Protein 3A5Y (pdb70)

Foldseek 3Di:
DLQAFLADPVLQVVLVVLVVVVVVLCVVVVAAEDDDAQKALFAALQQVFDWDKDWACPPVVDPTGIITGAQDCVLVVQLVLLVPPAKHWYFDWHATPDDFDQEDFRIATKIKIKHFPAQLVNVVQSVQVSLCVLQVADREDEAELQRQCCPQPNDGPLPPAVVSVVCCLPRRLVPAQERHKYKYFFDALVPQLQADQDPVDN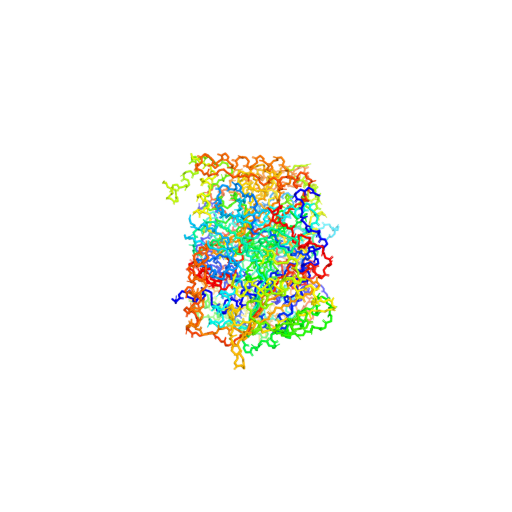RTTQKIWIDHPSDTWKIKHQGDLALVVNVVVSVVSQVVCVVVVHHRTDDDVSSSVSSVSPRGGMMMMMTGSLVSSCSSVVNRGSSNNGRHGVVSD/DDPLQAFLADPVLQVLLVVLVVVVVVLCVVVVAAEDDDAQKALFAALAQPFDWDKDWAQDDDPDPTGIITGAQDCVLVVLLVLLVPPAKHWYFDWHATPDDFDQEDFRIFTKIKIKHFPAALVSVVQSVQVSLCVLQVADREAEAELQRLCCVQPVDGLLDDDPVRLVLPPDSVVSSVVCCLPGRLVPPQERHKYKYFFDALLPQRFADADPVDNRTTGKIWIHHNSDTWKIKHQGDLDLVVNVVNLVVSQVVCVVVVHHGTDDDVSSSVSSVSTRRGIMMMMTGSLVSSCSSVVHRGSSNNGRHGVVSD/DDLQAFLADPVLQVLLVVLVVVVVVLCVVVVAAEDDDAQKALFAALAQPFDWDWDFPPPCTGIITGAQDCVLVVQLVLLVPPAKYWYWDWHATPDDADLEDFRIFTKIKIKHFPQALVNVLQSVQVSLCVLQVADREAEEELQRQCCVQQVDGLLDDDPVVLVVSCVVQVNPPDSVVSSVSCCLRGGLVPPQERHKYKYFFDALLPQRFFDQDPVDNRTTQKIWIDHPSDTFKIKHFGDLALVVNVVVLVVSQVVCVVVVHHRTDDPVSSSVSSVSPRRGIMMMMGGSLNSSCSSVVHRGSSRNGRHGPVSD/DPLQAFLADPVLQVVLVVLVVVVVVLVVVVVAAEDDDAQKDLFAALAQPFDWDWDDPCHIITGAQDCVLVVQLVLLVPPAKHWYFDWHATPDDDDQEDFRIFTKIKIKHFPAALVNVVQSVQVSLCVLQVADREAEAELQVLCCVQQVAGLLDQDQVRLLVSCVVDPCVVDRDSVVSSVVCCLVGRLVPPQERHKYKYFFDAPVPQRQADADPVDNRTTGKIWIDHPSDTWKIKHQGDLDLVVVVVVSVVSQVVCVVPVHDGTDDDVSSSVSSVSPRGGMMMMMTGSLNSSCSNVVHRGSSNNGRHGPVSD

Sequence (1230 aa):
ASWQPSASIPNLLKRAAIMAEIRRFFADRGVLEVETPCMSQATVTDIHLVPFETRFVGPGHSQGMNLWLMTSPEYHMKRLLVAGCGPVFQLCRSFRNEEMGRYHNPEFTMLEWYRPHYDMYRLMNEVDDLLQQVLDCPAAESLSYQQAFLRYLEIDPLSADTLLQLLFTFGVEPNIGKEKPTFVYHFPASQASLAQISTEDHRVAERFEVYYKGIELANGFHELTDAREQQQRFEQDNRKRAARGLPQHPIDQNLIEALKVGMPDCSGVALGVDRLVMLALGAETLAEVIAFSVDRAETASWQPSASIPNLLKRAAIMAEIRRFFADRGVLEVETPCMSQATVTDIHLVPFETRFVGPGHSQGMNLWLMTSPEYHMKRLLVAGCGPVFQLCRSFRNEEMGRYHNPEFTMLEWYRPHYDMYRLMNEVDDLLQQVLDCPAAESLSYQQAFLRYLEIDPLSADKTQLREEEDRDTLLQLLFTFGVEPNIGKEKPTFVYHFPASQASLAQISTEDHRVAERFEVYYKGIELANGFHELTDAREQQQRFEQDNRKRAARGLPQHPIDQNLIEALKVGMPDCSGVALGVDRLVMLALGAETLAEVIAFSVDRATASWQPSASIPNLLKRAAIMAEIRRFFADRGVLEVETPCMSQATVTDIHLVPFETRFVGPGMNLWLMTSPEYHMKRLLVAGCGPVFQLCRSFRNEEMGRYHNPEFTMLEWYRPHYDMYRLMNEVDDLLQQVLDCPAAESLSYQQAFLRYLEIDPLSADKTQLREVAAKLDLSEDRDTLLQLLFTFGVEPNIGKEKPTFVYHFPASQASLAQISTEDHRVAERFEVYYKGIELANGFHELTDAREQQQRFEQDNRKRAARGLPQHPIDQNLIEALKVGMPDCSGVALGVDRLVMLALGAETLAEVIAFSVDRATASWQPSASIPNLLKRAAIMAEIRRFFADRGVLEVETPCMSQATVTDIHLVPFETRFVMNLWLMTSPEYHMKRLLVAGCGPVFQLCRSFRNEEMGRYHNPEFTMLEWYRPHYDMYRLMNEVDDLLQQVLDCPAAESLSYQQAFLRYLEIDPLSADKTQLREVAAKLDLSNVEDRDTLLQLLFTFGVEPNIGKEKPTFVYHFPASQASLAQISTEDHRVAERFEVYYKGIELANGFHELTDAREQQQRFEQDNRKRAARGLPQHPIDQNLIEALKVGMPDCSGVALGVDRLVMLALGAETLAEVIAFSVDRA

Organism: Escherichia coli (strain K12) (NCBI:txid83333)

B-factor: mean 28.44, std 13.92, range [6.77, 103.36]

Structure (mmCIF, N/CA/C/O backbone):
data_3A5Y
#
_entry.id   3A5Y
#
_cell.length_a   54.800
_cell.length_b   69.150
_cell.length_c   94.080
_cell.angle_alpha   95.47
_cell.angle_beta   106.51
_cell.angle_gamma   90.46
#
_symmetry.space_group_name_H-M   'P 1'
#
loop_
_entity.id
_entity.type
_entity.pdbx_description
1 polymer 'Putative lysyl-tRNA synthetase'
2 non-polymer "5'-O-[(L-LYSYLAMINO)SULFONYL]ADENOSINE"
3 water water
#
loop_
_atom_site.group_PDB
_atom_site.id
_atom_site.type_symbol
_atom_site.label_atom_id
_atom_site.label_alt_id
_atom_site.label_comp_id
_atom_site.label_asym_id
_atom_site.label_entity_id
_atom_site.label_seq_id
_atom_site.pdbx_PDB_ins_code
_atom_site.Cartn_x
_atom_site.Cartn_y
_atom_site.Cartn_z
_atom_site.occupancy
_atom_site.B_iso_or_equiv
_atom_site.auth_seq_id
_atom_site.auth_comp_id
_atom_site.auth_asym_id
_atom_site.auth_atom_id
_atom_site.pdbx_PDB_model_num
ATOM 1 N N . ALA A 1 25 ? 23.350 -1.451 -26.000 1.00 37.11 5 ALA A N 1
ATOM 2 C CA . ALA A 1 25 ? 22.566 -2.556 -26.611 1.00 29.73 5 ALA A CA 1
ATOM 3 C C . ALA A 1 25 ? 21.470 -3.071 -25.680 1.00 35.78 5 ALA A C 1
ATOM 4 O O . ALA A 1 25 ? 21.481 -2.811 -24.470 1.00 29.20 5 ALA A O 1
ATOM 6 N N . SER A 1 26 ? 20.535 -3.810 -26.268 1.00 34.11 6 SER A N 1
ATOM 7 C CA . SER A 1 26 ? 19.393 -4.389 -25.564 1.00 33.26 6 SER A CA 1
ATOM 8 C C . SER A 1 26 ? 19.785 -5.407 -24.506 1.00 27.08 6 SER A C 1
ATOM 9 O O . SER A 1 26 ? 19.055 -5.608 -23.538 1.00 27.10 6 SER A O 1
ATOM 12 N N . TRP A 1 27 ? 20.928 -6.058 -24.689 1.00 26.43 7 TRP A N 1
ATOM 13 C CA . TRP A 1 27 ? 21.349 -7.075 -23.742 1.00 22.23 7 TRP A CA 1
ATOM 14 C C . TRP A 1 27 ? 21.718 -6.525 -22.370 1.00 26.35 7 TRP A C 1
ATOM 15 O O . TRP A 1 27 ? 21.664 -7.249 -21.372 1.00 19.86 7 TRP A O 1
ATOM 26 N N . GLN A 1 28 ? 22.084 -5.249 -22.311 1.00 17.33 8 GLN A N 1
ATOM 27 C CA . GLN A 1 28 ? 22.487 -4.661 -21.043 1.00 19.48 8 GLN A CA 1
ATOM 28 C C . GLN A 1 28 ? 21.362 -4.435 -20.043 1.00 19.24 8 GLN A C 1
ATOM 29 O O . GLN A 1 28 ? 20.193 -4.294 -20.409 1.00 19.96 8 GLN A O 1
ATOM 35 N N . PRO A 1 29 ? 21.708 -4.437 -18.749 1.00 20.90 9 PRO A N 1
ATOM 36 C CA . PRO A 1 29 ? 20.743 -4.217 -17.663 1.00 17.45 9 PRO A CA 1
ATOM 37 C C . PRO A 1 29 ? 20.298 -2.751 -17.731 1.00 20.74 9 PRO A C 1
ATOM 38 O O . PRO A 1 29 ? 21.016 -1.908 -18.280 1.00 20.14 9 PRO A O 1
ATOM 42 N N . SER A 1 30 ? 19.120 -2.436 -17.202 1.00 21.28 10 SER A N 1
ATOM 43 C CA . SER A 1 30 ? 18.675 -1.044 -17.196 1.00 22.72 10 SER A CA 1
ATOM 44 C C . SER A 1 30 ? 19.291 -0.324 -15.982 1.00 21.41 10 SER A C 1
ATOM 45 O O . SER A 1 30 ? 19.419 0.898 -15.964 1.00 20.62 10 SER A O 1
ATOM 48 N N . ALA A 1 31 ? 19.674 -1.093 -14.971 1.00 15.25 11 ALA A N 1
ATOM 49 C CA . ALA A 1 31 ? 20.282 -0.530 -13.761 1.00 17.00 11 ALA A CA 1
ATOM 50 C C . ALA A 1 31 ? 21.801 -0.684 -13.806 1.00 21.82 11 ALA A C 1
ATOM 51 O O . ALA A 1 31 ? 22.314 -1.703 -14.266 1.00 17.18 11 ALA A O 1
ATOM 53 N N . SER A 1 32 ? 22.519 0.326 -13.323 1.00 19.58 12 SER A N 1
ATOM 54 C CA . SER A 1 32 ? 23.975 0.263 -13.290 1.00 22.74 12 SER A CA 1
ATOM 55 C C . SER A 1 32 ? 24.380 -0.713 -12.196 1.00 20.21 12 SER A C 1
ATOM 56 O O . SER A 1 32 ? 23.636 -0.911 -11.234 1.00 15.75 12 SER A O 1
ATOM 59 N N . ILE A 1 33 ? 25.546 -1.333 -12.340 1.00 19.63 13 ILE A N 1
ATOM 60 C CA . ILE A 1 33 ? 26.013 -2.250 -11.307 1.00 14.61 13 ILE A CA 1
ATOM 61 C C . ILE A 1 33 ? 26.103 -1.516 -9.960 1.00 19.81 13 ILE A C 1
ATOM 62 O O . ILE A 1 33 ? 25.707 -2.052 -8.924 1.00 20.18 13 ILE A O 1
ATOM 67 N N . PRO A 1 34 ? 26.642 -0.283 -9.943 1.00 15.79 14 PRO A N 1
ATOM 68 C CA . PRO A 1 34 ? 26.685 0.382 -8.636 1.00 19.43 14 PRO A CA 1
ATOM 69 C C . PRO A 1 34 ? 25.293 0.546 -7.988 1.00 18.36 14 PRO A C 1
ATOM 70 O O . PRO A 1 34 ? 25.164 0.441 -6.762 1.00 17.58 14 PRO A O 1
ATOM 74 N N . ASN A 1 35 ? 24.258 0.792 -8.799 1.00 17.71 15 ASN A N 1
ATOM 75 C CA . ASN A 1 35 ? 22.892 0.937 -8.269 1.00 19.04 15 ASN A CA 1
ATOM 76 C C . ASN A 1 35 ? 22.386 -0.396 -7.718 1.00 16.32 15 ASN A C 1
ATOM 77 O O . ASN A 1 35 ? 21.672 -0.437 -6.716 1.00 17.89 15 ASN A O 1
ATOM 82 N N . LEU A 1 36 ? 22.753 -1.485 -8.384 1.00 16.88 16 LEU A N 1
ATOM 83 C CA . LEU A 1 36 ? 22.337 -2.814 -7.941 1.00 17.59 16 LEU A CA 1
ATOM 84 C C . LEU A 1 36 ? 23.031 -3.147 -6.631 1.00 17.83 16 LEU A C 1
ATOM 85 O O . LEU A 1 36 ? 22.451 -3.793 -5.748 1.00 16.62 16 LEU A O 1
ATOM 90 N N . LEU A 1 37 ? 24.268 -2.683 -6.499 1.00 14.43 17 LEU A N 1
ATOM 91 C CA . LEU A 1 37 ? 25.027 -2.932 -5.287 1.00 14.07 17 LEU A CA 1
ATOM 92 C C . LEU A 1 37 ? 24.352 -2.143 -4.161 1.00 19.51 17 LEU A C 1
ATOM 93 O O . LEU A 1 37 ? 24.155 -2.657 -3.072 1.00 15.27 17 LEU A O 1
ATOM 98 N N . LYS A 1 38 ? 23.967 -0.901 -4.426 1.00 13.45 18 LYS A N 1
ATOM 99 C CA . LYS A 1 38 ? 23.323 -0.121 -3.379 1.00 19.61 18 LYS A CA 1
ATOM 100 C C . LYS A 1 38 ? 21.909 -0.581 -3.090 1.00 23.04 18 LYS A C 1
ATOM 101 O O . LYS A 1 38 ? 21.434 -0.440 -1.966 1.00 18.76 18 LYS A O 1
ATOM 107 N N . ARG A 1 39 ? 21.230 -1.130 -4.096 1.00 17.85 19 ARG A N 1
ATOM 108 C CA . ARG A 1 39 ? 19.874 -1.624 -3.876 1.00 16.27 19 ARG A CA 1
ATOM 109 C C . ARG A 1 39 ? 19.919 -2.808 -2.900 1.00 14.50 19 ARG A C 1
ATOM 110 O O . ARG A 1 39 ? 19.085 -2.907 -2.005 1.00 15.01 19 ARG A O 1
ATOM 118 N N . ALA A 1 40 ? 20.884 -3.713 -3.068 1.00 17.36 20 ALA A N 1
ATOM 119 C CA . ALA A 1 40 ? 20.982 -4.866 -2.162 1.00 16.02 20 ALA A CA 1
ATOM 120 C C . ALA A 1 40 ? 21.195 -4.404 -0.710 1.00 15.95 20 ALA A C 1
ATOM 121 O O . ALA A 1 40 ? 20.692 -5.025 0.228 1.00 15.56 20 ALA A O 1
ATOM 123 N N . ALA A 1 41 ? 21.949 -3.320 -0.534 1.00 18.19 21 ALA A N 1
ATOM 124 C CA . ALA A 1 41 ? 22.210 -2.781 0.804 1.00 19.53 21 ALA A CA 1
ATOM 125 C C . ALA A 1 41 ? 20.898 -2.282 1.411 1.00 9.61 21 ALA A C 1
ATOM 126 O O . ALA A 1 41 ? 20.622 -2.496 2.581 1.00 14.87 21 ALA A O 1
ATOM 128 N N . ILE A 1 42 ? 20.085 -1.613 0.604 1.00 13.79 22 ILE A N 1
ATOM 129 C CA . ILE A 1 42 ? 18.794 -1.130 1.094 1.00 14.63 22 ILE A CA 1
ATOM 130 C C . ILE A 1 42 ? 17.874 -2.305 1.452 1.00 13.72 22 ILE A C 1
ATOM 131 O O . ILE A 1 42 ? 17.145 -2.258 2.452 1.00 17.61 22 ILE A O 1
ATOM 136 N N . MET A 1 43 ? 17.898 -3.362 0.641 1.00 15.38 23 MET A N 1
ATOM 137 C CA . MET A 1 43 ? 17.076 -4.536 0.924 1.00 14.31 23 MET A CA 1
ATOM 138 C C . MET A 1 43 ? 17.516 -5.139 2.267 1.00 11.99 23 MET A C 1
ATOM 139 O O . MET A 1 43 ? 16.689 -5.547 3.081 1.00 13.42 23 MET A O 1
ATOM 144 N N . ALA A 1 44 ? 18.828 -5.170 2.498 1.00 14.10 24 ALA A N 1
ATOM 145 C CA . ALA A 1 44 ? 19.347 -5.730 3.739 1.00 18.80 24 ALA A CA 1
ATOM 146 C C . ALA A 1 44 ? 18.952 -4.824 4.903 1.00 19.54 24 ALA A C 1
ATOM 147 O O . ALA A 1 44 ? 18.587 -5.298 5.985 1.00 16.98 24 ALA A O 1
ATOM 149 N N . GLU A 1 45 ? 19.000 -3.519 4.661 1.00 13.07 25 GLU A N 1
ATOM 150 C CA . GLU A 1 45 ? 18.624 -2.520 5.663 1.00 18.69 25 GLU A CA 1
ATOM 151 C C . GLU A 1 45 ? 17.144 -2.682 6.042 1.00 22.89 25 GLU A C 1
ATOM 152 O O . GLU A 1 45 ? 16.777 -2.572 7.218 1.00 18.93 25 GLU A O 1
ATOM 158 N N . ILE A 1 46 ? 16.292 -2.940 5.049 1.00 14.51 26 ILE A N 1
ATOM 159 C CA . ILE A 1 46 ? 14.863 -3.144 5.302 1.00 17.52 26 ILE A CA 1
ATOM 160 C C . ILE A 1 46 ? 14.665 -4.399 6.158 1.00 18.68 26 ILE A C 1
ATOM 161 O O . ILE A 1 46 ? 13.876 -4.400 7.120 1.00 15.37 26 ILE A O 1
ATOM 166 N N . ARG A 1 47 ? 15.388 -5.467 5.825 1.00 14.23 27 ARG A N 1
ATOM 167 C CA . ARG A 1 47 ? 15.257 -6.702 6.597 1.00 17.40 27 ARG A CA 1
ATOM 168 C C . ARG A 1 47 ? 15.705 -6.526 8.052 1.00 17.40 27 ARG A C 1
ATOM 169 O O . ARG A 1 47 ? 15.083 -7.072 8.961 1.00 19.59 27 ARG A O 1
ATOM 177 N N . ARG A 1 48 ? 16.769 -5.758 8.272 1.00 17.32 28 ARG A N 1
ATOM 178 C CA . ARG A 1 48 ? 17.237 -5.527 9.638 1.00 15.93 28 ARG A CA 1
ATOM 179 C C . ARG A 1 48 ? 16.182 -4.748 10.420 1.00 12.89 28 ARG A C 1
ATOM 180 O O . ARG A 1 48 ? 15.931 -5.025 11.595 1.00 19.52 28 ARG A O 1
ATOM 188 N N . PHE A 1 49 ? 15.602 -3.739 9.770 1.00 16.03 29 PHE A N 1
ATOM 189 C CA . PHE A 1 49 ? 14.568 -2.912 10.387 1.00 15.93 29 PHE A CA 1
ATOM 190 C C . PHE A 1 49 ? 13.448 -3.789 10.944 1.00 17.17 29 PHE A C 1
ATOM 191 O O . PHE A 1 49 ? 13.004 -3.587 12.073 1.00 19.28 29 PHE A O 1
ATOM 199 N N . PHE A 1 50 ? 12.995 -4.778 10.175 1.00 16.61 30 PHE A N 1
ATOM 200 C CA . PHE A 1 50 ? 11.923 -5.626 10.654 1.00 13.92 30 PHE A CA 1
ATOM 201 C C . PHE A 1 50 ? 12.391 -6.681 11.643 1.00 21.08 30 PHE A C 1
ATOM 202 O O . PHE A 1 50 ? 11.672 -7.006 12.592 1.00 17.19 30 PHE A O 1
ATOM 210 N N . ALA A 1 51 ? 13.604 -7.189 11.442 1.00 16.49 31 ALA A N 1
ATOM 211 C CA . ALA A 1 51 ? 14.162 -8.165 12.369 1.00 24.48 31 ALA A CA 1
ATOM 212 C C . ALA A 1 51 ? 14.247 -7.510 13.744 1.00 24.72 31 ALA A C 1
ATOM 213 O O . ALA A 1 51 ? 13.866 -8.109 14.744 1.00 25.79 31 ALA A O 1
ATOM 215 N N . ASP A 1 52 ? 14.752 -6.278 13.781 1.00 23.98 32 ASP A N 1
ATOM 216 C CA . ASP A 1 52 ? 14.886 -5.533 15.036 1.00 29.55 32 ASP A CA 1
ATOM 217 C C . ASP A 1 52 ? 13.550 -5.343 15.744 1.00 34.59 32 ASP A C 1
ATOM 218 O O . ASP A 1 52 ? 13.508 -5.147 16.959 1.00 30.78 32 ASP A O 1
ATOM 223 N N . ARG A 1 53 ? 12.461 -5.394 14.985 1.00 27.22 33 ARG A N 1
ATOM 224 C CA . ARG A 1 53 ? 11.144 -5.211 15.565 1.00 20.26 33 ARG A CA 1
ATOM 225 C C . ARG A 1 53 ? 10.376 -6.513 15.747 1.00 19.39 33 ARG A C 1
ATOM 226 O O . ARG A 1 53 ? 9.213 -6.503 16.138 1.00 21.63 33 ARG A O 1
ATOM 234 N N . GLY A 1 54 ? 11.038 -7.632 15.461 1.00 22.00 34 GLY A N 1
ATOM 235 C CA . GLY A 1 54 ? 10.415 -8.931 15.617 1.00 24.51 34 GLY A CA 1
ATOM 236 C C . GLY A 1 54 ? 9.291 -9.217 14.640 1.00 24.78 34 GLY A C 1
ATOM 237 O O . GLY A 1 54 ? 8.340 -9.908 14.987 1.00 18.97 34 GLY A O 1
ATOM 238 N N . VAL A 1 55 ? 9.395 -8.691 13.422 1.00 20.79 35 VAL A N 1
ATOM 239 C CA . VAL A 1 55 ? 8.373 -8.913 12.398 1.00 23.29 35 VAL A CA 1
ATOM 240 C C . VAL A 1 55 ? 8.886 -10.011 11.467 1.00 21.02 35 VAL A C 1
ATOM 241 O O . VAL A 1 55 ? 9.945 -9.875 10.844 1.00 23.37 35 VAL A O 1
ATOM 245 N N . LEU A 1 56 ? 8.122 -11.093 11.386 1.00 19.70 36 LEU A N 1
ATOM 246 C CA . LEU A 1 56 ? 8.466 -12.269 10.603 1.00 17.81 36 LEU A CA 1
ATOM 247 C C . LEU A 1 56 ? 8.372 -12.123 9.080 1.00 14.13 36 LEU A C 1
ATOM 248 O O . LEU A 1 56 ? 7.358 -11.660 8.566 1.00 17.65 36 LEU A O 1
ATOM 253 N N . GLU A 1 57 ? 9.409 -12.544 8.358 1.00 12.34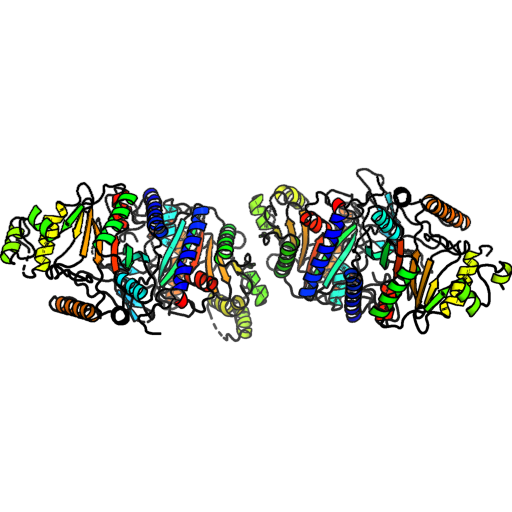 37 GLU A N 1
ATOM 254 C CA . GLU A 1 57 ? 9.333 -12.459 6.908 1.00 16.13 37 GLU A CA 1
ATOM 255 C C . GLU A 1 57 ? 8.624 -13.709 6.386 1.00 16.51 37 GLU A C 1
ATOM 256 O O . GLU A 1 57 ? 8.876 -14.817 6.871 1.00 16.59 37 GLU A O 1
ATOM 262 N N . VAL A 1 58 ? 7.731 -13.529 5.416 1.00 14.20 38 VAL A N 1
ATOM 263 C CA . VAL A 1 58 ? 7.007 -14.643 4.803 1.00 15.54 38 VAL A CA 1
ATOM 264 C C . VAL A 1 58 ? 7.055 -14.534 3.275 1.00 19.11 38 VAL A C 1
ATOM 265 O O . VAL A 1 58 ? 7.404 -13.476 2.723 1.00 11.98 38 VAL A O 1
ATOM 269 N N . GLU A 1 59 ? 6.739 -15.641 2.602 1.00 14.87 39 GLU A N 1
ATOM 270 C CA . GLU A 1 59 ? 6.723 -15.712 1.141 1.00 15.97 39 GLU A CA 1
ATOM 271 C C . GLU A 1 59 ? 5.416 -16.361 0.688 1.00 22.83 39 GLU A C 1
ATOM 272 O O . GLU A 1 59 ? 5.189 -17.553 0.916 1.00 24.89 39 GLU A O 1
ATOM 278 N N . THR A 1 60 ? 4.558 -15.587 0.036 1.00 12.97 40 THR A N 1
ATOM 279 C CA . THR A 1 60 ? 3.293 -16.131 -0.414 1.00 12.68 40 THR A CA 1
ATOM 280 C C . THR A 1 60 ? 3.306 -16.268 -1.949 1.00 15.05 40 THR A C 1
ATOM 281 O O . THR A 1 60 ? 4.226 -15.789 -2.624 1.00 15.02 40 THR A O 1
ATOM 285 N N . PRO A 1 61 ? 2.284 -16.909 -2.522 1.00 13.69 41 PRO A N 1
ATOM 286 C CA . PRO A 1 61 ? 2.281 -17.089 -3.978 1.00 16.52 41 PRO A CA 1
ATOM 287 C C . PRO A 1 61 ? 2.312 -15.872 -4.878 1.00 11.85 41 PRO A C 1
ATOM 288 O O . PRO A 1 61 ? 1.819 -14.802 -4.516 1.00 16.61 41 PRO A O 1
ATOM 292 N N . CYS A 1 62 ? 2.889 -16.062 -6.061 1.00 13.05 42 CYS A N 1
ATOM 293 C CA . CYS A 1 62 ? 2.904 -15.014 -7.078 1.00 13.09 42 CYS A CA 1
ATOM 294 C C . CYS A 1 62 ? 1.733 -15.312 -7.997 1.00 14.56 42 CYS A C 1
ATOM 295 O O . CYS A 1 62 ? 1.325 -14.454 -8.796 1.00 10.98 42 CYS A O 1
ATOM 298 N N . MET A 1 63 ? 1.191 -16.531 -7.880 1.00 13.22 43 MET A N 1
ATOM 299 C CA . MET A 1 63 ? 0.043 -16.946 -8.696 1.00 12.75 43 MET A CA 1
ATOM 300 C C . MET A 1 63 ? -1.110 -17.456 -7.824 1.00 16.94 43 MET A C 1
ATOM 301 O O . MET A 1 63 ? -0.889 -18.144 -6.829 1.00 16.08 43 MET A O 1
ATOM 306 N N . SER A 1 64 ? -2.339 -17.177 -8.244 1.00 13.13 44 SER A N 1
ATOM 307 C CA . SER A 1 64 ? -3.520 -17.590 -7.489 1.00 15.19 44 SER A CA 1
ATOM 308 C C . SER A 1 64 ? -4.653 -18.097 -8.389 1.00 14.40 44 SER A C 1
ATOM 309 O O . SER A 1 64 ? -4.693 -17.800 -9.579 1.00 17.07 44 SER A O 1
ATOM 312 N N . GLN A 1 65 ? -5.569 -18.867 -7.817 1.00 15.02 45 GLN A N 1
ATOM 313 C CA . GLN A 1 65 ? -6.712 -19.349 -8.579 1.00 14.53 45 GLN A CA 1
ATOM 314 C C . GLN A 1 65 ? -7.807 -18.283 -8.573 1.00 14.00 45 GLN A C 1
ATOM 315 O O . GLN A 1 65 ? -8.840 -18.443 -9.213 1.00 15.66 45 GLN A O 1
ATOM 321 N N . ALA A 1 66 ? -7.571 -17.199 -7.837 1.00 18.48 46 ALA A N 1
ATOM 322 C CA . ALA A 1 66 ? -8.521 -16.091 -7.760 1.00 16.93 46 ALA A CA 1
ATOM 323 C C . ALA A 1 66 ? -7.716 -14.819 -7.981 1.00 16.63 46 ALA A C 1
ATOM 324 O O . ALA A 1 66 ? -6.502 -14.870 -8.119 1.00 14.46 46 ALA A O 1
ATOM 326 N N . THR A 1 67 ? -8.381 -13.676 -8.023 1.00 17.88 47 THR A N 1
ATOM 327 C CA . THR A 1 67 ? -7.664 -12.433 -8.255 1.00 22.92 47 THR A CA 1
ATOM 328 C C . THR A 1 67 ? -8.365 -11.315 -7.494 1.00 25.97 47 THR A C 1
ATOM 329 O O . THR A 1 67 ? -9.117 -11.583 -6.560 1.00 29.88 47 THR A O 1
ATOM 333 N N . VAL A 1 68 ? -8.122 -10.066 -7.873 1.00 24.28 48 VAL A N 1
ATOM 334 C CA . VAL A 1 68 ? -8.766 -8.959 -7.175 1.00 23.29 48 VAL A CA 1
ATOM 335 C C . VAL A 1 68 ? -9.880 -8.352 -8.015 1.00 16.86 48 VAL A C 1
ATOM 336 O O . VAL A 1 68 ? -9.814 -8.338 -9.234 1.00 17.71 48 VAL A O 1
ATOM 340 N N . THR A 1 69 ? -10.910 -7.868 -7.341 1.00 19.60 49 THR A N 1
ATOM 341 C CA . THR A 1 69 ? -12.038 -7.232 -8.001 1.00 20.12 49 THR A CA 1
ATOM 342 C C . THR A 1 69 ? -11.815 -5.713 -8.045 1.00 22.93 49 THR A C 1
ATOM 343 O O . THR A 1 69 ? -12.547 -4.993 -8.723 1.00 17.71 49 THR A O 1
ATOM 347 N N . ASP A 1 70 ? -10.796 -5.236 -7.324 1.00 23.96 50 ASP A N 1
ATOM 348 C CA . ASP A 1 70 ? -10.469 -3.814 -7.296 1.00 19.55 50 ASP A CA 1
ATOM 349 C C . ASP A 1 70 ? -10.622 -3.322 -8.722 1.00 18.27 50 ASP A C 1
ATOM 350 O O . ASP A 1 70 ? -9.941 -3.785 -9.644 1.00 21.98 50 ASP A O 1
ATOM 355 N N . ILE A 1 71 ? -11.522 -2.367 -8.900 1.00 16.63 51 ILE A N 1
ATOM 356 C CA . ILE A 1 71 ? -11.854 -1.848 -10.220 1.00 22.02 51 ILE A CA 1
ATOM 357 C C . ILE A 1 71 ? -10.738 -1.239 -11.059 1.00 27.61 51 ILE A C 1
ATOM 358 O O . ILE A 1 71 ? -10.790 -1.267 -12.289 1.00 24.30 51 ILE A O 1
ATOM 363 N N . HIS A 1 72 ? -9.718 -0.718 -10.390 1.00 25.37 52 HIS A N 1
ATOM 364 C CA . HIS A 1 72 ? -8.598 -0.055 -11.050 1.00 30.19 52 HIS A CA 1
ATOM 365 C C . HIS A 1 72 ? -7.465 -0.972 -11.500 1.00 29.06 52 HIS A C 1
ATOM 366 O O . HIS A 1 72 ? -6.571 -0.539 -12.223 1.00 26.57 52 HIS A O 1
ATOM 373 N N . LEU A 1 73 ? -7.490 -2.224 -11.060 1.00 22.85 53 LEU A N 1
ATOM 374 C CA . LEU A 1 73 ? -6.424 -3.164 -11.395 1.00 19.98 53 LEU A CA 1
ATOM 375 C C . LEU A 1 73 ? -6.701 -4.080 -12.582 1.00 20.18 53 LEU A C 1
ATOM 376 O O . LEU A 1 73 ? -7.838 -4.485 -12.838 1.00 25.21 53 LEU A O 1
ATOM 381 N N . VAL A 1 74 ? -5.636 -4.385 -13.310 1.00 15.35 54 VAL A N 1
ATOM 382 C CA . VAL A 1 74 ? -5.677 -5.267 -14.473 1.00 16.61 54 VAL A CA 1
ATOM 383 C C . VAL A 1 74 ? -4.623 -6.352 -14.220 1.00 16.85 54 VAL A C 1
ATOM 384 O O . VAL A 1 74 ? -3.436 -6.135 -14.429 1.00 20.20 54 VAL A O 1
ATOM 388 N N . PRO A 1 75 ? -5.046 -7.522 -13.723 1.00 17.66 55 PRO A N 1
ATOM 389 C CA . PRO A 1 75 ? -4.111 -8.619 -13.443 1.00 18.09 55 PRO A CA 1
ATOM 390 C C . PRO A 1 75 ? -3.658 -9.413 -14.658 1.00 25.90 55 PRO A C 1
ATOM 391 O O . PRO A 1 75 ? -4.361 -9.476 -15.668 1.00 23.35 55 PRO A O 1
ATOM 395 N N . PHE A 1 76 ? -2.466 -9.998 -14.567 1.00 18.11 56 PHE A N 1
ATOM 396 C CA . PHE A 1 76 ? -1.962 -10.843 -15.638 1.00 16.84 56 PHE A CA 1
ATOM 397 C C . PHE A 1 76 ? -2.667 -12.182 -15.494 1.00 20.36 56 PHE A C 1
ATOM 398 O O . PHE A 1 76 ? -3.007 -12.586 -14.381 1.00 14.20 56 PHE A O 1
ATOM 406 N N . GLU A 1 77 ? -2.876 -12.874 -16.609 1.00 17.91 57 GLU A N 1
ATOM 407 C CA . GLU A 1 77 ? -3.524 -14.178 -16.568 1.00 14.87 57 GLU A CA 1
ATOM 408 C C . GLU A 1 77 ? -2.635 -15.225 -17.209 1.00 13.26 57 GLU A C 1
ATOM 409 O O . GLU A 1 77 ? -1.961 -14.960 -18.215 1.00 17.21 57 GLU A O 1
ATOM 415 N N . THR A 1 78 ? -2.641 -16.426 -16.640 1.00 14.02 58 THR A N 1
ATOM 416 C CA . THR A 1 78 ? -1.851 -17.491 -17.221 1.00 16.00 58 THR A CA 1
ATOM 417 C C . THR A 1 78 ? -2.564 -18.825 -17.056 1.00 19.03 58 THR A C 1
ATOM 418 O O . THR A 1 78 ? -3.419 -18.987 -16.194 1.00 20.34 58 THR A O 1
ATOM 422 N N . ARG A 1 79 ? -2.213 -19.781 -17.900 1.00 18.90 59 ARG A N 1
ATOM 423 C CA . ARG A 1 79 ? -2.851 -21.087 -17.857 1.00 22.49 59 ARG A CA 1
ATOM 424 C C . ARG A 1 79 ? -1.927 -22.114 -17.215 1.00 17.12 59 ARG A C 1
ATOM 425 O O . ARG A 1 79 ? -0.750 -22.189 -17.550 1.00 21.68 59 ARG A O 1
ATOM 433 N N . PHE A 1 80 ? -2.490 -22.904 -16.304 1.00 15.49 60 PHE A N 1
ATOM 434 C CA . PHE A 1 80 ? -1.755 -23.936 -15.577 1.00 20.18 60 PHE A CA 1
ATOM 435 C C . PHE A 1 80 ? -2.253 -25.320 -16.009 1.00 22.78 60 PHE A C 1
ATOM 436 O O . PHE A 1 80 ? -3.457 -25.572 -16.044 1.00 20.36 60 PHE A O 1
ATOM 444 N N . VAL A 1 81 ? -1.329 -26.216 -16.337 1.00 25.26 61 VAL A N 1
ATOM 445 C CA . VAL A 1 81 ? -1.700 -27.571 -16.760 1.00 31.23 61 VAL A CA 1
ATOM 446 C C . VAL A 1 81 ? -2.456 -28.313 -15.643 1.00 33.02 61 VAL A C 1
ATOM 447 O O . VAL A 1 81 ? -3.286 -29.208 -15.905 1.00 22.29 61 VAL A O 1
ATOM 451 N N . GLY A 1 82 ? -2.181 -27.920 -14.398 1.00 25.21 62 GLY A N 1
ATOM 452 C CA . GLY A 1 82 ? -2.831 -28.537 -13.251 1.00 33.49 62 GLY A CA 1
ATOM 453 C C . GLY A 1 82 ? -2.637 -30.045 -13.197 1.00 35.45 62 GLY A C 1
ATOM 454 O O . GLY A 1 82 ? -1.775 -30.577 -13.900 1.00 42.32 62 GLY A O 1
ATOM 455 N N . PRO A 1 83 ? -3.420 -30.765 -12.377 1.00 39.56 63 PRO A N 1
ATOM 456 C CA . PRO A 1 83 ? -3.289 -32.224 -12.276 1.00 46.38 63 PRO A CA 1
ATOM 457 C C . PRO A 1 83 ? -3.352 -32.896 -13.645 1.00 52.80 63 PRO A C 1
ATOM 458 O O . PRO A 1 83 ? -4.157 -32.515 -14.498 1.00 55.56 63 PRO A O 1
ATOM 462 N N . GLY A 1 84 ? -2.498 -33.892 -13.849 1.00 58.38 64 GLY A N 1
ATOM 463 C CA . GLY A 1 84 ? -2.464 -34.594 -15.120 1.00 59.90 64 GLY A CA 1
ATOM 464 C C . GLY A 1 84 ? -3.811 -35.042 -15.661 1.00 64.70 64 GLY A C 1
ATOM 465 O O . GLY A 1 84 ? -3.970 -35.183 -16.874 1.00 68.63 64 GLY A O 1
ATOM 466 N N . HIS A 1 85 ? -4.785 -35.262 -14.781 1.00 63.49 65 HIS A N 1
ATOM 467 C CA . HIS A 1 85 ? -6.104 -35.714 -15.224 1.00 67.14 65 HIS A CA 1
ATOM 468 C C . HIS A 1 85 ? -7.035 -34.593 -15.690 1.00 65.36 65 HIS A C 1
ATOM 469 O O . HIS A 1 85 ? -7.857 -34.791 -16.586 1.00 68.27 65 HIS A O 1
ATOM 476 N N . SER A 1 86 ? -6.894 -33.421 -15.082 1.00 58.10 66 SER A N 1
ATOM 477 C CA . SER A 1 86 ? -7.731 -32.267 -15.381 1.00 48.74 66 SER A CA 1
ATOM 478 C C . SER A 1 86 ? -7.528 -31.614 -16.739 1.00 48.63 66 SER A C 1
ATOM 479 O O . SER A 1 86 ? -6.650 -31.989 -17.516 1.00 41.44 66 SER A O 1
ATOM 482 N N . GLN A 1 87 ? -8.360 -30.609 -16.997 1.00 45.08 67 GLN A N 1
ATOM 483 C CA . GLN A 1 87 ? -8.313 -29.843 -18.231 1.00 47.17 67 GLN A CA 1
ATOM 484 C C . GLN A 1 87 ? -7.435 -28.613 -17.979 1.00 48.20 67 GLN A C 1
ATOM 485 O O . GLN A 1 87 ? -7.272 -27.766 -18.857 1.00 41.34 67 GLN A O 1
ATOM 491 N N . GLY A 1 88 ? -6.874 -28.528 -16.772 1.00 37.69 68 GLY A N 1
ATOM 492 C CA . GLY A 1 88 ? -6.030 -27.397 -16.422 1.00 38.07 68 GLY A CA 1
ATOM 493 C C . GLY A 1 88 ? -6.830 -26.307 -15.727 1.00 38.79 68 GLY A C 1
ATOM 494 O O . GLY A 1 88 ? -7.995 -26.517 -15.369 1.00 24.50 68 GLY A O 1
ATOM 495 N N . MET A 1 89 ? -6.214 -25.146 -15.517 1.00 22.38 69 MET A N 1
ATOM 496 C CA . MET A 1 89 ? -6.922 -24.055 -14.870 1.00 28.53 69 MET A CA 1
ATOM 497 C C . MET A 1 89 ? -6.261 -22.723 -15.135 1.00 22.89 69 MET A C 1
ATOM 498 O O . MET A 1 89 ? -5.096 -22.646 -15.523 1.00 25.89 69 MET A O 1
ATOM 503 N N . ASN A 1 90 ? -7.026 -21.671 -14.921 1.00 18.77 70 ASN A N 1
ATOM 504 C CA . ASN A 1 90 ? -6.529 -20.328 -15.122 1.00 21.78 70 ASN A CA 1
ATOM 505 C C . ASN A 1 90 ? -5.965 -19.863 -13.796 1.00 21.23 70 ASN A C 1
ATOM 506 O O . ASN A 1 90 ? -6.481 -20.207 -12.729 1.00 19.38 70 ASN A O 1
ATOM 511 N N . LEU A 1 91 ? -4.886 -19.105 -13.877 1.00 20.31 71 LEU A N 1
ATOM 512 C CA . LEU A 1 91 ? -4.234 -18.566 -12.707 1.00 17.34 71 LEU A CA 1
ATOM 513 C C . LEU A 1 91 ? -4.047 -17.073 -12.943 1.00 20.45 71 LEU A C 1
ATOM 514 O O . LEU A 1 91 ? -3.991 -16.620 -14.090 1.00 16.08 71 LEU A O 1
ATOM 519 N N . TRP A 1 92 ? -3.976 -16.307 -11.860 1.00 13.11 72 TRP A N 1
ATOM 520 C CA . TRP A 1 92 ? -3.790 -14.876 -11.982 1.00 16.00 72 TRP A CA 1
ATOM 521 C C . TRP A 1 92 ? -2.532 -14.526 -11.202 1.00 16.08 72 TRP A C 1
ATOM 522 O O . TRP A 1 92 ? -2.317 -15.062 -10.110 1.00 17.60 72 TRP A O 1
ATOM 533 N N . LEU A 1 93 ? -1.695 -13.660 -11.764 1.00 14.35 73 LEU A N 1
ATOM 534 C CA . LEU A 1 93 ? -0.474 -13.249 -11.070 1.00 14.10 73 LEU A CA 1
ATOM 535 C C . LEU A 1 93 ? -0.946 -12.278 -9.993 1.00 14.53 73 LEU A C 1
ATOM 536 O O . LEU A 1 93 ? -1.901 -11.527 -10.208 1.00 16.22 73 LEU A O 1
ATOM 541 N N . MET A 1 94 ? -0.287 -12.294 -8.840 1.00 14.05 74 MET A N 1
ATOM 542 C CA . MET A 1 94 ? -0.679 -11.449 -7.709 1.00 13.19 74 MET A CA 1
ATOM 543 C C . MET A 1 94 ? -0.300 -9.972 -7.817 1.00 18.02 74 MET A C 1
ATOM 544 O O . MET A 1 94 ? 0.869 -9.632 -7.996 1.00 15.96 74 MET A O 1
ATOM 549 N N . THR A 1 95 ? -1.303 -9.103 -7.676 1.00 14.02 75 THR A N 1
ATOM 550 C CA . THR A 1 95 ? -1.123 -7.661 -7.748 1.00 11.79 75 THR A CA 1
ATOM 551 C C . THR A 1 95 ? -0.523 -7.118 -6.468 1.00 13.65 75 THR A C 1
ATOM 552 O O . THR A 1 95 ? 0.062 -6.032 -6.464 1.00 15.32 75 THR A O 1
ATOM 556 N N . SER A 1 96 ? -0.673 -7.894 -5.393 1.00 12.02 76 SER A N 1
ATOM 557 C CA . SER A 1 96 ? -0.159 -7.575 -4.055 1.00 15.88 76 SER A CA 1
ATOM 558 C C . SER A 1 96 ? -0.388 -8.865 -3.272 1.00 15.20 76 SER A C 1
ATOM 559 O O . SER A 1 96 ? -1.322 -9.613 -3.570 1.00 13.91 76 SER A O 1
ATOM 562 N N . PRO A 1 97 ? 0.448 -9.152 -2.265 1.00 16.08 77 PRO A N 1
ATOM 563 C CA . PRO A 1 97 ? 0.230 -10.405 -1.526 1.00 14.77 77 PRO A CA 1
ATOM 564 C C . PRO A 1 97 ? -0.804 -10.337 -0.410 1.00 14.58 77 PRO A C 1
ATOM 565 O O . PRO A 1 97 ? -0.930 -11.270 0.374 1.00 15.43 77 PRO A O 1
ATOM 569 N N . GLU A 1 98 ? -1.553 -9.244 -0.351 1.00 13.17 78 GLU A N 1
ATOM 570 C CA . GLU A 1 98 ? -2.531 -9.047 0.720 1.00 14.02 78 GLU A CA 1
ATOM 571 C C . GLU A 1 98 ? -3.452 -10.211 1.106 1.00 14.93 78 GLU A C 1
ATOM 572 O O . GLU A 1 98 ? -3.552 -10.553 2.284 1.00 13.08 78 GLU A O 1
ATOM 578 N N . TYR A 1 99 ? -4.113 -10.833 0.136 1.00 13.22 79 TYR A N 1
ATOM 579 C CA . TYR A 1 99 ? -5.053 -11.904 0.470 1.00 19.15 79 TYR A CA 1
ATOM 580 C C . TYR A 1 99 ? -4.415 -13.095 1.164 1.00 16.97 79 TYR A C 1
ATOM 581 O O . TYR A 1 99 ? -4.983 -13.627 2.117 1.00 15.97 79 TYR A O 1
ATOM 590 N N . HIS A 1 100 ? -3.235 -13.510 0.710 1.00 13.05 80 HIS A N 1
ATOM 591 C CA . HIS A 1 100 ? -2.560 -14.634 1.360 1.00 15.76 80 HIS A CA 1
ATOM 592 C C . HIS A 1 100 ? -2.003 -14.237 2.719 1.00 15.87 80 HIS A C 1
ATOM 593 O O . HIS A 1 100 ? -1.992 -15.041 3.645 1.00 16.43 80 HIS A O 1
ATOM 600 N N . MET A 1 101 ? -1.532 -13.003 2.842 1.00 15.21 81 MET A N 1
ATOM 601 C CA . MET A 1 101 ? -0.997 -12.567 4.126 1.00 17.04 81 MET A CA 1
ATOM 602 C C . MET A 1 101 ? -2.115 -12.468 5.158 1.00 14.45 81 MET A C 1
ATOM 603 O O . MET A 1 101 ? -1.912 -12.773 6.338 1.00 15.65 81 MET A O 1
ATOM 608 N N . LYS A 1 102 ? -3.300 -12.062 4.717 1.00 14.34 82 LYS A N 1
ATOM 609 C CA . LYS A 1 102 ? -4.435 -12.010 5.620 1.00 16.84 82 LYS A CA 1
ATOM 610 C C . LYS A 1 102 ? -4.815 -13.436 6.050 1.00 21.21 82 LYS A C 1
ATOM 611 O O . LYS A 1 102 ? -5.172 -13.663 7.201 1.00 15.12 82 LYS A O 1
ATOM 617 N N . ARG A 1 103 ? -4.724 -14.404 5.141 1.00 18.81 83 ARG A N 1
ATOM 618 C CA . ARG A 1 103 ? -5.039 -15.783 5.510 1.00 17.82 83 ARG A CA 1
ATOM 619 C C . ARG A 1 103 ? -4.010 -16.279 6.542 1.00 20.19 83 ARG A C 1
ATOM 620 O O . ARG A 1 103 ? -4.346 -17.035 7.471 1.00 18.00 83 ARG A O 1
ATOM 628 N N . LEU A 1 104 ? -2.759 -15.848 6.399 1.00 13.13 84 LEU A N 1
ATOM 629 C CA . LEU A 1 104 ? -1.736 -16.247 7.378 1.00 17.84 84 LEU A CA 1
ATOM 630 C C . LEU A 1 104 ? -2.045 -15.619 8.742 1.00 19.61 84 LEU A C 1
ATOM 631 O O . LEU A 1 104 ? -1.851 -16.246 9.778 1.00 16.56 84 LEU A O 1
ATOM 636 N N . LEU A 1 105 ? -2.529 -14.380 8.743 1.00 17.33 85 LEU A N 1
ATOM 637 C CA . LEU A 1 105 ? -2.855 -13.727 10.007 1.00 19.75 85 LEU A CA 1
ATOM 638 C C . LEU A 1 105 ? -3.938 -14.528 10.738 1.00 18.13 85 LEU A C 1
ATOM 639 O O . LEU A 1 105 ? -3.842 -14.760 11.947 1.00 23.08 85 LEU A O 1
ATOM 644 N N . VAL A 1 106 ? -4.966 -14.949 10.008 1.00 15.96 86 VAL A N 1
ATOM 645 C CA . VAL A 1 106 ? -6.035 -15.750 10.601 1.00 18.41 86 VAL A CA 1
ATOM 646 C C . VAL A 1 106 ? -5.448 -17.056 11.157 1.00 22.00 86 VAL A C 1
ATOM 647 O O . VAL A 1 106 ? -5.928 -17.586 12.161 1.00 20.97 86 VAL A O 1
ATOM 651 N N . ALA A 1 107 ? -4.406 -17.572 10.509 1.00 14.31 87 ALA A N 1
ATOM 652 C CA . ALA A 1 107 ? -3.784 -18.813 10.954 1.00 20.78 87 ALA A CA 1
ATOM 653 C C . ALA A 1 107 ? -2.806 -18.597 12.116 1.00 22.78 87 ALA A C 1
ATOM 654 O O . ALA A 1 107 ? -2.163 -19.545 12.561 1.00 21.84 87 ALA A O 1
ATOM 656 N N . GLY A 1 108 ? -2.692 -17.354 12.585 1.00 21.50 88 GLY A N 1
ATOM 657 C CA . GLY A 1 108 ? -1.814 -17.033 13.709 1.00 25.92 88 GLY A CA 1
ATOM 658 C C . GLY A 1 108 ? -0.344 -16.699 13.470 1.00 20.35 88 GLY A C 1
ATOM 659 O O . GLY A 1 108 ? 0.484 -16.911 14.360 1.00 22.56 88 GLY A O 1
ATOM 660 N N . CYS A 1 109 ? 0.001 -16.159 12.302 1.00 16.51 89 CYS A N 1
ATOM 661 C CA . CYS A 1 109 ? 1.402 -15.842 12.015 1.00 15.08 89 CYS A CA 1
ATOM 662 C C . CYS A 1 109 ? 1.987 -14.650 12.788 1.00 20.28 89 CYS A C 1
ATOM 663 O O . CYS A 1 109 ? 3.207 -14.483 12.838 1.00 18.58 89 CYS A O 1
ATOM 666 N N . GLY A 1 110 ? 1.127 -13.822 13.377 1.00 18.35 90 GLY A N 1
ATOM 667 C CA . GLY A 1 110 ? 1.611 -12.658 14.095 1.00 17.41 90 GLY A CA 1
ATOM 668 C C . GLY A 1 110 ? 2.069 -11.595 13.109 1.00 21.42 90 GLY A C 1
ATOM 669 O O . GLY A 1 110 ? 1.797 -11.727 11.913 1.00 18.59 90 GLY A O 1
ATOM 670 N N . PRO A 1 111 ? 2.778 -10.541 13.569 1.00 20.89 91 PRO A N 1
ATOM 671 C CA . PRO A 1 111 ? 3.259 -9.468 12.694 1.00 17.10 91 PRO A CA 1
ATOM 672 C C . PRO A 1 111 ? 4.192 -10.062 11.642 1.00 16.58 91 PRO A C 1
ATOM 673 O O . PRO A 1 111 ? 5.107 -10.814 11.972 1.00 16.07 91 PRO A O 1
ATOM 677 N N . VAL A 1 112 ? 3.958 -9.714 10.381 1.00 17.51 92 VAL A N 1
ATOM 678 C CA . VAL A 1 112 ? 4.753 -10.250 9.278 1.00 18.84 92 VAL A CA 1
ATOM 679 C C . VAL A 1 112 ? 4.958 -9.221 8.176 1.00 16.92 92 VAL A C 1
ATOM 680 O O . VAL A 1 112 ? 4.165 -8.298 8.031 1.00 20.79 92 VAL A O 1
ATOM 684 N N . PHE A 1 113 ? 6.035 -9.391 7.411 1.00 17.21 93 PHE A N 1
ATOM 685 C CA . PHE A 1 113 ? 6.303 -8.539 6.264 1.00 14.76 93 PHE A CA 1
ATOM 686 C C . PHE A 1 113 ? 6.744 -9.473 5.144 1.00 12.91 93 PHE A C 1
ATOM 687 O O . PHE A 1 113 ? 7.028 -10.644 5.377 1.00 12.44 93 PHE A O 1
ATOM 695 N N . GLN A 1 114 ? 6.783 -8.935 3.933 1.00 10.10 94 GLN A N 1
ATOM 696 C CA . GLN A 1 114 ? 7.190 -9.679 2.752 1.00 8.66 94 GLN A CA 1
ATOM 697 C C . GLN A 1 114 ? 7.795 -8.706 1.752 1.00 14.39 94 GLN A C 1
ATOM 698 O O . GLN A 1 114 ? 7.344 -7.565 1.620 1.00 13.70 94 GLN A O 1
ATOM 704 N N . LEU A 1 115 ? 8.837 -9.171 1.075 1.00 10.31 95 LEU A N 1
ATOM 705 C CA . LEU A 1 115 ? 9.514 -8.432 0.036 1.00 12.97 95 LEU A CA 1
ATOM 706 C C . LEU A 1 115 ? 9.325 -9.357 -1.165 1.00 15.94 95 LEU A C 1
ATOM 707 O O . LEU A 1 115 ? 10.143 -10.217 -1.432 1.00 15.43 95 LEU A O 1
ATOM 712 N N . CYS A 1 116 ? 8.222 -9.170 -1.876 1.00 14.64 96 CYS A N 1
ATOM 713 C CA . CYS A 1 116 ? 7.894 -10.021 -3.005 1.00 10.68 96 CYS A CA 1
ATOM 714 C C . CYS A 1 116 ? 7.891 -9.274 -4.333 1.00 13.59 96 CYS A C 1
ATOM 715 O O . CYS A 1 116 ? 8.005 -8.043 -4.384 1.00 13.79 96 CYS A O 1
ATOM 718 N N . ARG A 1 117 ? 7.784 -10.042 -5.408 1.00 15.53 97 ARG A N 1
ATOM 719 C CA . ARG A 1 117 ? 7.660 -9.465 -6.733 1.00 11.82 97 ARG A CA 1
ATOM 720 C C . ARG A 1 117 ? 6.138 -9.470 -6.930 1.00 14.12 97 ARG A C 1
ATOM 721 O O . ARG A 1 117 ? 5.490 -10.499 -6.733 1.00 15.94 97 ARG A O 1
ATOM 729 N N . SER A 1 118 ? 5.580 -8.315 -7.265 1.00 12.85 98 SER A N 1
ATOM 730 C CA . SER A 1 118 ? 4.151 -8.164 -7.506 1.00 13.06 98 SER A CA 1
ATOM 731 C C . SER A 1 118 ? 3.956 -7.886 -8.996 1.00 15.05 98 SER A C 1
ATOM 732 O O . SER A 1 118 ? 4.877 -7.406 -9.665 1.00 14.70 98 SER A O 1
ATOM 735 N N . PHE A 1 119 ? 2.760 -8.174 -9.510 1.00 13.49 99 PHE A N 1
ATOM 736 C CA . PHE A 1 119 ? 2.507 -8.041 -10.942 1.00 12.87 99 PHE A CA 1
ATOM 737 C C . PHE A 1 119 ? 1.239 -7.305 -11.313 1.00 18.35 99 PHE A C 1
ATOM 738 O O . PHE A 1 119 ? 0.173 -7.582 -10.765 1.00 14.08 99 PHE A O 1
ATOM 746 N N . ARG A 1 120 ? 1.354 -6.388 -12.268 1.00 14.70 100 ARG A N 1
ATOM 747 C CA . ARG A 1 120 ? 0.182 -5.638 -12.740 1.00 15.53 100 ARG A CA 1
ATOM 748 C C . ARG A 1 120 ? 0.348 -5.379 -14.211 1.00 18.97 100 ARG A C 1
ATOM 749 O O . ARG A 1 120 ? 1.374 -4.859 -14.654 1.00 14.20 100 ARG A O 1
ATOM 757 N N . ASN A 1 121 ? -0.664 -5.774 -14.972 1.00 18.33 101 ASN A N 1
ATOM 758 C CA . ASN A 1 121 ? -0.613 -5.616 -16.408 1.00 13.76 101 ASN A CA 1
ATOM 759 C C . ASN A 1 121 ? -0.863 -4.185 -16.819 1.00 22.68 101 ASN A C 1
ATOM 760 O O . ASN A 1 121 ? -1.972 -3.811 -17.219 1.00 19.73 101 ASN A O 1
ATOM 765 N N . GLU A 1 122 ? 0.184 -3.385 -16.700 1.00 22.20 102 GLU A N 1
ATOM 766 C CA . GLU A 1 122 ? 0.121 -1.990 -17.079 1.00 24.01 102 GLU A CA 1
ATOM 767 C C . GLU A 1 122 ? 1.438 -1.546 -17.700 1.00 24.00 102 GLU A C 1
ATOM 768 O O . GLU A 1 122 ? 2.526 -2.047 -17.386 1.00 18.15 102 GLU A O 1
ATOM 774 N N . GLU A 1 123 ? 1.305 -0.610 -18.624 1.00 21.76 103 GLU A N 1
ATOM 775 C CA . GLU A 1 123 ? 2.408 -0.056 -19.377 1.00 20.68 103 GLU A CA 1
ATOM 776 C C . GLU A 1 123 ? 3.607 0.372 -18.522 1.00 22.32 103 GLU A C 1
ATOM 777 O O . GLU A 1 123 ? 3.452 0.903 -17.425 1.00 25.45 103 GLU A O 1
ATOM 783 N N . MET A 1 124 ? 4.805 0.124 -19.035 1.00 23.12 104 MET A N 1
ATOM 784 C CA . MET A 1 124 ? 6.024 0.532 -18.350 1.00 21.46 104 MET A CA 1
ATOM 785 C C . MET A 1 124 ? 6.009 2.061 -18.368 1.00 30.38 104 MET A C 1
ATOM 786 O O . MET A 1 124 ? 5.587 2.678 -19.355 1.00 25.68 104 MET A O 1
ATOM 791 N N . GLY A 1 125 ? 6.448 2.670 -17.277 1.00 27.95 105 GLY A N 1
ATOM 792 C CA . GLY A 1 125 ? 6.484 4.112 -17.211 1.00 27.25 105 GLY A CA 1
ATOM 793 C C . GLY A 1 125 ? 7.673 4.558 -16.392 1.00 30.47 105 GLY A C 1
ATOM 794 O O . GLY A 1 125 ? 8.456 3.741 -15.901 1.00 20.78 105 GLY A O 1
ATOM 795 N N . ARG A 1 126 ? 7.816 5.865 -16.249 1.00 26.83 106 ARG A N 1
ATOM 796 C CA . ARG A 1 126 ? 8.907 6.420 -15.473 1.00 26.98 106 ARG A CA 1
ATOM 797 C C . ARG A 1 126 ? 8.871 5.878 -14.049 1.00 19.76 106 ARG A C 1
ATOM 798 O O . ARG A 1 126 ? 9.914 5.617 -13.447 1.00 25.37 106 ARG A O 1
ATOM 806 N N . TYR A 1 127 ? 7.668 5.711 -13.514 1.00 19.48 107 TYR A N 1
ATOM 807 C CA . TYR A 1 127 ? 7.499 5.231 -12.150 1.00 23.64 107 TYR A CA 1
ATOM 808 C C . TYR A 1 127 ? 6.727 3.919 -12.039 1.00 24.27 107 TYR A C 1
ATOM 809 O O . TYR A 1 127 ? 6.231 3.576 -10.961 1.00 27.40 107 TYR A O 1
ATOM 818 N N . HIS A 1 128 ? 6.639 3.186 -13.145 1.00 22.08 108 HIS A N 1
ATOM 819 C CA . HIS A 1 128 ? 5.907 1.924 -13.179 1.00 19.63 108 HIS A CA 1
ATOM 820 C C . HIS A 1 128 ? 6.608 0.853 -13.996 1.00 19.52 108 HIS A C 1
ATOM 821 O O . HIS A 1 128 ? 7.214 1.136 -15.035 1.00 17.71 108 HIS A O 1
ATOM 828 N N . ASN A 1 129 ? 6.509 -0.384 -13.519 1.00 13.02 109 ASN A N 1
ATOM 829 C CA . ASN A 1 129 ? 7.021 -1.543 -14.241 1.00 17.84 109 ASN A CA 1
ATOM 830 C C . ASN A 1 129 ? 5.955 -2.603 -13.968 1.00 15.38 109 ASN A C 1
ATOM 831 O O . ASN A 1 129 ? 5.424 -2.665 -12.857 1.00 16.40 109 ASN A O 1
ATOM 836 N N . PRO A 1 130 ? 5.625 -3.444 -14.971 1.00 12.25 110 PRO A N 1
ATOM 837 C CA . PRO A 1 130 ? 4.600 -4.482 -14.791 1.00 13.97 110 PRO A CA 1
ATOM 838 C C . PRO A 1 130 ? 4.905 -5.482 -13.688 1.00 13.06 110 PRO A C 1
ATOM 839 O O . PRO A 1 130 ? 4.014 -6.163 -13.201 1.00 17.03 110 PRO A O 1
ATOM 843 N N . GLU A 1 131 ? 6.177 -5.611 -13.336 1.00 15.76 111 GLU A N 1
ATOM 844 C CA . GLU A 1 131 ? 6.547 -6.442 -12.202 1.00 12.74 111 GLU A CA 1
ATOM 845 C C . GLU A 1 131 ? 7.446 -5.533 -11.385 1.00 10.72 111 GLU A C 1
ATOM 846 O O . GLU A 1 131 ? 8.349 -4.895 -11.914 1.00 16.73 111 GLU A O 1
ATOM 852 N N . PHE A 1 132 ? 7.160 -5.445 -10.099 1.00 11.97 112 PHE A N 1
ATOM 853 C CA . PHE A 1 132 ? 7.928 -4.574 -9.228 1.00 15.08 112 PHE A CA 1
ATOM 854 C C . PHE A 1 132 ? 8.015 -5.220 -7.868 1.00 14.37 112 PHE A C 1
ATOM 855 O O . PHE A 1 132 ? 7.324 -6.209 -7.592 1.00 12.79 112 PHE A O 1
ATOM 863 N N . THR A 1 133 ? 8.850 -4.667 -7.002 1.00 9.17 113 THR A N 1
ATOM 864 C CA . THR A 1 133 ? 9.002 -5.258 -5.675 1.00 13.53 113 THR A CA 1
ATOM 865 C C . THR A 1 133 ? 8.146 -4.529 -4.643 1.00 15.96 113 THR A C 1
ATOM 866 O O . THR A 1 133 ? 8.196 -3.319 -4.522 1.00 15.15 113 THR A O 1
ATOM 870 N N . MET A 1 134 ? 7.334 -5.283 -3.918 1.00 11.41 114 MET A N 1
ATOM 871 C CA . MET A 1 134 ? 6.485 -4.702 -2.900 1.00 14.19 114 MET A CA 1
ATOM 872 C C . MET A 1 134 ? 7.017 -5.055 -1.531 1.00 17.63 114 MET A C 1
ATOM 873 O O . MET A 1 134 ? 7.530 -6.155 -1.336 1.00 13.59 114 MET A O 1
ATOM 878 N N . LEU A 1 135 ? 6.905 -4.114 -0.596 1.00 16.32 115 LEU A N 1
ATOM 879 C CA . LEU A 1 135 ? 7.269 -4.363 0.795 1.00 12.33 115 LEU A CA 1
ATOM 880 C C . LEU A 1 135 ? 5.877 -4.226 1.409 1.00 12.46 115 LEU A C 1
ATOM 881 O O . LEU A 1 135 ? 5.299 -3.128 1.417 1.00 14.77 115 LEU A O 1
ATOM 886 N N . GLU A 1 136 ? 5.313 -5.322 1.892 1.00 13.88 116 GLU A N 1
ATOM 887 C CA . GLU A 1 136 ? 3.981 -5.253 2.465 1.00 14.68 116 GLU A CA 1
ATOM 888 C C . GLU A 1 136 ? 4.009 -5.947 3.814 1.00 17.71 116 GLU A C 1
ATOM 889 O O . GLU A 1 136 ? 4.573 -7.044 3.954 1.00 13.70 116 GLU A O 1
ATOM 895 N N . TRP A 1 137 ? 3.437 -5.294 4.821 1.00 15.11 117 TRP A N 1
ATOM 896 C CA . TRP A 1 137 ? 3.433 -5.891 6.157 1.00 17.70 117 TRP A CA 1
ATOM 897 C C . TRP A 1 137 ? 2.182 -5.576 6.951 1.00 23.62 117 TRP A C 1
ATOM 898 O O . TRP A 1 137 ? 1.450 -4.623 6.640 1.00 16.12 117 TRP A O 1
ATOM 909 N N . TYR A 1 138 ? 1.944 -6.412 7.962 1.00 13.85 118 TYR A N 1
ATOM 910 C CA . TYR A 1 138 ? 0.774 -6.318 8.816 1.00 18.21 118 TYR A CA 1
ATOM 911 C C . TYR A 1 138 ? 1.142 -6.308 10.289 1.00 23.51 118 TYR A C 1
ATOM 912 O O . TYR A 1 138 ? 2.021 -7.046 10.738 1.00 19.36 118 TYR A O 1
ATOM 921 N N . ARG A 1 139 ? 0.436 -5.470 11.038 1.00 20.20 119 ARG A N 1
ATOM 922 C CA . ARG A 1 139 ? 0.688 -5.307 12.462 1.00 17.25 119 ARG A CA 1
ATOM 923 C C . ARG A 1 139 ? -0.553 -5.563 13.299 1.00 19.14 119 ARG A C 1
ATOM 924 O O . ARG A 1 139 ? -1.455 -4.720 13.343 1.00 27.20 119 ARG A O 1
ATOM 932 N N . PRO A 1 140 ? -0.642 -6.741 13.938 1.00 21.18 120 PRO A N 1
ATOM 933 C CA . PRO A 1 140 ? -1.821 -7.013 14.762 1.00 23.16 120 PRO A CA 1
ATOM 934 C C . PRO A 1 140 ? -1.872 -6.024 15.916 1.00 26.67 120 PRO A C 1
ATOM 935 O O . PRO A 1 140 ? -0.832 -5.664 16.472 1.00 22.77 120 PRO A O 1
ATOM 939 N N . HIS A 1 141 ? -3.080 -5.577 16.252 1.00 24.98 121 HIS A N 1
ATOM 940 C CA . HIS A 1 141 ? -3.300 -4.652 17.366 1.00 31.35 121 HIS A CA 1
ATOM 941 C C . HIS A 1 141 ? -2.717 -3.249 17.197 1.00 32.17 121 HIS A C 1
ATOM 942 O O . HIS A 1 141 ? -2.523 -2.528 18.172 1.00 33.91 121 HIS A O 1
ATOM 949 N N . TYR A 1 142 ? -2.443 -2.864 15.957 1.00 29.32 122 TYR A N 1
ATOM 950 C CA . TYR A 1 142 ? -1.929 -1.532 15.663 1.00 24.84 122 TYR A CA 1
ATOM 951 C C . TYR A 1 142 ? -3.049 -0.750 14.997 1.00 29.06 122 TYR A C 1
ATOM 952 O O . TYR A 1 142 ? -3.653 -1.258 14.052 1.00 28.57 122 TYR A O 1
ATOM 961 N N . ASP A 1 143 ? -3.360 0.457 15.473 1.00 26.50 123 ASP A N 1
ATOM 962 C CA . ASP A 1 143 ? -4.380 1.232 14.777 1.00 20.65 123 ASP A CA 1
ATOM 963 C C . ASP A 1 143 ? -3.647 1.863 13.609 1.00 24.21 123 ASP A C 1
ATOM 964 O O . ASP A 1 143 ? -2.426 1.783 13.544 1.00 26.05 123 ASP A O 1
ATOM 969 N N . MET A 1 144 ? -4.345 2.496 12.680 1.00 16.74 124 MET A N 1
ATOM 970 C CA . MET A 1 144 ? -3.619 3.031 11.540 1.00 19.93 124 MET A CA 1
ATOM 971 C C . MET A 1 144 ? -2.560 4.094 11.812 1.00 23.16 124 MET A C 1
ATOM 972 O O . MET A 1 144 ? -1.638 4.240 11.022 1.00 19.34 124 MET A O 1
ATOM 977 N N . TYR A 1 145 ? -2.664 4.824 12.917 1.00 23.71 125 TYR A N 1
ATOM 978 C CA . TYR A 1 145 ? -1.665 5.859 13.203 1.00 20.75 125 TYR A CA 1
ATOM 979 C C . TYR A 1 145 ? -0.373 5.206 13.691 1.00 19.15 125 TYR A C 1
ATOM 980 O O . TYR A 1 145 ? 0.724 5.635 13.335 1.00 28.20 125 TYR A O 1
ATOM 989 N N . ARG A 1 146 ? -0.509 4.184 14.524 1.00 16.16 126 ARG A N 1
ATOM 990 C CA . ARG A 1 146 ? 0.655 3.463 15.013 1.00 26.40 126 ARG A CA 1
ATOM 991 C C . ARG A 1 146 ? 1.396 2.890 13.798 1.00 26.63 126 ARG A C 1
ATOM 992 O O . ARG A 1 146 ? 2.624 2.981 13.698 1.00 24.65 126 ARG A O 1
ATOM 1000 N N . LEU A 1 147 ? 0.653 2.307 12.864 1.00 20.22 127 LEU A N 1
ATOM 1001 C CA . LEU A 1 147 ? 1.304 1.748 11.680 1.00 15.53 127 LEU A CA 1
ATOM 1002 C C . LEU A 1 147 ? 1.965 2.851 10.858 1.00 18.40 127 LEU A C 1
ATOM 1003 O O . LEU A 1 147 ? 3.103 2.690 10.416 1.00 21.77 127 LEU A O 1
ATOM 1008 N N . MET A 1 148 ? 1.285 3.984 10.662 1.00 18.17 128 MET A N 1
ATOM 1009 C CA . MET A 1 148 ? 1.901 5.064 9.882 1.00 19.20 128 MET A CA 1
ATOM 1010 C C . MET A 1 148 ? 3.223 5.503 10.542 1.00 19.67 128 MET A C 1
ATOM 1011 O O . MET A 1 148 ? 4.185 5.821 9.850 1.00 24.07 128 MET A O 1
ATOM 1016 N N . ASN A 1 149 ? 3.259 5.539 11.872 1.00 26.81 129 ASN A N 1
ATOM 1017 C CA . ASN A 1 149 ? 4.481 5.937 12.591 1.00 29.69 129 ASN A CA 1
ATOM 1018 C C . ASN A 1 149 ? 5.633 5.004 12.211 1.00 27.22 129 ASN A C 1
ATOM 1019 O O . ASN A 1 149 ? 6.776 5.436 12.084 1.00 29.82 129 ASN A O 1
ATOM 1024 N N . GLU A 1 150 ? 5.330 3.720 12.058 1.00 22.16 130 GLU A N 1
ATOM 1025 C CA . GLU A 1 150 ? 6.347 2.732 11.683 1.00 20.27 130 GLU A CA 1
ATOM 1026 C C . GLU A 1 150 ? 6.820 2.933 10.240 1.00 21.42 130 GLU A C 1
ATOM 1027 O O . GLU A 1 150 ? 8.009 2.792 9.932 1.00 19.17 130 GLU A O 1
ATOM 1033 N N . VAL A 1 151 ? 5.891 3.256 9.349 1.00 18.18 131 VAL A N 1
ATOM 1034 C CA . VAL A 1 151 ? 6.252 3.506 7.961 1.00 16.79 131 VAL A CA 1
ATOM 1035 C C . VAL A 1 151 ? 7.159 4.745 7.942 1.00 20.80 131 VAL A C 1
ATOM 1036 O O . VAL A 1 151 ? 8.171 4.788 7.226 1.00 19.59 131 VAL A O 1
ATOM 1040 N N . ASP A 1 152 ? 6.772 5.746 8.735 1.00 17.84 132 ASP A N 1
ATOM 1041 C CA . ASP A 1 152 ? 7.510 7.010 8.865 1.00 20.34 132 ASP A CA 1
ATOM 1042 C C . ASP A 1 152 ? 8.938 6.683 9.314 1.00 16.02 132 ASP A C 1
ATOM 1043 O O . ASP A 1 152 ? 9.906 7.193 8.749 1.00 17.58 132 ASP A O 1
ATOM 1048 N N . ASP A 1 153 ? 9.062 5.841 10.337 1.00 14.85 133 ASP A N 1
ATOM 1049 C CA . ASP A 1 153 ? 10.387 5.449 10.836 1.00 15.92 133 ASP A CA 1
ATOM 1050 C C . ASP A 1 153 ? 11.204 4.771 9.724 1.00 18.14 133 ASP A C 1
ATOM 1051 O O . ASP A 1 153 ? 12.419 4.979 9.607 1.00 14.31 133 ASP A O 1
ATOM 1056 N N . LEU A 1 154 ? 10.553 3.947 8.907 1.00 20.34 134 LEU A N 1
ATOM 1057 C CA . LEU A 1 154 ? 11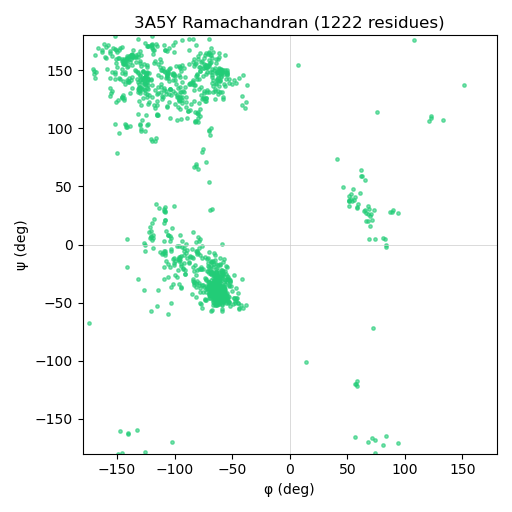.289 3.280 7.828 1.00 19.30 134 LEU A CA 1
ATOM 1058 C C . LEU A 1 154 ? 11.785 4.275 6.779 1.00 19.88 134 LEU A C 1
ATOM 1059 O O . LEU A 1 154 ? 12.925 4.181 6.306 1.00 19.44 134 LEU A O 1
ATOM 1064 N N . LEU A 1 155 ? 10.941 5.235 6.406 1.00 11.41 135 LEU A N 1
ATOM 1065 C CA . LEU A 1 155 ? 11.340 6.212 5.396 1.00 11.46 135 LEU A CA 1
ATOM 1066 C C . LEU A 1 155 ? 12.520 7.036 5.905 1.00 17.18 135 LEU A C 1
ATOM 1067 O O . LEU A 1 155 ? 13.497 7.286 5.188 1.00 18.60 135 LEU A O 1
ATOM 1072 N N . GLN A 1 156 ? 12.418 7.462 7.150 1.00 19.68 136 GLN A N 1
ATOM 1073 C CA . GLN A 1 156 ? 13.482 8.250 7.731 1.00 17.60 136 GLN A CA 1
ATOM 1074 C C . GLN A 1 156 ? 14.802 7.496 7.647 1.00 18.22 136 GLN A C 1
ATOM 1075 O O . GLN A 1 156 ? 15.821 8.052 7.246 1.00 24.33 136 GLN A O 1
ATOM 1081 N N . GLN A 1 157 ? 14.779 6.223 8.013 1.00 20.50 137 GLN A N 1
ATOM 1082 C CA . GLN A 1 157 ? 15.996 5.431 8.006 1.00 20.59 137 GLN A CA 1
ATOM 1083 C C . GLN A 1 157 ? 16.585 5.180 6.633 1.00 23.57 137 GLN A C 1
ATOM 1084 O O . GLN A 1 157 ? 17.784 5.352 6.430 1.00 20.14 137 GLN A O 1
ATOM 1090 N N . VAL A 1 158 ? 15.749 4.777 5.684 1.00 24.23 138 VAL A N 1
ATOM 1091 C CA . VAL A 1 158 ? 16.236 4.491 4.335 1.00 18.05 138 VAL A CA 1
ATOM 1092 C C . VAL A 1 158 ? 16.568 5.717 3.499 1.00 23.42 138 VAL A C 1
ATOM 1093 O O . VAL A 1 158 ? 17.523 5.704 2.726 1.00 21.47 138 VAL A O 1
ATOM 1097 N N . LEU A 1 159 ? 15.785 6.777 3.657 1.00 20.04 139 LEU A N 1
ATOM 1098 C CA . LEU A 1 159 ? 15.995 7.984 2.871 1.00 22.78 139 LEU A CA 1
ATOM 1099 C C . LEU A 1 159 ? 16.726 9.088 3.620 1.00 24.84 139 LEU A C 1
ATOM 1100 O O . LEU A 1 159 ? 17.140 10.072 3.015 1.00 24.57 139 LEU A O 1
ATOM 1105 N N . ASP A 1 160 ? 16.879 8.931 4.928 1.00 25.66 140 ASP A N 1
ATOM 1106 C CA . ASP A 1 160 ? 17.548 9.964 5.712 1.00 32.29 140 ASP A CA 1
ATOM 1107 C C . ASP A 1 160 ? 16.789 11.264 5.479 1.00 32.10 140 ASP A C 1
ATOM 1108 O O . ASP A 1 160 ? 17.394 12.319 5.296 1.00 30.06 140 ASP A O 1
ATOM 1113 N N . CYS A 1 161 ? 15.464 11.173 5.454 1.00 24.33 141 CYS A N 1
ATOM 1114 C CA . CYS A 1 161 ? 14.618 12.336 5.235 1.00 24.10 141 CYS A CA 1
ATOM 1115 C C . CYS A 1 161 ? 13.999 12.718 6.570 1.00 23.29 141 CYS A C 1
ATOM 1116 O O . CYS A 1 161 ? 14.076 11.958 7.526 1.00 22.09 141 CYS A O 1
ATOM 1119 N N . PRO A 1 162 ? 13.364 13.903 6.649 1.00 29.48 142 PRO A N 1
ATOM 1120 C CA . PRO A 1 162 ? 12.729 14.370 7.890 1.00 28.52 142 PRO A CA 1
ATOM 1121 C C . PRO A 1 162 ? 11.517 13.522 8.271 1.00 24.00 142 PRO A C 1
ATOM 1122 O O . PRO A 1 162 ? 10.951 12.827 7.428 1.00 24.86 142 PRO A O 1
ATOM 1126 N N . ALA A 1 163 ? 11.107 13.587 9.533 1.00 20.48 143 ALA A N 1
ATOM 1127 C CA . ALA A 1 163 ? 9.930 12.835 9.972 1.00 25.51 143 ALA A CA 1
ATOM 1128 C C . ALA A 1 163 ? 8.784 13.363 9.117 1.00 26.87 143 ALA A C 1
ATOM 1129 O O . ALA A 1 163 ? 8.802 14.525 8.698 1.00 20.66 143 ALA A O 1
ATOM 1131 N N . ALA A 1 164 ? 7.792 12.526 8.847 1.00 21.07 144 ALA A N 1
ATOM 1132 C CA . ALA A 1 164 ? 6.694 12.946 7.982 1.00 20.67 144 ALA A CA 1
ATOM 1133 C C . ALA A 1 164 ? 5.626 13.837 8.605 1.00 21.00 144 ALA A C 1
ATOM 1134 O O . ALA A 1 164 ? 5.513 13.965 9.820 1.00 24.63 144 ALA A O 1
ATOM 1136 N N . GLU A 1 165 ? 4.838 14.444 7.729 1.00 21.45 145 GLU A N 1
ATOM 1137 C CA . GLU A 1 165 ? 3.725 15.277 8.138 1.00 29.36 145 GLU A CA 1
ATOM 1138 C C . GLU A 1 165 ? 2.482 14.475 7.777 1.00 29.46 145 GLU A C 1
ATOM 1139 O O . GLU A 1 165 ? 2.493 13.702 6.810 1.00 26.50 145 GLU A O 1
ATOM 1145 N N . SER A 1 166 ? 1.419 14.654 8.550 1.00 22.30 146 SER A N 1
ATOM 1146 C CA . SER A 1 166 ? 0.175 13.927 8.314 1.00 28.33 146 SER A CA 1
ATOM 1147 C C . SER A 1 166 ? -1.005 14.860 8.137 1.00 33.30 146 SER A C 1
ATOM 1148 O O . SER A 1 166 ? -1.257 15.709 8.988 1.00 32.51 146 SER A O 1
ATOM 1151 N N . LEU A 1 167 ? -1.723 14.677 7.030 1.00 34.02 147 LEU A N 1
ATOM 1152 C CA . LEU A 1 167 ? -2.901 15.471 6.691 1.00 35.05 147 LEU A CA 1
ATOM 1153 C C . LEU A 1 167 ? -4.078 14.542 6.418 1.00 42.84 147 LEU A C 1
ATOM 1154 O O . LEU A 1 167 ? -3.916 13.510 5.766 1.00 37.17 147 LEU A O 1
ATOM 1159 N N . SER A 1 168 ? -5.262 14.893 6.906 1.00 38.01 148 SER A N 1
ATOM 1160 C CA . SER A 1 168 ? -6.421 14.067 6.616 1.00 35.70 148 SER A CA 1
ATOM 1161 C C . SER A 1 168 ? -6.776 14.446 5.176 1.00 31.54 148 SER A C 1
ATOM 1162 O O . SER A 1 168 ? -6.387 15.512 4.706 1.00 34.13 148 SER A O 1
ATOM 1165 N N . TYR A 1 169 ? -7.479 13.565 4.467 1.00 30.55 149 TYR A N 1
ATOM 1166 C CA . TYR A 1 169 ? -7.888 13.817 3.082 1.00 21.00 149 TYR A CA 1
ATOM 1167 C C . TYR A 1 169 ? -8.710 15.107 3.062 1.00 24.02 149 TYR A C 1
ATOM 1168 O O . TYR A 1 169 ? -8.548 15.946 2.176 1.00 31.84 149 TYR A O 1
ATOM 1177 N N . GLN A 1 170 ? -9.597 15.239 4.045 1.00 31.96 150 GLN A N 1
ATOM 1178 C CA . GLN A 1 170 ? -10.458 16.414 4.188 1.00 40.10 150 GLN A CA 1
ATOM 1179 C C . GLN A 1 170 ? -9.588 17.660 4.336 1.00 45.57 150 GLN A C 1
ATOM 1180 O O . GLN A 1 170 ? -9.704 18.612 3.563 1.00 43.72 150 GLN A O 1
ATOM 1186 N N . GLN A 1 171 ? -8.702 17.629 5.326 1.00 47.80 151 GLN A N 1
ATOM 1187 C CA . GLN A 1 171 ? -7.793 18.736 5.595 1.00 43.94 151 GLN A CA 1
ATOM 1188 C C . GLN A 1 171 ? -6.937 19.073 4.376 1.00 42.19 151 GLN A C 1
ATOM 1189 O O . GLN A 1 171 ? -6.654 20.242 4.117 1.00 45.00 151 GLN A O 1
ATOM 1195 N N . ALA A 1 172 ? -6.531 18.053 3.623 1.00 39.28 152 ALA A N 1
ATOM 1196 C CA . ALA A 1 172 ? -5.698 18.267 2.447 1.00 36.81 152 ALA A CA 1
ATOM 1197 C C . ALA A 1 172 ? -6.457 19.021 1.366 1.00 46.25 152 ALA A C 1
ATOM 1198 O O . ALA A 1 172 ? -5.877 19.800 0.606 1.00 44.67 152 ALA A O 1
ATOM 1200 N N . PHE A 1 173 ? -7.760 18.782 1.288 1.00 45.48 153 PHE A N 1
ATOM 1201 C CA . PHE A 1 173 ? -8.581 19.466 0.298 1.00 49.25 153 PHE A CA 1
ATOM 1202 C C . PHE A 1 173 ? -8.960 20.855 0.793 1.00 44.92 153 PHE A C 1
ATOM 1203 O O . PHE A 1 173 ? -8.861 21.830 0.054 1.00 48.40 153 PHE A O 1
ATOM 1211 N N . LEU A 1 174 ? -9.375 20.933 2.054 1.00 49.19 154 LEU A N 1
ATOM 1212 C CA . LEU A 1 174 ? -9.780 22.198 2.660 1.00 54.36 154 LEU A CA 1
ATOM 1213 C C . LEU A 1 174 ? -8.702 23.275 2.604 1.00 60.81 154 LEU A C 1
ATOM 1214 O O . LEU A 1 174 ? -9.013 24.466 2.669 1.00 62.49 154 LEU A O 1
ATOM 1219 N N . ARG A 1 175 ? -7.440 22.872 2.477 1.00 62.96 155 ARG A N 1
ATOM 1220 C CA . ARG A 1 175 ? -6.369 23.860 2.448 1.00 59.00 155 ARG A CA 1
ATOM 1221 C C . ARG A 1 175 ? -5.686 24.065 1.101 1.00 57.97 155 ARG A C 1
ATOM 1222 O O . ARG A 1 175 ? -5.205 25.160 0.818 1.00 62.46 155 ARG A O 1
ATOM 1230 N N . TYR A 1 176 ? -5.638 23.036 0.266 1.00 53.02 156 TYR A N 1
ATOM 1231 C CA . TYR A 1 176 ? -4.985 23.188 -1.030 1.00 54.59 156 TYR A CA 1
ATOM 1232 C C . TYR A 1 176 ? -5.980 23.492 -2.134 1.00 56.30 156 TYR A C 1
ATOM 1233 O O . TYR A 1 176 ? -5.598 23.884 -3.238 1.00 55.14 156 TYR A O 1
ATOM 1242 N N . LEU A 1 177 ? -7.261 23.316 -1.834 1.00 61.15 157 LEU A N 1
ATOM 1243 C CA . LEU A 1 177 ? -8.306 23.567 -2.817 1.00 61.28 157 LEU A CA 1
ATOM 1244 C C . LEU A 1 177 ? -9.524 24.225 -2.188 1.00 63.37 157 LEU A C 1
ATOM 1245 O O . LEU A 1 177 ? -10.539 24.434 -2.855 1.00 62.07 157 LEU A O 1
ATOM 1250 N N . GLU A 1 178 ? -9.413 24.548 -0.902 1.00 65.85 158 GLU A N 1
ATOM 1251 C CA . GLU A 1 178 ? -10.497 25.193 -0.167 1.00 70.90 158 GLU A CA 1
ATOM 1252 C C . GLU A 1 178 ? -11.838 24.572 -0.542 1.00 70.73 158 GLU A C 1
ATOM 1253 O O . GLU A 1 178 ? -12.635 25.177 -1.260 1.00 72.72 158 GLU A O 1
ATOM 1259 N N . ILE A 1 179 ? -12.079 23.359 -0.050 1.00 70.42 159 ILE A N 1
ATOM 1260 C CA . ILE A 1 179 ? -13.314 22.640 -0.341 1.00 64.82 159 ILE A CA 1
ATOM 1261 C C . ILE A 1 179 ? -13.420 21.414 0.566 1.00 65.69 159 ILE A C 1
ATOM 1262 O O . ILE A 1 179 ? -12.412 20.775 0.871 1.00 68.42 159 ILE A O 1
ATOM 1267 N N . ASP A 1 180 ? -14.632 21.093 1.008 1.00 59.50 160 ASP A N 1
ATOM 1268 C CA . ASP A 1 180 ? -14.825 19.942 1.881 1.00 59.81 160 ASP A CA 1
ATOM 1269 C C . ASP A 1 180 ? -15.277 18.732 1.068 1.00 58.78 160 ASP A C 1
ATOM 1270 O O . ASP A 1 180 ? -16.419 18.669 0.614 1.00 54.02 160 ASP A O 1
ATOM 1275 N N . PRO A 1 181 ? -14.373 17.753 0.876 1.00 60.76 161 PRO A N 1
ATOM 1276 C CA . PRO A 1 181 ? -14.607 16.513 0.122 1.00 57.94 161 PRO A CA 1
ATOM 1277 C C . PRO A 1 181 ? -15.727 15.662 0.692 1.00 47.45 161 PRO A C 1
ATOM 1278 O O . PRO A 1 181 ? -16.424 14.961 -0.037 1.00 53.68 161 PRO A O 1
ATOM 1282 N N . LEU A 1 182 ? -15.877 15.723 2.005 1.00 46.49 162 LEU A N 1
ATOM 1283 C CA . LEU A 1 182 ? -16.882 14.947 2.715 1.00 52.07 162 LEU A CA 1
ATOM 1284 C C . LEU A 1 182 ? -18.268 15.579 2.633 1.00 54.69 162 LEU A C 1
ATOM 1285 O O . LEU A 1 182 ? -19.257 14.981 3.062 1.00 51.45 162 LEU A O 1
ATOM 1290 N N . SER A 1 183 ? -18.326 16.787 2.079 1.00 57.29 163 SER A N 1
ATOM 1291 C CA . SER A 1 183 ? -19.576 17.530 1.920 1.00 59.50 163 SER A CA 1
ATOM 1292 C C . SER A 1 183 ? -19.481 18.435 0.696 1.00 61.60 163 SER A C 1
ATOM 1293 O O . SER A 1 183 ? -19.248 19.639 0.824 1.00 62.71 163 SER A O 1
ATOM 1296 N N . ALA A 1 184 ? -19.654 17.857 -0.488 1.00 61.55 164 ALA A N 1
ATOM 1297 C CA . ALA A 1 184 ? -19.580 18.629 -1.723 1.00 64.13 164 ALA A CA 1
ATOM 1298 C C . ALA A 1 184 ? -19.942 17.784 -2.937 1.00 68.90 164 ALA A C 1
ATOM 1299 O O . ALA A 1 184 ? -20.274 18.318 -3.998 1.00 75.10 164 ALA A O 1
ATOM 1301 N N . ASP A 1 209 ? -16.764 10.785 -7.688 1.00 59.41 189 ASP A N 1
ATOM 1302 C CA . ASP A 1 209 ? -15.708 10.067 -6.990 1.00 54.78 189 ASP A CA 1
ATOM 1303 C C . ASP A 1 209 ? -14.489 9.957 -7.893 1.00 58.35 189 ASP A C 1
ATOM 1304 O O . ASP A 1 209 ? -13.350 10.076 -7.439 1.00 52.44 189 ASP A O 1
ATOM 1309 N N . THR A 1 210 ? -14.731 9.716 -9.177 1.00 58.99 190 THR A N 1
ATOM 1310 C CA . THR A 1 210 ? -13.639 9.637 -10.135 1.00 57.62 190 THR A CA 1
ATOM 1311 C C . THR A 1 210 ? -13.160 11.069 -10.270 1.00 57.95 190 THR A C 1
ATOM 1312 O O . THR A 1 210 ? -12.023 11.333 -10.659 1.00 61.92 190 THR A O 1
ATOM 1316 N N . LEU A 1 211 ? -14.056 11.990 -9.931 1.00 56.80 191 LEU A N 1
ATOM 1317 C CA . LEU A 1 211 ? -13.761 13.410 -9.974 1.00 55.08 191 LEU A CA 1
ATOM 1318 C C . LEU A 1 211 ? -12.731 13.701 -8.891 1.00 50.84 191 LEU A C 1
ATOM 1319 O O . LEU A 1 211 ? -11.655 14.225 -9.176 1.00 48.89 191 LEU A O 1
ATOM 1324 N N . LEU A 1 212 ? -13.067 13.351 -7.651 1.00 47.14 192 LEU A N 1
ATOM 1325 C CA . LEU A 1 212 ? -12.164 13.553 -6.520 1.00 44.05 192 LEU A CA 1
ATOM 1326 C C . LEU A 1 212 ? -10.753 13.081 -6.858 1.00 42.81 192 LEU A C 1
ATOM 1327 O O . LEU A 1 212 ? -9.779 13.781 -6.592 1.00 45.16 192 LEU A O 1
ATOM 1332 N N . GLN A 1 213 ? -10.650 11.897 -7.456 1.00 42.57 193 GLN A N 1
ATOM 1333 C CA . GLN A 1 213 ? -9.359 11.332 -7.838 1.00 47.36 193 GLN A CA 1
ATOM 1334 C C . GLN A 1 213 ? -8.659 12.184 -8.892 1.00 49.12 193 GLN A C 1
ATOM 1335 O O . GLN A 1 213 ? -7.431 12.201 -8.976 1.00 44.43 193 GLN A O 1
ATOM 1341 N N . LEU A 1 214 ? -9.444 12.891 -9.699 1.00 49.26 194 LEU A N 1
ATOM 1342 C CA . LEU A 1 214 ? -8.878 13.756 -10.724 1.00 47.26 194 LEU A CA 1
ATOM 1343 C C . LEU A 1 214 ? -8.427 15.040 -10.035 1.00 45.98 194 LEU A C 1
ATOM 1344 O O . LEU A 1 214 ? -7.436 15.652 -10.435 1.00 46.62 194 LEU A O 1
ATOM 1349 N N . LEU A 1 215 ? -9.158 15.443 -8.998 1.00 42.96 195 LEU A N 1
ATOM 1350 C CA . LEU A 1 215 ? -8.810 16.644 -8.243 1.00 40.32 195 LEU A CA 1
ATOM 1351 C C . LEU A 1 215 ? -7.594 16.365 -7.369 1.00 47.39 195 LEU A C 1
ATOM 1352 O O . LEU A 1 215 ? -6.651 17.157 -7.329 1.00 47.75 195 LEU A O 1
ATOM 1357 N N . PHE A 1 216 ? -7.618 15.237 -6.665 1.00 44.27 196 PHE A N 1
ATOM 1358 C CA . PHE A 1 216 ? -6.501 14.870 -5.805 1.00 47.21 196 PHE A CA 1
ATOM 1359 C C . PHE A 1 216 ? -5.211 14.852 -6.622 1.00 44.00 196 PHE A C 1
ATOM 1360 O O . PHE A 1 216 ? -4.216 15.471 -6.243 1.00 42.63 196 PHE A O 1
ATOM 1368 N N . THR A 1 217 ? -5.252 14.153 -7.751 1.00 41.76 197 THR A N 1
ATOM 1369 C CA . THR A 1 217 ? -4.106 14.028 -8.640 1.00 47.62 197 THR A CA 1
ATOM 1370 C C . THR A 1 217 ? -3.521 15.356 -9.112 1.00 56.57 197 THR A C 1
ATOM 1371 O O . THR A 1 217 ? -2.300 15.520 -9.136 1.00 58.90 197 THR A O 1
ATOM 1375 N N . PHE A 1 218 ? -4.380 16.298 -9.494 1.00 55.62 198 PHE A N 1
ATOM 1376 C CA . PHE A 1 218 ? -3.897 17.587 -9.986 1.00 50.97 198 PHE A CA 1
ATOM 1377 C C . PHE A 1 218 ? -3.920 18.718 -8.966 1.00 44.91 198 PHE A C 1
ATOM 1378 O O . PHE A 1 218 ? -3.131 19.654 -9.061 1.00 43.49 198 PHE A O 1
ATOM 1386 N N . GLY A 1 219 ? -4.811 18.629 -7.985 1.00 48.80 199 GLY A N 1
ATOM 1387 C CA . GLY A 1 219 ? -4.906 19.681 -6.987 1.00 51.34 199 GLY A CA 1
ATOM 1388 C C . GLY A 1 219 ? -4.266 19.425 -5.634 1.00 54.58 199 GLY A C 1
ATOM 1389 O O . GLY A 1 219 ? -4.115 20.355 -4.837 1.00 54.73 199 GLY A O 1
ATOM 1390 N N . VAL A 1 220 ? -3.890 18.180 -5.358 1.00 55.18 200 VAL A N 1
ATOM 1391 C CA . VAL A 1 220 ? -3.277 17.863 -4.074 1.00 48.19 200 VAL A CA 1
ATOM 1392 C C . VAL A 1 220 ? -1.878 17.287 -4.209 1.00 48.07 200 VAL A C 1
ATOM 1393 O O . VAL A 1 220 ? -0.927 17.833 -3.651 1.00 49.87 200 VAL A O 1
ATOM 1397 N N . GLU A 1 221 ? -1.753 16.184 -4.940 1.00 43.96 201 GLU A N 1
ATOM 1398 C CA . GLU A 1 221 ? -0.453 15.546 -5.131 1.00 44.00 201 GLU A CA 1
ATOM 1399 C C . GLU A 1 221 ? 0.658 16.527 -5.487 1.00 48.98 201 GLU A C 1
ATOM 1400 O O . GLU A 1 221 ? 1.752 16.474 -4.927 1.00 46.19 201 GLU A O 1
ATOM 1406 N N . PRO A 1 222 ? 0.392 17.440 -6.429 1.00 52.54 202 PRO A N 1
ATOM 1407 C CA . PRO A 1 222 ? 1.415 18.406 -6.826 1.00 48.16 202 PRO A CA 1
ATOM 1408 C C . PRO A 1 222 ? 2.021 19.251 -5.705 1.00 44.07 202 PRO A C 1
ATOM 1409 O O . PRO A 1 222 ? 3.152 19.712 -5.824 1.00 44.40 202 PRO A O 1
ATOM 1413 N N . ASN A 1 223 ? 1.296 19.460 -4.614 1.00 42.37 203 ASN A N 1
ATOM 1414 C CA . ASN A 1 223 ? 1.863 20.283 -3.558 1.00 49.29 203 ASN A CA 1
ATOM 1415 C C . ASN A 1 223 ? 2.092 19.622 -2.204 1.00 46.98 203 ASN A C 1
ATOM 1416 O O . ASN A 1 223 ? 2.166 20.308 -1.186 1.00 49.54 203 ASN A O 1
ATOM 1421 N N . ILE A 1 224 ? 2.196 18.297 -2.171 1.00 36.52 204 ILE A N 1
ATOM 1422 C CA . ILE A 1 224 ? 2.467 17.630 -0.902 1.00 31.28 204 ILE A CA 1
ATOM 1423 C C . ILE A 1 224 ? 3.787 16.872 -0.976 1.00 22.82 204 ILE A C 1
ATOM 1424 O O . ILE A 1 224 ? 4.321 16.643 -2.062 1.00 30.31 204 ILE A O 1
ATOM 1429 N N . GLY A 1 225 ? 4.315 16.510 0.189 1.00 27.90 205 GLY A N 1
ATOM 1430 C CA . GLY A 1 225 ? 5.562 15.765 0.256 1.00 27.50 205 GLY A CA 1
ATOM 1431 C C . GLY A 1 225 ? 6.774 16.411 -0.380 1.00 28.71 205 GLY A C 1
ATOM 1432 O O . GLY A 1 225 ? 7.656 15.713 -0.871 1.00 28.53 205 GLY A O 1
ATOM 1433 N N . LYS A 1 226 ? 6.841 17.738 -0.354 1.00 24.96 206 LYS A N 1
ATOM 1434 C CA . LYS A 1 226 ? 7.964 18.455 -0.952 1.00 28.69 206 LYS A CA 1
ATOM 1435 C C . LYS A 1 226 ? 9.230 18.427 -0.096 1.00 27.62 206 LYS A C 1
ATOM 1436 O O . LYS A 1 226 ? 10.301 18.092 -0.585 1.00 28.58 206 LYS A O 1
ATOM 1442 N N . GLU A 1 227 ? 9.110 18.783 1.179 1.00 31.10 207 GLU A N 1
ATOM 1443 C CA . GLU A 1 227 ? 10.276 18.829 2.056 1.00 36.93 207 GLU A CA 1
ATOM 1444 C C . GLU A 1 227 ? 10.403 17.615 2.961 1.00 39.14 207 GLU A C 1
ATOM 1445 O O . GLU A 1 227 ? 11.461 17.370 3.548 1.00 32.31 207 GLU A O 1
ATOM 1451 N N . LYS A 1 228 ? 9.317 16.861 3.076 1.00 32.08 208 LYS A N 1
ATOM 1452 C CA . LYS A 1 228 ? 9.293 15.669 3.904 1.00 26.84 208 LYS A CA 1
ATOM 1453 C C . LYS A 1 228 ? 8.133 14.830 3.404 1.00 30.53 208 LYS A C 1
ATOM 1454 O O . LYS A 1 228 ? 7.239 15.348 2.739 1.00 26.01 208 LYS A O 1
ATOM 1460 N N . PRO A 1 229 ? 8.130 13.524 3.709 1.00 25.82 209 PRO A N 1
ATOM 1461 C CA . PRO A 1 229 ? 6.995 12.732 3.219 1.00 26.30 209 PRO A CA 1
ATOM 1462 C C . PRO A 1 229 ? 5.673 13.239 3.792 1.00 26.72 209 PRO A C 1
ATOM 1463 O O . PRO A 1 229 ? 5.627 13.796 4.899 1.00 22.38 209 PRO A O 1
ATOM 1467 N N . THR A 1 230 ? 4.600 13.050 3.032 1.00 22.76 210 THR A N 1
ATOM 1468 C CA . THR A 1 230 ? 3.275 13.457 3.480 1.00 28.98 210 THR A CA 1
ATOM 1469 C C . THR A 1 230 ? 2.283 12.296 3.493 1.00 19.59 210 THR A C 1
ATOM 1470 O O . THR A 1 230 ? 2.028 11.678 2.465 1.00 23.21 210 THR A O 1
ATOM 1474 N N . PHE A 1 231 ? 1.732 12.009 4.664 1.00 19.39 211 PHE A N 1
ATOM 1475 C CA . PHE A 1 231 ? 0.713 10.979 4.789 1.00 20.39 211 PHE A CA 1
ATOM 1476 C C . PHE A 1 231 ? -0.643 11.672 4.646 1.00 20.74 211 PHE A C 1
ATOM 1477 O O . PHE A 1 231 ? -0.888 12.702 5.279 1.00 21.95 211 PHE A O 1
ATOM 1485 N N . VAL A 1 232 ? -1.514 11.121 3.811 1.00 26.02 212 VAL A N 1
ATOM 1486 C CA . VAL A 1 232 ? -2.868 11.647 3.657 1.00 25.53 212 VAL A CA 1
ATOM 1487 C C . VAL A 1 232 ? -3.748 10.499 4.137 1.00 28.33 212 VAL A C 1
ATOM 1488 O O . VAL A 1 232 ? -3.708 9.407 3.564 1.00 25.91 212 VAL A O 1
ATOM 1492 N N . TYR A 1 233 ? -4.514 10.720 5.201 1.00 19.53 213 TYR A N 1
ATOM 1493 C CA . TYR A 1 233 ? -5.352 9.666 5.735 1.00 18.47 213 TYR A CA 1
ATOM 1494 C C . TYR A 1 233 ? -6.846 10.014 5.757 1.00 26.55 213 TYR A C 1
ATOM 1495 O O . TYR A 1 233 ? -7.231 11.151 5.493 1.00 19.59 213 TYR A O 1
ATOM 1504 N N . HIS A 1 234 ? -7.670 9.020 6.078 1.00 21.78 214 HIS A N 1
ATOM 1505 C CA . HIS A 1 234 ? -9.127 9.175 6.109 1.00 27.78 214 HIS A CA 1
ATOM 1506 C C . HIS A 1 234 ? -9.677 9.531 4.740 1.00 30.32 214 HIS A C 1
ATOM 1507 O O . HIS A 1 234 ? -10.292 10.581 4.558 1.00 25.15 214 HIS A O 1
ATOM 1514 N N . PHE A 1 235 ? -9.430 8.660 3.768 1.00 28.91 215 PHE A N 1
ATOM 1515 C CA . PHE A 1 235 ? -9.946 8.866 2.425 1.00 26.86 215 PHE A CA 1
ATOM 1516 C C . PHE A 1 235 ? -11.454 8.656 2.540 1.00 19.08 215 PHE A C 1
ATOM 1517 O O . PHE A 1 235 ? -11.946 8.130 3.543 1.00 19.30 215 PHE A O 1
ATOM 1525 N N . PRO A 1 236 ? -12.202 9.071 1.520 1.00 20.53 216 PRO A N 1
ATOM 1526 C CA . PRO A 1 236 ? -13.662 8.909 1.512 1.00 28.04 216 PRO A CA 1
ATOM 1527 C C . PRO A 1 236 ? -14.047 7.432 1.723 1.00 28.13 216 PRO A C 1
ATOM 1528 O O . PRO A 1 236 ? -13.372 6.526 1.211 1.00 27.71 216 PRO A O 1
ATOM 1532 N N . ALA A 1 237 ? -15.121 7.191 2.468 1.00 24.97 217 ALA A N 1
ATOM 1533 C CA . ALA A 1 237 ? -15.581 5.824 2.725 1.00 29.70 217 ALA A CA 1
ATOM 1534 C C . ALA A 1 237 ? -15.763 5.084 1.399 1.00 27.61 217 ALA A C 1
ATOM 1535 O O . ALA A 1 237 ? -15.644 3.864 1.330 1.00 26.79 217 ALA A O 1
ATOM 1537 N N . SER A 1 238 ? -16.051 5.856 0.358 1.00 30.07 218 SER A N 1
ATOM 1538 C CA . SER A 1 238 ? -16.261 5.357 -0.991 1.00 32.80 218 SER A CA 1
ATOM 1539 C C . SER A 1 238 ? -14.996 4.716 -1.551 1.00 34.42 218 SER A C 1
ATOM 1540 O O . SER A 1 238 ? -15.060 3.876 -2.451 1.00 27.57 218 SER A O 1
ATOM 1543 N N . GLN A 1 239 ? -13.846 5.109 -1.010 1.00 28.28 219 GLN A N 1
ATOM 1544 C CA . GLN A 1 239 ? -12.563 4.578 -1.473 1.00 25.02 219 GLN A CA 1
ATOM 1545 C C . GLN A 1 239 ? -11.872 3.806 -0.364 1.00 23.56 219 GLN A C 1
ATOM 1546 O O . GLN A 1 239 ? -10.647 3.802 -0.265 1.00 34.29 219 GLN A O 1
ATOM 1552 N N . ALA A 1 240 ? -12.670 3.128 0.452 1.00 17.29 220 ALA A N 1
ATOM 1553 C CA . ALA A 1 240 ? -12.156 2.365 1.573 1.00 22.07 220 ALA A CA 1
ATOM 1554 C C . ALA A 1 240 ? -11.302 1.155 1.169 1.00 23.96 220 ALA A C 1
ATOM 1555 O O . ALA A 1 240 ? -10.447 0.710 1.942 1.00 22.64 220 ALA A O 1
ATOM 1557 N N . SER A 1 241 ? -11.520 0.635 -0.037 1.00 23.30 221 SER A N 1
ATOM 1558 C CA . SER A 1 241 ? -10.790 -0.553 -0.493 1.00 22.96 221 SER A CA 1
ATOM 1559 C C . SER A 1 241 ? -11.064 -1.696 0.496 1.00 20.90 221 SER A C 1
ATOM 1560 O O . SER A 1 241 ? -12.204 -2.127 0.633 1.00 25.22 221 SER A O 1
ATOM 1563 N N . LEU A 1 242 ? -10.032 -2.194 1.176 1.00 17.29 222 LEU A N 1
ATOM 1564 C CA . LEU A 1 242 ? -10.210 -3.270 2.155 1.00 22.87 222 LEU A CA 1
ATOM 1565 C C . LEU A 1 242 ? -10.029 -2.702 3.559 1.00 21.34 222 LEU A C 1
ATOM 1566 O O . LEU A 1 242 ? -9.731 -3.443 4.502 1.00 20.01 222 LEU A O 1
ATOM 1571 N N . ALA A 1 243 ? -10.190 -1.390 3.686 1.00 19.46 223 ALA A N 1
ATOM 1572 C CA . ALA A 1 243 ? -10.057 -0.723 4.981 1.00 22.49 223 ALA A CA 1
ATOM 1573 C C . ALA A 1 243 ? -11.402 -0.619 5.693 1.00 22.52 223 ALA A C 1
ATOM 1574 O O . ALA A 1 243 ? -12.460 -0.571 5.052 1.00 24.65 223 ALA A O 1
ATOM 1576 N N . GLN A 1 244 ? -11.366 -0.597 7.023 1.00 22.21 224 GLN A N 1
ATOM 1577 C CA . GLN A 1 244 ? -12.601 -0.451 7.789 1.00 23.75 224 GLN A CA 1
ATOM 1578 C C . GLN A 1 244 ? -13.096 0.962 7.552 1.00 24.16 224 GLN A C 1
ATOM 1579 O O . GLN A 1 244 ? -12.309 1.886 7.327 1.00 24.13 224 GLN A O 1
ATOM 1585 N N . ILE A 1 245 ? -14.408 1.130 7.581 1.00 29.09 225 ILE A N 1
ATOM 1586 C CA . ILE A 1 245 ? -14.975 2.453 7.437 1.00 26.10 225 ILE A CA 1
ATOM 1587 C C . ILE A 1 245 ? -14.968 2.968 8.882 1.00 23.02 225 ILE A C 1
ATOM 1588 O O . ILE A 1 245 ? -15.251 2.223 9.823 1.00 26.52 225 ILE A O 1
ATOM 1593 N N . SER A 1 246 ? -14.597 4.225 9.066 1.00 21.91 226 SER A N 1
ATOM 1594 C CA . SER A 1 246 ? -14.541 4.778 10.411 1.00 27.18 226 SER A CA 1
ATOM 1595 C C . SER A 1 246 ? -15.882 4.774 11.125 1.00 27.25 226 SER A C 1
ATOM 1596 O O . SER A 1 246 ? -16.910 5.116 10.538 1.00 33.67 226 SER A O 1
ATOM 1599 N N . THR A 1 247 ? -15.878 4.380 12.393 1.00 23.58 227 THR A N 1
ATOM 1600 C CA . THR A 1 247 ? -17.107 4.395 13.159 1.00 25.05 227 THR A CA 1
ATOM 1601 C C . THR A 1 247 ? -17.318 5.761 13.815 1.00 32.34 227 THR A C 1
ATOM 1602 O O . THR A 1 247 ? -18.418 6.062 14.275 1.00 35.32 227 THR A O 1
ATOM 1606 N N . GLU A 1 248 ? -16.274 6.591 13.866 1.00 25.38 228 GLU A N 1
ATOM 1607 C CA . GLU A 1 248 ? -16.432 7.923 14.450 1.00 28.87 228 GLU A CA 1
ATOM 1608 C C . GLU A 1 248 ? -16.983 8.882 13.405 1.00 29.12 228 GLU A C 1
ATOM 1609 O O . GLU A 1 248 ? -17.681 9.833 13.742 1.00 29.37 228 GLU A O 1
ATOM 1615 N N . ASP A 1 249 ? -16.668 8.625 12.138 1.00 23.92 229 ASP A N 1
ATOM 1616 C CA . ASP A 1 249 ? -17.152 9.437 11.022 1.00 24.92 229 ASP A CA 1
ATOM 1617 C C . ASP A 1 249 ? -17.304 8.508 9.807 1.00 35.64 229 ASP A C 1
ATOM 1618 O O . ASP A 1 249 ? -16.337 8.244 9.085 1.00 26.70 229 ASP A O 1
ATOM 1623 N N . HIS A 1 250 ? -18.528 8.025 9.598 1.00 30.95 230 HIS A N 1
ATOM 1624 C CA . HIS A 1 250 ? -18.863 7.101 8.514 1.00 33.45 230 HIS A CA 1
ATOM 1625 C C . HIS A 1 250 ? -18.531 7.597 7.114 1.00 29.01 230 HIS A C 1
ATOM 1626 O O . HIS A 1 250 ? -18.572 6.828 6.158 1.00 32.26 230 HIS A O 1
ATOM 1633 N N . ARG A 1 251 ? -18.221 8.880 6.980 1.00 25.04 231 ARG A N 1
ATOM 1634 C CA . ARG A 1 251 ? -17.892 9.430 5.677 1.00 25.53 231 ARG A CA 1
ATOM 1635 C C . ARG A 1 251 ? -16.447 9.145 5.259 1.00 22.25 231 ARG A C 1
ATOM 1636 O O . ARG A 1 251 ? -16.042 9.449 4.129 1.00 21.97 231 ARG A O 1
ATOM 1644 N N . VAL A 1 252 ? -15.670 8.569 6.169 1.00 28.31 232 VAL A N 1
ATOM 1645 C CA . VAL A 1 252 ? -14.275 8.263 5.865 1.00 17.53 232 VAL A CA 1
ATOM 1646 C C . VAL A 1 252 ? -13.900 6.834 6.217 1.00 19.03 232 VAL A C 1
ATOM 1647 O O . VAL A 1 252 ? -14.523 6.195 7.075 1.00 24.20 232 VAL A O 1
ATOM 1651 N N . ALA A 1 253 ? -12.858 6.345 5.551 1.00 26.23 233 ALA A N 1
ATOM 1652 C CA . ALA A 1 253 ? -12.350 4.995 5.786 1.00 22.75 233 ALA A CA 1
ATOM 1653 C C . ALA A 1 253 ? -10.973 5.109 6.422 1.00 22.24 233 ALA A C 1
ATOM 1654 O O . ALA A 1 253 ? -10.266 6.099 6.205 1.00 22.95 233 ALA A O 1
ATOM 1656 N N . GLU A 1 254 ? -10.590 4.099 7.199 1.00 23.06 234 GLU A N 1
ATOM 1657 C CA . GLU A 1 254 ? -9.287 4.093 7.864 1.00 21.85 234 GLU A CA 1
ATOM 1658 C C . GLU A 1 254 ? -8.194 3.634 6.913 1.00 21.64 234 GLU A C 1
ATOM 1659 O O . GLU A 1 254 ? -7.621 2.553 7.052 1.00 20.45 234 GLU A O 1
ATOM 1665 N N . ARG A 1 255 ? -7.921 4.491 5.942 1.00 17.60 235 ARG A N 1
ATOM 1666 C CA . ARG A 1 255 ? -6.917 4.244 4.929 1.00 23.16 235 ARG A CA 1
ATOM 1667 C C . ARG A 1 255 ? -6.012 5.455 4.775 1.00 26.83 235 ARG A C 1
ATOM 1668 O O . ARG A 1 255 ? -6.444 6.598 4.954 1.00 22.35 235 ARG A O 1
ATOM 1676 N N . PHE A 1 256 ? -4.756 5.199 4.428 1.00 18.92 236 PHE A N 1
ATOM 1677 C CA . PHE A 1 256 ? -3.796 6.270 4.224 1.00 18.96 236 PHE A CA 1
ATOM 1678 C C . PHE A 1 256 ? -2.848 5.941 3.083 1.00 25.04 236 PHE A C 1
ATOM 1679 O O . PHE A 1 256 ? -2.637 4.769 2.753 1.00 25.43 236 PHE A O 1
ATOM 1687 N N . GLU A 1 257 ? -2.291 6.982 2.477 1.00 22.28 237 GLU A N 1
ATOM 1688 C CA . GLU A 1 257 ? -1.286 6.825 1.436 1.00 20.68 237 GLU A CA 1
ATOM 1689 C C . GLU A 1 257 ? -0.165 7.756 1.877 1.00 26.72 237 GLU A C 1
ATOM 1690 O O . GLU A 1 257 ? -0.406 8.673 2.673 1.00 23.95 237 GLU A O 1
ATOM 1696 N N . VAL A 1 258 ? 1.056 7.518 1.408 1.00 19.71 238 VAL A N 1
ATOM 1697 C CA . VAL A 1 258 ? 2.159 8.409 1.775 1.00 19.43 238 VAL A CA 1
ATOM 1698 C C . VAL A 1 258 ? 2.879 8.815 0.497 1.00 22.33 238 VAL A C 1
ATOM 1699 O O . VAL A 1 258 ? 3.138 7.989 -0.379 1.00 25.63 238 VAL A O 1
ATOM 1703 N N . TYR A 1 259 ? 3.164 10.108 0.385 1.00 19.01 239 TYR A N 1
ATOM 1704 C CA . TYR A 1 259 ? 3.817 10.671 -0.793 1.00 17.97 239 TYR A CA 1
ATOM 1705 C C . TYR A 1 259 ? 5.085 11.420 -0.424 1.00 20.01 239 TYR A C 1
ATOM 1706 O O . TYR A 1 259 ? 5.174 12.019 0.644 1.00 22.58 239 TYR A O 1
ATOM 1715 N N . TYR A 1 260 ? 6.053 11.396 -1.327 1.00 22.39 240 TYR A N 1
ATOM 1716 C CA . TYR A 1 260 ? 7.305 12.098 -1.114 1.00 26.09 240 TYR A CA 1
ATOM 1717 C C . TYR A 1 260 ? 7.978 12.414 -2.442 1.00 27.43 240 TYR A C 1
ATOM 1718 O O . TYR A 1 260 ? 8.061 11.568 -3.348 1.00 24.46 240 TYR A O 1
ATOM 1727 N N . LYS A 1 261 ? 8.458 13.648 -2.554 1.00 25.56 241 LYS A N 1
ATOM 1728 C CA . LYS A 1 261 ? 9.123 14.111 -3.763 1.00 22.28 241 LYS A CA 1
ATOM 1729 C C . LYS A 1 261 ? 8.285 13.834 -5.008 1.00 22.69 241 LYS A C 1
ATOM 1730 O O . LYS A 1 261 ? 8.830 13.569 -6.078 1.00 27.84 241 LYS A O 1
ATOM 1736 N N . GLY A 1 262 ? 6.965 13.887 -4.854 1.00 30.05 242 GLY A N 1
ATOM 1737 C CA . GLY A 1 262 ? 6.065 13.665 -5.977 1.00 30.87 242 GLY A CA 1
ATOM 1738 C C . GLY A 1 262 ? 5.769 12.217 -6.315 1.00 32.35 242 GLY A C 1
ATOM 1739 O O . GLY A 1 262 ? 5.067 11.929 -7.283 1.00 33.34 242 GLY A O 1
ATOM 1740 N N . ILE A 1 263 ? 6.281 11.301 -5.504 1.00 33.10 243 ILE A N 1
ATOM 1741 C CA . ILE A 1 263 ? 6.092 9.874 -5.751 1.00 31.45 243 ILE A CA 1
ATOM 1742 C C . ILE A 1 263 ? 5.145 9.247 -4.737 1.00 29.50 243 ILE A C 1
ATOM 1743 O O . ILE A 1 263 ? 5.259 9.509 -3.541 1.00 24.18 243 ILE A O 1
ATOM 1748 N N . GLU A 1 264 ? 4.207 8.429 -5.210 1.00 20.88 244 GLU A N 1
ATOM 1749 C CA . GLU A 1 264 ? 3.305 7.746 -4.290 1.00 22.00 244 GLU A CA 1
ATOM 1750 C C . GLU A 1 264 ? 4.104 6.533 -3.806 1.00 23.68 244 GLU A C 1
ATOM 1751 O O . GLU A 1 264 ? 4.410 5.632 -4.596 1.00 22.31 244 GLU A O 1
ATOM 1757 N N . LEU A 1 265 ? 4.433 6.502 -2.521 1.00 24.01 245 LEU A N 1
ATOM 1758 C CA . LEU A 1 265 ? 5.223 5.406 -1.970 1.00 24.77 245 LEU A CA 1
ATOM 1759 C C . LEU A 1 265 ? 4.490 4.227 -1.332 1.00 18.55 245 LEU A C 1
ATOM 1760 O O . LEU A 1 265 ? 4.943 3.095 -1.459 1.00 21.20 245 LEU A O 1
ATOM 1765 N N . ALA A 1 266 ? 3.377 4.476 -0.647 1.00 16.05 246 ALA A N 1
ATOM 1766 C CA . ALA A 1 266 ? 2.680 3.390 0.029 1.00 22.91 246 ALA A CA 1
ATOM 1767 C C . ALA A 1 266 ? 1.182 3.636 0.210 1.00 21.61 246 ALA A C 1
ATOM 1768 O O . ALA A 1 266 ? 0.685 4.746 -0.013 1.00 24.85 246 ALA A O 1
ATOM 1770 N N . ASN A 1 267 ? 0.472 2.588 0.619 1.00 20.24 247 ASN A N 1
ATOM 1771 C CA . ASN A 1 267 ? -0.985 2.621 0.815 1.00 18.14 247 ASN A CA 1
ATOM 1772 C C . ASN A 1 267 ? -1.304 1.607 1.909 1.00 18.42 247 ASN A C 1
ATOM 1773 O O . ASN A 1 267 ? -0.968 0.432 1.781 1.00 19.41 247 ASN A O 1
ATOM 1778 N N . GLY A 1 268 ? -1.937 2.058 2.990 1.00 15.04 248 GLY A N 1
ATOM 1779 C CA . GLY A 1 268 ? -2.240 1.162 4.104 1.00 18.07 248 GLY A CA 1
ATOM 1780 C C . GLY A 1 268 ? -3.606 1.362 4.733 1.00 22.09 248 GLY A C 1
ATOM 1781 O O . GLY A 1 268 ? -4.223 2.399 4.536 1.00 20.95 248 GLY A O 1
ATOM 1782 N N . PHE A 1 269 ? -4.074 0.372 5.489 1.00 20.25 249 PHE A N 1
ATOM 1783 C CA . PHE A 1 269 ? -5.395 0.436 6.118 1.00 23.02 249 PHE A CA 1
ATOM 1784 C C . PHE A 1 269 ? -5.441 -0.155 7.518 1.00 26.49 249 PHE A C 1
ATOM 1785 O O . PHE A 1 269 ? -4.579 -0.947 7.900 1.00 20.19 249 PHE A O 1
ATOM 1793 N N . HIS A 1 270 ? -6.474 0.225 8.273 1.00 18.51 250 HIS A N 1
ATOM 1794 C CA . HIS A 1 270 ? -6.733 -0.443 9.535 1.00 16.82 250 HIS A CA 1
ATOM 1795 C C . HIS A 1 270 ? -7.642 -1.458 8.821 1.00 19.86 250 HIS A C 1
ATOM 1796 O O . HIS A 1 270 ? -8.652 -1.074 8.217 1.00 19.67 250 HIS A O 1
ATOM 1803 N N . GLU A 1 271 ? -7.280 -2.730 8.876 1.00 21.73 251 GLU A N 1
ATOM 1804 C CA . GLU A 1 271 ? -7.984 -3.779 8.141 1.00 22.49 251 GLU A CA 1
ATOM 1805 C C . GLU A 1 271 ? -9.430 -4.182 8.425 1.00 22.47 251 GLU A C 1
ATOM 1806 O O . GLU A 1 271 ? -9.824 -4.392 9.573 1.00 20.17 251 GLU A O 1
ATOM 1812 N N . LEU A 1 272 ? -10.209 -4.321 7.354 1.00 21.04 252 LEU A N 1
ATOM 1813 C CA . LEU A 1 272 ? -11.599 -4.773 7.477 1.00 22.53 252 LEU A CA 1
ATOM 1814 C C . LEU A 1 272 ? -11.535 -6.264 7.810 1.00 22.67 252 LEU A C 1
ATOM 1815 O O . LEU A 1 272 ? -10.895 -7.033 7.107 1.00 25.43 252 LEU A O 1
ATOM 1820 N N . THR A 1 273 ? -12.185 -6.671 8.889 1.00 21.29 253 THR A N 1
ATOM 1821 C CA . THR A 1 273 ? -12.161 -8.065 9.282 1.00 29.20 253 THR A CA 1
ATOM 1822 C C . THR A 1 273 ? -13.521 -8.749 9.161 1.00 30.42 253 THR A C 1
ATOM 1823 O O . THR A 1 273 ? -13.626 -9.966 9.329 1.00 36.39 253 THR A O 1
ATOM 1827 N N . ASP A 1 274 ? -14.560 -7.977 8.853 1.00 25.25 254 ASP A N 1
ATOM 1828 C CA . ASP A 1 274 ? -15.897 -8.549 8.718 1.00 25.11 254 ASP A CA 1
ATOM 1829 C C . ASP A 1 274 ? -16.044 -9.259 7.379 1.00 20.28 254 ASP A C 1
ATOM 1830 O O . ASP A 1 274 ? -16.085 -8.621 6.340 1.00 22.10 254 ASP A O 1
ATOM 1835 N N . ALA A 1 275 ? -16.130 -10.584 7.413 1.00 21.81 255 ALA A N 1
ATOM 1836 C CA . ALA A 1 275 ? -16.256 -11.367 6.193 1.00 25.00 255 ALA A CA 1
ATOM 1837 C C . ALA A 1 275 ? -17.444 -10.961 5.323 1.00 15.62 255 ALA A C 1
ATOM 1838 O O . ALA A 1 275 ? -17.331 -10.850 4.104 1.00 26.44 255 ALA A O 1
ATOM 1840 N N . ARG A 1 276 ? -18.598 -10.752 5.934 1.00 22.27 256 ARG A N 1
ATOM 1841 C CA . ARG A 1 276 ? -19.773 -10.392 5.146 1.00 18.64 256 ARG A CA 1
ATOM 1842 C C . ARG A 1 276 ? -19.660 -9.038 4.467 1.00 18.55 256 ARG A C 1
ATOM 1843 O O . ARG A 1 276 ? -20.022 -8.890 3.304 1.00 15.72 256 ARG A O 1
ATOM 1851 N N . GLU A 1 277 ? -19.138 -8.048 5.180 1.00 22.05 257 GLU A N 1
ATOM 1852 C CA . GLU A 1 277 ? -19.002 -6.724 4.589 1.00 18.76 257 GLU A CA 1
ATOM 1853 C C . GLU A 1 277 ? -17.965 -6.761 3.468 1.00 19.40 257 GLU A C 1
ATOM 1854 O O . GLU A 1 277 ? -18.127 -6.104 2.443 1.00 22.26 257 GLU A O 1
ATOM 1860 N N . GLN A 1 278 ? -16.899 -7.538 3.660 1.00 18.74 258 GLN A N 1
ATOM 1861 C CA . GLN A 1 278 ? -15.851 -7.631 2.640 1.00 18.18 258 GLN A CA 1
ATOM 1862 C C . GLN A 1 278 ? -16.396 -8.265 1.356 1.00 18.78 258 GLN A C 1
ATOM 1863 O O . GLN A 1 278 ? -16.098 -7.828 0.241 1.00 22.06 258 GLN A O 1
ATOM 1869 N N . GLN A 1 279 ? -17.186 -9.316 1.526 1.00 18.41 259 GLN A N 1
ATOM 1870 C CA . GLN A 1 279 ? -17.776 -10.012 0.397 1.00 20.27 259 GLN A CA 1
ATOM 1871 C C . GLN A 1 279 ? -18.676 -9.045 -0.362 1.00 20.10 259 GLN A C 1
ATOM 1872 O O . GLN A 1 279 ? -18.671 -9.014 -1.586 1.00 19.36 259 GLN A O 1
ATOM 1878 N N . GLN A 1 280 ? -19.453 -8.251 0.370 1.00 21.23 260 GLN A N 1
ATOM 1879 C CA . GLN A 1 280 ? -20.355 -7.293 -0.256 1.00 24.60 260 GLN A CA 1
ATOM 1880 C C . GLN A 1 280 ? -19.602 -6.260 -1.082 1.00 20.93 260 GLN A C 1
ATOM 1881 O O . GLN A 1 280 ? -20.044 -5.868 -2.166 1.00 19.97 260 GLN A O 1
ATOM 1887 N N . ARG A 1 281 ? -18.461 -5.810 -0.577 1.00 20.04 261 ARG A N 1
ATOM 1888 C CA . ARG A 1 281 ? -17.668 -4.840 -1.330 1.00 16.41 261 ARG A CA 1
ATOM 1889 C C . ARG A 1 281 ? -17.123 -5.450 -2.624 1.00 13.73 261 ARG A C 1
ATOM 1890 O O . ARG A 1 281 ? -17.079 -4.788 -3.673 1.00 14.98 261 ARG A O 1
ATOM 1898 N N . PHE A 1 282 ? -16.699 -6.710 -2.564 1.00 17.04 262 PHE A N 1
ATOM 1899 C CA . PHE A 1 282 ? -16.166 -7.339 -3.770 1.00 16.21 262 PHE A CA 1
ATOM 1900 C C . PHE A 1 282 ? -17.275 -7.448 -4.815 1.00 20.42 262 PHE A C 1
ATOM 1901 O O . PHE A 1 282 ? -17.026 -7.245 -6.004 1.00 19.11 262 PHE A O 1
ATOM 1909 N N . GLU A 1 283 ? -18.496 -7.770 -4.382 1.00 20.60 263 GLU A N 1
ATOM 1910 C CA . GLU A 1 283 ? -19.600 -7.886 -5.339 1.00 16.91 263 GLU A CA 1
ATOM 1911 C C . GLU A 1 283 ? -19.883 -6.509 -5.910 1.00 19.95 263 GLU A C 1
ATOM 1912 O O . GLU A 1 283 ? -20.183 -6.376 -7.099 1.00 21.72 263 GLU A O 1
ATOM 1918 N N . GLN A 1 284 ? -19.763 -5.491 -5.057 1.00 23.48 264 GLN A N 1
ATOM 1919 C CA . GLN A 1 284 ? -19.948 -4.096 -5.465 1.00 27.41 264 GLN A CA 1
ATOM 1920 C C . GLN A 1 284 ? -18.913 -3.834 -6.556 1.00 27.71 264 GLN A C 1
ATOM 1921 O O . GLN A 1 284 ? -19.216 -3.241 -7.591 1.00 21.59 264 GLN A O 1
ATOM 1927 N N . ASP A 1 285 ? -17.677 -4.266 -6.299 1.00 23.12 265 ASP A N 1
ATOM 1928 C CA . ASP A 1 285 ? -16.594 -4.103 -7.261 1.00 23.58 265 ASP A CA 1
ATOM 1929 C C . ASP A 1 285 ? -16.954 -4.675 -8.624 1.00 19.02 265 ASP A C 1
ATOM 1930 O O . ASP A 1 285 ? -16.751 -4.034 -9.651 1.00 22.32 265 ASP A O 1
ATOM 1935 N N . ASN A 1 286 ? -17.470 -5.898 -8.636 1.00 17.69 266 ASN A N 1
ATOM 1936 C CA . ASN A 1 286 ? -17.798 -6.527 -9.910 1.00 17.16 266 ASN A CA 1
ATOM 1937 C C . ASN A 1 286 ? -18.963 -5.871 -10.646 1.00 17.17 266 ASN A C 1
ATOM 1938 O O . ASN A 1 286 ? -18.975 -5.831 -11.869 1.00 17.06 266 ASN A O 1
ATOM 1943 N N . ARG A 1 287 ? -19.936 -5.345 -9.910 1.00 22.98 267 ARG A N 1
ATOM 1944 C CA . ARG A 1 287 ? -21.045 -4.680 -10.583 1.00 20.15 267 ARG A CA 1
ATOM 1945 C C . ARG A 1 287 ? -20.534 -3.424 -11.262 1.00 19.64 267 ARG A C 1
ATOM 1946 O O . ARG A 1 287 ? -20.942 -3.119 -12.371 1.00 23.19 267 ARG A O 1
ATOM 1954 N N . LYS A 1 288 ? -19.638 -2.703 -10.592 1.00 24.46 268 LYS A N 1
ATOM 1955 C CA . LYS A 1 288 ? -19.068 -1.486 -11.159 1.00 27.58 268 LYS A CA 1
ATOM 1956 C C . LYS A 1 288 ? -18.253 -1.832 -12.401 1.00 26.02 268 LYS A C 1
ATOM 1957 O O . LYS A 1 288 ? -18.314 -1.128 -13.413 1.00 25.20 268 LYS A O 1
ATOM 1963 N N . ARG A 1 289 ? -17.493 -2.924 -12.331 1.00 24.13 269 ARG A N 1
ATOM 1964 C CA . ARG A 1 289 ? -16.707 -3.362 -13.476 1.00 20.42 269 ARG A CA 1
ATOM 1965 C C . ARG A 1 289 ? -17.633 -3.611 -14.653 1.00 27.95 269 ARG A C 1
ATOM 1966 O O . ARG A 1 289 ? -17.359 -3.172 -15.780 1.00 24.89 269 ARG A O 1
ATOM 1974 N N . ALA A 1 290 ? -18.727 -4.323 -14.390 1.00 20.94 270 ALA A N 1
ATOM 1975 C CA . ALA A 1 290 ? -19.707 -4.627 -15.429 1.00 27.95 270 ALA A CA 1
ATOM 1976 C C . ALA A 1 290 ? -20.263 -3.328 -16.013 1.00 24.15 270 ALA A C 1
ATOM 1977 O O . ALA A 1 290 ? -20.429 -3.202 -17.226 1.00 24.44 270 ALA A O 1
ATOM 1979 N N . ALA A 1 291 ? -20.544 -2.371 -15.136 1.00 25.33 271 ALA A N 1
ATOM 1980 C CA . ALA A 1 291 ? -21.072 -1.067 -15.537 1.00 29.83 271 ALA A CA 1
ATOM 1981 C C . ALA A 1 291 ? -20.082 -0.318 -16.425 1.00 34.30 271 ALA A C 1
ATOM 1982 O O . ALA A 1 291 ? -20.478 0.457 -17.293 1.00 31.37 271 ALA A O 1
ATOM 1984 N N . ARG A 1 292 ? -18.794 -0.549 -16.196 1.00 30.89 272 ARG A N 1
ATOM 1985 C CA . ARG A 1 292 ? -17.744 0.107 -16.969 1.00 29.40 272 ARG A CA 1
ATOM 1986 C C . ARG A 1 292 ? -17.244 -0.734 -18.132 1.00 33.49 272 ARG A C 1
ATOM 1987 O O . ARG A 1 292 ? -16.252 -0.379 -18.762 1.00 39.55 272 ARG A O 1
ATOM 1995 N N . GLY A 1 293 ? -17.912 -1.850 -18.410 1.00 31.07 273 GLY A N 1
ATOM 1996 C CA . GLY A 1 293 ? -17.491 -2.700 -19.511 1.00 31.04 273 GLY A CA 1
ATOM 1997 C C . GLY A 1 293 ? -16.189 -3.450 -19.249 1.00 34.15 273 GLY A C 1
ATOM 1998 O O . GLY A 1 293 ? -15.509 -3.883 -20.187 1.00 29.44 273 GLY A O 1
ATOM 1999 N N . LEU A 1 294 ? -15.836 -3.590 -17.974 1.00 33.22 274 LEU A N 1
ATOM 2000 C CA . LEU A 1 294 ? -14.622 -4.301 -17.565 1.00 27.28 274 LEU A CA 1
ATOM 2001 C C . LEU A 1 294 ? -15.002 -5.724 -17.150 1.00 29.49 274 LEU A C 1
ATOM 2002 O O . LEU A 1 294 ? -16.124 -5.967 -16.695 1.00 22.93 274 LEU A O 1
ATOM 2007 N N . PRO A 1 295 ? -14.066 -6.678 -17.268 1.00 29.48 275 PRO A N 1
ATOM 2008 C CA . PRO A 1 295 ? -14.361 -8.063 -16.884 1.00 30.28 275 PRO A CA 1
ATOM 2009 C C . PRO A 1 295 ? -14.699 -8.184 -15.401 1.00 30.07 275 PRO A C 1
ATOM 2010 O O . PRO A 1 295 ? -14.205 -7.405 -14.588 1.00 25.65 275 PRO A O 1
ATOM 2014 N N . GLN A 1 296 ? -15.556 -9.147 -15.061 1.00 24.42 276 GLN A N 1
ATOM 2015 C CA . GLN A 1 296 ? -15.931 -9.404 -13.672 1.00 30.47 276 GLN A CA 1
ATOM 2016 C C . GLN A 1 296 ? -14.990 -10.516 -13.214 1.00 32.29 276 GLN A C 1
ATOM 2017 O O . GLN A 1 296 ? -14.828 -11.517 -13.905 1.00 26.27 276 GLN A O 1
ATOM 2023 N N . HIS A 1 297 ? -14.376 -10.329 -12.052 1.00 26.44 277 HIS A N 1
ATOM 2024 C CA . HIS A 1 297 ? -13.406 -11.282 -11.539 1.00 26.31 277 HIS A CA 1
ATOM 2025 C C . HIS A 1 297 ? -13.901 -12.224 -10.454 1.00 21.21 277 HIS A C 1
ATOM 2026 O O . HIS A 1 297 ? -14.737 -11.850 -9.615 1.00 27.29 277 HIS A O 1
ATOM 2033 N N . PRO A 1 298 ? -13.390 -13.472 -10.452 1.00 20.62 278 PRO A N 1
ATOM 2034 C CA . PRO A 1 298 ? -13.810 -14.428 -9.423 1.00 24.17 278 PRO A CA 1
ATOM 2035 C C . PRO A 1 298 ? -13.278 -13.918 -8.093 1.00 26.55 278 PRO A C 1
ATOM 2036 O O . PRO A 1 298 ? -12.129 -13.476 -7.991 1.00 27.03 278 PRO A O 1
ATOM 2040 N N . ILE A 1 299 ? -14.123 -13.985 -7.082 1.00 20.56 279 ILE A N 1
ATOM 2041 C CA . ILE A 1 299 ? -13.782 -13.538 -5.758 1.00 24.25 279 ILE A CA 1
ATOM 2042 C C . ILE A 1 299 ? -13.032 -14.636 -5.016 1.00 27.67 279 ILE A C 1
ATOM 2043 O O . ILE A 1 299 ? -13.371 -15.814 -5.103 1.00 23.92 279 ILE A O 1
ATOM 2048 N N . ASP A 1 300 ? -11.986 -14.235 -4.307 1.00 22.31 280 ASP A N 1
ATOM 2049 C CA . ASP A 1 300 ? -11.157 -15.174 -3.561 1.00 19.04 280 ASP A CA 1
ATOM 2050 C C . ASP A 1 300 ? -11.931 -15.728 -2.355 1.00 21.64 280 ASP A C 1
ATOM 2051 O O . ASP A 1 300 ? -12.019 -15.090 -1.307 1.00 22.03 280 ASP A O 1
ATOM 2056 N N . GLN A 1 301 ? -12.496 -16.918 -2.522 1.00 21.36 281 GLN A N 1
ATOM 2057 C CA . GLN A 1 301 ? -13.266 -17.572 -1.470 1.00 24.15 281 GLN A CA 1
ATOM 2058 C C . GLN A 1 301 ? -12.387 -17.906 -0.270 1.00 27.29 281 GLN A C 1
ATOM 2059 O O . GLN A 1 301 ? -12.859 -17.905 0.865 1.00 20.78 281 GLN A O 1
ATOM 2065 N N . ASN A 1 302 ? -11.110 -18.191 -0.511 1.00 25.14 282 ASN A N 1
ATOM 2066 C CA . ASN A 1 302 ? -10.213 -18.524 0.599 1.00 18.61 282 ASN A CA 1
ATOM 2067 C C . ASN A 1 302 ? -10.050 -17.338 1.534 1.00 20.86 282 ASN A C 1
ATOM 2068 O O . ASN A 1 302 ? -9.983 -17.505 2.742 1.00 17.95 282 ASN A O 1
ATOM 2073 N N . LEU A 1 303 ? -9.970 -16.137 0.978 1.00 14.19 283 LEU A N 1
ATOM 2074 C CA . LEU A 1 303 ? -9.860 -14.965 1.827 1.00 14.66 283 LEU A CA 1
ATOM 2075 C C . LEU A 1 303 ? -11.123 -14.828 2.698 1.00 18.28 283 LEU A C 1
ATOM 2076 O O . LEU A 1 303 ? -11.036 -14.697 3.920 1.00 18.60 283 LEU A O 1
ATOM 2081 N N . ILE A 1 304 ? -12.296 -14.859 2.069 1.00 17.64 284 ILE A N 1
ATOM 2082 C CA . ILE A 1 304 ? -13.554 -14.726 2.804 1.00 17.13 284 ILE A CA 1
ATOM 2083 C C . ILE A 1 304 ? -13.700 -15.811 3.881 1.00 25.47 284 ILE A C 1
ATOM 2084 O O . ILE A 1 304 ? -14.046 -15.507 5.028 1.00 24.52 284 ILE A O 1
ATOM 2089 N N . GLU A 1 305 ? -13.429 -17.070 3.531 1.00 22.89 285 GLU A N 1
ATOM 2090 C CA . GLU A 1 305 ? -13.542 -18.145 4.515 1.00 22.15 285 GLU A CA 1
ATOM 2091 C C . GLU A 1 305 ? -12.571 -17.937 5.667 1.00 26.85 285 GLU A C 1
ATOM 2092 O O . GLU A 1 305 ? -12.876 -18.279 6.801 1.00 20.77 285 GLU A O 1
ATOM 2098 N N . ALA A 1 306 ? -11.393 -17.385 5.387 1.00 21.61 286 ALA A N 1
ATOM 2099 C CA . ALA A 1 306 ? -10.444 -17.130 6.468 1.00 21.87 286 ALA A CA 1
ATOM 2100 C C . ALA A 1 306 ? -11.025 -16.020 7.374 1.00 18.81 286 ALA A C 1
ATOM 2101 O O . ALA A 1 306 ? -10.989 -16.124 8.602 1.00 18.90 286 ALA A O 1
ATOM 2103 N N . LEU A 1 307 ? -11.571 -14.967 6.767 1.00 19.41 287 LEU A N 1
ATOM 2104 C CA . LEU A 1 307 ? -12.157 -13.876 7.547 1.00 20.97 287 LEU A CA 1
ATOM 2105 C C . LEU A 1 307 ? -13.318 -14.384 8.412 1.00 27.20 287 LEU A C 1
ATOM 2106 O O . LEU A 1 307 ? -13.574 -13.843 9.493 1.00 24.69 287 LEU A O 1
ATOM 2111 N N . LYS A 1 308 ? -14.020 -15.417 7.941 1.00 23.71 288 LYS A N 1
ATOM 2112 C CA . LYS A 1 308 ? -15.135 -15.982 8.702 1.00 27.35 288 LYS A CA 1
ATOM 2113 C C . LYS A 1 308 ? -14.606 -16.617 9.970 1.00 30.70 288 LYS A C 1
ATOM 2114 O O . LYS A 1 308 ? -15.238 -16.545 11.029 1.00 24.03 288 LYS A O 1
ATOM 2120 N N . VAL A 1 309 ? -13.436 -17.240 9.869 1.00 27.38 289 VAL A N 1
ATOM 2121 C CA . VAL A 1 309 ? -12.845 -17.870 11.033 1.00 29.11 289 VAL A CA 1
ATOM 2122 C C . VAL A 1 309 ? -12.406 -16.798 12.014 1.00 31.27 289 VAL A C 1
ATOM 2123 O O . VAL A 1 309 ? -12.496 -16.985 13.223 1.00 26.27 289 VAL A O 1
ATOM 2127 N N . GLY A 1 310 ? -11.929 -15.675 11.484 1.00 32.13 290 GLY A N 1
ATOM 2128 C CA . GLY A 1 310 ? -11.521 -14.580 12.340 1.00 28.54 290 GLY A CA 1
ATOM 2129 C C . GLY A 1 310 ? -10.090 -14.097 12.211 1.00 21.00 290 GLY A C 1
ATOM 2130 O O . GLY A 1 310 ? -9.141 -14.771 12.615 1.00 21.90 290 GLY A O 1
ATOM 2131 N N . MET A 1 311 ? -9.930 -12.916 11.637 1.00 21.20 291 MET A N 1
ATOM 2132 C CA . MET A 1 311 ? -8.610 -12.337 11.495 1.00 21.53 291 MET A CA 1
ATOM 2133 C C . MET A 1 311 ? -8.413 -11.371 12.656 1.00 28.82 291 MET A C 1
ATOM 2134 O O . MET A 1 311 ? -9.307 -10.586 12.973 1.00 28.90 291 MET A O 1
ATOM 2139 N N . PRO A 1 312 ? -7.245 -11.413 13.310 1.00 28.05 292 PRO A N 1
ATOM 2140 C CA . PRO A 1 312 ? -7.030 -10.492 14.432 1.00 30.73 292 PRO A CA 1
ATOM 2141 C C . PRO A 1 312 ? -7.092 -9.033 13.986 1.00 33.49 292 PRO A C 1
ATOM 2142 O O . PRO A 1 312 ? -6.800 -8.721 12.831 1.00 21.33 292 PRO A O 1
ATOM 2146 N N . ASP A 1 313 ? -7.493 -8.143 14.893 1.00 27.35 293 ASP A N 1
ATOM 2147 C CA . ASP A 1 313 ? -7.546 -6.719 14.562 1.00 28.90 293 ASP A CA 1
ATOM 2148 C C . ASP A 1 313 ? -6.121 -6.344 14.165 1.00 22.69 293 ASP A C 1
ATOM 2149 O O . ASP A 1 313 ? -5.168 -6.672 14.877 1.00 23.74 293 ASP A O 1
ATOM 2154 N N . CYS A 1 314 ? -5.972 -5.666 13.036 1.00 27.11 294 CYS A N 1
ATOM 2155 C CA . CYS A 1 314 ? -4.640 -5.292 12.573 1.00 20.99 294 CYS A CA 1
ATOM 2156 C C . CYS A 1 314 ? -4.669 -4.196 11.532 1.00 18.45 294 CYS A C 1
ATOM 2157 O O . CYS A 1 314 ? -5.720 -3.846 10.988 1.00 22.83 294 CYS A O 1
ATOM 2160 N N . SER A 1 315 ? -3.500 -3.633 11.271 1.00 15.52 295 SER A N 1
ATOM 2161 C CA . SER A 1 315 ? -3.369 -2.627 10.236 1.00 23.41 295 SER A CA 1
ATOM 2162 C C . SER A 1 315 ? -2.270 -3.150 9.316 1.00 18.74 295 SER A C 1
ATOM 2163 O O . SER A 1 315 ? -1.347 -3.833 9.767 1.00 18.49 295 SER A O 1
ATOM 2166 N N . GLY A 1 316 ? -2.389 -2.852 8.030 1.00 21.42 296 GLY A N 1
ATOM 2167 C CA . GLY A 1 316 ? -1.394 -3.304 7.074 1.00 15.99 296 GLY A CA 1
ATOM 2168 C C . GLY A 1 316 ? -1.037 -2.216 6.091 1.00 25.29 296 GLY A C 1
ATOM 2169 O O . GLY A 1 316 ? -1.762 -1.228 5.946 1.00 21.73 296 GLY A O 1
ATOM 2170 N N . VAL A 1 317 ? 0.082 -2.393 5.397 1.00 22.76 297 VAL A N 1
ATOM 2171 C CA . VAL A 1 317 ? 0.511 -1.394 4.442 1.00 14.62 297 VAL A CA 1
ATOM 2172 C C . VAL A 1 317 ? 1.425 -1.995 3.372 1.00 18.01 297 VAL A C 1
ATOM 2173 O O . VAL A 1 317 ? 2.240 -2.871 3.664 1.00 16.39 297 VAL A O 1
ATOM 2177 N N . ALA A 1 318 ? 1.279 -1.510 2.143 1.00 14.03 298 ALA A N 1
ATOM 2178 C CA . ALA A 1 318 ? 2.072 -1.969 1.000 1.00 14.41 298 ALA A CA 1
ATOM 2179 C C . ALA A 1 318 ? 2.859 -0.801 0.430 1.00 19.16 298 ALA A C 1
ATOM 2180 O O . ALA A 1 318 ? 2.288 0.242 0.118 1.00 16.34 298 ALA A O 1
ATOM 2182 N N . LEU A 1 319 ? 4.167 -0.982 0.294 1.00 14.06 299 LEU A N 1
ATOM 2183 C CA . LEU A 1 319 ? 5.038 0.076 -0.218 1.00 13.89 299 LEU A CA 1
ATOM 2184 C C . LEU A 1 319 ? 5.846 -0.372 -1.429 1.00 17.87 299 LEU A C 1
ATOM 2185 O O . LEU A 1 319 ? 6.322 -1.517 -1.494 1.00 16.53 299 LEU A O 1
ATOM 2190 N N . GLY A 1 320 ? 5.996 0.535 -2.390 1.00 12.85 300 GLY A N 1
ATOM 2191 C CA . GLY A 1 320 ? 6.760 0.222 -3.586 1.00 16.67 300 GLY A CA 1
ATOM 2192 C C . GLY A 1 320 ? 8.242 0.335 -3.312 1.00 19.73 300 GLY A C 1
ATOM 2193 O O . GLY A 1 320 ? 8.770 1.448 -3.212 1.00 16.81 300 GLY A O 1
ATOM 2194 N N . VAL A 1 321 ? 8.921 -0.807 -3.190 1.00 15.49 301 VAL A N 1
ATOM 2195 C CA . VAL A 1 321 ? 10.356 -0.793 -2.891 1.00 13.70 301 VAL A CA 1
ATOM 2196 C C . VAL A 1 321 ? 11.169 -0.140 -4.006 1.00 16.44 301 VAL A C 1
ATOM 2197 O O . VAL A 1 321 ? 12.122 0.588 -3.732 1.00 13.63 301 VAL A O 1
ATOM 2201 N N . ASP A 1 322 ? 10.806 -0.388 -5.263 1.00 9.91 302 ASP A N 1
ATOM 2202 C CA . ASP A 1 322 ? 11.556 0.226 -6.363 1.00 14.81 302 ASP A CA 1
ATOM 2203 C C . ASP A 1 322 ? 11.489 1.748 -6.320 1.00 15.56 302 ASP A C 1
ATOM 2204 O O . ASP A 1 322 ? 12.489 2.425 -6.588 1.00 17.59 302 ASP A O 1
ATOM 2209 N N . ARG A 1 323 ? 10.314 2.289 -6.000 1.00 16.81 303 ARG A N 1
ATOM 2210 C CA . ARG A 1 323 ? 10.180 3.741 -5.908 1.00 17.25 303 ARG A CA 1
ATOM 2211 C C . ARG A 1 323 ? 11.005 4.277 -4.738 1.00 19.00 303 ARG A C 1
ATOM 2212 O O . ARG A 1 323 ? 11.628 5.338 -4.844 1.00 15.48 303 ARG A O 1
ATOM 2220 N N . LEU A 1 324 ? 11.008 3.539 -3.632 1.00 15.90 304 LEU A N 1
ATOM 2221 C CA . LEU A 1 324 ? 11.777 3.925 -2.455 1.00 20.67 304 LEU A CA 1
ATOM 2222 C C . LEU A 1 324 ? 13.279 3.947 -2.770 1.00 19.69 304 LEU A C 1
ATOM 2223 O O . LEU A 1 324 ? 14.008 4.867 -2.372 1.00 16.74 304 LEU A O 1
ATOM 2228 N N . VAL A 1 325 ? 13.740 2.933 -3.490 1.00 17.51 305 VAL A N 1
ATOM 2229 C CA . VAL A 1 325 ? 15.152 2.832 -3.856 1.00 16.89 305 VAL A CA 1
ATOM 2230 C C . VAL A 1 325 ? 15.523 3.911 -4.857 1.00 19.73 305 VAL A C 1
ATOM 2231 O O . VAL A 1 325 ? 16.644 4.430 -4.840 1.00 18.77 305 VAL A O 1
ATOM 2235 N N . MET A 1 326 ? 14.587 4.236 -5.743 1.00 19.75 306 MET A N 1
ATOM 2236 C CA . MET A 1 326 ? 14.818 5.274 -6.747 1.00 21.62 306 MET A CA 1
ATOM 2237 C C . MET A 1 326 ? 15.116 6.582 -6.012 1.00 26.26 306 MET A C 1
ATOM 2238 O O . MET A 1 326 ? 16.073 7.277 -6.341 1.00 22.11 306 MET A O 1
ATOM 2243 N N . LEU A 1 327 ? 14.296 6.913 -5.015 1.00 18.77 307 LEU A N 1
ATOM 2244 C CA . LEU A 1 327 ? 14.517 8.131 -4.247 1.00 21.18 307 LEU A CA 1
ATOM 2245 C C . LEU A 1 327 ? 15.832 8.040 -3.455 1.00 22.54 307 LEU A C 1
ATOM 2246 O O . LEU A 1 327 ? 16.622 8.978 -3.449 1.00 24.19 307 LEU A O 1
ATOM 2251 N N . ALA A 1 328 ? 16.076 6.908 -2.799 1.00 16.80 308 ALA A N 1
ATOM 2252 C CA . ALA A 1 328 ? 17.307 6.751 -2.022 1.00 20.80 308 ALA A CA 1
ATOM 2253 C C . ALA A 1 328 ? 18.556 6.963 -2.852 1.00 22.54 308 ALA A C 1
ATOM 2254 O O . ALA A 1 328 ? 19.515 7.573 -2.392 1.00 21.69 308 ALA A O 1
ATOM 2256 N N . LEU A 1 329 ? 18.549 6.464 -4.078 1.00 20.21 309 LEU A N 1
ATOM 2257 C CA . LEU A 1 329 ? 19.713 6.585 -4.929 1.00 20.30 309 LEU A CA 1
ATOM 2258 C C . LEU A 1 329 ? 19.696 7.811 -5.802 1.00 20.73 309 LEU A C 1
ATOM 2259 O O . LEU A 1 329 ? 20.670 8.077 -6.493 1.00 26.38 309 LEU A O 1
ATOM 2264 N N . GLY A 1 330 ? 18.590 8.549 -5.781 1.00 23.08 310 GLY A N 1
ATOM 2265 C CA . GLY A 1 330 ? 18.479 9.729 -6.617 1.00 21.32 310 GLY A CA 1
ATOM 2266 C C . GLY A 1 330 ? 18.408 9.344 -8.082 1.00 27.26 310 GLY A C 1
ATOM 2267 O O . GLY A 1 330 ? 18.856 10.085 -8.954 1.00 26.39 310 GLY A O 1
ATOM 2268 N N . ALA A 1 331 ? 17.850 8.171 -8.367 1.00 29.77 311 ALA A N 1
ATOM 2269 C CA . ALA A 1 331 ? 17.728 7.722 -9.749 1.00 26.70 311 ALA A CA 1
ATOM 2270 C C . ALA A 1 331 ? 16.548 8.444 -10.382 1.00 30.83 311 ALA A C 1
ATOM 2271 O O . ALA A 1 331 ? 15.609 8.833 -9.690 1.00 31.24 311 ALA A O 1
ATOM 2273 N N . GLU A 1 332 ? 16.592 8.613 -11.699 1.00 26.84 312 GLU A N 1
ATOM 2274 C CA . GLU A 1 332 ? 15.535 9.327 -12.408 1.00 34.97 312 GLU A CA 1
ATOM 2275 C C . GLU A 1 332 ? 14.312 8.486 -12.762 1.00 32.16 312 GLU A C 1
ATOM 2276 O O . GLU A 1 332 ? 13.187 8.990 -12.782 1.00 31.89 312 GLU A O 1
ATOM 2282 N N . THR A 1 333 ? 14.535 7.207 -13.039 1.00 29.97 313 THR A N 1
ATOM 2283 C CA . THR A 1 333 ? 13.446 6.310 -13.419 1.00 22.93 313 THR A CA 1
ATOM 2284 C C . THR A 1 333 ? 13.521 4.982 -12.676 1.00 29.01 313 THR A C 1
ATOM 2285 O O . THR A 1 333 ? 14.566 4.605 -12.146 1.00 19.89 313 THR A O 1
ATOM 2289 N N . LEU A 1 334 ? 12.407 4.263 -12.653 1.00 22.15 314 LEU A N 1
ATOM 2290 C CA . LEU A 1 334 ? 12.372 2.973 -11.989 1.00 22.72 314 LEU A CA 1
ATOM 2291 C C . LEU A 1 334 ? 13.350 2.039 -12.697 1.00 18.71 314 LEU A C 1
ATOM 2292 O O . LEU A 1 334 ? 14.033 1.229 -12.060 1.00 19.74 314 LEU A O 1
ATOM 2297 N N . ALA A 1 335 ? 13.420 2.147 -14.023 1.00 15.52 315 ALA A N 1
ATOM 2298 C CA . ALA A 1 335 ? 14.308 1.284 -14.810 1.00 17.58 315 ALA A CA 1
ATOM 2299 C C . ALA A 1 335 ? 15.766 1.325 -14.321 1.00 21.43 315 ALA A C 1
ATOM 2300 O O . ALA A 1 335 ? 16.494 0.348 -14.436 1.00 15.62 315 ALA A O 1
ATOM 2302 N N . GLU A 1 336 ? 16.179 2.463 -13.776 1.00 17.98 316 GLU A N 1
ATOM 2303 C CA . GLU A 1 336 ? 17.534 2.632 -13.284 1.00 20.84 316 GLU A CA 1
ATOM 2304 C C . GLU A 1 336 ? 17.825 1.895 -11.979 1.00 19.18 316 GLU A C 1
ATOM 2305 O O . GLU A 1 336 ? 18.981 1.814 -11.565 1.00 23.18 316 GLU A O 1
ATOM 2311 N N . VAL A 1 337 ? 16.796 1.367 -11.322 1.00 17.10 317 VAL A N 1
ATOM 2312 C CA . VAL A 1 337 ? 17.026 0.629 -10.081 1.00 16.25 317 VAL A CA 1
ATOM 2313 C C . VAL A 1 337 ? 16.552 -0.826 -10.147 1.00 17.61 317 VAL A C 1
ATOM 2314 O O . VAL A 1 337 ? 16.612 -1.542 -9.155 1.00 15.05 317 VAL A O 1
ATOM 2318 N N . ILE A 1 338 ? 16.080 -1.245 -11.319 1.00 17.34 318 ILE A N 1
ATOM 2319 C CA . ILE A 1 338 ? 15.596 -2.609 -11.545 1.00 14.92 318 ILE A CA 1
ATOM 2320 C C . ILE A 1 338 ? 16.575 -3.197 -12.550 1.00 18.54 318 ILE A C 1
ATOM 2321 O O . ILE A 1 338 ? 16.846 -2.574 -13.574 1.00 17.05 318 ILE A O 1
ATOM 2326 N N . ALA A 1 339 ? 17.111 -4.385 -12.278 1.00 10.24 319 ALA A N 1
ATOM 2327 C CA . ALA A 1 339 ? 18.111 -4.972 -13.193 1.00 11.04 319 ALA A CA 1
ATOM 2328 C C . ALA A 1 339 ? 17.727 -4.919 -14.659 1.00 18.63 319 ALA A C 1
ATOM 2329 O O . ALA A 1 339 ? 18.541 -4.540 -15.513 1.00 15.39 319 ALA A O 1
ATOM 2331 N N . PHE A 1 340 ? 16.495 -5.313 -14.959 1.00 14.64 320 PHE A N 1
ATOM 2332 C CA . PHE A 1 340 ? 16.019 -5.301 -16.337 1.00 15.46 320 PHE A CA 1
ATOM 2333 C C . PHE A 1 340 ? 14.552 -4.887 -16.377 1.00 21.37 320 PHE A C 1
ATOM 2334 O O . PHE A 1 340 ? 13.677 -5.691 -16.045 1.00 15.77 320 PHE A O 1
ATOM 2342 N N . SER A 1 341 ? 14.288 -3.640 -16.772 1.00 15.91 321 SER A N 1
ATOM 2343 C CA . SER A 1 341 ? 12.916 -3.155 -16.891 1.00 16.13 321 SER A CA 1
ATOM 2344 C C . SER A 1 341 ? 12.302 -4.026 -17.993 1.00 13.83 321 SER A C 1
ATOM 2345 O O . SER A 1 341 ? 13.032 -4.638 -18.776 1.00 18.07 321 SER A O 1
ATOM 2348 N N . VAL A 1 342 ? 10.979 -4.111 -18.039 1.00 16.19 322 VAL A N 1
ATOM 2349 C CA . VAL A 1 342 ? 10.310 -4.992 -18.998 1.00 17.48 322 VAL A CA 1
ATOM 2350 C C . VAL A 1 342 ? 10.701 -4.860 -20.477 1.00 19.70 322 VAL A C 1
ATOM 2351 O O . VAL A 1 342 ? 10.704 -5.839 -21.214 1.00 16.25 322 VAL A O 1
ATOM 2355 N N . ASP A 1 343 ? 11.045 -3.657 -20.914 1.00 18.93 323 ASP A N 1
ATOM 2356 C CA . ASP A 1 343 ? 11.450 -3.460 -22.298 1.00 20.58 323 ASP A CA 1
ATOM 2357 C C . ASP A 1 343 ? 12.726 -4.249 -22.609 1.00 22.50 323 ASP A C 1
ATOM 2358 O O . ASP A 1 343 ? 12.986 -4.605 -23.762 1.00 22.42 323 ASP A O 1
ATOM 2363 N N . ARG A 1 344 ? 13.514 -4.541 -21.577 1.00 18.86 324 ARG A N 1
ATOM 2364 C CA . ARG A 1 344 ? 14.762 -5.280 -21.769 1.00 23.63 324 ARG A CA 1
ATOM 2365 C C . ARG A 1 344 ? 14.697 -6.726 -21.263 1.00 19.53 324 ARG A C 1
ATOM 2366 O O . ARG A 1 344 ? 15.558 -7.539 -21.589 1.00 20.73 324 ARG A O 1
ATOM 2374 N N . ALA A 1 345 ? 13.675 -7.046 -20.476 1.00 17.20 325 ALA A N 1
ATOM 2375 C CA . ALA A 1 345 ? 13.568 -8.383 -19.888 1.00 18.51 325 ALA A CA 1
ATOM 2376 C C . ALA A 1 345 ? 13.408 -9.539 -20.868 1.00 20.88 325 ALA A C 1
ATOM 2377 O O . ALA A 1 345 ? 12.652 -9.384 -21.853 1.00 18.29 325 ALA A O 1
ATOM 2380 N N . GLU B 1 23 ? -7.579 -32.301 3.866 1.00 61.75 3 GLU B N 1
ATOM 2381 C CA . GLU B 1 23 ? -7.760 -32.303 5.348 1.00 63.52 3 GLU B CA 1
ATOM 2382 C C . GLU B 1 23 ? -8.195 -30.950 5.896 1.00 58.36 3 GLU B C 1
ATOM 2383 O O . GLU B 1 23 ? -9.388 -30.715 6.085 1.00 61.48 3 GLU B O 1
ATOM 2389 N N . THR B 1 24 ? -7.241 -30.058 6.154 1.00 49.23 4 THR B N 1
ATOM 2390 C CA . THR B 1 24 ? -7.597 -28.741 6.675 1.00 43.90 4 THR B CA 1
ATOM 2391 C C . THR B 1 24 ? -8.419 -27.978 5.643 1.00 37.73 4 THR B C 1
ATOM 2392 O O . THR B 1 24 ? -8.335 -28.249 4.445 1.00 32.39 4 THR B O 1
ATOM 2396 N N . ALA B 1 25 ? -9.210 -27.021 6.115 1.00 33.66 5 ALA B N 1
ATOM 2397 C CA . ALA B 1 25 ? -10.020 -26.217 5.218 1.00 30.74 5 ALA B CA 1
ATOM 2398 C C . ALA B 1 25 ? -9.074 -25.500 4.246 1.00 27.06 5 ALA B C 1
ATOM 2399 O O . ALA B 1 25 ? -7.970 -25.097 4.619 1.00 24.63 5 ALA B O 1
ATOM 2401 N N . SER B 1 26 ? -9.525 -25.359 3.005 1.00 27.65 6 SER B N 1
ATOM 2402 C CA . SER B 1 26 ? -8.782 -24.716 1.919 1.00 26.17 6 SER B CA 1
ATOM 2403 C C . SER B 1 26 ? -8.122 -23.365 2.237 1.00 24.92 6 SER B C 1
ATOM 2404 O O . SER B 1 26 ? -7.022 -23.081 1.757 1.00 22.05 6 SER B O 1
ATOM 2407 N N . TRP B 1 27 ? -8.791 -22.534 3.031 1.00 24.43 7 TRP B N 1
ATOM 2408 C CA . TRP B 1 27 ? -8.257 -21.220 3.371 1.00 20.64 7 TRP B CA 1
ATOM 2409 C C . TRP B 1 27 ? -6.918 -21.268 4.103 1.00 24.28 7 TRP B C 1
ATOM 2410 O O . TRP B 1 27 ? -6.103 -20.359 3.964 1.00 21.51 7 TRP B O 1
ATOM 2421 N N . GLN B 1 28 ? -6.679 -22.329 4.869 1.00 18.56 8 GLN B N 1
ATOM 2422 C CA . GLN B 1 28 ? -5.444 -22.436 5.632 1.00 25.77 8 GLN B CA 1
ATOM 2423 C C . GLN B 1 28 ? -4.171 -22.606 4.812 1.00 20.20 8 GLN B C 1
ATOM 2424 O O . GLN B 1 28 ? -4.192 -23.151 3.710 1.00 20.06 8 GLN B O 1
ATOM 2430 N N . PRO B 1 29 ? -3.037 -22.126 5.347 1.00 20.06 9 PRO B N 1
ATOM 2431 C CA . PRO B 1 29 ? -1.777 -22.276 4.617 1.00 22.90 9 PRO B CA 1
ATOM 2432 C C . PRO B 1 29 ? -1.419 -23.758 4.652 1.00 20.83 9 PRO B C 1
ATOM 2433 O O . PRO B 1 29 ? -1.863 -24.479 5.547 1.00 18.43 9 PRO B O 1
ATOM 2437 N N . SER B 1 30 ? -0.634 -24.217 3.684 1.00 19.22 10 SER B N 1
ATOM 2438 C CA . SER B 1 30 ? -0.234 -25.612 3.664 1.00 19.43 10 SER B CA 1
ATOM 2439 C C . SER B 1 30 ? 0.961 -25.815 4.606 1.00 21.23 10 SER B C 1
ATOM 2440 O O . SER B 1 30 ? 1.266 -26.937 5.003 1.00 20.17 10 SER B O 1
ATOM 2443 N N . ALA B 1 31 ? 1.632 -24.725 4.967 1.00 17.07 11 ALA B N 1
ATOM 2444 C CA . ALA B 1 31 ? 2.773 -24.818 5.875 1.00 21.60 11 ALA B CA 1
ATOM 2445 C C . ALA B 1 31 ? 2.365 -24.327 7.254 1.00 21.51 11 ALA B C 1
ATOM 2446 O O . ALA B 1 31 ? 1.626 -23.353 7.386 1.00 18.93 11 ALA B O 1
ATOM 2448 N N . SER B 1 32 ? 2.846 -25.000 8.286 1.00 18.22 12 SER B N 1
ATOM 2449 C CA . SER B 1 32 ? 2.519 -24.600 9.656 1.00 22.44 12 SER B CA 1
ATOM 2450 C C . SER B 1 32 ? 3.222 -23.284 9.992 1.00 14.06 12 SER B C 1
ATOM 2451 O O . SER B 1 32 ? 4.205 -22.931 9.360 1.00 16.48 12 SER B O 1
ATOM 2454 N N . ILE B 1 33 ? 2.725 -22.558 10.988 1.00 16.26 13 ILE B N 1
ATOM 2455 C CA . ILE B 1 33 ? 3.370 -21.314 11.381 1.00 17.29 13 ILE B CA 1
ATOM 2456 C C . ILE B 1 33 ? 4.815 -21.597 11.797 1.00 19.35 13 ILE B C 1
ATOM 2457 O O . ILE B 1 33 ? 5.737 -20.901 11.371 1.00 17.11 13 ILE B O 1
ATOM 2462 N N . PRO B 1 34 ? 5.037 -22.625 12.631 1.00 15.79 14 PRO B N 1
ATOM 2463 C CA . PRO B 1 34 ? 6.424 -22.903 13.020 1.00 19.15 14 PRO B CA 1
ATOM 2464 C C . PRO B 1 34 ? 7.317 -23.133 11.792 1.00 15.06 14 PRO B C 1
ATOM 2465 O O . PRO B 1 34 ? 8.462 -22.692 11.748 1.00 15.13 14 PRO B O 1
ATOM 2469 N N . ASN B 1 35 ? 6.806 -23.831 10.785 1.00 13.69 15 ASN B N 1
ATOM 2470 C CA . ASN B 1 35 ? 7.644 -24.060 9.599 1.00 15.92 15 ASN B CA 1
ATOM 2471 C C . ASN B 1 35 ? 7.952 -22.768 8.846 1.00 12.00 15 ASN B C 1
ATOM 2472 O O . ASN B 1 35 ? 9.038 -22.621 8.280 1.00 18.48 15 ASN B O 1
ATOM 2477 N N . LEU B 1 36 ? 7.015 -21.830 8.833 1.00 18.08 16 LEU B N 1
ATOM 2478 C CA . LEU B 1 36 ? 7.274 -20.566 8.159 1.00 19.76 16 LEU B CA 1
ATOM 2479 C C . LEU B 1 36 ? 8.370 -19.804 8.903 1.00 18.68 16 LEU B C 1
ATOM 2480 O O . LEU B 1 36 ? 9.199 -19.148 8.289 1.00 16.79 16 LEU B O 1
ATOM 2485 N N . LEU B 1 37 ? 8.381 -19.882 10.226 1.00 15.00 17 LEU B N 1
ATOM 2486 C CA . LEU B 1 37 ? 9.417 -19.198 10.986 1.00 16.71 17 LEU B CA 1
ATOM 2487 C C . LEU B 1 37 ? 10.775 -19.872 10.748 1.00 12.73 17 LEU B C 1
ATOM 2488 O O . LEU B 1 37 ? 11.800 -19.208 10.580 1.00 17.12 17 LEU B O 1
ATOM 2493 N N . LYS B 1 38 ? 10.779 -21.198 10.711 1.00 15.62 18 LYS B N 1
ATOM 2494 C CA . LYS B 1 38 ? 12.025 -21.921 10.505 1.00 17.63 18 LYS B CA 1
ATOM 2495 C C . LYS B 1 38 ? 12.543 -21.707 9.097 1.00 16.63 18 LYS B C 1
ATOM 2496 O O . LYS B 1 38 ? 13.751 -21.637 8.869 1.00 15.18 18 LYS B O 1
ATOM 2502 N N . ARG B 1 39 ? 11.623 -21.582 8.152 1.00 14.59 19 ARG B N 1
ATOM 2503 C CA . ARG B 1 39 ? 12.019 -21.334 6.771 1.00 15.98 19 ARG B CA 1
ATOM 2504 C C . ARG B 1 39 ? 12.680 -19.956 6.705 1.00 10.27 19 ARG B C 1
ATOM 2505 O O . ARG B 1 39 ? 13.736 -19.785 6.086 1.00 15.08 19 ARG B O 1
ATOM 2513 N N . ALA B 1 40 ? 12.068 -18.969 7.349 1.00 13.29 20 ALA B N 1
ATOM 2514 C CA . ALA B 1 40 ? 12.643 -17.627 7.349 1.00 12.61 20 ALA B CA 1
ATOM 2515 C C . ALA B 1 40 ? 14.049 -17.638 7.955 1.00 18.68 20 ALA B C 1
ATOM 2516 O O . ALA B 1 40 ? 14.929 -16.914 7.494 1.00 17.78 20 ALA B O 1
ATOM 2518 N N . ALA B 1 41 ? 14.275 -18.470 8.973 1.00 14.51 21 ALA B N 1
ATOM 2519 C CA . ALA B 1 41 ? 15.593 -18.541 9.598 1.00 17.26 21 ALA B CA 1
ATOM 2520 C C . ALA B 1 41 ? 16.597 -19.110 8.606 1.00 13.95 21 ALA B C 1
ATOM 2521 O O . ALA B 1 41 ? 17.743 -18.659 8.529 1.00 13.18 21 ALA B O 1
ATOM 2523 N N . ILE B 1 42 ? 16.178 -20.124 7.863 1.00 16.31 22 ILE B N 1
ATOM 2524 C CA . ILE B 1 42 ? 17.065 -20.723 6.875 1.00 22.12 22 ILE B CA 1
ATOM 2525 C C . ILE B 1 42 ? 17.382 -19.712 5.762 1.00 17.92 22 ILE B C 1
ATOM 2526 O O . ILE B 1 42 ? 18.522 -19.600 5.316 1.00 16.45 22 ILE B O 1
ATOM 2531 N N . MET B 1 43 ? 16.380 -18.958 5.326 1.00 15.44 23 MET B N 1
ATOM 2532 C CA . MET B 1 43 ? 16.618 -17.950 4.292 1.00 16.09 23 MET B CA 1
ATOM 2533 C C . MET B 1 43 ? 17.662 -16.946 4.786 1.00 17.02 23 MET B C 1
ATOM 2534 O O . MET B 1 43 ? 18.583 -16.571 4.053 1.00 13.73 23 MET B O 1
ATOM 2539 N N . ALA B 1 44 ? 17.528 -16.502 6.030 1.00 16.31 24 ALA B N 1
ATOM 2540 C CA . ALA B 1 44 ? 18.511 -15.560 6.577 1.00 15.56 24 ALA B CA 1
ATOM 2541 C C . ALA B 1 44 ? 19.912 -16.206 6.669 1.00 15.42 24 ALA B C 1
ATOM 2542 O O . ALA B 1 44 ? 20.912 -15.538 6.479 1.00 17.36 24 ALA B O 1
ATOM 2544 N N . GLU B 1 45 ? 19.966 -17.503 6.963 1.00 14.55 25 GLU B N 1
ATOM 2545 C CA . GLU B 1 45 ? 21.228 -18.246 7.072 1.00 16.08 25 GLU B CA 1
ATOM 2546 C C . GLU B 1 45 ? 21.922 -18.325 5.710 1.00 14.46 25 GLU B C 1
ATOM 2547 O O . GLU B 1 45 ? 23.139 -18.164 5.594 1.00 13.02 25 GLU B O 1
ATOM 2553 N N . ILE B 1 46 ? 21.128 -18.564 4.675 1.00 14.39 26 ILE B N 1
ATOM 2554 C CA . ILE B 1 46 ? 21.639 -18.611 3.314 1.00 14.96 26 ILE B CA 1
ATOM 2555 C C . ILE B 1 46 ? 22.175 -17.236 2.933 1.00 15.31 26 ILE B C 1
ATOM 2556 O O . ILE B 1 46 ? 23.249 -17.128 2.330 1.00 14.99 26 ILE B O 1
ATOM 2561 N N . ARG B 1 47 ? 21.450 -16.180 3.294 1.00 13.32 27 ARG B N 1
ATOM 2562 C CA . ARG B 1 47 ? 21.937 -14.834 2.965 1.00 13.36 27 ARG B CA 1
ATOM 2563 C C . ARG B 1 47 ? 23.245 -14.538 3.702 1.00 17.13 27 ARG B C 1
ATOM 2564 O O . ARG B 1 47 ? 24.146 -13.941 3.135 1.00 12.54 27 ARG B O 1
ATOM 2572 N N . ARG B 1 48 ? 23.349 -14.959 4.961 1.00 14.50 28 ARG B N 1
ATOM 2573 C CA . ARG B 1 48 ? 24.583 -14.734 5.729 1.00 16.85 28 ARG B CA 1
ATOM 2574 C C . ARG B 1 48 ? 25.761 -15.482 5.106 1.00 14.33 28 ARG B C 1
ATOM 2575 O O . ARG B 1 48 ? 26.885 -14.973 5.065 1.00 13.45 28 ARG B O 1
ATOM 2583 N N . PHE B 1 49 ? 25.490 -16.694 4.635 1.00 16.14 29 PHE B N 1
ATOM 2584 C CA . PHE B 1 49 ? 26.504 -17.542 4.006 1.00 14.08 29 PHE B CA 1
ATOM 2585 C C . PHE B 1 49 ? 27.154 -16.843 2.816 1.00 19.63 29 PHE B C 1
ATOM 2586 O O . PHE B 1 49 ? 28.374 -16.909 2.636 1.00 17.12 29 PHE B O 1
ATOM 2594 N N . PHE B 1 50 ? 26.339 -16.182 1.996 1.00 18.77 30 PHE B N 1
ATOM 2595 C CA . PHE B 1 50 ? 26.851 -15.477 0.825 1.00 15.08 30 PHE B CA 1
ATOM 2596 C C . PHE B 1 50 ? 27.428 -14.102 1.159 1.00 14.89 30 PHE B C 1
ATOM 2597 O O . PHE B 1 50 ? 28.386 -13.648 0.524 1.00 18.85 30 PHE B O 1
ATOM 2605 N N . ALA B 1 51 ? 26.852 -13.443 2.156 1.00 15.00 31 ALA B N 1
ATOM 2606 C CA . ALA B 1 51 ? 27.346 -12.141 2.604 1.00 17.55 31 ALA B CA 1
ATOM 2607 C C . ALA B 1 51 ? 28.765 -12.323 3.161 1.00 19.68 31 ALA B C 1
ATOM 2608 O O . ALA B 1 51 ? 29.653 -11.492 2.936 1.00 19.46 31 ALA B O 1
ATOM 2610 N N . ASP B 1 52 ? 28.968 -13.422 3.886 1.00 21.85 32 ASP B N 1
ATOM 2611 C CA . ASP B 1 52 ? 30.267 -13.728 4.481 1.00 24.25 32 ASP B CA 1
ATOM 2612 C C . ASP B 1 52 ? 31.301 -14.115 3.436 1.00 31.37 32 ASP B C 1
ATOM 2613 O O . ASP B 1 52 ? 32.504 -14.088 3.707 1.00 33.78 32 ASP B O 1
ATOM 2618 N N . ARG B 1 53 ? 30.840 -14.487 2.245 1.00 20.78 33 ARG B N 1
ATOM 2619 C CA . ARG B 1 53 ? 31.762 -14.854 1.178 1.00 21.99 33 ARG B CA 1
ATOM 2620 C C . ARG B 1 53 ? 31.839 -13.761 0.126 1.00 19.08 33 ARG B C 1
ATOM 2621 O O . ARG B 1 53 ? 32.456 -13.937 -0.926 1.00 18.35 33 ARG B O 1
ATOM 2629 N N . GLY B 1 54 ? 31.209 -12.630 0.424 1.00 17.51 34 GLY B N 1
ATOM 2630 C CA . GLY B 1 54 ? 31.235 -11.490 -0.487 1.00 16.16 34 GLY B CA 1
ATOM 2631 C C . GLY B 1 54 ? 30.466 -11.611 -1.799 1.00 27.30 34 GLY B C 1
ATOM 2632 O O . GLY B 1 54 ? 30.793 -10.927 -2.779 1.00 21.93 34 GLY B O 1
ATOM 2633 N N . VAL B 1 55 ? 29.446 -12.466 -1.834 1.00 19.71 35 VAL B N 1
ATOM 2634 C CA . VAL B 1 55 ? 28.644 -12.651 -3.053 1.00 16.84 35 VAL B CA 1
ATOM 2635 C C . VAL B 1 55 ? 27.439 -11.716 -2.967 1.00 14.86 35 VAL B C 1
ATOM 2636 O O . VAL B 1 55 ? 26.692 -11.753 -1.984 1.00 14.39 35 VAL B O 1
ATOM 2640 N N . LEU B 1 56 ? 27.276 -10.873 -3.987 1.00 13.77 36 LEU B N 1
ATOM 2641 C CA . LEU B 1 56 ? 26.199 -9.874 -4.048 1.00 14.67 36 LEU B CA 1
ATOM 2642 C C . LEU B 1 56 ? 24.828 -10.424 -4.419 1.00 14.24 36 LEU B C 1
ATOM 2643 O O . LEU B 1 56 ? 24.697 -11.194 -5.361 1.00 18.08 36 LEU B O 1
ATOM 2648 N N . GLU B 1 57 ? 23.795 -9.993 -3.707 1.00 12.85 37 GLU B N 1
ATOM 2649 C CA . GLU B 1 57 ? 22.451 -10.456 -4.045 1.00 9.70 37 GLU B CA 1
ATOM 2650 C C . GLU B 1 57 ? 21.850 -9.594 -5.157 1.00 16.89 37 GLU B C 1
ATOM 2651 O O . GLU B 1 57 ? 22.023 -8.365 -5.172 1.00 13.74 37 GLU B O 1
ATOM 2657 N N . VAL B 1 58 ? 21.156 -10.235 -6.094 1.00 16.90 38 VAL B N 1
ATOM 2658 C CA . VAL B 1 58 ? 20.517 -9.496 -7.166 1.00 14.26 38 VAL B CA 1
ATOM 2659 C C . VAL B 1 58 ? 19.121 -10.042 -7.395 1.00 16.67 38 VAL B C 1
ATOM 2660 O O . VAL B 1 58 ? 18.772 -11.137 -6.941 1.00 11.99 38 VAL B O 1
ATOM 2664 N N . GLU B 1 59 ? 18.324 -9.250 -8.092 1.00 14.08 39 GLU B N 1
ATOM 2665 C CA . GLU B 1 59 ? 16.939 -9.586 -8.398 1.00 12.26 39 GLU B CA 1
ATOM 2666 C C . GLU B 1 59 ? 16.767 -9.347 -9.894 1.00 16.93 39 GLU B C 1
ATOM 2667 O O . GLU B 1 59 ? 17.013 -8.234 -10.373 1.00 21.18 39 GLU B O 1
ATOM 2673 N N . THR B 1 60 ? 16.341 -10.368 -10.625 1.00 16.11 40 THR B N 1
ATOM 2674 C CA . THR B 1 60 ? 16.143 -10.208 -12.058 1.00 13.29 40 THR B CA 1
ATOM 2675 C C . THR B 1 60 ? 14.669 -10.505 -12.334 1.00 12.28 40 THR B C 1
ATOM 2676 O O . THR B 1 60 ? 13.945 -10.944 -11.437 1.00 13.53 40 THR B O 1
ATOM 2680 N N . PRO B 1 61 ? 14.203 -10.265 -13.569 1.00 12.56 41 PRO B N 1
ATOM 2681 C CA . PRO B 1 61 ? 12.803 -10.492 -13.952 1.00 11.18 41 PRO B CA 1
ATOM 2682 C C . PRO B 1 61 ? 12.175 -11.854 -13.726 1.00 14.02 41 PRO B C 1
ATOM 2683 O O . PRO B 1 61 ? 12.846 -12.889 -13.833 1.00 16.79 41 PRO B O 1
ATOM 2687 N N . CYS B 1 62 ? 10.882 -11.842 -13.404 1.00 11.58 42 CYS B N 1
ATOM 2688 C CA . CYS B 1 62 ? 10.113 -13.085 -13.293 1.00 11.02 42 CYS B CA 1
ATOM 2689 C C . CYS B 1 62 ? 9.409 -13.250 -14.651 1.00 13.04 42 CYS B C 1
ATOM 2690 O O . CYS B 1 62 ? 8.862 -14.308 -14.944 1.00 11.73 42 CYS B O 1
ATOM 2693 N N . MET B 1 63 ? 9.408 -12.200 -15.471 1.00 15.75 43 MET B N 1
ATOM 2694 C CA . MET B 1 63 ? 8.763 -12.274 -16.790 1.00 14.18 43 MET B CA 1
ATOM 2695 C C . MET B 1 63 ? 9.744 -11.828 -17.857 1.00 18.89 43 MET B C 1
ATOM 2696 O O . MET B 1 63 ? 10.586 -10.967 -17.619 1.00 14.28 43 MET B O 1
ATOM 2701 N N . SER B 1 64 ? 9.617 -12.380 -19.052 1.00 16.16 44 SER B N 1
ATOM 2702 C CA . SER B 1 64 ? 10.543 -12.017 -20.118 1.00 16.61 44 SER B CA 1
ATOM 2703 C C . SER B 1 64 ? 9.875 -12.092 -21.476 1.00 17.10 44 SER B C 1
ATOM 2704 O O . SER B 1 64 ? 8.857 -12.760 -21.625 1.00 12.17 44 SER B O 1
ATOM 2707 N N . GLN B 1 65 ? 10.468 -11.415 -22.460 1.00 20.56 45 GLN B N 1
ATOM 2708 C CA . GLN B 1 65 ? 9.953 -11.430 -23.824 1.00 20.10 45 GLN B CA 1
ATOM 2709 C C . GLN B 1 65 ? 10.514 -12.684 -24.487 1.00 23.76 45 GLN B C 1
ATOM 2710 O O . GLN B 1 65 ? 10.080 -13.092 -25.563 1.00 21.33 45 GLN B O 1
ATOM 2716 N N . ALA B 1 66 ? 11.477 -13.312 -23.821 1.00 15.96 46 ALA B N 1
ATOM 2717 C CA . ALA B 1 66 ? 12.066 -14.545 -24.331 1.00 16.03 46 ALA B CA 1
ATOM 2718 C C . ALA B 1 66 ? 11.928 -15.661 -23.297 1.00 17.56 46 ALA B C 1
ATOM 2719 O O . ALA B 1 66 ? 11.533 -15.422 -22.159 1.00 20.42 46 ALA B O 1
ATOM 2721 N N . THR B 1 67 ? 12.247 -16.882 -23.709 1.00 19.30 47 THR B N 1
ATOM 2722 C CA . THR B 1 67 ? 12.156 -18.038 -22.834 1.00 21.68 47 THR B CA 1
ATOM 2723 C C . THR B 1 67 ? 13.349 -18.970 -23.066 1.00 17.86 47 THR B C 1
ATOM 2724 O O . THR B 1 67 ? 14.378 -18.557 -23.618 1.00 22.80 47 THR B O 1
ATOM 2728 N N . VAL B 1 68 ? 13.228 -20.216 -22.630 1.00 19.82 48 VAL B N 1
ATOM 2729 C CA . VAL B 1 68 ? 14.312 -21.174 -22.793 1.00 17.12 48 VAL B CA 1
ATOM 2730 C C . VAL B 1 68 ? 13.936 -22.240 -23.811 1.00 19.57 48 VAL B C 1
ATOM 2731 O O . VAL B 1 68 ? 12.760 -22.549 -23.978 1.00 18.05 48 VAL B O 1
ATOM 2735 N N . THR B 1 69 ? 14.936 -22.808 -24.476 1.00 17.98 49 THR B N 1
ATOM 2736 C CA . THR B 1 69 ? 14.664 -23.856 -25.458 1.00 23.22 49 THR B CA 1
ATOM 2737 C C . THR B 1 69 ? 14.828 -25.246 -24.854 1.00 22.68 49 THR B C 1
ATOM 2738 O O . THR B 1 69 ? 14.458 -26.240 -25.476 1.00 21.16 49 THR B O 1
ATOM 2742 N N . ASP B 1 70 ? 15.385 -25.310 -23.643 1.00 21.12 50 ASP B N 1
ATOM 2743 C CA . ASP B 1 70 ? 15.566 -26.585 -22.951 1.00 23.89 50 ASP B CA 1
ATOM 2744 C C . ASP B 1 70 ? 14.334 -27.437 -23.253 1.00 24.08 50 ASP B C 1
ATOM 2745 O O . ASP B 1 70 ? 13.202 -27.036 -22.982 1.00 20.05 50 ASP B O 1
ATOM 2750 N N . ILE B 1 71 ? 14.556 -28.617 -23.816 1.00 21.35 51 ILE B N 1
ATOM 2751 C CA . ILE B 1 71 ? 13.452 -29.485 -24.194 1.00 22.83 51 ILE B CA 1
ATOM 2752 C C . ILE B 1 71 ? 12.564 -30.032 -23.081 1.00 22.32 51 ILE B C 1
ATOM 2753 O O . ILE B 1 71 ? 11.424 -30.409 -23.345 1.00 20.28 51 ILE B O 1
ATOM 2758 N N . HIS B 1 72 ? 13.053 -30.055 -21.843 1.00 19.74 52 HIS B N 1
ATOM 2759 C CA . HIS B 1 72 ? 12.258 -30.624 -20.747 1.00 22.86 52 HIS B CA 1
ATOM 2760 C C . HIS B 1 72 ? 11.329 -29.670 -20.001 1.00 21.92 52 HIS B C 1
ATOM 2761 O O . HIS B 1 72 ? 10.556 -30.107 -19.145 1.00 25.11 52 HIS B O 1
ATOM 2768 N N . LEU B 1 73 ? 11.384 -28.386 -20.332 1.00 18.88 53 LEU B N 1
ATOM 2769 C CA . LEU B 1 73 ? 10.586 -27.388 -19.612 1.00 19.95 53 LEU B CA 1
ATOM 2770 C C . LEU B 1 73 ? 9.391 -26.837 -20.368 1.00 19.79 53 LEU B C 1
ATOM 2771 O O . LEU B 1 73 ? 9.425 -26.693 -21.577 1.00 18.56 53 LEU B O 1
ATOM 2776 N N . VAL B 1 74 ? 8.334 -26.525 -19.629 1.00 16.62 54 VAL B N 1
ATOM 2777 C CA . VAL B 1 74 ? 7.127 -25.944 -20.198 1.00 18.65 54 VAL B CA 1
ATOM 2778 C C . VAL B 1 74 ? 6.934 -24.634 -19.445 1.00 12.18 54 VAL B C 1
ATOM 2779 O O . VAL B 1 74 ? 6.527 -24.631 -18.286 1.00 12.32 54 VAL B O 1
ATOM 2783 N N . PRO B 1 75 ? 7.253 -23.501 -20.079 1.00 17.36 55 PRO B N 1
ATOM 2784 C CA . PRO B 1 75 ? 7.068 -22.254 -19.331 1.00 18.67 55 PRO B CA 1
ATOM 2785 C C . PRO B 1 75 ? 5.644 -21.725 -19.336 1.00 22.28 55 PRO B C 1
ATOM 2786 O O . PRO B 1 75 ? 4.856 -22.048 -20.220 1.00 19.53 55 PRO B O 1
ATOM 2790 N N . PHE B 1 76 ? 5.309 -20.938 -18.322 1.00 12.64 56 PHE B N 1
ATOM 2791 C CA . PHE B 1 76 ? 3.998 -20.307 -18.255 1.00 14.19 56 PHE B CA 1
ATOM 2792 C C . PHE B 1 76 ? 4.049 -19.156 -19.262 1.00 15.00 56 PHE B C 1
ATOM 2793 O O . PHE B 1 76 ? 5.127 -18.620 -19.527 1.00 14.82 56 PHE B O 1
ATOM 2801 N N . GLU B 1 77 ? 2.885 -18.798 -19.805 1.00 17.57 57 GLU B N 1
ATOM 2802 C CA . GLU B 1 77 ? 2.753 -17.733 -20.789 1.00 15.76 57 GLU B CA 1
ATOM 2803 C C . GLU B 1 77 ? 1.691 -16.776 -20.301 1.00 14.83 57 GLU B C 1
ATOM 2804 O O . GLU B 1 77 ? 0.691 -17.193 -19.732 1.00 16.58 57 GLU B O 1
ATOM 2810 N N . THR B 1 78 ? 1.899 -15.489 -20.543 1.00 14.93 58 THR B N 1
ATOM 2811 C CA . THR B 1 78 ? 0.916 -14.506 -20.138 1.00 12.31 58 THR B CA 1
ATOM 2812 C C . THR B 1 78 ? 0.958 -13.365 -21.144 1.00 17.74 58 THR B C 1
ATOM 2813 O O . THR B 1 78 ? 1.927 -13.217 -21.882 1.00 21.71 58 THR B O 1
ATOM 2817 N N . ARG B 1 79 ? -0.108 -12.580 -21.196 1.00 23.26 59 ARG B N 1
ATOM 2818 C CA . ARG B 1 79 ? -0.184 -11.468 -22.137 1.00 19.95 59 ARG B CA 1
ATOM 2819 C C . ARG B 1 79 ? 0.035 -10.127 -21.425 1.00 17.12 59 ARG B C 1
ATOM 2820 O O . ARG B 1 79 ? -0.555 -9.865 -20.388 1.00 20.21 59 ARG B O 1
ATOM 2828 N N . PHE B 1 80 ? 0.872 -9.279 -22.013 1.00 17.98 60 PHE B N 1
ATOM 2829 C CA . PHE B 1 80 ? 1.193 -7.958 -21.471 1.00 18.26 60 PHE B CA 1
ATOM 2830 C C . PHE B 1 80 ? 0.600 -6.890 -22.412 1.00 20.81 60 PHE B C 1
ATOM 2831 O O . PHE B 1 80 ? 0.692 -7.030 -23.624 1.00 20.95 60 PHE B O 1
ATOM 2839 N N . VAL B 1 81 ? 0.000 -5.834 -21.865 1.00 23.01 61 VAL B N 1
ATOM 2840 C CA . VAL B 1 81 ? -0.576 -4.786 -22.718 1.00 29.37 61 VAL B CA 1
ATOM 2841 C C . VAL B 1 81 ? 0.480 -4.181 -23.623 1.00 28.11 61 VAL B C 1
ATOM 2842 O O . VAL B 1 81 ? 0.169 -3.655 -24.688 1.00 27.18 61 VAL B O 1
ATOM 2846 N N . GLY B 1 82 ? 1.735 -4.248 -23.193 1.00 29.92 62 GLY B N 1
ATOM 2847 C CA . GLY B 1 82 ? 2.824 -3.721 -23.996 1.00 28.41 62 GLY B CA 1
ATOM 2848 C C . GLY B 1 82 ? 2.913 -2.206 -24.037 1.00 31.75 62 GLY B C 1
ATOM 2849 O O . GLY B 1 82 ? 2.092 -1.524 -23.429 1.00 33.84 62 GLY B O 1
ATOM 2850 N N . PRO B 1 83 ? 3.886 -1.650 -24.762 1.00 36.43 63 PRO B N 1
ATOM 2851 C CA . PRO B 1 83 ? 4.050 -0.196 -24.855 1.00 42.70 63 PRO B CA 1
ATOM 2852 C C . PRO B 1 83 ? 2.953 0.543 -25.616 1.00 39.22 63 PRO B C 1
ATOM 2853 O O . PRO B 1 83 ? 2.108 -0.056 -26.276 1.00 49.46 63 PRO B O 1
ATOM 2857 N N . GLY B 1 84 ? 2.996 1.866 -25.494 1.00 46.24 64 GLY B N 1
ATOM 2858 C CA . GLY B 1 84 ? 2.057 2.769 -26.140 1.00 42.61 64 GLY B CA 1
ATOM 2859 C C . GLY B 1 84 ? 0.763 2.250 -26.748 1.00 43.71 64 GLY B C 1
ATOM 2860 O O . GLY B 1 84 ? -0.217 1.983 -26.051 1.00 43.73 64 GLY B O 1
ATOM 2861 N N . HIS B 1 85 ? 0.757 2.101 -28.067 1.00 36.28 65 HIS B N 1
ATOM 2862 C CA . HIS B 1 85 ? -0.447 1.662 -28.767 1.00 43.63 65 HIS B CA 1
ATOM 2863 C C . HIS B 1 85 ? -0.343 0.239 -29.326 1.00 40.92 65 HIS B C 1
ATOM 2864 O O . HIS B 1 85 ? -1.132 -0.162 -30.193 1.00 43.03 65 HIS B O 1
ATOM 2871 N N . SER B 1 86 ? 0.606 -0.529 -28.816 1.00 39.25 66 SER B N 1
ATOM 2872 C CA . SER B 1 86 ? 0.807 -1.886 -29.304 1.00 35.11 66 SER B CA 1
ATOM 2873 C C . SER B 1 86 ? -0.418 -2.788 -29.226 1.00 34.47 66 SER B C 1
ATOM 2874 O O . SER B 1 86 ? -1.388 -2.511 -28.515 1.00 31.73 66 SER B O 1
ATOM 2877 N N . GLN B 1 87 ? -0.326 -3.881 -29.980 1.00 38.57 67 GLN B N 1
ATOM 2878 C CA . GLN B 1 87 ? -1.342 -4.921 -30.063 1.00 42.65 67 GLN B CA 1
ATOM 2879 C C . GLN B 1 87 ? -1.207 -5.787 -28.804 1.00 38.77 67 GLN B C 1
ATOM 2880 O O . GLN B 1 87 ? -2.062 -6.620 -28.525 1.00 37.26 67 GLN B O 1
ATOM 2886 N N . GLY B 1 88 ? -0.145 -5.565 -28.038 1.00 21.68 68 GLY B N 1
ATOM 2887 C CA . GLY B 1 88 ? 0.095 -6.368 -26.850 1.00 26.62 68 GLY B CA 1
ATOM 2888 C C . GLY B 1 88 ? 1.267 -7.279 -27.162 1.00 24.22 68 GLY B C 1
ATOM 2889 O O . GLY B 1 88 ? 1.768 -7.280 -28.282 1.00 26.82 68 GLY B O 1
ATOM 2890 N N . MET B 1 89 ? 1.719 -8.062 -26.189 1.00 24.85 69 MET B N 1
ATOM 2891 C CA . MET B 1 89 ? 2.839 -8.966 -26.432 1.00 24.71 69 MET B CA 1
ATOM 2892 C C . MET B 1 89 ? 2.870 -10.107 -25.433 1.00 25.89 69 MET B C 1
ATOM 2893 O O . MET B 1 89 ? 2.415 -9.965 -24.297 1.00 17.27 69 MET B O 1
ATOM 2898 N N . ASN B 1 90 ? 3.410 -11.238 -25.874 1.00 17.48 70 ASN B N 1
ATOM 2899 C CA . ASN B 1 90 ? 3.521 -12.401 -25.022 1.00 25.42 70 ASN B CA 1
ATOM 2900 C C . ASN B 1 90 ? 4.737 -12.260 -24.110 1.00 23.12 70 ASN B C 1
ATOM 2901 O O . ASN B 1 90 ? 5.776 -11.732 -24.512 1.00 20.08 70 ASN B O 1
ATOM 2906 N N . LEU B 1 91 ? 4.592 -12.726 -22.876 1.00 14.68 71 LEU B N 1
ATOM 2907 C CA . LEU B 1 91 ? 5.682 -12.694 -21.906 1.00 18.29 71 LEU B CA 1
ATOM 2908 C C . LEU B 1 91 ? 5.712 -14.119 -21.382 1.00 19.99 71 LEU B C 1
ATOM 2909 O O . LEU B 1 91 ? 4.667 -14.759 -21.306 1.00 16.15 71 LEU B O 1
ATOM 2914 N N . TRP B 1 92 ? 6.898 -14.629 -21.064 1.00 14.49 72 TRP B N 1
ATOM 2915 C CA . TRP B 1 92 ? 7.016 -15.971 -20.502 1.00 14.93 72 TRP B CA 1
ATOM 2916 C C . TRP B 1 92 ? 7.484 -15.795 -19.052 1.00 16.82 72 TRP B C 1
ATOM 2917 O O . TRP B 1 92 ? 8.268 -14.895 -18.774 1.00 15.90 72 TRP B O 1
ATOM 2928 N N . LEU B 1 93 ? 7.011 -16.634 -18.133 1.00 11.39 73 LEU B N 1
ATOM 2929 C CA . LEU B 1 93 ? 7.462 -16.533 -16.745 1.00 14.31 73 LEU B CA 1
ATOM 2930 C C . LEU B 1 93 ? 8.818 -17.250 -16.739 1.00 14.57 73 LEU B C 1
ATOM 2931 O O . LEU B 1 93 ? 9.015 -18.198 -17.488 1.00 14.96 73 LEU B O 1
ATOM 2936 N N . MET B 1 94 ? 9.752 -16.789 -15.917 1.00 10.93 74 MET B N 1
ATOM 2937 C CA . MET B 1 94 ? 11.096 -17.377 -15.887 1.00 15.39 74 MET B CA 1
ATOM 2938 C C . MET B 1 94 ? 11.206 -18.719 -15.153 1.00 13.07 74 MET B C 1
ATOM 2939 O O . MET B 1 94 ? 10.777 -18.857 -14.014 1.00 14.35 74 MET B O 1
ATOM 2944 N N . THR B 1 95 ? 11.797 -19.710 -15.822 1.00 11.33 75 THR B N 1
ATOM 2945 C CA . THR B 1 95 ? 11.965 -21.044 -15.255 1.00 12.80 75 THR B CA 1
ATOM 2946 C C . THR B 1 95 ? 13.166 -21.106 -14.307 1.00 10.10 75 THR B C 1
ATOM 2947 O O . THR B 1 95 ? 13.254 -21.980 -13.446 1.00 12.90 75 THR B O 1
ATOM 2951 N N . SER B 1 96 ? 14.081 -20.162 -14.507 1.00 14.70 76 SER B N 1
ATOM 2952 C CA . SER B 1 96 ? 15.295 -19.993 -13.721 1.00 13.36 76 SER B CA 1
ATOM 2953 C C . SER B 1 96 ? 15.836 -18.633 -14.141 1.00 13.81 76 SER B C 1
ATOM 2954 O O . SER B 1 96 ? 15.657 -18.226 -15.283 1.00 14.31 76 SER B O 1
ATOM 2957 N N . PRO B 1 97 ? 16.510 -17.910 -13.229 1.00 15.09 77 PRO B N 1
ATOM 2958 C CA . PRO B 1 97 ? 17.050 -16.587 -13.571 1.00 12.92 77 PRO B CA 1
ATOM 2959 C C . PRO B 1 97 ? 18.354 -16.579 -14.382 1.00 14.45 77 PRO B C 1
ATOM 2960 O O . PRO B 1 97 ? 18.902 -15.514 -14.665 1.00 11.53 77 PRO B O 1
ATOM 2964 N N . GLU B 1 98 ? 18.834 -17.762 -14.753 1.00 13.53 78 GLU B N 1
ATOM 2965 C CA . GLU B 1 98 ? 20.094 -17.906 -15.480 1.00 16.35 78 GLU B CA 1
ATOM 2966 C C . GLU B 1 98 ? 20.415 -16.939 -16.617 1.00 19.31 78 GLU B C 1
ATOM 2967 O O . GLU B 1 98 ? 21.491 -16.333 -16.628 1.00 15.63 78 GLU B O 1
ATOM 2973 N N . TYR B 1 99 ? 19.504 -16.782 -17.574 1.00 11.11 79 TYR B N 1
ATOM 2974 C CA . TYR B 1 99 ? 19.810 -15.906 -18.700 1.00 18.37 79 TYR B CA 1
ATOM 2975 C C . TYR B 1 99 ? 20.068 -14.470 -18.273 1.00 22.24 79 TYR B C 1
ATOM 2976 O O . TYR B 1 99 ? 21.008 -13.850 -18.753 1.00 17.34 79 TYR B O 1
ATOM 2985 N N . HIS B 1 100 ? 19.251 -13.946 -17.364 1.00 19.28 80 HIS B N 1
ATOM 2986 C CA . HIS B 1 100 ? 19.440 -12.573 -16.888 1.00 11.85 80 HIS B CA 1
ATOM 2987 C C . HIS B 1 100 ? 20.682 -12.439 -16.033 1.00 15.23 80 HIS B C 1
ATOM 2988 O O . HIS B 1 100 ? 21.353 -11.409 -16.065 1.00 14.93 80 HIS B O 1
ATOM 2995 N N . MET B 1 101 ? 21.001 -13.475 -15.265 1.00 17.83 81 MET B N 1
ATOM 2996 C CA . MET B 1 101 ? 22.188 -13.398 -14.430 1.00 14.78 81 MET B CA 1
ATOM 2997 C C . MET B 1 101 ? 23.444 -13.436 -15.280 1.00 14.52 81 MET B C 1
ATOM 2998 O O . MET B 1 101 ? 24.444 -12.812 -14.937 1.00 13.53 81 MET B O 1
ATOM 3003 N N . LYS B 1 102 ? 23.390 -14.145 -16.403 1.00 14.17 82 LYS B N 1
ATOM 3004 C CA . LYS B 1 102 ? 24.545 -14.185 -17.284 1.00 12.34 82 LYS B CA 1
ATOM 3005 C C . LYS B 1 102 ? 24.663 -12.821 -17.962 1.00 12.51 82 LYS B C 1
ATOM 3006 O O . LYS B 1 102 ? 25.768 -12.324 -18.172 1.00 15.29 82 LYS B O 1
ATOM 3012 N N . ARG B 1 103 ? 23.533 -12.211 -18.307 1.00 10.89 83 ARG B N 1
ATOM 3013 C CA . ARG B 1 103 ? 23.592 -10.872 -18.886 1.00 11.76 83 ARG B CA 1
ATOM 3014 C C . ARG B 1 103 ? 24.266 -9.938 -17.864 1.00 15.77 83 ARG B C 1
ATOM 3015 O O . ARG B 1 103 ? 25.092 -9.122 -18.237 1.00 18.06 83 ARG B O 1
ATOM 3023 N N . LEU B 1 104 ? 23.929 -10.067 -16.577 1.00 16.23 84 LEU B N 1
ATOM 3024 C CA . LEU B 1 104 ? 24.540 -9.221 -15.542 1.00 13.87 84 LEU B CA 1
ATOM 3025 C C . LEU B 1 104 ? 26.050 -9.480 -15.420 1.00 16.32 84 LEU B C 1
ATOM 3026 O O . LEU B 1 104 ? 26.827 -8.562 -15.153 1.00 18.52 84 LEU B O 1
ATOM 3031 N N . LEU B 1 105 ? 26.450 -10.736 -15.561 1.00 14.27 85 LEU B N 1
ATOM 3032 C CA . LEU B 1 105 ? 27.869 -11.088 -15.465 1.00 13.78 85 LEU B CA 1
ATOM 3033 C C . LEU B 1 105 ? 28.658 -10.420 -16.580 1.00 16.33 85 LEU B C 1
ATOM 3034 O O . LEU B 1 105 ? 29.753 -9.895 -16.358 1.00 17.23 85 LEU B O 1
ATOM 3039 N N . VAL B 1 106 ? 28.108 -10.455 -17.784 1.00 16.69 86 VAL B N 1
ATOM 3040 C CA . VAL B 1 106 ? 28.773 -9.818 -18.912 1.00 17.69 86 VAL B CA 1
ATOM 3041 C C . VAL B 1 106 ? 28.845 -8.323 -18.615 1.00 21.47 86 VAL B C 1
ATOM 3042 O O . VAL B 1 106 ? 29.812 -7.648 -18.984 1.00 18.69 86 VAL B O 1
ATOM 3046 N N . ALA B 1 107 ? 27.829 -7.814 -17.922 1.00 16.15 87 ALA B N 1
ATOM 3047 C CA . ALA B 1 107 ? 27.774 -6.397 -17.573 1.00 22.41 87 ALA B CA 1
ATOM 3048 C C . ALA B 1 107 ? 28.705 -6.015 -16.417 1.00 23.12 87 ALA B C 1
ATOM 3049 O O . ALA B 1 107 ? 28.768 -4.841 -16.040 1.00 21.82 87 ALA B O 1
ATOM 3051 N N . GLY B 1 108 ? 29.411 -6.998 -15.857 1.00 19.30 88 GLY B N 1
ATOM 3052 C CA . GLY B 1 108 ? 30.350 -6.734 -14.769 1.00 21.16 88 GLY B CA 1
ATOM 3053 C C . GLY B 1 108 ? 29.842 -6.770 -13.335 1.00 13.00 88 GLY B C 1
ATOM 3054 O O . GLY B 1 108 ? 30.416 -6.108 -12.470 1.00 17.25 88 GLY B O 1
ATOM 3055 N N . CYS B 1 109 ? 28.795 -7.547 -13.057 1.00 17.46 89 CYS B N 1
ATOM 3056 C CA . CYS B 1 109 ? 28.246 -7.607 -11.696 1.00 19.81 89 CYS B CA 1
ATOM 3057 C C . CYS B 1 109 ? 29.128 -8.354 -10.690 1.00 20.24 89 CYS B C 1
ATOM 3058 O O . CYS B 1 109 ? 29.017 -8.144 -9.480 1.00 19.15 89 CYS B O 1
ATOM 3061 N N . GLY B 1 110 ? 29.990 -9.233 -11.179 1.00 18.33 90 GLY B N 1
ATOM 3062 C CA . GLY B 1 110 ? 30.832 -9.992 -10.266 1.00 12.84 90 GLY B CA 1
ATOM 3063 C C . GLY B 1 110 ? 30.066 -11.171 -9.696 1.00 14.99 90 GLY B C 1
ATOM 3064 O O . GLY B 1 110 ? 28.949 -11.456 -10.141 1.00 14.43 90 GLY B O 1
ATOM 3065 N N . PRO B 1 111 ? 30.636 -11.888 -8.719 1.00 19.42 91 PRO B N 1
ATOM 3066 C CA . PRO B 1 111 ? 29.946 -13.038 -8.124 1.00 14.02 91 PRO B CA 1
ATOM 3067 C C . PRO B 1 111 ? 28.607 -12.607 -7.535 1.00 17.18 91 PRO B C 1
ATOM 3068 O O . PRO B 1 111 ? 28.541 -11.669 -6.740 1.00 15.04 91 PRO B O 1
ATOM 3072 N N . VAL B 1 112 ? 27.535 -13.295 -7.926 1.00 12.75 92 VAL B N 1
ATOM 3073 C CA . VAL B 1 112 ? 26.201 -12.930 -7.458 1.00 13.56 92 VAL B CA 1
ATOM 3074 C C . VAL B 1 112 ? 25.284 -14.109 -7.147 1.00 13.07 92 VAL B C 1
ATOM 3075 O O . VAL B 1 112 ? 25.439 -15.190 -7.704 1.00 18.01 92 VAL B O 1
ATOM 3079 N N . PHE B 1 113 ? 24.332 -13.901 -6.244 1.00 12.28 93 PHE B N 1
ATOM 3080 C CA . PHE B 1 113 ? 23.361 -14.950 -5.973 1.00 11.64 93 PHE B CA 1
ATOM 3081 C C . PHE B 1 113 ? 21.986 -14.334 -5.994 1.00 11.57 93 PHE B C 1
ATOM 3082 O O . PHE B 1 113 ? 21.838 -13.114 -5.888 1.00 12.78 93 PHE B O 1
ATOM 3090 N N . GLN B 1 114 ? 20.978 -15.181 -6.153 1.00 10.28 94 GLN B N 1
ATOM 3091 C CA . GLN B 1 114 ? 19.610 -14.705 -6.146 1.00 14.94 94 GLN B CA 1
ATOM 3092 C C . GLN B 1 114 ? 18.689 -15.729 -5.488 1.00 12.63 94 GLN B C 1
ATOM 3093 O O . GLN B 1 114 ? 18.884 -16.943 -5.638 1.00 15.29 94 GLN B O 1
ATOM 3099 N N . LEU B 1 115 ? 17.728 -15.219 -4.716 1.00 14.36 95 LEU B N 1
ATOM 3100 C CA . LEU B 1 115 ? 16.698 -16.017 -4.041 1.00 10.99 95 LEU B CA 1
ATOM 3101 C C . LEU B 1 115 ? 15.398 -15.518 -4.679 1.00 12.98 95 LEU B C 1
ATOM 3102 O O . LEU B 1 115 ? 14.769 -14.576 -4.201 1.00 15.77 95 LEU B O 1
ATOM 3107 N N . CYS B 1 116 ? 15.006 -16.159 -5.778 1.00 15.95 96 CYS B N 1
ATOM 3108 C CA . CYS B 1 116 ? 13.837 -15.731 -6.538 1.00 12.86 96 CYS B CA 1
ATOM 3109 C C . CYS B 1 116 ? 12.741 -16.757 -6.612 1.00 14.23 96 CYS B C 1
ATOM 3110 O O . CYS B 1 116 ? 12.935 -17.914 -6.257 1.00 12.90 96 CYS B O 1
ATOM 3113 N N . ARG B 1 117 ? 11.573 -16.312 -7.069 1.00 10.99 97 ARG B N 1
ATOM 3114 C CA . ARG B 1 117 ? 10.474 -17.233 -7.287 1.00 9.44 97 ARG B CA 1
ATOM 3115 C C . ARG B 1 117 ? 10.673 -17.605 -8.750 1.00 14.23 97 ARG B C 1
ATOM 3116 O O . ARG B 1 117 ? 10.879 -16.725 -9.594 1.00 11.79 97 ARG B O 1
ATOM 3124 N N . SER B 1 118 ? 10.644 -18.900 -9.037 1.00 11.20 98 SER B N 1
ATOM 3125 C CA . SER B 1 118 ? 10.804 -19.392 -10.401 1.00 16.45 98 SER B CA 1
ATOM 3126 C C . SER B 1 118 ? 9.501 -20.111 -10.737 1.00 17.05 98 SER B C 1
ATOM 3127 O O . SER B 1 118 ? 8.800 -20.576 -9.836 1.00 17.39 98 SER B O 1
ATOM 3130 N N . PHE B 1 119 ? 9.201 -20.211 -12.031 1.00 17.44 99 PHE B N 1
ATOM 3131 C CA . PHE B 1 119 ? 7.943 -20.775 -12.495 1.00 13.69 99 PHE B CA 1
ATOM 3132 C C . PHE B 1 119 ? 8.062 -21.854 -13.569 1.00 12.58 99 PHE B C 1
ATOM 3133 O O . PHE B 1 119 ? 8.795 -21.692 -14.546 1.00 10.73 99 PHE B O 1
ATOM 3141 N N . ARG B 1 120 ? 7.327 -22.951 -13.400 1.00 10.14 100 ARG B N 1
ATOM 3142 C CA . ARG B 1 120 ? 7.352 -24.013 -14.397 1.00 16.34 100 ARG B CA 1
ATOM 3143 C C . ARG B 1 120 ? 5.960 -24.580 -14.479 1.00 14.37 100 ARG B C 1
ATOM 3144 O O . ARG B 1 120 ? 5.366 -24.953 -13.472 1.00 12.75 100 ARG B O 1
ATOM 3152 N N . ASN B 1 121 ? 5.414 -24.612 -15.684 1.00 17.95 101 ASN B N 1
ATOM 3153 C CA . ASN B 1 121 ? 4.063 -25.119 -15.833 1.00 22.75 101 ASN B CA 1
ATOM 3154 C C . ASN B 1 121 ? 4.038 -26.645 -15.733 1.00 19.53 101 ASN B C 1
ATOM 3155 O O . ASN B 1 121 ? 4.039 -27.334 -16.751 1.00 20.71 101 ASN B O 1
ATOM 3160 N N . GLU B 1 122 ? 4.037 -27.159 -14.506 1.00 19.36 102 GLU B N 1
ATOM 3161 C CA . GLU B 1 122 ? 3.989 -28.593 -14.270 1.00 20.78 102 GLU B CA 1
ATOM 3162 C C . GLU B 1 122 ? 3.202 -28.872 -13.013 1.00 28.36 102 GLU B C 1
ATOM 3163 O O . GLU B 1 122 ? 3.198 -28.078 -12.061 1.00 23.30 102 GLU B O 1
ATOM 3169 N N . GLU B 1 123 ? 2.525 -30.011 -13.011 1.00 22.33 103 GLU B N 1
ATOM 3170 C CA . GLU B 1 123 ? 1.693 -30.352 -11.889 1.00 24.30 103 GLU B CA 1
ATOM 3171 C C . GLU B 1 123 ? 2.389 -30.430 -10.559 1.00 23.92 103 GLU B C 1
ATOM 3172 O O . GLU B 1 123 ? 3.585 -30.716 -10.445 1.00 18.86 103 GLU B O 1
ATOM 3178 N N . MET B 1 124 ? 1.599 -30.124 -9.547 1.00 25.80 104 MET B N 1
ATOM 3179 C CA . MET B 1 124 ? 2.041 -30.158 -8.176 1.00 27.24 104 MET B CA 1
ATOM 3180 C C . MET B 1 124 ? 2.305 -31.617 -7.832 1.00 27.12 104 MET B C 1
ATOM 3181 O O . MET B 1 124 ? 1.624 -32.515 -8.325 1.00 25.09 104 MET B O 1
ATOM 3186 N N . GLY B 1 125 ? 3.301 -31.843 -6.988 1.00 24.12 105 GLY B N 1
ATOM 3187 C CA . GLY B 1 125 ? 3.625 -33.189 -6.571 1.00 23.59 105 GLY B CA 1
ATOM 3188 C C . GLY B 1 125 ? 4.223 -33.068 -5.190 1.00 27.70 105 GLY B C 1
ATOM 3189 O O . GLY B 1 125 ? 4.364 -31.960 -4.657 1.00 18.10 105 GLY B O 1
ATOM 3190 N N . ARG B 1 126 ? 4.584 -34.203 -4.610 1.00 25.32 106 ARG B N 1
ATOM 3191 C CA . ARG B 1 126 ? 5.165 -34.217 -3.285 1.00 22.13 106 ARG B CA 1
ATOM 3192 C C . ARG B 1 126 ? 6.411 -33.340 -3.252 1.00 19.26 106 ARG B C 1
ATOM 3193 O O . ARG B 1 126 ? 6.707 -32.725 -2.235 1.00 25.22 106 ARG B O 1
ATOM 3201 N N . TYR B 1 127 ? 7.134 -33.270 -4.369 1.00 17.23 107 TYR B N 1
ATOM 3202 C CA . TYR B 1 127 ? 8.362 -32.479 -4.400 1.00 18.73 107 TYR B CA 1
ATOM 3203 C C . TYR B 1 127 ? 8.366 -31.372 -5.447 1.00 18.73 107 TYR B C 1
ATOM 3204 O O . TYR B 1 127 ? 9.418 -30.821 -5.770 1.00 19.63 107 TYR B O 1
ATOM 3213 N N . HIS B 1 128 ? 7.194 -31.041 -5.978 1.00 18.21 108 HIS B N 1
ATOM 3214 C CA . HIS B 1 128 ? 7.121 -30.013 -7.014 1.00 17.01 108 HIS B CA 1
ATOM 3215 C C . HIS B 1 128 ? 5.961 -29.061 -6.788 1.00 14.82 108 HIS B C 1
ATOM 3216 O O . HIS B 1 128 ? 4.892 -29.472 -6.349 1.00 17.31 108 HIS B O 1
ATOM 3223 N N . ASN B 1 129 ? 6.178 -27.793 -7.113 1.00 15.96 109 ASN B N 1
ATOM 3224 C CA . ASN B 1 129 ? 5.115 -26.788 -7.066 1.00 12.41 109 ASN B CA 1
ATOM 3225 C C . ASN B 1 129 ? 5.397 -25.975 -8.326 1.00 13.29 109 ASN B C 1
ATOM 3226 O O . ASN B 1 129 ? 6.553 -25.731 -8.643 1.00 14.36 109 ASN B O 1
ATOM 3231 N N . PRO B 1 130 ? 4.352 -25.565 -9.070 1.00 13.49 110 PRO B N 1
ATOM 3232 C CA . PRO B 1 130 ? 4.576 -24.790 -10.297 1.00 14.17 110 PRO B CA 1
ATOM 3233 C C . PRO B 1 130 ? 5.339 -23.472 -10.097 1.00 18.25 110 PRO B C 1
ATOM 3234 O O . PRO B 1 130 ? 5.891 -22.915 -11.049 1.00 13.76 110 PRO B O 1
ATOM 3238 N N . GLU B 1 131 ? 5.327 -22.950 -8.874 1.00 13.27 111 GLU B N 1
ATOM 3239 C CA . GLU B 1 131 ? 6.160 -21.791 -8.561 1.00 16.00 111 GLU B CA 1
ATOM 3240 C C . GLU B 1 131 ? 6.939 -22.240 -7.333 1.00 10.86 111 GLU B C 1
ATOM 3241 O O . GLU B 1 131 ? 6.364 -22.833 -6.421 1.00 14.54 111 GLU B O 1
ATOM 3247 N N . PHE B 1 132 ? 8.248 -22.000 -7.335 1.00 10.36 112 PHE B N 1
ATOM 3248 C CA . PHE B 1 132 ? 9.104 -22.409 -6.224 1.00 17.00 112 PHE B CA 1
ATOM 3249 C C . PHE B 1 132 ? 10.241 -21.423 -6.096 1.00 13.20 112 PHE B C 1
ATOM 3250 O O . PHE B 1 132 ? 10.473 -20.624 -6.992 1.00 12.66 112 PHE B O 1
ATOM 3258 N N . THR B 1 133 ? 10.962 -21.498 -4.987 1.00 14.62 113 THR B N 1
ATOM 3259 C CA . THR B 1 133 ? 12.050 -20.570 -4.730 1.00 11.72 113 THR B CA 1
ATOM 3260 C C . THR B 1 133 ? 13.375 -21.162 -5.174 1.00 16.55 113 THR B C 1
ATOM 3261 O O . THR B 1 133 ? 13.753 -22.274 -4.776 1.00 12.59 113 THR B O 1
ATOM 3265 N N . MET B 1 134 ? 14.080 -20.440 -6.031 1.00 13.22 114 MET B N 1
ATOM 3266 C CA . MET B 1 134 ? 15.373 -20.944 -6.481 1.00 11.44 114 MET B CA 1
ATOM 3267 C C . MET B 1 134 ? 16.480 -20.142 -5.819 1.00 12.02 114 MET B C 1
ATOM 3268 O O . MET B 1 134 ? 16.304 -18.954 -5.556 1.00 13.81 114 MET B O 1
ATOM 3273 N N . LEU B 1 135 ? 17.596 -20.806 -5.525 1.00 12.30 115 LEU B N 1
ATOM 3274 C CA . LEU B 1 135 ? 18.799 -20.142 -5.014 1.00 12.48 115 LEU B CA 1
ATOM 3275 C C . LEU B 1 135 ? 19.759 -20.411 -6.178 1.00 15.92 115 LEU B C 1
ATOM 3276 O O . LEU B 1 135 ? 20.119 -21.557 -6.417 1.00 11.94 115 LEU B O 1
ATOM 3281 N N . GLU B 1 136 ? 20.143 -19.374 -6.917 1.00 11.74 116 GLU B N 1
ATOM 3282 C CA . GLU B 1 136 ? 21.029 -19.571 -8.057 1.00 12.27 116 GLU B CA 1
ATOM 3283 C C . GLU B 1 136 ? 22.159 -18.568 -7.936 1.00 17.71 116 GLU B C 1
ATOM 3284 O O . GLU B 1 136 ? 21.937 -17.382 -7.662 1.00 16.17 116 GLU B O 1
ATOM 3290 N N . TRP B 1 137 ? 23.386 -19.040 -8.097 1.00 12.03 117 TRP B N 1
ATOM 3291 C CA . TRP B 1 137 ? 24.495 -18.121 -7.976 1.00 14.55 117 TRP B CA 1
ATOM 3292 C C . TRP B 1 137 ? 25.627 -18.458 -8.935 1.00 17.95 117 TRP B C 1
ATOM 3293 O O . TRP B 1 137 ? 25.741 -19.595 -9.397 1.00 12.80 117 TRP B O 1
ATOM 3304 N N . TYR B 1 138 ? 26.424 -17.436 -9.238 1.00 12.13 118 TYR B N 1
ATOM 3305 C CA . TYR B 1 138 ? 27.532 -17.516 -10.172 1.00 14.27 118 TYR B CA 1
ATOM 3306 C C . TYR B 1 138 ? 28.836 -17.055 -9.556 1.00 14.98 118 TYR B C 1
ATOM 3307 O O . TYR B 1 138 ? 28.878 -16.062 -8.814 1.00 18.45 118 TYR B O 1
ATOM 3316 N N . ARG B 1 139 ? 29.902 -17.762 -9.905 1.00 17.29 119 ARG B N 1
ATOM 3317 C CA . ARG B 1 139 ? 31.222 -17.500 -9.356 1.00 16.42 119 ARG B CA 1
ATOM 3318 C C . ARG B 1 139 ? 32.313 -17.360 -10.420 1.00 15.75 119 ARG B C 1
ATOM 3319 O O . ARG B 1 139 ? 32.813 -18.357 -10.938 1.00 18.38 119 ARG B O 1
ATOM 3327 N N . PRO B 1 140 ? 32.657 -16.121 -10.790 1.00 21.06 120 PRO B N 1
ATOM 3328 C CA . PRO B 1 140 ? 33.710 -15.967 -11.786 1.00 20.59 120 PRO B CA 1
ATOM 3329 C C . PRO B 1 140 ? 34.996 -16.586 -11.235 1.00 14.96 120 PRO B C 1
ATOM 3330 O O . PRO B 1 140 ? 35.224 -16.597 -10.025 1.00 18.73 120 PRO B O 1
ATOM 3334 N N . HIS B 1 141 ? 35.798 -17.140 -12.136 1.00 22.92 121 HIS B N 1
ATOM 3335 C CA . HIS B 1 141 ? 37.064 -17.787 -11.799 1.00 25.30 121 HIS B CA 1
ATOM 3336 C C . HIS B 1 141 ? 36.987 -19.102 -11.028 1.00 24.09 121 HIS B C 1
ATOM 3337 O O . HIS B 1 141 ? 38.021 -19.641 -10.625 1.00 28.38 121 HIS B O 1
ATOM 3344 N N . TYR B 1 142 ? 35.781 -19.616 -10.792 1.00 23.21 122 TYR B N 1
ATOM 3345 C CA . TYR B 1 142 ? 35.654 -20.908 -10.115 1.00 18.79 122 TYR B CA 1
ATOM 3346 C C . TYR B 1 142 ? 35.425 -21.970 -11.201 1.00 25.15 122 TYR B C 1
ATOM 3347 O O . TYR B 1 142 ? 34.657 -21.750 -12.142 1.00 25.76 122 TYR B O 1
ATOM 3356 N N . ASP B 1 143 ? 36.083 -23.115 -11.068 1.00 20.41 123 ASP B N 1
ATOM 3357 C CA . ASP B 1 143 ? 35.884 -24.202 -12.010 1.00 24.35 123 ASP B CA 1
ATOM 3358 C C . ASP B 1 143 ? 34.792 -25.050 -11.352 1.00 25.83 123 ASP B C 1
ATOM 3359 O O . ASP B 1 143 ? 34.358 -24.756 -10.238 1.00 21.66 123 ASP B O 1
ATOM 3364 N N . MET B 1 144 ? 34.341 -26.093 -12.029 1.00 20.36 124 MET B N 1
ATOM 3365 C CA . MET B 1 144 ? 33.266 -26.928 -11.501 1.00 19.87 124 MET B CA 1
ATOM 3366 C C . MET B 1 144 ? 33.484 -27.550 -10.116 1.00 21.32 124 MET B C 1
ATOM 3367 O O . MET B 1 144 ? 32.575 -27.577 -9.278 1.00 19.10 124 MET B O 1
ATOM 3372 N N . TYR B 1 145 ? 34.683 -28.064 -9.872 1.00 18.74 125 TYR B N 1
ATOM 3373 C CA . TYR B 1 145 ? 34.967 -28.701 -8.593 1.00 20.52 125 TYR B CA 1
ATOM 3374 C C . TYR B 1 145 ? 34.935 -27.705 -7.446 1.00 19.47 125 TYR B C 1
ATOM 3375 O O . TYR B 1 145 ? 34.445 -28.006 -6.362 1.00 17.88 125 TYR B O 1
ATOM 3384 N N . ARG B 1 146 ? 35.477 -26.522 -7.705 1.00 20.39 126 ARG B N 1
ATOM 3385 C CA . ARG B 1 146 ? 35.528 -25.435 -6.740 1.00 25.30 126 ARG B CA 1
ATOM 3386 C C . ARG B 1 146 ? 34.101 -25.073 -6.326 1.00 21.77 126 ARG B C 1
ATOM 3387 O O . ARG B 1 146 ? 33.814 -24.896 -5.140 1.00 19.60 126 ARG B O 1
ATOM 3395 N N . LEU B 1 147 ? 33.212 -24.949 -7.314 1.00 24.24 127 LEU B N 1
ATOM 3396 C CA . LEU B 1 147 ? 31.812 -24.615 -7.047 1.00 20.21 127 LEU B CA 1
ATOM 3397 C C . LEU B 1 147 ? 31.163 -25.756 -6.264 1.00 16.44 127 LEU B C 1
ATOM 3398 O O . LEU B 1 147 ? 30.430 -25.531 -5.291 1.00 18.09 127 LEU B O 1
ATOM 3403 N N . MET B 1 148 ? 31.421 -26.992 -6.678 1.00 18.77 128 MET B N 1
ATOM 3404 C CA . MET B 1 148 ? 30.857 -28.126 -5.952 1.00 17.50 128 MET B CA 1
ATOM 3405 C C . MET B 1 148 ? 31.231 -28.071 -4.470 1.00 22.49 128 MET B C 1
ATOM 3406 O O . MET B 1 148 ? 30.380 -28.300 -3.612 1.00 20.20 128 MET B O 1
ATOM 3411 N N . ASN B 1 149 ? 32.485 -27.739 -4.163 1.00 20.71 129 ASN B N 1
ATOM 3412 C CA . ASN B 1 149 ? 32.907 -27.662 -2.768 1.00 20.96 129 ASN B CA 1
ATOM 3413 C C . ASN B 1 149 ? 32.122 -26.595 -2.007 1.00 26.11 129 ASN B C 1
ATOM 3414 O O . ASN B 1 149 ? 31.815 -26.769 -0.832 1.00 20.23 129 ASN B O 1
ATOM 3419 N N . GLU B 1 150 ? 31.803 -25.488 -2.669 1.00 22.88 130 GLU B N 1
ATOM 3420 C CA . GLU B 1 150 ? 31.029 -24.439 -2.017 1.00 20.36 130 GLU B CA 1
ATOM 3421 C C . GLU B 1 150 ? 29.600 -24.923 -1.758 1.00 18.75 130 GLU B C 1
ATOM 3422 O O . GLU B 1 150 ? 29.034 -24.665 -0.691 1.00 18.95 130 GLU B O 1
ATOM 3428 N N . VAL B 1 151 ? 29.017 -25.630 -2.725 1.00 17.56 131 VAL B N 1
ATOM 3429 C CA . VAL B 1 151 ? 27.662 -26.178 -2.570 1.00 13.50 131 VAL B CA 1
ATOM 3430 C C . VAL B 1 151 ? 27.685 -27.172 -1.397 1.00 22.28 131 VAL B C 1
ATOM 3431 O O . VAL B 1 151 ? 26.766 -27.217 -0.565 1.00 17.53 131 VAL B O 1
ATOM 3435 N N . ASP B 1 152 ? 28.751 -27.964 -1.347 1.00 18.76 132 ASP B N 1
ATOM 3436 C CA . ASP B 1 152 ? 28.946 -28.959 -0.298 1.00 19.15 132 ASP B CA 1
ATOM 3437 C C . ASP B 1 152 ? 28.919 -28.245 1.053 1.00 12.54 132 ASP B C 1
ATOM 3438 O O . ASP B 1 152 ? 28.272 -28.695 1.990 1.00 21.51 132 ASP B O 1
ATOM 3443 N N . ASP B 1 153 ? 29.632 -27.125 1.136 1.00 17.39 133 ASP B N 1
ATOM 3444 C CA . ASP B 1 153 ? 29.692 -26.336 2.360 1.00 16.51 133 ASP B CA 1
ATOM 3445 C C . ASP B 1 153 ? 28.322 -25.821 2.781 1.00 21.13 133 ASP B C 1
ATOM 3446 O O . ASP B 1 153 ? 27.978 -25.847 3.962 1.00 16.98 133 ASP B O 1
ATOM 3451 N N . LEU B 1 154 ? 27.544 -25.335 1.817 1.00 21.01 134 LEU B N 1
ATOM 3452 C CA . LEU B 1 154 ? 26.215 -24.812 2.114 1.00 18.49 134 LEU B CA 1
ATOM 3453 C C . LEU B 1 154 ? 25.288 -25.908 2.635 1.00 19.84 134 LEU B C 1
ATOM 3454 O O . LEU B 1 154 ? 24.552 -25.703 3.611 1.00 22.23 134 LEU B O 1
ATOM 3459 N N . LEU B 1 155 ? 25.333 -27.076 1.997 1.00 18.25 135 LEU B N 1
ATOM 3460 C CA . LEU B 1 155 ? 24.491 -28.202 2.410 1.00 20.51 135 LEU B CA 1
ATOM 3461 C C . LEU B 1 155 ? 24.822 -28.674 3.832 1.00 23.99 135 LEU B C 1
ATOM 3462 O O . LEU B 1 155 ? 23.924 -28.905 4.656 1.00 20.02 135 LEU B O 1
ATOM 3467 N N . GLN B 1 156 ? 26.111 -28.824 4.112 1.00 24.88 136 GLN B N 1
ATOM 3468 C CA . GLN B 1 156 ? 26.546 -29.256 5.437 1.00 24.85 136 GLN B CA 1
ATOM 3469 C C . GLN B 1 156 ? 26.074 -28.265 6.486 1.00 27.52 136 GLN B C 1
ATOM 3470 O O . GLN B 1 156 ? 25.649 -28.650 7.568 1.00 30.96 136 GLN B O 1
ATOM 3476 N N . GLN B 1 157 ? 26.157 -26.979 6.175 1.00 24.35 137 GLN B N 1
ATOM 3477 C CA . GLN B 1 157 ? 25.728 -25.990 7.143 1.00 25.34 137 GLN B CA 1
ATOM 3478 C C . GLN B 1 157 ? 24.228 -25.952 7.426 1.00 27.64 137 GLN B C 1
ATOM 3479 O O . GLN B 1 157 ? 23.816 -26.122 8.579 1.00 26.27 137 GLN B O 1
ATOM 3485 N N . VAL B 1 158 ? 23.390 -25.759 6.410 1.00 24.04 138 VAL B N 1
ATOM 3486 C CA . VAL B 1 158 ? 21.962 -25.695 6.716 1.00 25.08 138 VAL B CA 1
ATOM 3487 C C . VAL B 1 158 ? 21.348 -27.046 7.067 1.00 23.51 138 VAL B C 1
ATOM 3488 O O . VAL B 1 158 ? 20.421 -27.109 7.857 1.00 24.35 138 VAL B O 1
ATOM 3492 N N . LEU B 1 159 ? 21.875 -28.125 6.500 1.00 22.15 139 LEU B N 1
ATOM 3493 C CA . LEU B 1 159 ? 21.332 -29.454 6.760 1.00 24.33 139 LEU B CA 1
ATOM 3494 C C . LEU B 1 159 ? 22.029 -30.185 7.919 1.00 28.22 139 LEU B C 1
ATOM 3495 O O . LEU B 1 159 ? 21.461 -31.103 8.519 1.00 21.52 139 LEU B O 1
ATOM 3500 N N . ASP B 1 160 ? 23.243 -29.748 8.241 1.00 32.80 140 ASP B N 1
ATOM 3501 C CA . ASP B 1 160 ? 24.073 -30.380 9.269 1.00 33.52 140 ASP B CA 1
ATOM 3502 C C . ASP B 1 160 ? 24.210 -31.845 8.896 1.00 34.38 140 ASP B C 1
ATOM 3503 O O . ASP B 1 160 ? 24.005 -32.743 9.712 1.00 36.02 140 ASP B O 1
ATOM 3508 N N . CYS B 1 161 ? 24.539 -32.068 7.630 1.00 27.77 141 CYS B N 1
ATOM 3509 C CA . CYS B 1 161 ? 24.724 -33.404 7.098 1.00 26.43 141 CYS B CA 1
ATOM 3510 C C . CYS B 1 161 ? 26.222 -33.593 6.849 1.00 26.44 141 CYS B C 1
ATOM 3511 O O . CYS B 1 161 ? 27.008 -32.632 6.887 1.00 22.93 141 CYS B O 1
ATOM 3514 N N . PRO B 1 162 ? 26.646 -34.835 6.598 1.00 32.90 142 PRO B N 1
ATOM 3515 C CA . PRO B 1 162 ? 28.078 -35.041 6.349 1.00 31.99 142 PRO B CA 1
ATOM 3516 C C . PRO B 1 162 ? 28.546 -34.492 4.998 1.00 33.31 142 PRO B C 1
ATOM 3517 O O . PRO B 1 162 ? 27.727 -34.182 4.122 1.00 29.46 142 PRO B O 1
ATOM 3521 N N . ALA B 1 163 ? 29.861 -34.342 4.851 1.00 26.32 143 ALA B N 1
ATOM 3522 C CA . ALA B 1 163 ? 30.445 -33.870 3.608 1.00 28.96 143 ALA B CA 1
ATOM 3523 C C . ALA B 1 163 ? 29.918 -34.794 2.523 1.00 25.65 143 ALA B C 1
ATOM 3524 O O . ALA B 1 163 ? 29.664 -35.969 2.772 1.00 26.66 143 ALA B O 1
ATOM 3526 N N . ALA B 1 164 ? 29.755 -34.265 1.318 1.00 23.80 144 ALA B N 1
ATOM 3527 C CA . ALA B 1 164 ? 29.207 -35.047 0.221 1.00 29.45 144 ALA B CA 1
ATOM 3528 C C . ALA B 1 164 ? 30.157 -36.005 -0.498 1.00 26.89 144 ALA B C 1
ATOM 3529 O O . ALA B 1 164 ? 31.380 -35.910 -0.390 1.00 32.62 144 ALA B O 1
ATOM 3531 N N . GLU B 1 165 ? 29.551 -36.943 -1.216 1.00 29.76 145 GLU B N 1
ATOM 3532 C CA . GLU B 1 165 ? 30.261 -37.916 -2.035 1.00 33.80 145 GLU B CA 1
ATOM 3533 C C . GLU B 1 165 ? 30.104 -37.346 -3.444 1.00 35.14 145 GLU B C 1
ATOM 3534 O O . GLU B 1 165 ? 29.098 -36.692 -3.735 1.00 32.10 145 GLU B O 1
ATOM 3540 N N . SER B 1 166 ? 31.098 -37.548 -4.301 1.00 27.18 146 SER B N 1
ATOM 3541 C CA . SER B 1 166 ? 31.007 -37.090 -5.684 1.00 33.25 146 SER B CA 1
ATOM 3542 C C . SER B 1 166 ? 31.218 -38.333 -6.536 1.00 36.75 146 SER B C 1
ATOM 3543 O O . SER B 1 166 ? 32.120 -39.135 -6.276 1.00 37.79 146 SER B O 1
ATOM 3546 N N . LEU B 1 167 ? 30.368 -38.498 -7.538 1.00 35.04 147 LEU B N 1
ATOM 3547 C CA . LEU B 1 167 ? 30.419 -39.651 -8.423 1.00 34.07 147 LEU B CA 1
ATOM 3548 C C . LEU B 1 167 ? 30.220 -39.180 -9.859 1.00 36.41 147 LEU B C 1
ATOM 3549 O O . LEU B 1 167 ? 29.333 -38.370 -10.128 1.00 30.74 147 LEU B O 1
ATOM 3554 N N . SER B 1 168 ? 31.039 -39.675 -10.780 1.00 27.18 148 SER B N 1
ATOM 3555 C CA . SER B 1 168 ? 30.892 -39.282 -12.168 1.00 29.65 148 SER B CA 1
ATOM 3556 C C . SER B 1 168 ? 29.667 -39.993 -12.719 1.00 24.11 148 SER B C 1
ATOM 3557 O O . SER B 1 168 ? 29.278 -41.063 -12.237 1.00 27.56 148 SER B O 1
ATOM 3560 N N . TYR B 1 169 ? 29.045 -39.372 -13.711 1.00 22.95 149 TYR B N 1
ATOM 3561 C CA . TYR B 1 169 ? 27.870 -39.934 -14.358 1.00 22.37 149 TYR B CA 1
ATOM 3562 C C . TYR B 1 169 ? 28.209 -41.367 -14.807 1.00 29.87 149 TYR B C 1
ATOM 3563 O O . TYR B 1 169 ? 27.469 -42.311 -14.536 1.00 25.71 149 TYR B O 1
ATOM 3572 N N . GLN B 1 170 ? 29.341 -41.524 -15.484 1.00 29.59 150 GLN B N 1
ATOM 3573 C CA . GLN B 1 170 ? 29.765 -42.842 -15.947 1.00 34.35 150 GLN B CA 1
ATOM 3574 C C . GLN B 1 170 ? 29.920 -43.850 -14.804 1.00 32.34 150 GLN B C 1
ATOM 3575 O O . GLN B 1 170 ? 29.437 -44.983 -14.901 1.00 38.34 150 GLN B O 1
ATOM 3581 N N . GLN B 1 171 ? 30.591 -43.441 -13.727 1.00 35.45 151 GLN B N 1
ATOM 3582 C CA . GLN B 1 171 ? 30.793 -44.309 -12.561 1.00 24.97 151 GLN B CA 1
ATOM 3583 C C . GLN B 1 171 ? 29.478 -44.703 -11.901 1.00 33.82 151 GLN B C 1
ATOM 3584 O O . GLN B 1 171 ? 29.340 -45.824 -11.408 1.00 33.16 151 GLN B O 1
ATOM 3590 N N . ALA B 1 172 ? 28.524 -43.773 -11.864 1.00 32.32 152 ALA B N 1
ATOM 3591 C CA . ALA B 1 172 ? 27.218 -44.033 -11.258 1.00 30.15 152 ALA B CA 1
ATOM 3592 C C . ALA B 1 172 ? 26.505 -45.146 -12.017 1.00 26.41 152 ALA B C 1
ATOM 3593 O O . ALA B 1 172 ? 25.917 -46.048 -11.416 1.00 27.23 152 ALA B O 1
ATOM 3595 N N . PHE B 1 173 ? 26.560 -45.069 -13.342 1.00 27.03 153 PHE B N 1
ATOM 3596 C CA . PHE B 1 173 ? 25.941 -46.068 -14.208 1.00 32.45 153 PHE B CA 1
ATOM 3597 C C . PHE B 1 173 ? 26.588 -47.446 -14.075 1.00 33.93 153 PHE B C 1
ATOM 3598 O O . PHE B 1 173 ? 25.897 -48.463 -14.007 1.00 38.70 153 PHE B O 1
ATOM 3606 N N . LEU B 1 174 ? 27.913 -47.480 -14.048 1.00 34.42 154 LEU B N 1
ATOM 3607 C CA . LEU B 1 174 ? 28.626 -48.745 -13.922 1.00 39.23 154 LEU B CA 1
ATOM 3608 C C . LEU B 1 174 ? 28.315 -49.435 -12.604 1.00 39.61 154 LEU B C 1
ATOM 3609 O O . LEU B 1 174 ? 28.028 -50.630 -12.577 1.00 48.35 154 LEU B O 1
ATOM 3614 N N . ARG B 1 175 ? 28.343 -48.668 -11.519 1.00 41.95 155 ARG B N 1
ATOM 3615 C CA . ARG B 1 175 ? 28.091 -49.196 -10.186 1.00 39.71 155 ARG B CA 1
ATOM 3616 C C . ARG B 1 175 ? 26.673 -49.695 -9.917 1.00 44.04 155 ARG B C 1
ATOM 3617 O O . ARG B 1 175 ? 26.485 -50.690 -9.216 1.00 33.94 155 ARG B O 1
ATOM 3625 N N . TYR B 1 176 ? 25.672 -49.013 -10.460 1.00 37.59 156 TYR B N 1
ATOM 3626 C CA . TYR B 1 176 ? 24.294 -49.419 -10.219 1.00 36.96 156 TYR B CA 1
ATOM 3627 C C . TYR B 1 176 ? 23.634 -50.139 -11.386 1.00 33.78 156 TYR B C 1
ATOM 3628 O O . TYR B 1 176 ? 22.637 -50.833 -11.200 1.00 36.29 156 TYR B O 1
ATOM 3637 N N . LEU B 1 177 ? 24.180 -49.988 -12.585 1.00 33.98 157 LEU B N 1
ATOM 3638 C CA . LEU B 1 177 ? 23.579 -50.631 -13.748 1.00 35.33 157 LEU B CA 1
ATOM 3639 C C . LEU B 1 177 ? 24.572 -51.481 -14.534 1.00 36.07 157 LEU B C 1
ATOM 3640 O O . LEU B 1 177 ? 24.223 -52.074 -15.553 1.00 36.31 157 LEU B O 1
ATOM 3645 N N . GLU B 1 178 ? 25.804 -51.540 -14.047 1.00 40.22 158 GLU B N 1
ATOM 3646 C CA . GLU B 1 178 ? 26.853 -52.321 -14.689 1.00 44.93 158 GLU B CA 1
ATOM 3647 C C . GLU B 1 178 ? 26.880 -52.068 -16.188 1.00 45.51 158 GLU B C 1
ATOM 3648 O O . GLU B 1 178 ? 26.892 -53.006 -16.985 1.00 45.72 158 GLU B O 1
ATOM 3654 N N . ILE B 1 179 ? 26.878 -50.794 -16.562 1.00 40.07 159 ILE B N 1
ATOM 3655 C CA . ILE B 1 179 ? 26.919 -50.406 -17.962 1.00 37.93 159 ILE B CA 1
ATOM 3656 C C . ILE B 1 179 ? 27.633 -49.064 -18.099 1.00 36.52 159 ILE B C 1
ATOM 3657 O O . ILE B 1 179 ? 27.640 -48.262 -17.165 1.00 39.97 159 ILE B O 1
ATOM 3662 N N . ASP B 1 180 ? 28.245 -48.834 -19.255 1.00 35.61 160 ASP B N 1
ATOM 3663 C CA . ASP B 1 180 ? 28.956 -47.590 -19.518 1.00 37.85 160 ASP B CA 1
ATOM 3664 C C . ASP B 1 180 ? 28.096 -46.710 -20.433 1.00 35.21 160 ASP B C 1
ATOM 3665 O O . ASP B 1 180 ? 27.941 -46.999 -21.616 1.00 35.66 160 ASP B O 1
ATOM 3670 N N . PRO B 1 181 ? 27.538 -45.613 -19.891 1.00 35.62 161 PRO B N 1
ATOM 3671 C CA . PRO B 1 181 ? 26.684 -44.697 -20.658 1.00 26.03 161 PRO B CA 1
ATOM 3672 C C . PRO B 1 181 ? 27.400 -43.919 -21.735 1.00 29.70 161 PRO B C 1
ATOM 3673 O O . PRO B 1 181 ? 26.761 -43.319 -22.602 1.00 32.38 161 PRO B O 1
ATOM 3677 N N . LEU B 1 182 ? 28.727 -43.908 -21.675 1.00 29.79 162 LEU B N 1
ATOM 3678 C CA . LEU B 1 182 ? 29.500 -43.183 -22.662 1.00 36.89 162 LEU B CA 1
ATOM 3679 C C . LEU B 1 182 ? 29.791 -44.032 -23.885 1.00 41.72 162 LEU B C 1
ATOM 3680 O O . LEU B 1 182 ? 30.160 -43.504 -24.929 1.00 46.14 162 LEU B O 1
ATOM 3685 N N . SER B 1 183 ? 29.618 -45.344 -23.766 1.00 46.48 163 SER B N 1
ATOM 3686 C CA . SER B 1 183 ? 29.900 -46.229 -24.895 1.00 54.02 163 SER B CA 1
ATOM 3687 C C . SER B 1 183 ? 28.803 -47.241 -25.204 1.00 52.41 163 SER B C 1
ATOM 3688 O O . SER B 1 183 ? 28.639 -47.645 -26.354 1.00 55.70 163 SER B O 1
ATOM 3691 N N . ALA B 1 184 ? 28.062 -47.654 -24.182 1.00 48.67 164 ALA B N 1
ATOM 3692 C CA . ALA B 1 184 ? 26.999 -48.635 -24.364 1.00 44.41 164 ALA B CA 1
ATOM 3693 C C . ALA B 1 184 ? 26.187 -48.409 -25.642 1.00 50.24 164 ALA B C 1
ATOM 3694 O O . ALA B 1 184 ? 25.968 -47.272 -26.071 1.00 45.39 164 ALA B O 1
ATOM 3696 N N . ASP B 1 185 ? 25.746 -49.513 -26.237 1.00 49.41 165 ASP B N 1
ATOM 3697 C CA . ASP B 1 185 ? 24.964 -49.494 -27.465 1.00 56.59 165 ASP B CA 1
ATOM 3698 C C . ASP B 1 185 ? 23.499 -49.210 -27.142 1.00 53.76 165 ASP B C 1
ATOM 3699 O O . ASP B 1 185 ? 23.038 -49.454 -26.024 1.00 52.33 165 ASP B O 1
ATOM 3704 N N . LYS B 1 186 ? 22.774 -48.690 -28.126 1.00 56.19 166 LYS B N 1
ATOM 3705 C CA . LYS B 1 186 ? 21.357 -48.383 -27.965 1.00 57.38 166 LYS B CA 1
ATOM 3706 C C . LYS B 1 186 ? 20.641 -49.656 -27.525 1.00 56.08 166 LYS B C 1
ATOM 3707 O O . LYS B 1 186 ? 19.835 -49.646 -26.593 1.00 53.61 166 LYS B O 1
ATOM 3713 N N . THR B 1 187 ? 20.949 -50.751 -28.215 1.00 56.81 167 THR B N 1
ATOM 3714 C CA . THR B 1 187 ? 20.359 -52.051 -27.921 1.00 57.76 167 THR B CA 1
ATOM 3715 C C . THR B 1 187 ? 20.666 -52.448 -26.479 1.00 53.54 167 THR B C 1
ATOM 3716 O O . THR B 1 187 ? 19.769 -52.840 -25.728 1.00 55.75 167 THR B O 1
ATOM 3720 N N . GLN B 1 188 ? 21.937 -52.337 -26.100 1.00 48.99 168 GLN B N 1
ATOM 3721 C CA . GLN B 1 188 ? 22.381 -52.669 -24.750 1.00 43.65 168 GLN B CA 1
ATOM 3722 C C . GLN B 1 188 ? 21.617 -51.863 -23.707 1.00 47.05 168 GLN B C 1
ATOM 3723 O O . GLN B 1 188 ? 21.256 -52.383 -22.648 1.00 42.99 168 GLN B O 1
ATOM 3729 N N . LEU 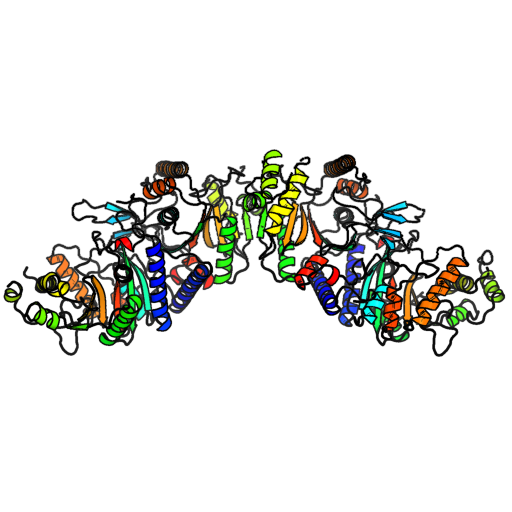B 1 189 ? 21.375 -50.588 -24.006 1.00 48.00 169 LEU B N 1
ATOM 3730 C CA . LEU B 1 189 ? 20.649 -49.719 -23.083 1.00 45.63 169 LEU B CA 1
ATOM 3731 C C . LEU B 1 189 ? 19.231 -50.242 -22.837 1.00 45.48 169 LEU B C 1
ATOM 3732 O O . LEU B 1 189 ? 18.751 -50.243 -21.699 1.00 39.79 169 LEU B O 1
ATOM 3737 N N . ARG B 1 190 ? 18.564 -50.688 -23.901 1.00 47.36 170 ARG B N 1
ATOM 3738 C CA . ARG B 1 190 ? 17.203 -51.208 -23.778 1.00 52.76 170 ARG B CA 1
ATOM 3739 C C . ARG B 1 190 ? 17.167 -52.501 -22.966 1.00 54.76 170 ARG B C 1
ATOM 3740 O O . ARG B 1 190 ? 16.172 -52.812 -22.310 1.00 57.55 170 ARG B O 1
ATOM 3748 N N . GLU B 1 191 ? 18.261 -53.249 -23.014 1.00 62.02 171 GLU B N 1
ATOM 3749 C CA . GLU B 1 191 ? 18.363 -54.502 -22.282 1.00 66.48 171 GLU B CA 1
ATOM 3750 C C . GLU B 1 191 ? 18.380 -54.247 -20.779 1.00 64.15 171 GLU B C 1
ATOM 3751 O O . GLU B 1 191 ? 18.967 -53.270 -20.313 1.00 63.23 171 GLU B O 1
ATOM 3757 N N . GLU B 1 205 ? 11.855 -46.085 -28.349 1.00 62.09 185 GLU B N 1
ATOM 3758 C CA . GLU B 1 205 ? 12.754 -44.958 -28.129 1.00 51.80 185 GLU B CA 1
ATOM 3759 C C . GLU B 1 205 ? 14.047 -45.103 -28.907 1.00 49.98 185 GLU B C 1
ATOM 3760 O O . GLU B 1 205 ? 14.847 -46.003 -28.647 1.00 47.31 185 GLU B O 1
ATOM 3766 N N . GLU B 1 206 ? 14.253 -44.210 -29.866 1.00 47.04 186 GLU B N 1
ATOM 3767 C CA . GLU B 1 206 ? 15.462 -44.244 -30.673 1.00 53.32 186 GLU B CA 1
ATOM 3768 C C . GLU B 1 206 ? 16.425 -43.160 -30.208 1.00 50.67 186 GLU B C 1
ATOM 3769 O O . GLU B 1 206 ? 17.557 -43.077 -30.686 1.00 58.70 186 GLU B O 1
ATOM 3775 N N . ASP B 1 207 ? 15.968 -42.333 -29.269 1.00 50.59 187 ASP B N 1
ATOM 3776 C CA . ASP B 1 207 ? 16.782 -41.246 -28.735 1.00 50.00 187 ASP B CA 1
ATOM 3777 C C . ASP B 1 207 ? 17.628 -41.709 -27.552 1.00 43.33 187 ASP B C 1
ATOM 3778 O O . ASP B 1 207 ? 17.105 -42.052 -26.491 1.00 40.46 187 ASP B O 1
ATOM 3783 N N . ARG B 1 208 ? 18.941 -41.689 -27.753 1.00 35.50 188 ARG B N 1
ATOM 3784 C CA . ARG B 1 208 ? 19.902 -42.121 -26.752 1.00 42.60 188 ARG B CA 1
ATOM 3785 C C . ARG B 1 208 ? 19.814 -41.424 -25.395 1.00 42.23 188 ARG B C 1
ATOM 3786 O O . ARG B 1 208 ? 19.817 -42.092 -24.362 1.00 40.84 188 ARG B O 1
ATOM 3794 N N . ASP B 1 209 ? 19.736 -40.095 -25.380 1.00 40.24 189 ASP B N 1
ATOM 3795 C CA . ASP B 1 209 ? 19.658 -39.383 -24.108 1.00 39.13 189 ASP B CA 1
ATOM 3796 C C . ASP B 1 209 ? 18.396 -39.704 -23.329 1.00 36.23 189 ASP B C 1
ATOM 3797 O O . ASP B 1 209 ? 18.434 -39.828 -22.110 1.00 38.32 189 ASP B O 1
ATOM 3802 N N . THR B 1 210 ? 17.271 -39.830 -24.023 1.00 31.93 190 THR B N 1
ATOM 3803 C CA . THR B 1 210 ? 16.028 -40.157 -23.340 1.00 34.89 190 THR B CA 1
ATOM 3804 C C . THR B 1 210 ? 16.196 -41.528 -22.694 1.00 33.07 190 THR B C 1
ATOM 3805 O O . THR B 1 210 ? 15.733 -41.763 -21.580 1.00 38.63 190 THR B O 1
ATOM 3809 N N . LEU B 1 211 ? 16.868 -42.431 -23.398 1.00 38.28 191 LEU B N 1
ATOM 3810 C CA . LEU B 1 211 ? 17.122 -43.764 -22.864 1.00 39.03 191 LEU B CA 1
ATOM 3811 C C . LEU B 1 211 ? 18.003 -43.631 -21.617 1.00 35.32 191 LEU B C 1
ATOM 3812 O O . LEU B 1 211 ? 17.700 -44.198 -20.570 1.00 35.78 191 LEU B O 1
ATOM 3817 N N . LEU B 1 212 ? 19.088 -42.870 -21.729 1.00 28.98 192 LEU B N 1
ATOM 3818 C CA . LEU B 1 212 ? 19.985 -42.677 -20.595 1.00 29.48 192 LEU B CA 1
ATOM 3819 C C . LEU B 1 212 ? 19.264 -42.023 -19.413 1.00 29.67 192 LEU B C 1
ATOM 3820 O O . LEU B 1 212 ? 19.449 -42.426 -18.265 1.00 24.66 192 LEU B O 1
ATOM 3825 N N . GLN B 1 213 ? 18.431 -41.023 -19.687 1.00 30.70 193 GLN B N 1
ATOM 3826 C CA . GLN B 1 213 ? 17.708 -40.344 -18.614 1.00 25.74 193 GLN B CA 1
ATOM 3827 C C . GLN B 1 213 ? 16.736 -41.307 -17.951 1.00 31.51 193 GLN B C 1
ATOM 3828 O O . GLN B 1 213 ? 16.519 -41.261 -16.741 1.00 28.45 193 GLN B O 1
ATOM 3834 N N . LEU B 1 214 ? 16.151 -42.185 -18.757 1.00 34.73 194 LEU B N 1
ATOM 3835 C CA . LEU B 1 214 ? 15.217 -43.178 -18.247 1.00 31.46 194 LEU B CA 1
ATOM 3836 C C . LEU B 1 214 ? 15.982 -44.069 -17.262 1.00 29.64 194 LEU B C 1
ATOM 3837 O O . LEU B 1 214 ? 15.555 -44.267 -16.121 1.00 30.15 194 LEU B O 1
ATOM 3842 N N . LEU B 1 215 ? 17.124 -44.591 -17.705 1.00 30.65 195 LEU B N 1
ATOM 3843 C CA . LEU B 1 215 ? 17.943 -45.450 -16.856 1.00 34.00 195 LEU B CA 1
ATOM 3844 C C . LEU B 1 215 ? 18.432 -44.714 -15.603 1.00 28.69 195 LEU B C 1
ATOM 3845 O O . LEU B 1 215 ? 18.486 -45.292 -14.522 1.00 31.93 195 LEU B O 1
ATOM 3850 N N . PHE B 1 216 ? 18.781 -43.441 -15.745 1.00 25.89 196 PHE B N 1
ATOM 3851 C CA . PHE B 1 216 ? 19.239 -42.672 -14.596 1.00 26.83 196 PHE B CA 1
ATOM 3852 C C . PHE B 1 216 ? 18.100 -42.483 -13.593 1.00 26.59 196 PHE B C 1
ATOM 3853 O O . PHE B 1 216 ? 18.266 -42.711 -12.399 1.00 33.07 196 PHE B O 1
ATOM 3861 N N . THR B 1 217 ? 16.932 -42.085 -14.087 1.00 32.42 197 THR B N 1
ATOM 3862 C CA . THR B 1 217 ? 15.778 -41.860 -13.229 1.00 30.64 197 THR B CA 1
ATOM 3863 C C . THR B 1 217 ? 15.367 -43.097 -12.430 1.00 32.71 197 THR B C 1
ATOM 3864 O O . THR B 1 217 ? 15.208 -43.026 -11.213 1.00 36.45 197 THR B O 1
ATOM 3868 N N . PHE B 1 218 ? 15.202 -44.231 -13.100 1.00 34.70 198 PHE B N 1
ATOM 3869 C CA . PHE B 1 218 ? 14.798 -45.445 -12.397 1.00 43.01 198 PHE B CA 1
ATOM 3870 C C . PHE B 1 218 ? 15.919 -46.383 -11.961 1.00 39.47 198 PHE B C 1
ATOM 3871 O O . PHE B 1 218 ? 15.701 -47.244 -11.115 1.00 37.94 198 PHE B O 1
ATOM 3879 N N . GLY B 1 219 ? 17.113 -46.222 -12.518 1.00 41.18 199 GLY B N 1
ATOM 3880 C CA . GLY B 1 219 ? 18.199 -47.116 -12.150 1.00 34.07 199 GLY B CA 1
ATOM 3881 C C . GLY B 1 219 ? 19.285 -46.557 -11.251 1.00 38.23 199 GLY B C 1
ATOM 3882 O O . GLY B 1 219 ? 19.910 -47.306 -10.506 1.00 40.52 199 GLY B O 1
ATOM 3883 N N . VAL B 1 220 ? 19.520 -45.250 -11.308 1.00 31.53 200 VAL B N 1
ATOM 3884 C CA . VAL B 1 220 ? 20.564 -44.640 -10.490 1.00 27.63 200 VAL B CA 1
ATOM 3885 C C . VAL B 1 220 ? 20.019 -43.839 -9.319 1.00 28.16 200 VAL B C 1
ATOM 3886 O O . VAL B 1 220 ? 20.314 -44.124 -8.159 1.00 32.11 200 VAL B O 1
ATOM 3890 N N . GLU B 1 221 ? 19.227 -42.825 -9.635 1.00 30.97 201 GLU B N 1
ATOM 3891 C CA . GLU B 1 221 ? 18.637 -41.949 -8.636 1.00 30.70 201 GLU B CA 1
ATOM 3892 C C . GLU B 1 221 ? 18.174 -42.604 -7.325 1.00 33.72 201 GLU B C 1
ATOM 3893 O O . GLU B 1 221 ? 18.542 -42.161 -6.241 1.00 28.45 201 GLU B O 1
ATOM 3899 N N . PRO B 1 222 ? 17.357 -43.665 -7.409 1.00 38.94 202 PRO B N 1
ATOM 3900 C CA . PRO B 1 222 ? 16.866 -44.338 -6.201 1.00 38.89 202 PRO B CA 1
ATOM 3901 C C . PRO B 1 222 ? 17.951 -44.933 -5.308 1.00 37.60 202 PRO B C 1
ATOM 3902 O O . PRO B 1 222 ? 17.707 -45.231 -4.145 1.00 40.14 202 PRO B O 1
ATOM 3906 N N . ASN B 1 223 ? 19.150 -45.099 -5.846 1.00 31.53 203 ASN B N 1
ATOM 3907 C CA . ASN B 1 223 ? 20.232 -45.699 -5.079 1.00 41.39 203 ASN B CA 1
ATOM 3908 C C . ASN B 1 223 ? 21.241 -44.747 -4.453 1.00 38.41 203 ASN B C 1
ATOM 3909 O O . ASN B 1 223 ? 22.004 -45.161 -3.587 1.00 37.43 203 ASN B O 1
ATOM 3914 N N . ILE B 1 224 ? 21.249 -43.482 -4.873 1.00 34.69 204 ILE B N 1
ATOM 3915 C CA . ILE B 1 224 ? 22.227 -42.526 -4.353 1.00 26.69 204 ILE B CA 1
ATOM 3916 C C . ILE B 1 224 ? 21.770 -41.569 -3.256 1.00 24.76 204 ILE B C 1
ATOM 3917 O O . ILE B 1 224 ? 20.595 -41.517 -2.901 1.00 29.65 204 ILE B O 1
ATOM 3922 N N . GLY B 1 225 ? 22.724 -40.806 -2.728 1.00 25.88 205 GLY B N 1
ATOM 3923 C CA . GLY B 1 225 ? 22.434 -39.839 -1.685 1.00 26.99 205 GLY B CA 1
ATOM 3924 C C . GLY B 1 225 ? 21.660 -40.372 -0.495 1.00 34.69 205 GLY B C 1
ATOM 3925 O O . GLY B 1 225 ? 20.831 -39.660 0.074 1.00 34.61 205 GLY B O 1
ATOM 3926 N N . LYS B 1 226 ? 21.931 -41.604 -0.082 1.00 33.21 206 LYS B N 1
ATOM 3927 C CA . LYS B 1 226 ? 21.189 -42.169 1.041 1.00 38.31 206 LYS B CA 1
ATOM 3928 C C . LYS B 1 226 ? 21.754 -41.800 2.413 1.00 36.69 206 LYS B C 1
ATOM 3929 O O . LYS B 1 226 ? 20.999 -41.470 3.330 1.00 39.48 206 LYS B O 1
ATOM 3935 N N . GLU B 1 227 ? 23.076 -41.835 2.544 1.00 38.64 207 GLU B N 1
ATOM 3936 C CA . GLU B 1 227 ? 23.738 -41.506 3.804 1.00 44.38 207 GLU B CA 1
ATOM 3937 C C . GLU B 1 227 ? 24.247 -40.074 3.807 1.00 44.15 207 GLU B C 1
ATOM 3938 O O . GLU B 1 227 ? 24.364 -39.445 4.857 1.00 44.42 207 GLU B O 1
ATOM 3944 N N . LYS B 1 228 ? 24.562 -39.567 2.623 1.00 41.10 208 LYS B N 1
ATOM 3945 C CA . LYS B 1 228 ? 25.082 -38.215 2.495 1.00 34.71 208 LYS B CA 1
ATOM 3946 C C . LYS B 1 228 ? 24.743 -37.728 1.094 1.00 29.67 208 LYS B C 1
ATOM 3947 O O . LYS B 1 228 ? 24.422 -38.533 0.223 1.00 30.14 208 LYS B O 1
ATOM 3953 N N . PRO B 1 229 ? 24.792 -36.406 0.865 1.00 25.46 209 PRO B N 1
ATOM 3954 C CA . PRO B 1 229 ? 24.475 -35.914 -0.478 1.00 27.49 209 PRO B CA 1
ATOM 3955 C C . PRO B 1 229 ? 25.461 -36.451 -1.504 1.00 28.09 209 PRO B C 1
ATOM 3956 O O . PRO B 1 229 ? 26.657 -36.593 -1.225 1.00 26.03 209 PRO B O 1
ATOM 3960 N N . THR B 1 230 ? 24.946 -36.748 -2.690 1.00 23.08 210 THR B N 1
ATOM 3961 C CA . THR B 1 230 ? 25.761 -37.290 -3.763 1.00 26.24 210 THR B CA 1
ATOM 3962 C C . THR B 1 230 ? 25.824 -36.325 -4.936 1.00 24.14 210 THR B C 1
ATOM 3963 O O . THR B 1 230 ? 24.801 -35.893 -5.459 1.00 24.86 210 THR B O 1
ATOM 3967 N N . PHE B 1 231 ? 27.031 -35.952 -5.323 1.00 22.09 211 PHE B N 1
ATOM 3968 C CA . PHE B 1 231 ? 27.189 -35.089 -6.475 1.00 29.50 211 PHE B CA 1
ATOM 3969 C C . PHE B 1 231 ? 27.479 -36.008 -7.651 1.00 30.94 211 PHE B C 1
ATOM 3970 O O . PHE B 1 231 ? 28.415 -36.809 -7.600 1.00 34.40 211 PHE B O 1
ATOM 3978 N N . VAL B 1 232 ? 26.666 -35.924 -8.694 1.00 27.38 212 VAL B N 1
ATOM 3979 C CA . VAL B 1 232 ? 26.899 -36.718 -9.890 1.00 21.09 212 VAL B CA 1
ATOM 3980 C C . VAL B 1 232 ? 27.412 -35.698 -10.892 1.00 27.77 212 VAL B C 1
ATOM 3981 O O . VAL B 1 232 ? 26.710 -34.737 -11.226 1.00 25.76 212 VAL B O 1
ATOM 3985 N N . TYR B 1 233 ? 28.635 -35.883 -11.374 1.00 24.12 213 TYR B N 1
ATOM 3986 C CA . TYR B 1 233 ? 29.193 -34.911 -12.306 1.00 22.11 213 TYR B CA 1
ATOM 3987 C C . TYR B 1 233 ? 29.639 -35.510 -13.623 1.00 25.04 213 TYR B C 1
ATOM 3988 O O . TYR B 1 233 ? 29.679 -36.731 -13.791 1.00 24.83 213 TYR B O 1
ATOM 3997 N N . HIS B 1 234 ? 29.975 -34.632 -14.559 1.00 20.14 214 HIS B N 1
ATOM 3998 C CA . HIS B 1 234 ? 30.403 -35.058 -15.883 1.00 28.41 214 HIS B CA 1
ATOM 3999 C C . HIS B 1 234 ? 29.318 -35.834 -16.633 1.00 32.66 214 HIS B C 1
ATOM 4000 O O . HIS B 1 234 ? 29.463 -37.022 -16.942 1.00 20.86 214 HIS B O 1
ATOM 4007 N N . PHE B 1 235 ? 28.219 -35.139 -16.915 1.00 30.14 215 PHE B N 1
ATOM 4008 C CA . PHE B 1 235 ? 27.105 -35.722 -17.643 1.00 28.28 215 PHE B CA 1
ATOM 4009 C C . PHE B 1 235 ? 27.526 -35.857 -19.098 1.00 23.12 215 PHE B C 1
ATOM 4010 O O . PHE B 1 235 ? 28.495 -35.231 -19.535 1.00 26.85 215 PHE B O 1
ATOM 4018 N N . PRO B 1 236 ? 26.802 -36.680 -19.873 1.00 22.22 216 PRO B N 1
ATOM 4019 C CA . PRO B 1 236 ? 27.160 -36.840 -21.283 1.00 18.35 216 PRO B CA 1
ATOM 4020 C C . PRO B 1 236 ? 27.102 -35.486 -22.001 1.00 27.69 216 PRO B C 1
ATOM 4021 O O . PRO B 1 236 ? 26.274 -34.630 -21.671 1.00 23.94 216 PRO B O 1
ATOM 4025 N N . ALA B 1 237 ? 27.972 -35.314 -22.991 1.00 26.16 217 ALA B N 1
ATOM 4026 C CA . ALA B 1 237 ? 28.050 -34.082 -23.760 1.00 27.17 217 ALA B CA 1
ATOM 4027 C C . ALA B 1 237 ? 26.704 -33.611 -24.282 1.00 33.27 217 ALA B C 1
ATOM 4028 O O . ALA B 1 237 ? 26.402 -32.417 -24.270 1.00 31.38 217 ALA B O 1
ATOM 4030 N N . SER B 1 238 ? 25.892 -34.554 -24.736 1.00 33.57 218 SER B N 1
ATOM 4031 C CA . SER B 1 238 ? 24.591 -34.225 -25.290 1.00 30.92 218 SER B CA 1
ATOM 4032 C C . SER B 1 238 ? 23.657 -33.582 -24.271 1.00 28.47 218 SER B C 1
ATOM 4033 O O . SER B 1 238 ? 22.680 -32.930 -24.642 1.00 24.24 218 SER B O 1
ATOM 4036 N N . GLN B 1 239 ? 23.953 -33.779 -22.987 1.00 28.79 219 GLN B N 1
ATOM 4037 C CA . GLN B 1 239 ? 23.137 -33.222 -21.906 1.00 23.68 219 GLN B CA 1
ATOM 4038 C C . GLN B 1 239 ? 23.905 -32.087 -21.232 1.00 25.48 219 GLN B C 1
ATOM 4039 O O . GLN B 1 239 ? 23.769 -31.853 -20.034 1.00 26.84 219 GLN B O 1
ATOM 4045 N N . ALA B 1 240 ? 24.714 -31.392 -22.019 1.00 19.46 220 ALA B N 1
ATOM 4046 C CA . ALA B 1 240 ? 25.526 -30.300 -21.516 1.00 22.42 220 ALA B CA 1
ATOM 4047 C C . ALA B 1 240 ? 24.709 -29.083 -21.083 1.00 27.00 220 ALA B C 1
ATOM 4048 O O . ALA B 1 240 ? 25.161 -28.316 -20.244 1.00 24.31 220 ALA B O 1
ATOM 4050 N N . SER B 1 241 ? 23.513 -28.913 -21.641 1.00 21.56 221 SER B N 1
ATOM 4051 C CA . SER B 1 241 ? 22.679 -27.748 -21.318 1.00 22.69 221 SER B CA 1
ATOM 4052 C C . SER B 1 241 ? 23.533 -26.501 -21.634 1.00 21.83 221 SER B C 1
ATOM 4053 O O . SER B 1 241 ? 23.948 -26.315 -22.788 1.00 22.22 221 SER B O 1
ATOM 4056 N N . LEU B 1 242 ? 23.815 -25.642 -20.658 1.00 17.57 222 LEU B N 1
ATOM 4057 C CA . LEU B 1 242 ? 24.660 -24.482 -20.964 1.00 21.11 222 LEU B CA 1
ATOM 4058 C C . LEU B 1 242 ? 26.046 -24.615 -20.351 1.00 19.95 222 LEU B C 1
ATOM 4059 O O . LEU B 1 242 ? 26.706 -23.615 -20.052 1.00 18.28 222 LEU B O 1
ATOM 4064 N N . ALA B 1 243 ? 26.489 -25.856 -20.182 1.00 16.49 223 ALA B N 1
ATOM 4065 C CA . ALA B 1 243 ? 27.806 -26.119 -19.613 1.00 21.57 223 ALA B CA 1
ATOM 4066 C C . ALA B 1 243 ? 28.873 -26.340 -20.681 1.00 25.57 223 ALA B C 1
ATOM 4067 O O . ALA B 1 243 ? 28.596 -26.764 -21.816 1.00 18.42 223 ALA B O 1
ATOM 4069 N N . GLN B 1 244 ? 30.102 -26.035 -20.295 1.00 19.12 224 GLN B N 1
ATOM 4070 C CA . GLN B 1 244 ? 31.264 -26.202 -21.156 1.00 26.56 224 GLN B CA 1
ATOM 4071 C C . GLN B 1 244 ? 31.555 -27.705 -21.264 1.00 23.10 224 GLN B C 1
ATOM 4072 O O . GLN B 1 244 ? 31.307 -28.466 -20.324 1.00 22.22 224 GLN B O 1
ATOM 4078 N N . ILE B 1 245 ? 32.053 -28.139 -22.417 1.00 25.95 225 ILE B N 1
ATOM 4079 C CA . ILE B 1 245 ? 32.397 -29.548 -22.616 1.00 23.64 225 ILE B CA 1
ATOM 4080 C C . ILE B 1 245 ? 33.766 -29.783 -21.977 1.00 24.89 225 ILE B C 1
ATOM 4081 O O . ILE B 1 245 ? 34.617 -28.899 -21.994 1.00 25.53 225 ILE B O 1
ATOM 4086 N N . SER B 1 246 ? 33.984 -30.971 -21.422 1.00 22.12 226 SER B N 1
ATOM 4087 C CA . SER B 1 246 ? 35.261 -31.278 -20.778 1.00 31.12 226 SER B CA 1
ATOM 4088 C C . SER B 1 246 ? 36.453 -31.190 -21.733 1.00 30.36 226 SER B C 1
ATOM 4089 O O . SER B 1 246 ? 36.370 -31.601 -22.883 1.00 28.13 226 SER B O 1
ATOM 4092 N N . THR B 1 247 ? 37.563 -30.654 -21.240 1.00 38.05 227 THR B N 1
ATOM 4093 C CA . THR B 1 247 ? 38.773 -30.526 -22.047 1.00 44.37 227 THR B CA 1
ATOM 4094 C C . THR B 1 247 ? 39.532 -31.849 -22.073 1.00 47.40 227 THR B C 1
ATOM 4095 O O . THR B 1 247 ? 40.255 -32.137 -23.022 1.00 53.72 227 THR B O 1
ATOM 4099 N N . GLU B 1 248 ? 39.355 -32.654 -21.030 1.00 47.72 228 GLU B N 1
ATOM 4100 C CA . GLU B 1 248 ? 40.032 -33.942 -20.924 1.00 51.98 228 GLU B CA 1
ATOM 4101 C C . GLU B 1 248 ? 39.309 -35.047 -21.689 1.00 48.41 228 GLU B C 1
ATOM 4102 O O . GLU B 1 248 ? 39.943 -35.940 -22.246 1.00 50.12 228 GLU B O 1
ATOM 4108 N N . ASP B 1 249 ? 37.981 -34.985 -21.707 1.00 42.59 229 ASP B N 1
ATOM 4109 C CA . ASP B 1 249 ? 37.171 -35.988 -22.390 1.00 33.74 229 ASP B CA 1
ATOM 4110 C C . ASP B 1 249 ? 35.964 -35.335 -23.064 1.00 43.26 229 ASP B C 1
ATOM 4111 O O . ASP B 1 249 ? 34.978 -34.987 -22.407 1.00 44.58 229 ASP B O 1
ATOM 4116 N N . HIS B 1 250 ? 36.057 -35.176 -24.381 1.00 37.21 230 HIS B N 1
ATOM 4117 C CA . HIS B 1 250 ? 35.009 -34.557 -25.192 1.00 36.18 230 HIS B CA 1
ATOM 4118 C C . HIS B 1 250 ? 33.617 -35.179 -25.052 1.00 31.02 230 HIS B C 1
ATOM 4119 O O . HIS B 1 250 ? 32.622 -34.551 -25.416 1.00 33.50 230 HIS B O 1
ATOM 4126 N N . ARG B 1 251 ? 33.552 -36.412 -24.547 1.00 30.32 231 ARG B N 1
ATOM 4127 C CA . ARG B 1 251 ? 32.283 -37.127 -24.379 1.00 32.16 231 ARG B CA 1
ATOM 4128 C C . ARG B 1 251 ? 31.467 -36.636 -23.183 1.00 30.11 231 ARG B C 1
ATOM 4129 O O . ARG B 1 251 ? 30.291 -36.984 -23.030 1.00 27.64 231 ARG B O 1
ATOM 4137 N N . VAL B 1 252 ? 32.092 -35.824 -22.342 1.00 27.45 232 VAL B N 1
ATOM 4138 C CA . VAL B 1 252 ? 31.435 -35.331 -21.142 1.00 29.94 232 VAL B CA 1
ATOM 4139 C C . VAL B 1 252 ? 31.395 -33.805 -21.005 1.00 25.77 232 VAL B C 1
ATOM 4140 O O . VAL B 1 252 ? 32.261 -33.096 -21.532 1.00 22.76 232 VAL B O 1
ATOM 4144 N N . ALA B 1 253 ? 30.378 -33.313 -20.290 1.00 23.40 233 ALA B N 1
ATOM 4145 C CA . ALA B 1 253 ? 30.208 -31.878 -20.053 1.00 23.85 233 ALA B CA 1
ATOM 4146 C C . ALA B 1 253 ? 30.451 -31.536 -18.581 1.00 24.15 233 ALA B C 1
ATOM 4147 O O . ALA B 1 253 ? 30.202 -32.356 -17.681 1.00 20.93 233 ALA B O 1
ATOM 4149 N N . GLU B 1 254 ? 30.926 -30.319 -18.335 1.00 20.35 234 GLU B N 1
ATOM 4150 C CA . GLU B 1 254 ? 31.207 -29.882 -16.971 1.00 21.72 234 GLU B CA 1
ATOM 4151 C C . GLU B 1 254 ? 29.935 -29.455 -16.252 1.00 19.30 234 GLU B C 1
ATOM 4152 O O . GLU B 1 254 ? 29.753 -28.292 -15.911 1.00 23.05 234 GLU B O 1
ATOM 4158 N N . ARG B 1 255 ? 29.062 -30.431 -16.046 1.00 17.86 235 ARG B N 1
ATOM 4159 C CA . ARG B 1 255 ? 27.785 -30.241 -15.369 1.00 19.77 235 ARG B CA 1
ATOM 4160 C C . ARG B 1 255 ? 27.691 -31.217 -14.203 1.00 21.07 235 ARG B C 1
ATOM 4161 O O . ARG B 1 255 ? 28.233 -32.325 -14.263 1.00 24.05 235 ARG B O 1
ATOM 4169 N N . PHE B 1 256 ? 27.013 -30.808 -13.136 1.00 18.82 236 PHE B N 1
ATOM 4170 C CA . PHE B 1 256 ? 26.829 -31.677 -11.983 1.00 19.18 236 PHE B CA 1
ATOM 4171 C C . PHE B 1 256 ? 25.447 -31.465 -11.380 1.00 18.53 236 PHE B C 1
ATOM 4172 O O . PHE B 1 256 ? 24.819 -30.405 -11.553 1.00 15.43 236 PHE B O 1
ATOM 4180 N N . GLU B 1 257 ? 24.965 -32.491 -10.702 1.00 19.00 237 GLU B N 1
ATOM 4181 C CA . GLU B 1 257 ? 23.683 -32.429 -10.022 1.00 19.43 237 GLU B CA 1
ATOM 4182 C C . GLU B 1 257 ? 23.886 -33.007 -8.639 1.00 25.04 237 GLU B C 1
ATOM 4183 O O . GLU B 1 257 ? 24.729 -33.882 -8.442 1.00 20.96 237 GLU B O 1
ATOM 4189 N N . VAL B 1 258 ? 23.113 -32.506 -7.687 1.00 20.53 238 VAL B N 1
ATOM 4190 C CA . VAL B 1 258 ? 23.193 -32.947 -6.303 1.00 23.13 238 VAL B CA 1
ATOM 4191 C C . VAL B 1 258 ? 21.899 -33.631 -5.898 1.00 28.00 238 VAL B C 1
ATOM 4192 O O . VAL B 1 258 ? 20.795 -33.093 -6.106 1.00 18.94 238 VAL B O 1
ATOM 4196 N N . TYR B 1 259 ? 22.052 -34.821 -5.321 1.00 17.92 239 TYR B N 1
ATOM 4197 C CA . TYR B 1 259 ? 20.928 -35.618 -4.863 1.00 24.22 239 TYR B CA 1
ATOM 4198 C C . TYR B 1 259 ? 21.107 -35.985 -3.402 1.00 24.59 239 TYR B C 1
ATOM 4199 O O . TYR B 1 259 ? 22.205 -36.316 -2.978 1.00 22.60 239 TYR B O 1
ATOM 4208 N N . TYR B 1 260 ? 20.027 -35.930 -2.632 1.00 24.50 240 TYR B N 1
ATOM 4209 C CA . TYR B 1 260 ? 20.112 -36.281 -1.221 1.00 28.16 240 TYR B CA 1
ATOM 4210 C C . TYR B 1 260 ? 18.764 -36.743 -0.698 1.00 29.75 240 TYR B C 1
ATOM 4211 O O . TYR B 1 260 ? 17.741 -36.098 -0.928 1.00 28.23 240 TYR B O 1
ATOM 4220 N N . LYS B 1 261 ? 18.780 -37.874 0.000 1.00 24.81 241 LYS B N 1
ATOM 4221 C CA . LYS B 1 261 ? 17.578 -38.476 0.563 1.00 25.67 241 LYS B CA 1
ATOM 4222 C C . LYS B 1 261 ? 16.470 -38.626 -0.472 1.00 31.62 241 LYS B C 1
ATOM 4223 O O . LYS B 1 261 ? 15.290 -38.451 -0.160 1.00 27.52 241 LYS B O 1
ATOM 4229 N N . GLY B 1 262 ? 16.861 -38.966 -1.701 1.00 24.01 242 GLY B N 1
ATOM 4230 C CA . GLY B 1 262 ? 15.902 -39.148 -2.779 1.00 28.12 242 GLY B CA 1
ATOM 4231 C C . GLY B 1 262 ? 15.451 -37.889 -3.509 1.00 26.49 242 GLY B C 1
ATOM 4232 O O . GLY B 1 262 ? 14.682 -37.965 -4.466 1.00 28.52 242 GLY B O 1
ATOM 4233 N N . ILE B 1 263 ? 15.934 -36.732 -3.074 1.00 25.15 243 ILE B N 1
ATOM 4234 C CA . ILE B 1 263 ? 15.538 -35.463 -3.680 1.00 26.86 243 ILE B CA 1
ATOM 4235 C C . ILE B 1 263 ? 16.644 -34.827 -4.520 1.00 23.44 243 ILE B C 1
ATOM 4236 O O . ILE B 1 263 ? 17.790 -34.749 -4.090 1.00 23.13 243 ILE B O 1
ATOM 4241 N N . GLU B 1 264 ? 16.301 -34.395 -5.729 1.00 17.07 244 GLU B N 1
ATOM 4242 C CA . GLU B 1 264 ? 17.270 -33.710 -6.565 1.00 17.35 244 GLU B CA 1
ATOM 4243 C C . GLU B 1 264 ? 17.299 -32.283 -6.004 1.00 18.62 244 GLU B C 1
ATOM 4244 O O . GLU B 1 264 ? 16.265 -31.602 -5.976 1.00 21.89 244 GLU B O 1
ATOM 4250 N N . LEU B 1 265 ? 18.470 -31.828 -5.575 1.00 16.44 245 LEU B N 1
ATOM 4251 C CA . LEU B 1 265 ? 18.604 -30.498 -4.968 1.00 17.16 245 LEU B CA 1
ATOM 4252 C C . LEU B 1 265 ? 19.191 -29.369 -5.800 1.00 21.08 245 LEU B C 1
ATOM 4253 O O . LEU B 1 265 ? 18.779 -28.212 -5.659 1.00 17.19 245 LEU B O 1
ATOM 4258 N N . ALA B 1 266 ? 20.168 -29.682 -6.643 1.00 20.69 246 ALA B N 1
ATOM 4259 C CA . ALA B 1 266 ? 20.811 -28.641 -7.443 1.00 17.86 246 ALA B CA 1
ATOM 4260 C C . ALA B 1 266 ? 21.343 -29.144 -8.766 1.00 17.68 246 ALA B C 1
ATOM 4261 O O . ALA B 1 266 ? 21.467 -30.353 -8.994 1.00 18.50 246 ALA B O 1
ATOM 4263 N N . ASN B 1 267 ? 21.688 -28.187 -9.619 1.00 13.39 247 ASN B N 1
ATOM 4264 C CA . ASN B 1 267 ? 22.210 -28.461 -10.948 1.00 16.26 247 ASN B CA 1
ATOM 4265 C C . ASN B 1 267 ? 23.149 -27.287 -11.252 1.00 15.21 247 ASN B C 1
ATOM 4266 O O . ASN B 1 267 ? 22.745 -26.127 -11.172 1.00 14.68 247 ASN B O 1
ATOM 4271 N N . GLY B 1 268 ? 24.407 -27.598 -11.565 1.00 14.31 248 GLY B N 1
ATOM 4272 C CA . GLY B 1 268 ? 25.390 -26.570 -11.845 1.00 15.99 248 GLY B CA 1
ATOM 4273 C C . GLY B 1 268 ? 26.356 -26.883 -12.977 1.00 16.24 248 GLY B C 1
ATOM 4274 O O . GLY B 1 268 ? 26.557 -28.044 -13.339 1.00 19.44 248 GLY B O 1
ATOM 4275 N N . PHE B 1 269 ? 26.968 -25.836 -13.529 1.00 16.90 249 PHE B N 1
ATOM 4276 C CA . PHE B 1 269 ? 27.891 -25.978 -14.663 1.00 15.53 249 PHE B CA 1
ATOM 4277 C C . PHE B 1 269 ? 29.151 -25.138 -14.542 1.00 20.52 249 PHE B C 1
ATOM 4278 O O . PHE B 1 269 ? 29.216 -24.192 -13.773 1.00 20.82 249 PHE B O 1
ATOM 4286 N N . HIS B 1 270 ? 30.150 -25.505 -15.337 1.00 20.44 250 HIS B N 1
ATOM 4287 C CA . HIS B 1 270 ? 31.321 -24.671 -15.500 1.00 15.69 250 HIS B CA 1
ATOM 4288 C C . HIS B 1 270 ? 30.652 -24.088 -16.761 1.00 17.88 250 HIS B C 1
ATOM 4289 O O . HIS B 1 270 ? 30.371 -24.820 -17.719 1.00 19.98 250 HIS B O 1
ATOM 4296 N N . GLU B 1 271 ? 30.358 -22.797 -16.749 1.00 13.80 251 GLU B N 1
ATOM 4297 C CA . GLU B 1 271 ? 29.597 -22.172 -17.827 1.00 21.04 251 GLU B CA 1
ATOM 4298 C C . GLU B 1 271 ? 30.186 -22.045 -19.226 1.00 24.86 251 GLU B C 1
ATOM 4299 O O . GLU B 1 271 ? 31.355 -21.719 -19.388 1.00 24.56 251 GLU B O 1
ATOM 4305 N N . LEU B 1 272 ? 29.344 -22.286 -20.231 1.00 17.48 252 LEU B N 1
ATOM 4306 C CA . LEU B 1 272 ? 29.746 -22.134 -21.619 1.00 19.50 252 LEU B CA 1
ATOM 4307 C C . LEU B 1 272 ? 29.800 -20.625 -21.891 1.00 19.74 252 LEU B C 1
ATOM 4308 O O . LEU B 1 272 ? 28.826 -19.905 -21.638 1.00 18.84 252 LEU B O 1
ATOM 4313 N N . THR B 1 273 ? 30.939 -20.140 -22.381 1.00 17.61 253 THR B N 1
ATOM 4314 C CA . THR B 1 273 ? 31.090 -18.719 -22.697 1.00 26.69 253 THR B CA 1
ATOM 4315 C C . THR B 1 273 ? 31.137 -18.456 -24.208 1.00 27.14 253 THR B C 1
ATOM 4316 O O . THR B 1 273 ? 31.138 -17.304 -24.630 1.00 29.59 253 THR B O 1
ATOM 4320 N N . ASP B 1 274 ? 31.194 -19.522 -25.007 1.00 26.63 254 ASP B N 1
ATOM 4321 C CA . ASP B 1 274 ? 31.240 -19.403 -26.473 1.00 27.50 254 ASP B CA 1
ATOM 4322 C C . ASP B 1 274 ? 29.827 -19.151 -27.007 1.00 24.45 254 ASP B C 1
ATOM 4323 O O . ASP B 1 274 ? 28.974 -20.037 -26.991 1.00 20.96 254 ASP B O 1
ATOM 4328 N N . ALA B 1 275 ? 29.585 -17.934 -27.482 1.00 22.55 255 ALA B N 1
ATOM 4329 C CA . ALA B 1 275 ? 28.271 -17.573 -27.987 1.00 20.63 255 ALA B CA 1
ATOM 4330 C C . ALA B 1 275 ? 27.836 -18.422 -29.171 1.00 27.31 255 ALA B C 1
ATOM 4331 O O . ALA B 1 275 ? 26.669 -18.793 -29.275 1.00 25.64 255 ALA B O 1
ATOM 4333 N N . ARG B 1 276 ? 28.772 -18.742 -30.063 1.00 34.92 256 ARG B N 1
ATOM 4334 C CA . ARG B 1 276 ? 28.439 -19.551 -31.235 1.00 32.42 256 ARG B CA 1
ATOM 4335 C C . ARG B 1 276 ? 27.959 -20.947 -30.860 1.00 25.39 256 ARG B C 1
ATOM 4336 O O . ARG B 1 276 ? 26.940 -21.426 -31.365 1.00 24.20 256 ARG B O 1
ATOM 4344 N N . GLU B 1 277 ? 28.680 -21.608 -29.968 1.00 25.17 257 GLU B N 1
ATOM 4345 C CA . GLU B 1 277 ? 28.264 -22.937 -29.544 1.00 20.28 257 GLU B CA 1
ATOM 4346 C C . GLU B 1 277 ? 26.918 -22.820 -28.808 1.00 20.74 257 GLU B C 1
ATOM 4347 O O . GLU B 1 277 ? 26.027 -23.645 -28.993 1.00 22.97 257 GLU B O 1
ATOM 4353 N N . GLN B 1 278 ? 26.753 -21.775 -27.997 1.00 25.13 258 GLN B N 1
ATOM 4354 C CA . GLN B 1 278 ? 25.501 -21.615 -27.261 1.00 19.35 258 GLN B CA 1
ATOM 4355 C C . GLN B 1 278 ? 24.314 -21.427 -28.215 1.00 23.03 258 GLN B C 1
ATOM 4356 O O . GLN B 1 278 ? 23.247 -22.017 -28.033 1.00 21.32 258 GLN B O 1
ATOM 4362 N N . GLN B 1 279 ? 24.502 -20.596 -29.232 1.00 27.12 259 GLN B N 1
ATOM 4363 C CA . GLN B 1 279 ? 23.453 -20.358 -30.214 1.00 21.87 259 GLN B CA 1
ATOM 4364 C C . GLN B 1 279 ? 23.119 -21.698 -30.871 1.00 28.32 259 GLN B C 1
ATOM 4365 O O . GLN B 1 279 ? 21.951 -22.071 -31.021 1.00 27.49 259 GLN B O 1
ATOM 4371 N N . GLN B 1 280 ? 24.162 -22.429 -31.246 1.00 31.33 260 GLN B N 1
ATOM 4372 C CA . GLN B 1 280 ? 23.990 -23.718 -31.894 1.00 30.06 260 GLN B CA 1
ATOM 4373 C C . GLN B 1 280 ? 23.201 -24.696 -31.044 1.00 27.81 260 GLN B C 1
ATOM 4374 O O . GLN B 1 280 ? 22.336 -25.407 -31.557 1.00 31.79 260 GLN B O 1
ATOM 4380 N N . ARG B 1 281 ? 23.492 -24.754 -29.747 1.00 26.74 261 ARG B N 1
ATOM 4381 C CA . ARG B 1 281 ? 22.760 -25.680 -28.876 1.00 17.40 261 ARG B CA 1
ATOM 4382 C C . ARG B 1 281 ? 21.273 -25.345 -28.774 1.00 15.28 261 ARG B C 1
ATOM 4383 O O . ARG B 1 281 ? 20.439 -26.243 -28.644 1.00 27.53 261 ARG B O 1
ATOM 4391 N N . PHE B 1 282 ? 20.938 -24.059 -28.830 1.00 23.10 262 PHE B N 1
ATOM 4392 C CA . PHE B 1 282 ? 19.538 -23.656 -28.750 1.00 22.99 262 PHE B CA 1
ATOM 4393 C C . PHE B 1 282 ? 18.832 -24.104 -30.033 1.00 26.43 262 PHE B C 1
ATOM 4394 O O . PHE B 1 282 ? 17.674 -24.532 -30.012 1.00 27.20 262 PHE B O 1
ATOM 4402 N N . GLU B 1 283 ? 19.542 -24.001 -31.153 1.00 25.06 263 GLU B N 1
ATOM 4403 C CA . GLU B 1 283 ? 18.991 -24.426 -32.438 1.00 22.89 263 GLU B CA 1
ATOM 4404 C C . GLU B 1 283 ? 18.754 -25.928 -32.365 1.00 26.70 263 GLU B C 1
ATOM 4405 O O . GLU B 1 283 ? 17.727 -26.421 -32.817 1.00 27.29 263 GLU B O 1
ATOM 4411 N N . GLN B 1 284 ? 19.697 -26.655 -31.770 1.00 28.46 264 GLN B N 1
ATOM 4412 C CA . GLN B 1 284 ? 19.556 -28.099 -31.625 1.00 29.74 264 GLN B CA 1
ATOM 4413 C C . GLN B 1 284 ? 18.342 -28.409 -30.753 1.00 31.19 264 GLN B C 1
ATOM 4414 O O . GLN B 1 284 ? 17.607 -29.365 -30.999 1.00 27.43 264 GLN B O 1
ATOM 4420 N N . ASP B 1 285 ? 18.147 -27.608 -29.712 1.00 26.38 265 ASP B N 1
ATOM 4421 C CA . ASP B 1 285 ? 17.014 -27.801 -28.812 1.00 27.30 265 ASP B CA 1
ATOM 4422 C C . ASP B 1 285 ? 15.704 -27.738 -29.588 1.00 22.28 265 ASP B C 1
ATOM 4423 O O . ASP B 1 285 ? 14.834 -28.596 -29.431 1.00 20.79 265 ASP B O 1
ATOM 4428 N N . ASN B 1 286 ? 15.561 -26.707 -30.418 1.00 22.34 266 ASN B N 1
ATOM 4429 C CA . ASN B 1 286 ? 14.337 -26.542 -31.178 1.00 28.27 266 ASN B CA 1
ATOM 4430 C C . ASN B 1 286 ? 14.135 -27.660 -32.185 1.00 25.96 266 ASN B C 1
ATOM 4431 O O . ASN B 1 286 ? 13.011 -28.074 -32.425 1.00 23.79 266 ASN B O 1
ATOM 4436 N N . ARG B 1 287 ? 15.226 -28.153 -32.758 1.00 29.47 267 ARG B N 1
ATOM 4437 C CA . ARG B 1 287 ? 15.138 -29.254 -33.714 1.00 38.00 267 ARG B CA 1
ATOM 4438 C C . ARG B 1 287 ? 14.557 -30.457 -32.975 1.00 34.81 267 ARG B C 1
ATOM 4439 O O . ARG B 1 287 ? 13.625 -31.103 -33.452 1.00 32.13 267 ARG B O 1
ATOM 4447 N N . LYS B 1 288 ? 15.101 -30.742 -31.797 1.00 29.35 268 LYS B N 1
ATOM 4448 C CA . LYS B 1 288 ? 14.618 -31.862 -31.003 1.00 31.30 268 LYS B CA 1
ATOM 4449 C C . LYS B 1 288 ? 13.175 -31.643 -30.577 1.00 33.23 268 LYS B C 1
ATOM 4450 O O . LYS B 1 288 ? 12.381 -32.582 -30.560 1.00 33.85 268 LYS B O 1
ATOM 4456 N N . ARG B 1 289 ? 12.830 -30.409 -30.224 1.00 30.37 269 ARG B N 1
ATOM 4457 C CA . ARG B 1 289 ? 11.457 -30.112 -29.846 1.00 24.89 269 ARG B CA 1
ATOM 4458 C C . ARG B 1 289 ? 10.548 -30.470 -31.018 1.00 30.90 269 ARG B C 1
ATOM 4459 O O . ARG B 1 289 ? 9.640 -31.288 -30.883 1.00 28.17 269 ARG B O 1
ATOM 4467 N N . ALA B 1 290 ? 10.813 -29.859 -32.170 1.00 34.03 270 ALA B N 1
ATOM 4468 C CA . ALA B 1 290 ? 10.032 -30.102 -33.378 1.00 39.43 270 ALA B CA 1
ATOM 4469 C C . ALA B 1 290 ? 9.854 -31.590 -33.665 1.00 41.37 270 ALA B C 1
ATOM 4470 O O . ALA B 1 290 ? 8.738 -32.063 -33.880 1.00 39.23 270 ALA B O 1
ATOM 4472 N N . ALA B 1 291 ? 10.958 -32.327 -33.663 1.00 40.17 271 ALA B N 1
ATOM 4473 C CA . ALA B 1 291 ? 10.915 -33.758 -33.933 1.00 41.19 271 ALA B CA 1
ATOM 4474 C C . ALA B 1 291 ? 10.065 -34.519 -32.927 1.00 44.76 271 ALA B C 1
ATOM 4475 O O . ALA B 1 291 ? 9.676 -35.656 -33.184 1.00 41.01 271 ALA B O 1
ATOM 4477 N N . ARG B 1 292 ? 9.787 -33.895 -31.782 1.00 45.80 272 ARG B N 1
ATOM 4478 C CA . ARG B 1 292 ? 8.988 -34.516 -30.725 1.00 38.54 272 ARG B CA 1
ATOM 4479 C C . ARG B 1 292 ? 7.587 -33.940 -30.695 1.00 39.17 272 ARG B C 1
ATOM 4480 O O . ARG B 1 292 ? 6.781 -34.286 -29.835 1.00 44.02 272 ARG B O 1
ATOM 4488 N N . GLY B 1 293 ? 7.301 -33.045 -31.630 1.00 44.52 273 GLY B N 1
ATOM 4489 C CA . GLY B 1 293 ? 5.987 -32.443 -31.669 1.00 38.55 273 GLY B CA 1
ATOM 4490 C C . GLY B 1 293 ? 5.792 -31.442 -30.548 1.00 40.39 273 GLY B C 1
ATOM 4491 O O . GLY B 1 293 ? 4.675 -31.259 -30.064 1.00 35.18 273 GLY B O 1
ATOM 4492 N N . LEU B 1 294 ? 6.876 -30.801 -30.116 1.00 33.42 274 LEU B N 1
ATOM 4493 C CA . LEU B 1 294 ? 6.775 -29.800 -29.060 1.00 28.70 274 LEU B CA 1
ATOM 4494 C C . LEU B 1 294 ? 6.955 -28.433 -29.695 1.00 29.05 274 LEU B C 1
ATOM 4495 O O . LEU B 1 294 ? 7.646 -28.291 -30.704 1.00 33.12 274 LEU B O 1
ATOM 4500 N N . PRO B 1 295 ? 6.316 -27.406 -29.129 1.00 30.25 275 PRO B N 1
ATOM 4501 C CA . PRO B 1 295 ? 6.477 -26.077 -29.721 1.00 29.77 275 PRO B CA 1
ATOM 4502 C C . PRO B 1 295 ? 7.937 -25.643 -29.713 1.00 28.43 275 PRO B C 1
ATOM 4503 O O . PRO B 1 295 ? 8.720 -26.064 -28.855 1.00 28.41 275 PRO B O 1
ATOM 4507 N N . GLN B 1 296 ? 8.328 -24.833 -30.685 1.00 26.09 276 GLN B N 1
ATOM 4508 C CA . GLN B 1 296 ? 9.702 -24.363 -30.709 1.00 29.63 276 GLN B CA 1
ATOM 4509 C C . GLN B 1 296 ? 9.667 -23.020 -30.006 1.00 28.74 276 GLN B C 1
ATOM 4510 O O . GLN B 1 296 ? 8.654 -22.330 -30.044 1.00 26.22 276 GLN B O 1
ATOM 4516 N N . HIS B 1 297 ? 10.761 -22.658 -29.350 1.00 26.96 277 HIS B N 1
ATOM 4517 C CA . HIS B 1 297 ? 10.807 -21.396 -28.635 1.00 28.26 277 HIS B CA 1
ATOM 4518 C C . HIS B 1 297 ? 11.812 -20.440 -29.261 1.00 27.70 277 HIS B C 1
ATOM 4519 O O . HIS B 1 297 ? 12.863 -20.849 -29.761 1.00 29.50 277 HIS B O 1
ATOM 4526 N N . PRO B 1 298 ? 11.506 -19.141 -29.227 1.00 29.98 278 PRO B N 1
ATOM 4527 C CA . PRO B 1 298 ? 12.425 -18.162 -29.804 1.00 30.26 278 PRO B CA 1
ATOM 4528 C C . PRO B 1 298 ? 13.729 -18.208 -29.020 1.00 25.23 278 PRO B C 1
ATOM 4529 O O . PRO B 1 298 ? 13.725 -18.499 -27.822 1.00 27.12 278 PRO B O 1
ATOM 4533 N N . ILE B 1 299 ? 14.839 -17.931 -29.689 1.00 24.19 279 ILE B N 1
ATOM 4534 C CA . ILE B 1 299 ? 16.136 -17.909 -29.028 1.00 26.63 279 ILE B CA 1
ATOM 4535 C C . ILE B 1 299 ? 16.298 -16.526 -28.379 1.00 27.55 279 ILE B C 1
ATOM 4536 O O . ILE B 1 299 ? 16.008 -15.500 -28.998 1.00 30.65 279 ILE B O 1
ATOM 4541 N N . ASP B 1 300 ? 16.718 -16.495 -27.119 1.00 20.90 280 ASP B N 1
ATOM 4542 C CA . ASP B 1 300 ? 16.904 -15.218 -26.420 1.00 21.67 280 ASP B CA 1
ATOM 4543 C C . ASP B 1 300 ? 18.104 -14.495 -27.024 1.00 18.82 280 ASP B C 1
ATOM 4544 O O . ASP B 1 300 ? 19.246 -14.786 -26.678 1.00 23.44 280 ASP B O 1
ATOM 4549 N N . GLN B 1 301 ? 17.858 -13.552 -27.923 1.00 17.99 281 GLN B N 1
ATOM 4550 C CA . GLN B 1 301 ? 18.961 -12.826 -28.539 1.00 22.94 281 GLN B CA 1
ATOM 4551 C C . GLN B 1 301 ? 19.724 -11.968 -27.534 1.00 22.47 281 GLN B C 1
ATOM 4552 O O . GLN B 1 301 ? 20.908 -11.702 -27.720 1.00 22.49 281 GLN B O 1
ATOM 4558 N N . ASN B 1 302 ? 19.062 -11.534 -26.466 1.00 19.38 282 ASN B N 1
ATOM 4559 C CA . ASN B 1 302 ? 19.763 -10.736 -25.467 1.00 21.21 282 ASN B CA 1
ATOM 4560 C C . ASN B 1 302 ? 20.849 -11.583 -24.792 1.00 19.03 282 ASN B C 1
ATOM 4561 O O . ASN B 1 302 ? 21.917 -11.079 -24.471 1.00 23.10 282 ASN B O 1
ATOM 4566 N N . LEU B 1 303 ? 20.583 -12.866 -24.563 1.00 18.92 283 LEU B N 1
ATOM 4567 C CA . LEU B 1 303 ? 21.606 -13.712 -23.950 1.00 14.65 283 LEU B CA 1
ATOM 4568 C C . LEU B 1 303 ? 22.754 -13.917 -24.944 1.00 29.62 283 LEU B C 1
ATOM 4569 O O . LEU B 1 303 ? 23.917 -13.805 -24.585 1.00 22.95 283 LEU B O 1
ATOM 4574 N N . ILE B 1 304 ? 22.430 -14.218 -26.198 1.00 24.37 284 ILE B N 1
ATOM 4575 C CA . ILE B 1 304 ? 23.484 -14.429 -27.186 1.00 21.08 284 ILE B CA 1
ATOM 4576 C C . ILE B 1 304 ? 24.331 -13.166 -27.420 1.00 17.67 284 ILE B C 1
ATOM 4577 O O . ILE B 1 304 ? 25.560 -13.240 -27.495 1.00 20.44 284 ILE B O 1
ATOM 4582 N N . GLU B 1 305 ? 23.702 -12.000 -27.517 1.00 22.08 285 GLU B N 1
ATOM 4583 C CA . GLU B 1 305 ? 24.483 -10.785 -27.733 1.00 23.21 285 GLU B CA 1
ATOM 4584 C C . GLU B 1 305 ? 25.402 -10.495 -26.551 1.00 29.06 285 GLU B C 1
ATOM 4585 O O . GLU B 1 305 ? 26.515 -10.004 -26.726 1.00 21.55 285 GLU B O 1
ATOM 4591 N N . ALA B 1 306 ? 24.936 -10.798 -25.345 1.00 21.31 286 ALA B N 1
ATOM 4592 C CA . ALA B 1 306 ? 25.751 -10.593 -24.159 1.00 19.53 286 ALA B CA 1
ATOM 4593 C C . ALA B 1 306 ? 26.952 -11.533 -24.221 1.00 16.69 286 ALA B C 1
ATOM 4594 O O . ALA B 1 306 ? 28.088 -11.126 -23.952 1.00 20.21 286 ALA B O 1
ATOM 4596 N N . LEU B 1 307 ? 26.710 -12.790 -24.590 1.00 21.46 287 LEU B N 1
ATOM 4597 C CA . LEU B 1 307 ? 27.800 -13.759 -24.668 1.00 24.75 287 LEU B CA 1
ATOM 4598 C C . LEU B 1 307 ? 28.820 -13.346 -25.725 1.00 27.89 287 LEU B C 1
ATOM 4599 O O . LEU B 1 307 ? 29.995 -13.681 -25.620 1.00 24.29 287 LEU B O 1
ATOM 4604 N N . LYS B 1 308 ? 28.378 -12.623 -26.748 1.00 24.78 288 LYS B N 1
ATOM 4605 C CA . LYS B 1 308 ? 29.318 -12.167 -27.766 1.00 24.91 288 LYS B CA 1
ATOM 4606 C C . LYS B 1 308 ? 30.216 -11.087 -27.159 1.00 23.27 288 LYS B C 1
ATOM 4607 O O . LYS B 1 308 ? 31.430 -11.082 -27.383 1.00 28.81 288 LYS B O 1
ATOM 4613 N N . VAL B 1 309 ? 29.632 -10.182 -26.380 1.00 26.26 289 VAL B N 1
ATOM 4614 C CA . VAL B 1 309 ? 30.419 -9.136 -25.732 1.00 24.14 289 VAL B CA 1
ATOM 4615 C C . VAL B 1 309 ? 31.456 -9.822 -24.835 1.00 30.31 289 VAL B C 1
ATOM 4616 O O . VAL B 1 309 ? 32.603 -9.388 -24.751 1.00 24.09 289 VAL B O 1
ATOM 4620 N N . GLY B 1 310 ? 31.052 -10.907 -24.178 1.00 28.89 290 GLY B N 1
ATOM 4621 C CA . GLY B 1 310 ? 31.987 -11.634 -23.347 1.00 24.80 290 GLY B CA 1
ATOM 4622 C C . GLY B 1 310 ? 31.655 -11.830 -21.880 1.00 27.75 290 GLY B C 1
ATOM 4623 O O . GLY B 1 310 ? 31.668 -10.879 -21.090 1.00 22.88 290 GLY B O 1
ATOM 4624 N N . MET B 1 311 ? 31.370 -13.078 -21.515 1.00 24.00 291 MET B N 1
ATOM 4625 C CA . MET B 1 311 ? 31.069 -13.427 -20.134 1.00 24.25 291 MET B CA 1
ATOM 4626 C C . MET B 1 311 ? 32.349 -13.985 -19.506 1.00 28.92 291 MET B C 1
ATOM 4627 O O . MET B 1 311 ? 32.985 -14.883 -20.061 1.00 20.90 291 MET B O 1
ATOM 4632 N N . PRO B 1 312 ? 32.753 -13.454 -18.340 1.00 23.20 292 PRO B N 1
ATOM 4633 C CA . PRO B 1 312 ? 33.970 -13.969 -17.715 1.00 24.17 292 PRO B CA 1
ATOM 4634 C C . PRO B 1 312 ? 33.812 -15.457 -17.411 1.00 27.15 292 PRO B C 1
ATOM 4635 O O . PRO B 1 312 ? 32.706 -15.916 -17.129 1.00 23.63 292 PRO B O 1
ATOM 4639 N N . ASP B 1 313 ? 34.903 -16.215 -17.491 1.00 25.73 293 ASP B N 1
ATOM 4640 C CA . ASP B 1 313 ? 34.831 -17.642 -17.200 1.00 23.08 293 ASP B CA 1
ATOM 4641 C C . ASP B 1 313 ? 34.255 -17.796 -15.805 1.00 20.83 293 ASP B C 1
ATOM 4642 O O . ASP B 1 313 ? 34.662 -17.094 -14.884 1.00 18.15 293 ASP B O 1
ATOM 4647 N N . CYS B 1 314 ? 33.335 -18.732 -15.634 1.00 21.17 294 CYS B N 1
ATOM 4648 C CA . CYS B 1 314 ? 32.717 -18.904 -14.333 1.00 21.37 294 CYS B CA 1
ATOM 4649 C C . CYS B 1 314 ? 31.955 -20.208 -14.255 1.00 21.24 294 CYS B C 1
ATOM 4650 O O . CYS B 1 314 ? 31.762 -20.892 -15.255 1.00 20.53 294 CYS B O 1
ATOM 4653 N N . SER B 1 315 ? 31.543 -20.553 -13.042 1.00 15.43 295 SER B N 1
ATOM 4654 C CA . SER B 1 315 ? 30.723 -21.730 -12.808 1.00 13.94 295 SER B CA 1
ATOM 4655 C C . SER B 1 315 ? 29.502 -21.215 -12.054 1.00 17.83 295 SER B C 1
ATOM 4656 O O . SER B 1 315 ? 29.608 -20.277 -11.252 1.00 14.52 295 SER B O 1
ATOM 4659 N N . GLY B 1 316 ? 28.341 -21.798 -12.331 1.00 15.28 296 GLY B N 1
ATOM 4660 C CA . GLY B 1 316 ? 27.126 -21.364 -11.658 1.00 16.49 296 GLY B CA 1
ATOM 4661 C C . GLY B 1 316 ? 26.284 -22.555 -11.253 1.00 17.79 296 GLY B C 1
ATOM 4662 O O . GLY B 1 316 ? 26.464 -23.652 -11.776 1.00 20.18 296 GLY B O 1
ATOM 4663 N N . VAL B 1 317 ? 25.337 -22.340 -10.347 1.00 12.90 297 VAL B N 1
ATOM 4664 C CA . VAL B 1 317 ? 24.508 -23.440 -9.875 1.00 12.51 297 VAL B CA 1
ATOM 4665 C C . VAL B 1 317 ? 23.163 -22.937 -9.369 1.00 13.80 297 VAL B C 1
ATOM 4666 O O . VAL B 1 317 ? 23.067 -21.813 -8.876 1.00 16.87 297 VAL B O 1
ATOM 4670 N N . ALA B 1 318 ? 22.128 -23.765 -9.516 1.00 13.79 298 ALA B N 1
ATOM 4671 C CA . ALA B 1 318 ? 20.780 -23.433 -9.046 1.00 16.28 298 ALA B CA 1
ATOM 4672 C C . ALA B 1 318 ? 20.320 -24.551 -8.138 1.00 14.95 298 ALA B C 1
ATOM 4673 O O . ALA B 1 318 ? 20.378 -25.720 -8.506 1.00 16.11 298 ALA B O 1
ATOM 4675 N N . LEU B 1 319 ? 19.828 -24.180 -6.964 1.00 15.02 299 LEU B N 1
ATOM 4676 C CA . LEU B 1 319 ? 19.347 -25.141 -5.988 1.00 17.45 299 LEU B CA 1
ATOM 4677 C C . LEU B 1 319 ? 17.894 -24.831 -5.627 1.00 12.49 299 LEU B C 1
ATOM 4678 O O . LEU B 1 319 ? 17.487 -23.662 -5.566 1.00 14.01 299 LEU B O 1
ATOM 4683 N N . GLY B 1 320 ? 17.099 -25.874 -5.432 1.00 10.23 300 GLY B N 1
ATOM 4684 C CA . GLY B 1 320 ? 15.709 -25.671 -5.070 1.00 14.38 300 GLY B CA 1
ATOM 4685 C C . GLY B 1 320 ? 15.616 -25.411 -3.580 1.00 21.17 300 GLY B C 1
ATOM 4686 O O . GLY B 1 320 ? 15.773 -26.325 -2.766 1.00 16.38 300 GLY B O 1
ATOM 4687 N N . VAL B 1 321 ? 15.367 -24.157 -3.213 1.00 13.03 301 VAL B N 1
ATOM 4688 C CA . VAL B 1 321 ? 15.278 -23.800 -1.805 1.00 14.11 301 VAL B CA 1
ATOM 4689 C C . VAL B 1 321 ? 14.171 -24.548 -1.056 1.00 17.02 301 VAL B C 1
ATOM 4690 O O . VAL B 1 321 ? 14.387 -24.991 0.062 1.00 13.99 301 VAL B O 1
ATOM 4694 N N . ASP B 1 322 ? 12.995 -24.716 -1.658 1.00 12.29 302 ASP B N 1
ATOM 4695 C CA . ASP B 1 322 ? 11.926 -25.421 -0.960 1.00 14.03 302 ASP B CA 1
ATOM 4696 C C . ASP B 1 322 ? 12.326 -26.856 -0.602 1.00 17.50 302 ASP B C 1
ATOM 4697 O O . ASP B 1 322 ? 12.015 -27.340 0.491 1.00 16.59 302 ASP B O 1
ATOM 4702 N N . ARG B 1 323 ? 13.006 -27.535 -1.522 1.00 16.66 303 ARG B N 1
ATOM 4703 C CA . ARG B 1 323 ? 13.438 -28.905 -1.270 1.00 21.10 303 ARG B CA 1
ATOM 4704 C C . ARG B 1 323 ? 14.491 -28.943 -0.151 1.00 19.13 303 ARG B C 1
ATOM 4705 O O . ARG B 1 323 ? 14.466 -29.820 0.715 1.00 16.08 303 ARG B O 1
ATOM 4713 N N . LEU B 1 324 ? 15.416 -27.996 -0.175 1.00 16.74 304 LEU B N 1
ATOM 4714 C CA . LEU B 1 324 ? 16.443 -27.942 0.864 1.00 18.86 304 LEU B CA 1
ATOM 4715 C C . LEU B 1 324 ? 15.785 -27.699 2.228 1.00 19.87 304 LEU B C 1
ATOM 4716 O O . LEU B 1 324 ? 16.151 -28.327 3.226 1.00 16.51 304 LEU B O 1
ATOM 4721 N N . VAL B 1 325 ? 14.804 -26.800 2.262 1.00 16.94 305 VAL B N 1
ATOM 4722 C CA . VAL B 1 325 ? 14.098 -26.466 3.501 1.00 17.92 305 VAL B CA 1
ATOM 4723 C C . VAL B 1 325 ? 13.272 -27.648 3.988 1.00 19.49 305 VAL B C 1
ATOM 4724 O O . VAL B 1 325 ? 13.198 -27.912 5.182 1.00 18.73 305 VAL B O 1
ATOM 4728 N N . MET B 1 326 ? 12.650 -28.351 3.049 1.00 16.88 306 MET B N 1
ATOM 4729 C CA . MET B 1 326 ? 11.843 -29.519 3.358 1.00 21.50 306 MET B CA 1
ATOM 4730 C C . MET B 1 326 ? 12.751 -30.529 4.064 1.00 20.95 306 MET B C 1
ATOM 4731 O O . MET B 1 326 ? 12.380 -31.098 5.088 1.00 20.57 306 MET B O 1
ATOM 4736 N N . LEU B 1 327 ? 13.944 -30.747 3.520 1.00 16.86 307 LEU B N 1
ATOM 4737 C CA . LEU B 1 327 ? 14.871 -31.690 4.150 1.00 20.54 307 LEU B CA 1
ATOM 4738 C C . LEU B 1 327 ? 15.365 -31.162 5.494 1.00 21.24 307 LEU B C 1
ATOM 4739 O O . LEU B 1 327 ? 15.474 -31.908 6.460 1.00 21.71 307 LEU B O 1
ATOM 4744 N N . ALA B 1 328 ? 15.673 -29.873 5.555 1.00 17.83 308 ALA B N 1
ATOM 4745 C CA . ALA B 1 328 ? 16.159 -29.282 6.793 1.00 21.90 308 ALA B CA 1
ATOM 4746 C C . ALA B 1 328 ? 15.123 -29.381 7.909 1.00 25.87 308 ALA B C 1
ATOM 4747 O O . ALA B 1 328 ? 15.469 -29.659 9.056 1.00 20.87 308 ALA B O 1
ATOM 4749 N N . LEU B 1 329 ? 13.855 -29.173 7.568 1.00 18.55 309 LEU B N 1
ATOM 4750 C CA . LEU B 1 329 ? 12.789 -29.194 8.567 1.00 23.92 309 LEU B CA 1
ATOM 4751 C C . LEU B 1 329 ? 12.127 -30.540 8.819 1.00 23.55 309 LEU B C 1
ATOM 4752 O O . LEU B 1 329 ? 11.219 -30.643 9.641 1.00 23.08 309 LEU B O 1
ATOM 4757 N N . GLY B 1 330 ? 12.585 -31.567 8.124 1.00 18.24 310 GLY B N 1
ATOM 4758 C CA . GLY B 1 330 ? 12.007 -32.879 8.295 1.00 21.40 310 GLY B CA 1
ATOM 4759 C C . GLY B 1 330 ? 10.585 -32.960 7.785 1.00 27.87 310 GLY B C 1
ATOM 4760 O O . GLY B 1 330 ? 9.815 -33.788 8.263 1.00 23.06 310 GLY B O 1
ATOM 4761 N N . ALA B 1 331 ? 10.233 -32.104 6.823 1.00 25.05 311 ALA B N 1
ATOM 4762 C CA . ALA B 1 331 ? 8.889 -32.100 6.242 1.00 25.97 311 ALA B CA 1
ATOM 4763 C C . ALA B 1 331 ? 8.704 -33.295 5.304 1.00 22.18 311 ALA B C 1
ATOM 4764 O O . ALA B 1 331 ? 9.676 -33.826 4.777 1.00 23.34 311 ALA B O 1
ATOM 4766 N N . GLU B 1 332 ? 7.455 -33.711 5.103 1.00 17.71 312 GLU B N 1
ATOM 4767 C CA . GLU B 1 332 ? 7.127 -34.835 4.237 1.00 26.19 312 GLU B CA 1
ATOM 4768 C C . GLU B 1 332 ? 6.846 -34.420 2.788 1.00 27.83 312 GLU B C 1
ATOM 4769 O O . GLU B 1 332 ? 7.011 -35.221 1.869 1.00 26.43 312 GLU B O 1
ATOM 4775 N N . THR B 1 333 ? 6.428 -33.172 2.586 1.00 22.96 313 THR B N 1
ATOM 4776 C CA . THR B 1 333 ? 6.116 -32.672 1.248 1.00 18.50 313 THR B CA 1
ATOM 4777 C C . THR B 1 333 ? 6.580 -31.226 1.075 1.00 23.29 313 THR B C 1
ATOM 4778 O O . THR B 1 333 ? 6.824 -30.531 2.057 1.00 20.76 313 THR B O 1
ATOM 4782 N N . LEU B 1 334 ? 6.694 -30.780 -0.175 1.00 20.67 314 LEU B N 1
ATOM 4783 C CA . LEU B 1 334 ? 7.090 -29.409 -0.447 1.00 14.79 314 LEU B CA 1
ATOM 4784 C C . LEU B 1 334 ? 6.019 -28.480 0.128 1.00 14.31 314 LEU B C 1
ATOM 4785 O O . LEU B 1 334 ? 6.337 -27.450 0.708 1.00 17.05 314 LEU B O 1
ATOM 4790 N N . ALA B 1 335 ? 4.752 -28.866 -0.018 1.00 16.07 315 ALA B N 1
ATOM 4791 C CA . ALA B 1 335 ? 3.636 -28.046 0.468 1.00 14.80 315 ALA B CA 1
ATOM 4792 C C . ALA B 1 335 ? 3.776 -27.647 1.941 1.00 26.88 315 ALA B C 1
ATOM 4793 O O . ALA B 1 335 ? 3.386 -26.545 2.322 1.00 19.73 315 ALA B O 1
ATOM 4795 N N . GLU B 1 336 ? 4.331 -28.544 2.755 1.00 19.22 316 GLU B N 1
ATOM 4796 C CA . GLU B 1 336 ? 4.535 -28.296 4.180 1.00 18.67 316 GLU B CA 1
ATOM 4797 C C . GLU B 1 336 ? 5.514 -27.173 4.505 1.00 18.06 316 GLU B C 1
ATOM 4798 O O . GLU B 1 336 ? 5.576 -26.719 5.645 1.00 18.21 316 GLU B O 1
ATOM 4804 N N . VAL B 1 337 ? 6.286 -26.723 3.520 1.00 18.26 317 VAL B N 1
ATOM 4805 C CA . VAL B 1 337 ? 7.219 -25.631 3.777 1.00 19.00 317 VAL B CA 1
ATOM 4806 C C . VAL B 1 337 ? 6.953 -24.429 2.880 1.00 21.72 317 VAL B C 1
ATOM 4807 O O . VAL B 1 337 ? 7.712 -23.455 2.885 1.00 17.06 317 VAL B O 1
ATOM 4811 N N . ILE B 1 338 ? 5.872 -24.512 2.108 1.00 16.64 318 ILE B N 1
ATOM 4812 C CA . ILE B 1 338 ? 5.457 -23.425 1.217 1.00 19.26 318 ILE B CA 1
ATOM 4813 C C . ILE B 1 338 ? 4.165 -22.867 1.817 1.00 18.81 318 ILE B C 1
ATOM 4814 O O . ILE B 1 338 ? 3.225 -23.617 2.048 1.00 20.83 318 ILE B O 1
ATOM 4819 N N . ALA B 1 339 ? 4.119 -21.560 2.074 1.00 13.82 319 ALA B N 1
ATOM 4820 C CA . ALA B 1 339 ? 2.940 -20.966 2.696 1.00 13.21 319 ALA B CA 1
ATOM 4821 C C . ALA B 1 339 ? 1.627 -21.460 2.087 1.00 17.45 319 ALA B C 1
ATOM 4822 O O . ALA B 1 339 ? 0.719 -21.884 2.807 1.00 18.37 319 ALA B O 1
ATOM 4824 N N . PHE B 1 340 ? 1.517 -21.405 0.766 1.00 14.32 320 PHE B N 1
ATOM 4825 C CA . PHE B 1 340 ? 0.302 -21.872 0.094 1.00 14.24 320 PHE B CA 1
ATOM 4826 C C . PHE B 1 340 ? 0.676 -22.589 -1.198 1.00 17.76 320 PHE B C 1
ATOM 4827 O O . PHE B 1 340 ? 0.993 -21.943 -2.193 1.00 12.33 320 PHE B O 1
ATOM 4835 N N . SER B 1 341 ? 0.667 -23.917 -1.184 1.00 12.31 321 SER B N 1
ATOM 4836 C CA . SER B 1 341 ? 0.961 -24.664 -2.405 1.00 14.25 321 SER B CA 1
ATOM 4837 C C . SER B 1 341 ? -0.124 -24.276 -3.420 1.00 14.51 321 SER B C 1
ATOM 4838 O O . SER B 1 341 ? -1.186 -23.781 -3.041 1.00 17.62 321 SER B O 1
ATOM 4841 N N . VAL B 1 342 ? 0.118 -24.518 -4.704 1.00 12.91 322 VAL B N 1
ATOM 4842 C CA . VAL B 1 342 ? -0.828 -24.064 -5.723 1.00 14.90 322 VAL B CA 1
ATOM 4843 C C . VAL B 1 342 ? -2.275 -24.493 -5.574 1.00 18.84 322 VAL B C 1
ATOM 4844 O O . VAL B 1 342 ? -3.177 -23.747 -5.949 1.00 16.45 322 VAL B O 1
ATOM 4848 N N . ASP B 1 343 ? -2.513 -25.675 -5.013 1.00 18.24 323 ASP B N 1
ATOM 4849 C CA . ASP B 1 343 ? -3.883 -26.147 -4.848 1.00 20.74 323 ASP B CA 1
ATOM 4850 C C . ASP B 1 343 ? -4.693 -25.216 -3.949 1.00 22.75 323 ASP B C 1
ATOM 4851 O O . ASP B 1 343 ? -5.914 -25.169 -4.041 1.00 21.44 323 ASP B O 1
ATOM 4856 N N . ARG B 1 344 ? -4.023 -24.452 -3.095 1.00 19.18 324 ARG B N 1
ATOM 4857 C CA . ARG B 1 344 ? -4.749 -23.528 -2.230 1.00 20.81 324 ARG B CA 1
ATOM 4858 C C . ARG B 1 344 ? -4.403 -22.046 -2.423 1.00 17.45 324 ARG B C 1
ATOM 4859 O O . ARG B 1 344 ? -4.858 -21.195 -1.659 1.00 18.75 324 ARG B O 1
ATOM 4867 N N . ALA B 1 345 ? -3.613 -21.745 -3.450 1.00 15.70 325 ALA B N 1
ATOM 4868 C CA . ALA B 1 345 ? -3.192 -20.366 -3.733 1.00 19.35 325 ALA B CA 1
ATOM 4869 C C . ALA B 1 345 ? -4.304 -19.522 -4.348 1.00 16.70 325 ALA B C 1
ATOM 4870 O O . ALA B 1 345 ? -4.384 -18.321 -4.003 1.00 16.11 325 ALA B O 1
ATOM 4873 N N . THR C 1 24 ? 20.913 21.174 51.500 1.00 59.45 4 THR C N 1
ATOM 4874 C CA . THR C 1 24 ? 21.720 22.392 51.195 1.00 56.85 4 THR C CA 1
ATOM 4875 C C . THR C 1 24 ? 21.119 23.632 51.868 1.00 54.49 4 THR C C 1
ATOM 4876 O O . THR C 1 24 ? 19.905 23.843 51.834 1.00 56.34 4 THR C O 1
ATOM 4880 N N . ALA C 1 25 ? 21.976 24.446 52.481 1.00 48.02 5 ALA C N 1
ATOM 4881 C CA . ALA C 1 25 ? 21.538 25.660 53.165 1.00 42.91 5 ALA C CA 1
ATOM 4882 C C . ALA C 1 25 ? 20.518 26.439 52.333 1.00 35.77 5 ALA C C 1
ATOM 4883 O O . ALA C 1 25 ? 20.627 26.505 51.113 1.00 31.52 5 ALA C O 1
ATOM 4885 N N . SER C 1 26 ? 19.539 27.029 53.011 1.00 28.72 6 SER C N 1
ATOM 4886 C CA . SER C 1 26 ? 18.469 27.794 52.376 1.00 35.96 6 SER C CA 1
ATOM 4887 C C . SER C 1 26 ? 18.902 28.989 51.528 1.00 35.98 6 SER C C 1
ATOM 4888 O O . SER C 1 26 ? 18.201 29.358 50.582 1.00 35.93 6 SER C O 1
ATOM 4891 N N . TRP C 1 27 ? 20.039 29.598 51.860 1.00 32.02 7 TRP C N 1
ATOM 4892 C CA . TRP C 1 27 ? 20.516 30.756 51.109 1.00 30.69 7 TRP C CA 1
ATOM 4893 C C . TRP C 1 27 ? 20.873 30.375 49.680 1.00 22.51 7 TRP C C 1
ATOM 4894 O O . TRP C 1 27 ? 20.754 31.173 48.762 1.00 28.82 7 TRP C O 1
ATOM 4905 N N . GLN C 1 28 ? 21.325 29.146 49.500 1.00 23.98 8 GLN C N 1
ATOM 4906 C CA . GLN C 1 28 ? 21.721 28.666 48.189 1.00 29.30 8 GLN C CA 1
ATOM 4907 C C . GLN C 1 28 ? 20.591 28.587 47.170 1.00 25.37 8 GLN C C 1
ATOM 4908 O O . GLN C 1 28 ? 19.438 28.356 47.521 1.00 19.93 8 GLN C O 1
ATOM 4914 N N . PRO C 1 29 ? 20.914 28.807 45.889 1.00 26.41 9 PRO C N 1
ATOM 4915 C CA . PRO C 1 29 ? 19.873 28.723 44.859 1.00 23.82 9 PRO C CA 1
ATOM 4916 C C . PRO C 1 29 ? 19.484 27.261 44.690 1.00 27.71 9 PRO C C 1
ATOM 4917 O O . PRO C 1 29 ? 20.290 26.368 44.964 1.00 25.09 9 PRO C O 1
ATOM 4921 N N . SER C 1 30 ? 18.257 27.008 44.247 1.00 19.43 10 SER C N 1
ATOM 4922 C CA . SER C 1 30 ? 17.806 25.638 44.014 1.00 16.75 10 SER C CA 1
ATOM 4923 C C . SER C 1 30 ? 18.379 25.105 42.701 1.00 16.56 10 SER C C 1
ATOM 4924 O O . SER C 1 30 ? 18.472 23.902 42.495 1.00 19.52 10 SER C O 1
ATOM 4927 N N . ALA C 1 31 ? 18.777 26.013 41.810 1.00 17.21 11 ALA C N 1
ATOM 4928 C CA . ALA C 1 31 ? 19.338 25.619 40.527 1.00 20.01 11 ALA C CA 1
ATOM 4929 C C . ALA C 1 31 ? 20.855 25.757 40.594 1.00 20.49 11 ALA C C 1
ATOM 4930 O O . ALA C 1 31 ? 21.361 26.698 41.193 1.00 20.76 11 ALA C O 1
ATOM 4932 N N . SER C 1 32 ? 21.583 24.832 39.982 1.00 18.04 12 SER C N 1
ATOM 4933 C CA . SER C 1 32 ? 23.043 24.914 39.995 1.00 20.30 12 SER C CA 1
ATOM 4934 C C . SER C 1 32 ? 23.486 26.011 39.029 1.00 19.77 12 SER C C 1
ATOM 4935 O O . SER C 1 32 ? 22.728 26.405 38.155 1.00 17.23 12 SER C O 1
ATOM 4938 N N . ILE C 1 33 ? 24.708 26.510 39.185 1.00 14.95 13 ILE C N 1
ATOM 4939 C CA . ILE C 1 33 ? 25.198 27.540 38.286 1.00 19.80 13 ILE C CA 1
ATOM 4940 C C . ILE C 1 33 ? 25.250 27.010 36.858 1.00 23.80 13 ILE C C 1
ATOM 4941 O O . ILE C 1 33 ? 24.911 27.725 35.911 1.00 19.08 13 ILE C O 1
ATOM 4946 N N . PRO C 1 34 ? 25.684 25.752 36.674 1.00 21.51 14 PRO C N 1
ATOM 4947 C CA . PRO C 1 34 ? 25.723 25.225 35.308 1.00 19.84 14 PRO C CA 1
ATOM 4948 C C . PRO C 1 34 ? 24.310 25.190 34.681 1.00 20.81 14 PRO C C 1
ATOM 4949 O O . PRO C 1 34 ? 24.145 25.429 33.482 1.00 20.13 14 PRO C O 1
ATOM 4953 N N . ASN C 1 35 ? 23.295 24.877 35.479 1.00 16.93 15 ASN C N 1
ATOM 4954 C CA . ASN C 1 35 ? 21.939 24.865 34.943 1.00 16.96 15 ASN C CA 1
ATOM 4955 C C . ASN C 1 35 ? 21.501 26.278 34.563 1.00 16.39 15 ASN C C 1
ATOM 4956 O O . ASN C 1 35 ? 20.857 26.484 33.531 1.00 18.15 15 ASN C O 1
ATOM 4961 N N . LEU C 1 36 ? 21.854 27.265 35.377 1.00 19.69 16 LEU C N 1
ATOM 4962 C CA . LEU C 1 36 ? 21.457 28.635 35.055 1.00 16.02 16 LEU C CA 1
ATOM 4963 C C . LEU C 1 36 ? 22.120 29.103 33.770 1.00 20.47 16 LEU C C 1
ATOM 4964 O O . LEU C 1 36 ? 21.521 29.843 32.995 1.00 15.26 16 LEU C O 1
ATOM 4969 N N . LEU C 1 37 ? 23.353 28.654 33.537 1.00 19.16 17 LEU C N 1
ATOM 4970 C CA . LEU C 1 37 ? 24.106 29.007 32.329 1.00 16.32 17 LEU C CA 1
ATOM 4971 C C . LEU C 1 37 ? 23.401 28.417 31.114 1.00 18.21 17 LEU C C 1
ATOM 4972 O O . LEU C 1 37 ? 23.239 29.086 30.085 1.00 16.37 17 LEU C O 1
ATOM 4977 N N . LYS C 1 38 ? 22.989 27.158 31.245 1.00 15.23 18 LYS C N 1
ATOM 4978 C CA . LYS C 1 38 ? 22.282 26.451 30.187 1.00 23.73 18 LYS C CA 1
ATOM 4979 C C . LYS C 1 38 ? 20.890 27.028 29.977 1.00 17.27 18 LYS C C 1
ATOM 4980 O O . LYS C 1 38 ? 20.391 27.049 28.856 1.00 18.52 18 LYS C O 1
ATOM 4986 N N . ARG C 1 39 ? 20.238 27.447 31.061 1.00 18.32 19 ARG C N 1
ATOM 4987 C CA . ARG C 1 39 ? 18.905 28.028 30.930 1.00 18.45 19 ARG C CA 1
ATOM 4988 C C . ARG C 1 39 ? 19.000 29.341 30.151 1.00 17.17 19 ARG C C 1
ATOM 4989 O O . ARG C 1 39 ? 18.162 29.624 29.304 1.00 19.28 19 ARG C O 1
ATOM 4997 N N . ALA C 1 40 ? 20.033 30.136 30.419 1.00 12.14 20 ALA C N 1
ATOM 4998 C CA . ALA C 1 40 ? 20.179 31.396 29.704 1.00 16.02 20 ALA C CA 1
ATOM 4999 C C . ALA C 1 40 ? 20.391 31.120 28.211 1.00 19.83 20 ALA C C 1
ATOM 5000 O O . ALA C 1 40 ? 19.854 31.833 27.366 1.00 19.08 20 ALA C O 1
ATOM 5002 N N . ALA C 1 41 ? 21.164 30.088 27.882 1.00 13.91 21 ALA C N 1
ATOM 5003 C CA . ALA C 1 41 ? 21.391 29.763 26.466 1.00 17.32 21 ALA C CA 1
ATOM 5004 C C . ALA C 1 41 ? 20.083 29.315 25.807 1.00 15.40 21 ALA C C 1
ATOM 5005 O O . ALA C 1 41 ? 19.844 29.610 24.640 1.00 20.86 21 ALA C O 1
ATOM 5007 N N . ILE C 1 42 ? 19.247 28.586 26.545 1.00 13.56 22 ILE C N 1
ATOM 5008 C CA . ILE C 1 42 ? 17.976 28.147 25.993 1.00 14.60 22 ILE C CA 1
ATOM 5009 C C . ILE C 1 42 ? 17.070 29.370 25.762 1.00 16.17 22 ILE C C 1
ATOM 5010 O O . ILE C 1 42 ? 16.366 29.454 24.755 1.00 14.78 22 ILE C O 1
ATOM 5015 N N . MET C 1 43 ? 17.094 30.326 26.688 1.00 15.41 23 MET C N 1
ATOM 5016 C CA . MET C 1 43 ? 16.286 31.528 26.520 1.00 18.78 23 MET C CA 1
ATOM 5017 C C . MET C 1 43 ? 16.743 32.297 25.274 1.00 13.69 23 MET C C 1
ATOM 5018 O O . MET C 1 43 ? 15.915 32.809 24.523 1.00 17.24 23 MET C O 1
ATOM 5023 N N . ALA C 1 44 ? 18.052 32.377 25.046 1.00 13.68 24 ALA C N 1
ATOM 5024 C CA . ALA C 1 44 ? 18.556 33.087 23.868 1.00 20.79 24 ALA C CA 1
ATOM 5025 C C . ALA C 1 44 ? 18.145 32.320 22.616 1.00 21.03 24 ALA C C 1
ATOM 5026 O O . ALA C 1 44 ? 17.844 32.903 21.575 1.00 14.61 24 ALA C O 1
ATOM 5028 N N . GLU C 1 45 ? 18.146 31.000 22.718 1.00 20.66 25 GLU C N 1
ATOM 5029 C CA . GLU C 1 45 ? 17.776 30.154 21.585 1.00 17.70 25 GLU C CA 1
ATOM 5030 C C . GLU C 1 45 ? 16.303 30.375 21.223 1.00 14.68 25 GLU C C 1
ATOM 5031 O O . GLU C 1 45 ? 15.935 30.419 20.040 1.00 13.83 25 GLU C O 1
ATOM 5037 N N . ILE C 1 46 ? 15.457 30.512 22.238 1.00 14.05 26 ILE C N 1
ATOM 5038 C CA . ILE C 1 46 ? 14.028 30.740 22.016 1.00 14.65 26 ILE C CA 1
ATOM 5039 C C . ILE C 1 46 ? 13.862 32.091 21.336 1.00 20.28 26 ILE C C 1
ATOM 5040 O O . ILE C 1 46 ? 13.121 32.219 20.363 1.00 15.86 26 ILE C O 1
ATOM 5045 N N . ARG C 1 47 ? 14.570 33.100 21.826 1.00 14.35 27 ARG C N 1
ATOM 5046 C CA . ARG C 1 47 ? 14.457 34.411 21.206 1.00 17.39 27 ARG C CA 1
ATOM 5047 C C . ARG C 1 47 ? 14.922 34.388 19.741 1.00 17.43 27 ARG C C 1
ATOM 5048 O O . ARG C 1 47 ? 14.299 35.010 18.884 1.00 18.16 27 ARG C O 1
ATOM 5056 N N . ARG C 1 48 ? 15.979 33.642 19.434 1.00 17.15 28 ARG C N 1
ATOM 5057 C CA . ARG C 1 48 ? 16.453 33.597 18.045 1.00 14.62 28 ARG C CA 1
ATOM 5058 C C . ARG C 1 48 ? 15.425 32.902 17.164 1.00 14.45 28 ARG C C 1
ATOM 5059 O O . ARG C 1 48 ? 15.239 33.264 15.997 1.00 17.27 28 ARG C O 1
ATOM 5067 N N . PHE C 1 49 ? 14.770 31.895 17.727 1.00 10.12 29 PHE C N 1
ATOM 5068 C CA . PHE C 1 49 ? 13.760 31.134 17.009 1.00 15.43 29 PHE C CA 1
ATOM 5069 C C . PHE C 1 49 ? 12.639 32.053 16.551 1.00 21.74 29 PHE C C 1
ATOM 5070 O O . PHE C 1 49 ? 12.210 31.998 15.401 1.00 16.78 29 PHE C O 1
ATOM 5078 N N . PHE C 1 50 ? 12.171 32.918 17.443 1.00 13.33 30 PHE C N 1
ATOM 5079 C CA . PHE C 1 50 ? 11.115 33.840 17.070 1.00 11.70 30 PHE C CA 1
ATOM 5080 C C . PHE C 1 50 ? 11.588 35.001 16.197 1.00 17.69 30 PHE C C 1
ATOM 5081 O O . PHE C 1 50 ? 10.869 35.445 15.297 1.00 19.13 30 PHE C O 1
ATOM 5089 N N . ALA C 1 51 ? 12.804 35.476 16.439 1.00 11.95 31 ALA C N 1
ATOM 5090 C CA . ALA C 1 51 ? 13.347 36.566 15.637 1.00 17.76 31 ALA C CA 1
ATOM 5091 C C . ALA C 1 51 ? 13.484 36.078 14.199 1.00 18.84 31 ALA C C 1
ATOM 5092 O O . ALA C 1 51 ? 13.220 36.812 13.254 1.00 20.06 31 ALA C O 1
ATOM 5094 N N . ASP C 1 52 ? 13.891 34.825 14.042 1.00 20.91 32 ASP C N 1
ATOM 5095 C CA . ASP C 1 52 ? 14.056 34.250 12.711 1.00 23.12 32 ASP C CA 1
ATOM 5096 C C . ASP C 1 52 ? 12.706 34.112 12.007 1.00 26.16 32 ASP C C 1
ATOM 5097 O O . ASP C 1 52 ? 12.644 33.998 10.783 1.00 25.56 32 ASP C O 1
ATOM 5102 N N . ARG C 1 53 ? 11.623 34.125 12.782 1.00 21.55 33 ARG C N 1
ATOM 5103 C CA . ARG C 1 53 ? 10.301 33.997 12.202 1.00 15.57 33 ARG C CA 1
ATOM 5104 C C . ARG C 1 53 ? 9.502 35.293 12.215 1.00 18.82 33 ARG C C 1
ATOM 5105 O O . ARG C 1 53 ? 8.304 35.288 11.941 1.00 19.00 33 ARG C O 1
ATOM 5113 N N . GLY C 1 54 ? 10.176 36.401 12.520 1.00 20.99 34 GLY C N 1
ATOM 5114 C CA . GLY C 1 54 ? 9.512 37.700 12.536 1.00 21.14 34 GLY C CA 1
ATOM 5115 C C . GLY C 1 54 ? 8.440 37.892 13.599 1.00 22.91 34 GLY C C 1
ATOM 5116 O O . GLY C 1 54 ? 7.495 38.658 13.410 1.00 19.89 34 GLY C O 1
ATOM 5117 N N . VAL C 1 55 ? 8.589 37.209 14.728 1.00 15.61 35 VAL C N 1
ATOM 5118 C CA . VAL C 1 55 ? 7.612 37.308 15.809 1.00 14.26 35 VAL C CA 1
ATOM 5119 C C . VAL C 1 55 ? 8.148 38.327 16.833 1.00 15.05 35 VAL C C 1
ATOM 5120 O O . VAL C 1 55 ? 9.211 38.138 17.419 1.00 19.12 35 VAL C O 1
ATOM 5124 N N . LEU C 1 56 ? 7.405 39.409 17.025 1.00 13.60 36 LEU C N 1
ATOM 5125 C CA . LEU C 1 56 ? 7.796 40.504 17.922 1.00 13.87 36 LEU C CA 1
ATOM 5126 C C . LEU C 1 56 ? 7.653 40.197 19.418 1.00 16.38 36 LEU C C 1
ATOM 5127 O O . LEU C 1 56 ? 6.595 39.749 19.865 1.00 12.14 36 LEU C O 1
ATOM 5132 N N . GLU C 1 57 ? 8.702 40.465 20.199 1.00 15.74 37 GLU C N 1
ATOM 5133 C CA . GLU C 1 57 ? 8.598 40.245 21.644 1.00 19.04 37 GLU C CA 1
ATOM 5134 C C . GLU C 1 57 ? 7.904 41.434 22.314 1.00 10.93 37 GLU C C 1
ATOM 5135 O O . GLU C 1 57 ? 8.182 42.596 21.992 1.00 14.61 37 GLU C O 1
ATOM 5141 N N . VAL C 1 58 ? 7.001 41.140 23.248 1.00 12.55 38 VAL C N 1
ATOM 5142 C CA . VAL C 1 58 ? 6.284 42.170 23.980 1.00 14.40 38 VAL C CA 1
ATOM 5143 C C . VAL C 1 58 ? 6.293 41.844 25.463 1.00 20.09 38 VAL C C 1
ATOM 5144 O O . VAL C 1 58 ? 6.539 40.699 25.860 1.00 14.06 38 VAL C O 1
ATOM 5148 N N . GLU C 1 59 ? 6.032 42.861 26.278 1.00 13.50 39 GLU C N 1
ATOM 5149 C CA . GLU C 1 59 ? 5.976 42.697 27.732 1.00 14.86 39 GLU C CA 1
ATOM 5150 C C . GLU C 1 59 ? 4.637 43.270 28.206 1.00 14.33 39 GLU C C 1
ATOM 5151 O O . GLU C 1 59 ? 4.310 44.410 27.892 1.00 20.16 39 GLU C O 1
ATOM 5157 N N . THR C 1 60 ? 3.854 42.490 28.937 1.00 12.19 40 THR C N 1
ATOM 5158 C CA . THR C 1 60 ? 2.588 43.000 29.422 1.00 13.25 40 THR C CA 1
ATOM 5159 C C . THR C 1 60 ? 2.605 42.947 30.951 1.00 14.22 40 THR C C 1
ATOM 5160 O O . THR C 1 60 ? 3.530 42.402 31.536 1.00 12.91 40 THR C O 1
ATOM 5164 N N . PRO C 1 61 ? 1.585 43.511 31.613 1.00 14.20 41 PRO C N 1
ATOM 5165 C CA . PRO C 1 61 ? 1.533 43.517 33.082 1.00 15.02 41 PRO C CA 1
ATOM 5166 C C . PRO C 1 61 ? 1.568 42.176 33.812 1.00 16.27 41 PRO C C 1
ATOM 5167 O O . PRO C 1 61 ? 1.083 41.162 33.309 1.00 17.52 41 PRO C O 1
ATOM 5171 N N . CYS C 1 62 ? 2.156 42.186 35.005 1.00 13.00 42 CYS C N 1
ATOM 5172 C CA . CYS C 1 62 ? 2.127 41.007 35.869 1.00 16.09 42 CYS C CA 1
ATOM 5173 C C . CYS C 1 62 ? 0.952 41.206 36.823 1.00 15.98 42 CYS C C 1
ATOM 5174 O O . CYS C 1 62 ? 0.548 40.273 37.515 1.00 15.56 42 CYS C O 1
ATOM 5177 N N . MET C 1 63 ? 0.421 42.431 36.879 1.00 11.31 43 MET C N 1
ATOM 5178 C CA . MET C 1 63 ? -0.716 42.733 37.757 1.00 14.23 43 MET C CA 1
ATOM 5179 C C . MET C 1 63 ? -1.837 43.384 36.949 1.00 18.09 43 MET C C 1
ATOM 5180 O O . MET C 1 63 ? -1.573 44.182 36.052 1.00 17.08 43 MET C O 1
ATOM 5185 N N . SER C 1 64 ? -3.082 43.064 37.284 1.00 16.67 44 SER C N 1
ATOM 5186 C CA . SER C 1 64 ? -4.235 43.623 36.575 1.00 15.20 44 SER C CA 1
ATOM 5187 C C . SER C 1 64 ? -5.394 43.897 37.533 1.00 19.69 44 SER C C 1
ATOM 5188 O O . SER C 1 64 ? -5.471 43.314 38.619 1.00 16.76 44 SER C O 1
ATOM 5191 N N . GLN C 1 65 ? -6.298 44.779 37.129 1.00 21.07 45 GLN C N 1
ATOM 5192 C CA . GLN C 1 65 ? -7.457 45.077 37.946 1.00 21.76 45 GLN C CA 1
ATOM 5193 C C . GLN C 1 65 ? -8.510 43.986 37.749 1.00 25.77 45 GLN C C 1
ATOM 5194 O O . GLN C 1 65 ? -9.509 43.935 38.461 1.00 18.00 45 GLN C O 1
ATOM 5200 N N . ALA C 1 66 ? -8.272 43.096 36.792 1.00 17.10 46 ALA C N 1
ATOM 5201 C CA . ALA C 1 66 ? -9.199 41.990 36.558 1.00 23.10 46 ALA C CA 1
ATOM 5202 C C . ALA C 1 66 ? -8.439 40.668 36.614 1.00 20.25 46 ALA C C 1
ATOM 5203 O O . ALA C 1 66 ? -7.211 40.653 36.717 1.00 21.81 46 ALA C O 1
ATOM 5205 N N . THR C 1 67 ? -9.158 39.556 36.550 1.00 21.42 47 THR C N 1
ATOM 5206 C CA . THR C 1 67 ? -8.505 38.257 36.605 1.00 25.31 47 THR C CA 1
ATOM 5207 C C . THR C 1 67 ? -9.184 37.301 35.632 1.00 26.16 47 THR C C 1
ATOM 5208 O O . THR C 1 67 ? -9.893 37.734 34.728 1.00 27.91 47 THR C O 1
ATOM 5212 N N . VAL C 1 68 ? -8.957 36.005 35.795 1.00 23.45 48 VAL C N 1
ATOM 5213 C CA . VAL C 1 68 ? -9.571 35.026 34.911 1.00 22.21 48 VAL C CA 1
ATOM 5214 C C . VAL C 1 68 ? -10.710 34.279 35.606 1.00 22.70 48 VAL C C 1
ATOM 5215 O O . VAL C 1 68 ? -10.691 34.078 36.817 1.00 18.11 48 VAL C O 1
ATOM 5219 N N . THR C 1 69 ? -11.710 33.881 34.835 1.00 19.16 49 THR C N 1
ATOM 5220 C CA . THR C 1 69 ? -12.825 33.139 35.398 1.00 21.77 49 THR C CA 1
ATOM 5221 C C . THR C 1 69 ? -12.584 31.627 35.302 1.00 20.51 49 THR C C 1
ATOM 5222 O O . THR C 1 69 ? -13.327 30.836 35.882 1.00 21.54 49 THR C O 1
ATOM 5226 N N . ASP C 1 70 ? -11.534 31.242 34.579 1.00 19.38 50 ASP C N 1
ATOM 5227 C CA . ASP C 1 70 ? -11.157 29.841 34.401 1.00 23.87 50 ASP C CA 1
ATOM 5228 C C . ASP C 1 70 ? -11.366 29.081 35.719 1.00 22.52 50 ASP C C 1
ATOM 5229 O O . ASP C 1 70 ? -10.733 29.379 36.722 1.00 18.82 50 ASP C O 1
ATOM 5234 N N . ILE C 1 71 ? -12.262 28.097 35.697 1.00 16.36 51 ILE C N 1
ATOM 5235 C CA . ILE C 1 71 ? -12.623 27.313 36.878 1.00 24.65 51 ILE C CA 1
ATOM 5236 C C . ILE C 1 71 ? -11.510 26.651 37.690 1.00 20.06 51 ILE C C 1
ATOM 5237 O O . ILE C 1 71 ? -11.636 26.471 38.906 1.00 22.04 51 ILE C O 1
ATOM 5242 N N . HIS C 1 72 ? -10.425 26.306 37.013 1.00 21.13 52 HIS C N 1
ATOM 5243 C CA . HIS C 1 72 ? -9.318 25.594 37.636 1.00 28.99 52 HIS C CA 1
ATOM 5244 C C . HIS C 1 72 ? -8.214 26.416 38.282 1.00 25.67 52 HIS C C 1
ATOM 5245 O O . HIS C 1 72 ? -7.391 25.868 39.012 1.00 25.32 52 HIS C O 1
ATOM 5252 N N . LEU C 1 73 ? -8.202 27.722 38.039 1.00 18.91 53 LEU C N 1
ATOM 5253 C CA . LEU C 1 73 ? -7.140 28.587 38.564 1.00 18.97 53 LEU C CA 1
ATOM 5254 C C . LEU C 1 73 ? -7.443 29.417 39.804 1.00 18.67 53 LEU C C 1
ATOM 5255 O O . LEU C 1 73 ? -8.561 29.881 40.006 1.00 19.91 53 LEU C O 1
ATOM 5260 N N . VAL C 1 74 ? -6.425 29.613 40.628 1.00 15.57 54 VAL C N 1
ATOM 5261 C CA . VAL C 1 74 ? -6.562 30.442 41.810 1.00 19.66 54 VAL C CA 1
ATOM 5262 C C . VAL C 1 74 ? -5.458 31.495 41.696 1.00 18.02 54 VAL C C 1
ATOM 5263 O O . VAL C 1 74 ? -4.275 31.188 41.796 1.00 22.19 54 VAL C O 1
ATOM 5267 N N . PRO C 1 75 ? -5.840 32.755 41.471 1.00 15.84 55 PRO C N 1
ATOM 5268 C CA . PRO C 1 75 ? -4.857 33.834 41.340 1.00 23.93 55 PRO C CA 1
ATOM 5269 C C . PRO C 1 75 ? -4.386 34.407 42.670 1.00 28.23 55 PRO C C 1
ATOM 5270 O O . PRO C 1 75 ? -5.046 34.237 43.693 1.00 25.15 55 PRO C O 1
ATOM 5274 N N . PHE C 1 76 ? -3.225 35.056 42.652 1.00 18.05 56 PHE C N 1
ATOM 5275 C CA . PHE C 1 76 ? -2.720 35.733 43.831 1.00 18.33 56 PHE C CA 1
ATOM 5276 C C . PHE C 1 76 ? -3.436 37.074 43.781 1.00 23.01 56 PHE C C 1
ATOM 5277 O O . PHE C 1 76 ? -3.802 37.535 42.712 1.00 16.81 56 PHE C O 1
ATOM 5285 N N . GLU C 1 77 ? -3.626 37.688 44.939 1.00 20.21 57 GLU C N 1
ATOM 5286 C CA . GLU C 1 77 ? -4.270 38.983 45.033 1.00 22.57 57 GLU C CA 1
ATOM 5287 C C . GLU C 1 77 ? -3.337 39.878 45.830 1.00 14.52 57 GLU C C 1
ATOM 5288 O O . GLU C 1 77 ? -2.603 39.415 46.710 1.00 18.63 57 GLU C O 1
ATOM 5294 N N . THR C 1 78 ? -3.362 41.163 45.517 1.00 15.51 58 THR C N 1
ATOM 5295 C CA . THR C 1 78 ? -2.539 42.112 46.230 1.00 20.74 58 THR C CA 1
ATOM 5296 C C . THR C 1 78 ? -3.223 43.478 46.228 1.00 27.66 58 THR C C 1
ATOM 5297 O O . THR C 1 78 ? -4.051 43.772 45.362 1.00 28.87 58 THR C O 1
ATOM 5301 N N . ARG C 1 79 ? -2.884 44.301 47.212 1.00 27.36 59 ARG C N 1
ATOM 5302 C CA . ARG C 1 79 ? -3.482 45.623 47.353 1.00 27.24 59 ARG C CA 1
ATOM 5303 C C . ARG C 1 79 ? -2.571 46.735 46.843 1.00 14.48 59 ARG C C 1
ATOM 5304 O O . ARG C 1 79 ? -1.392 46.795 47.172 1.00 21.63 59 ARG C O 1
ATOM 5312 N N . PHE C 1 80 ? -3.142 47.625 46.042 1.00 21.44 60 PHE C N 1
ATOM 5313 C CA . PHE C 1 80 ? -2.414 48.749 45.476 1.00 21.72 60 PHE C CA 1
ATOM 5314 C C . PHE C 1 80 ? -2.899 50.046 46.138 1.00 25.28 60 PHE C C 1
ATOM 5315 O O . PHE C 1 80 ? -4.102 50.262 46.289 1.00 23.10 60 PHE C O 1
ATOM 5323 N N . VAL C 1 81 ? -1.970 50.897 46.557 1.00 25.95 61 VAL C N 1
ATOM 5324 C CA . VAL C 1 81 ? -2.353 52.158 47.191 1.00 29.14 61 VAL C CA 1
ATOM 5325 C C . VAL C 1 81 ? -3.179 53.030 46.254 1.00 33.78 61 VAL C C 1
ATOM 5326 O O . VAL C 1 81 ? -3.995 53.833 46.703 1.00 42.41 61 VAL C O 1
ATOM 5330 N N . GLY C 1 82 ? -2.960 52.878 44.952 1.00 37.58 62 GLY C N 1
ATOM 5331 C CA . GLY C 1 82 ? -3.704 53.663 43.979 1.00 36.12 62 GLY C CA 1
ATOM 5332 C C . GLY C 1 82 ? -3.406 55.155 43.966 1.00 46.78 62 GLY C C 1
ATOM 5333 O O . GLY C 1 82 ? -2.462 55.616 44.616 1.00 44.59 62 GLY C O 1
ATOM 5334 N N . PRO C 1 83 ? -4.212 55.941 43.229 1.00 48.36 63 PRO C N 1
ATOM 5335 C CA . PRO C 1 83 ? -4.075 57.397 43.097 1.00 51.50 63 PRO C CA 1
ATOM 5336 C C . PRO C 1 83 ? -3.733 58.124 44.398 1.00 51.20 63 PRO C C 1
ATOM 5337 O O . PRO C 1 83 ? -4.409 57.960 45.411 1.00 56.99 63 PRO C O 1
ATOM 5341 N N . GLY C 1 88 ? -7.084 53.152 47.471 1.00 40.81 68 GLY C N 1
ATOM 5342 C CA . GLY C 1 88 ? -6.393 52.008 46.901 1.00 39.32 68 GLY C CA 1
ATOM 5343 C C . GLY C 1 88 ? -7.311 51.083 46.127 1.00 40.91 68 GLY C C 1
ATOM 5344 O O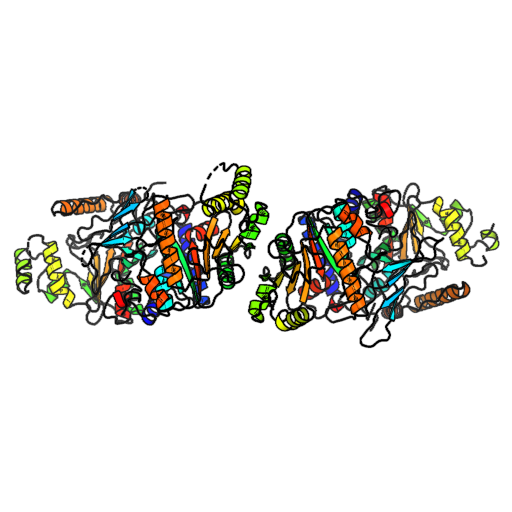 . GLY C 1 88 ? -8.515 51.325 46.034 1.00 41.01 68 GLY C O 1
ATOM 5345 N N . MET C 1 89 ? -6.747 50.022 45.560 1.00 37.94 69 MET C N 1
ATOM 5346 C CA . MET C 1 89 ? -7.543 49.065 44.801 1.00 32.26 69 MET C CA 1
ATOM 5347 C C . MET C 1 89 ? -6.943 47.678 44.842 1.00 29.74 69 MET C C 1
ATOM 5348 O O . MET C 1 89 ? -5.759 47.510 45.117 1.00 26.08 69 MET C O 1
ATOM 5353 N N . ASN C 1 90 ? -7.773 46.684 44.564 1.00 24.53 70 ASN C N 1
ATOM 5354 C CA . ASN C 1 90 ? -7.322 45.313 44.560 1.00 26.59 70 ASN C CA 1
ATOM 5355 C C . ASN C 1 90 ? -6.778 44.975 43.180 1.00 22.05 70 ASN C C 1
ATOM 5356 O O . ASN C 1 90 ? -7.355 45.378 42.161 1.00 25.91 70 ASN C O 1
ATOM 5361 N N . LEU C 1 91 ? -5.659 44.258 43.149 1.00 18.20 71 LEU C N 1
ATOM 5362 C CA . LEU C 1 91 ? -5.063 43.823 41.880 1.00 16.79 71 LEU C CA 1
ATOM 5363 C C . LEU C 1 91 ? -4.870 42.330 41.976 1.00 21.49 71 LEU C C 1
ATOM 5364 O O . LEU C 1 91 ? -4.775 41.781 43.073 1.00 21.00 71 LEU C O 1
ATOM 5369 N N . TRP C 1 92 ? -4.824 41.665 40.829 1.00 18.40 72 TRP C N 1
ATOM 5370 C CA . TRP C 1 92 ? -4.620 40.227 40.805 1.00 15.50 72 TRP C CA 1
ATOM 5371 C C . TRP C 1 92 ? -3.347 39.989 40.008 1.00 18.43 72 TRP C C 1
ATOM 5372 O O . TRP C 1 92 ? -3.098 40.700 39.029 1.00 15.59 72 TRP C O 1
ATOM 5383 N N . LEU C 1 93 ? -2.542 39.010 40.414 1.00 15.03 73 LEU C N 1
ATOM 5384 C CA . LEU C 1 93 ? -1.328 38.705 39.649 1.00 15.38 73 LEU C CA 1
ATOM 5385 C C . LEU C 1 93 ? -1.780 37.879 38.442 1.00 14.91 73 LEU C C 1
ATOM 5386 O O . LEU C 1 93 ? -2.684 37.048 38.542 1.00 14.43 73 LEU C O 1
ATOM 5391 N N . MET C 1 94 ? -1.155 38.118 37.299 1.00 13.85 74 MET C N 1
ATOM 5392 C CA . MET C 1 94 ? -1.539 37.448 36.065 1.00 15.42 74 MET C CA 1
ATOM 5393 C C . MET C 1 94 ? -1.148 35.982 35.966 1.00 17.89 74 MET C C 1
ATOM 5394 O O . MET C 1 94 ? 0.035 35.635 36.054 1.00 17.52 74 MET C O 1
ATOM 5399 N N . THR C 1 95 ? -2.144 35.131 35.739 1.00 10.55 75 THR C N 1
ATOM 5400 C CA . THR C 1 95 ? -1.918 33.683 35.607 1.00 9.49 75 THR C CA 1
ATOM 5401 C C . THR C 1 95 ? -1.342 33.311 34.239 1.00 12.40 75 THR C C 1
ATOM 5402 O O . THR C 1 95 ? -0.791 32.217 34.061 1.00 12.79 75 THR C O 1
ATOM 5406 N N . SER C 1 96 ? -1.506 34.229 33.285 1.00 11.49 76 SER C N 1
ATOM 5407 C CA . SER C 1 96 ? -1.020 34.103 31.907 1.00 11.12 76 SER C CA 1
ATOM 5408 C C . SER C 1 96 ? -1.211 35.471 31.260 1.00 13.12 76 SER C C 1
ATOM 5409 O O . SER C 1 96 ? -2.158 36.185 31.588 1.00 18.33 76 SER C O 1
ATOM 5412 N N . PRO C 1 97 ? -0.316 35.863 30.335 1.00 14.88 77 PRO C N 1
ATOM 5413 C CA .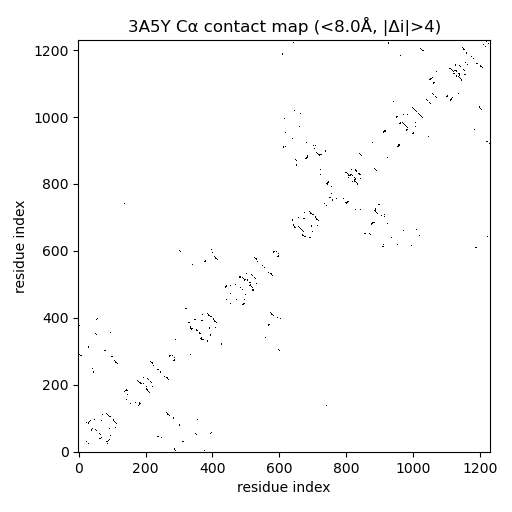 PRO C 1 97 ? -0.493 37.181 29.715 1.00 9.85 77 PRO C CA 1
ATOM 5414 C C . PRO C 1 97 ? -1.555 37.255 28.628 1.00 19.69 77 PRO C C 1
ATOM 5415 O O . PRO C 1 97 ? -1.717 38.301 28.003 1.00 14.47 77 PRO C O 1
ATOM 5419 N N . GLU C 1 98 ? -2.272 36.158 28.414 1.00 13.54 78 GLU C N 1
ATOM 5420 C CA . GLU C 1 98 ? -3.278 36.092 27.355 1.00 17.19 78 GLU C CA 1
ATOM 5421 C C . GLU C 1 98 ? -4.180 37.294 27.105 1.00 18.74 78 GLU C C 1
ATOM 5422 O O . GLU C 1 98 ? -4.254 37.787 25.974 1.00 15.77 78 GLU C O 1
ATOM 5428 N N . TYR C 1 99 ? -4.870 37.766 28.138 1.00 17.11 79 TYR C N 1
ATOM 5429 C CA . TYR C 1 99 ? -5.797 38.871 27.933 1.00 17.54 79 TYR C CA 1
ATOM 5430 C C . TYR C 1 99 ? -5.129 40.136 27.431 1.00 17.23 79 TYR C C 1
ATOM 5431 O O . TYR C 1 99 ? -5.684 40.823 26.563 1.00 16.16 79 TYR C O 1
ATOM 5440 N N . HIS C 1 100 ? -3.954 40.472 27.964 1.00 16.02 80 HIS C N 1
ATOM 5441 C CA . HIS C 1 100 ? -3.272 41.674 27.477 1.00 8.81 80 HIS C CA 1
ATOM 5442 C C . HIS C 1 100 ? -2.721 41.488 26.069 1.00 10.62 80 HIS C C 1
ATOM 5443 O O . HIS C 1 100 ? -2.729 42.422 25.272 1.00 15.29 80 HIS C O 1
ATOM 5450 N N . MET C 1 101 ? -2.239 40.290 25.748 1.00 11.94 81 MET C N 1
ATOM 5451 C CA . MET C 1 101 ? -1.701 40.095 24.401 1.00 10.88 81 MET C CA 1
ATOM 5452 C C . MET C 1 101 ? -2.842 40.162 23.372 1.00 14.94 81 MET C C 1
ATOM 5453 O O . MET C 1 101 ? -2.636 40.591 22.236 1.00 11.74 81 MET C O 1
ATOM 5458 N N . LYS C 1 102 ? -4.039 39.755 23.778 1.00 12.62 82 LYS C N 1
ATOM 5459 C CA . LYS C 1 102 ? -5.189 39.815 22.883 1.00 16.52 82 LYS C CA 1
ATOM 5460 C C . LYS C 1 102 ? -5.593 41.275 22.643 1.00 18.92 82 LYS C C 1
ATOM 5461 O O . LYS C 1 102 ? -6.004 41.631 21.537 1.00 18.03 82 LYS C O 1
ATOM 5467 N N . ARG C 1 103 ? -5.474 42.124 23.663 1.00 14.88 83 ARG C N 1
ATOM 5468 C CA . ARG C 1 103 ? -5.784 43.547 23.478 1.00 16.14 83 ARG C CA 1
ATOM 5469 C C . ARG C 1 103 ? -4.748 44.130 22.507 1.00 20.42 83 ARG C C 1
ATOM 5470 O O . ARG C 1 103 ? -5.091 44.938 21.634 1.00 18.01 83 ARG C O 1
ATOM 5478 N N . LEU C 1 104 ? -3.485 43.719 22.650 1.00 12.34 84 LEU C N 1
ATOM 5479 C CA . LEU C 1 104 ? -2.422 44.167 21.751 1.00 11.72 84 LEU C CA 1
ATOM 5480 C C . LEU C 1 104 ? -2.701 43.704 20.313 1.00 18.62 84 LEU C C 1
ATOM 5481 O O . LEU C 1 104 ? -2.436 44.439 19.359 1.00 21.32 84 LEU C O 1
ATOM 5486 N N . LEU C 1 105 ? -3.235 42.493 20.161 1.00 9.64 85 LEU C N 1
ATOM 5487 C CA . LEU C 1 105 ? -3.541 41.943 18.830 1.00 11.74 85 LEU C CA 1
ATOM 5488 C C . LEU C 1 105 ? -4.607 42.821 18.163 1.00 24.06 85 LEU C C 1
ATOM 5489 O O . LEU C 1 105 ? -4.539 43.107 16.961 1.00 22.33 85 LEU C O 1
ATOM 5494 N N . VAL C 1 106 ? -5.601 43.238 18.943 1.00 15.12 86 VAL C N 1
ATOM 5495 C CA . VAL C 1 106 ? -6.646 44.121 18.417 1.00 23.67 86 VAL C CA 1
ATOM 5496 C C . VAL C 1 106 ? -6.045 45.486 18.055 1.00 23.72 86 VAL C C 1
ATOM 5497 O O . VAL C 1 106 ? -6.509 46.158 17.125 1.00 20.13 86 VAL C O 1
ATOM 5501 N N . ALA C 1 107 ? -5.019 45.901 18.793 1.00 14.98 87 ALA C N 1
ATOM 5502 C CA . ALA C 1 107 ? -4.357 47.184 18.519 1.00 21.52 87 ALA C CA 1
ATOM 5503 C C . ALA C 1 107 ? -3.382 47.099 17.336 1.00 19.64 87 ALA C C 1
ATOM 5504 O O . ALA C 1 107 ? -2.781 48.099 16.953 1.00 19.22 87 ALA C O 1
ATOM 5506 N N . GLY C 1 108 ? -3.215 45.904 16.772 1.00 21.09 88 GLY C N 1
ATOM 5507 C CA . GLY C 1 108 ? -2.330 45.744 15.626 1.00 20.15 88 GLY C CA 1
ATOM 5508 C C . GLY C 1 108 ? -0.882 45.333 15.844 1.00 19.77 88 GLY C C 1
ATOM 5509 O O . GLY C 1 108 ? -0.024 45.637 15.013 1.00 20.47 88 GLY C O 1
ATOM 5510 N N . CYS C 1 109 ? -0.582 44.623 16.926 1.00 15.82 89 CYS C N 1
ATOM 5511 C CA . CYS C 1 109 ? 0.799 44.216 17.152 1.00 19.13 89 CYS C CA 1
ATOM 5512 C C . CYS C 1 109 ? 1.288 43.142 16.180 1.00 14.66 89 CYS C C 1
ATOM 5513 O O . CYS C 1 109 ? 2.496 42.964 16.014 1.00 15.19 89 CYS C O 1
ATOM 5516 N N . GLY C 1 110 ? 0.364 42.435 15.533 1.00 16.08 90 GLY C N 1
ATOM 5517 C CA . GLY C 1 110 ? 0.773 41.373 14.629 1.00 14.80 90 GLY C CA 1
ATOM 5518 C C . GLY C 1 110 ? 1.318 40.186 15.416 1.00 15.67 90 GLY C C 1
ATOM 5519 O O . GLY C 1 110 ? 1.132 40.122 16.632 1.00 15.76 90 GLY C O 1
ATOM 5520 N N . PRO C 1 111 ? 1.999 39.230 14.765 1.00 16.25 91 PRO C N 1
ATOM 5521 C CA . PRO C 1 111 ? 2.526 38.081 15.513 1.00 18.48 91 PRO C CA 1
ATOM 5522 C C . PRO C 1 111 ? 3.471 38.484 16.651 1.00 15.72 91 PRO C C 1
ATOM 5523 O O . PRO C 1 111 ? 4.461 39.181 16.432 1.00 16.32 91 PRO C O 1
ATOM 5527 N N . VAL C 1 112 ? 3.164 38.034 17.866 1.00 16.54 92 VAL C N 1
ATOM 5528 C CA . VAL C 1 112 ? 3.982 38.379 19.023 1.00 14.09 92 VAL C CA 1
ATOM 5529 C C . VAL C 1 112 ? 4.198 37.203 19.977 1.00 17.28 92 VAL C C 1
ATOM 5530 O O . VAL C 1 112 ? 3.419 36.258 19.997 1.00 14.26 92 VAL C O 1
ATOM 5534 N N . PHE C 1 113 ? 5.271 37.278 20.760 1.00 22.00 93 PHE C N 1
ATOM 5535 C CA . PHE C 1 113 ? 5.552 36.266 21.771 1.00 13.71 93 PHE C CA 1
ATOM 5536 C C . PHE C 1 113 ? 5.993 37.008 23.015 1.00 18.64 93 PHE C C 1
ATOM 5537 O O . PHE C 1 113 ? 6.352 38.194 22.963 1.00 9.00 93 PHE C O 1
ATOM 5545 N N . GLN C 1 114 ? 5.935 36.325 24.149 1.00 13.50 94 GLN C N 1
ATOM 5546 C CA . GLN C 1 114 ? 6.374 36.944 25.382 1.00 12.04 94 GLN C CA 1
ATOM 5547 C C . GLN C 1 114 ? 6.971 35.867 26.282 1.00 13.76 94 GLN C C 1
ATOM 5548 O O . GLN C 1 114 ? 6.480 34.733 26.293 1.00 11.20 94 GLN C O 1
ATOM 5554 N N . LEU C 1 115 ? 8.044 36.232 26.994 1.00 9.10 95 LEU C N 1
ATOM 5555 C CA . LEU C 1 115 ? 8.708 35.366 27.967 1.00 11.72 95 LEU C CA 1
ATOM 5556 C C . LEU C 1 115 ? 8.508 36.106 29.297 1.00 11.15 95 LEU C C 1
ATOM 5557 O O . LEU C 1 115 ? 9.316 36.943 29.680 1.00 15.21 95 LEU C O 1
ATOM 5562 N N . CYS C 1 116 ? 7.431 35.775 29.999 1.00 14.87 96 CYS C N 1
ATOM 5563 C CA . CYS C 1 116 ? 7.095 36.467 31.236 1.00 13.84 96 CYS C CA 1
ATOM 5564 C C . CYS C 1 116 ? 7.043 35.581 32.465 1.00 13.67 96 CYS C C 1
ATOM 5565 O O . CYS C 1 116 ? 7.062 34.359 32.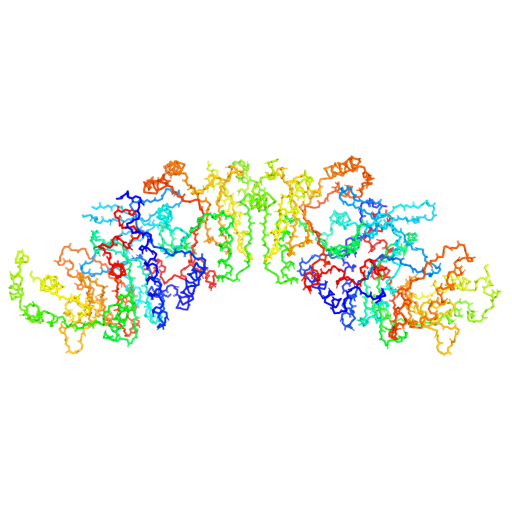364 1.00 17.91 96 CYS C O 1
ATOM 5568 N N . ARG C 1 117 ? 6.960 36.221 33.633 1.00 14.27 97 ARG C N 1
ATOM 5569 C CA . ARG C 1 117 ? 6.811 35.474 34.872 1.00 10.34 97 ARG C CA 1
ATOM 5570 C C . ARG C 1 117 ? 5.297 35.462 35.053 1.00 16.25 97 ARG C C 1
ATOM 5571 O O . ARG C 1 117 ? 4.641 36.509 34.971 1.00 17.09 97 ARG C O 1
ATOM 5579 N N . SER C 1 118 ? 4.738 34.276 35.240 1.00 15.38 98 SER C N 1
ATOM 5580 C CA . SER C 1 118 ? 3.304 34.142 35.438 1.00 14.20 98 SER C CA 1
ATOM 5581 C C . SER C 1 118 ? 3.093 33.664 36.876 1.00 15.31 98 SER C C 1
ATOM 5582 O O . SER C 1 118 ? 4.015 33.111 37.484 1.00 15.57 98 SER C O 1
ATOM 5585 N N . PHE C 1 119 ? 1.887 33.875 37.403 1.00 11.98 99 PHE C N 1
ATOM 5586 C CA . PHE C 1 119 ? 1.590 33.567 38.804 1.00 14.64 99 PHE C CA 1
ATOM 5587 C C . PHE C 1 119 ? 0.298 32.771 39.042 1.00 16.00 99 PHE C C 1
ATOM 5588 O O . PHE C 1 119 ? -0.758 33.126 38.537 1.00 17.47 99 PHE C O 1
ATOM 5596 N N . ARG C 1 120 ? 0.390 31.714 39.841 1.00 14.48 100 ARG C N 1
ATOM 5597 C CA . ARG C 1 120 ? -0.766 30.885 40.155 1.00 12.03 100 ARG C CA 1
ATOM 5598 C C . ARG C 1 120 ? -0.600 30.412 41.582 1.00 15.80 100 ARG C C 1
ATOM 5599 O O . ARG C 1 120 ? 0.441 29.873 41.945 1.00 16.19 100 ARG C O 1
ATOM 5607 N N . ASN C 1 121 ? -1.617 30.634 42.402 1.00 19.49 101 ASN C N 1
ATOM 5608 C CA . ASN C 1 121 ? -1.527 30.239 43.799 1.00 21.53 101 ASN C CA 1
ATOM 5609 C C . ASN C 1 121 ? -1.552 28.711 43.955 1.00 29.69 101 ASN C C 1
ATOM 5610 O O . ASN C 1 121 ? -2.338 28.168 44.719 1.00 32.80 101 ASN C O 1
ATOM 5615 N N . GLU C 1 122 ? -0.641 28.045 43.237 1.00 42.70 102 GLU C N 1
ATOM 5616 C CA . GLU C 1 122 ? -0.492 26.579 43.196 1.00 37.02 102 GLU C CA 1
ATOM 5617 C C . GLU C 1 122 ? 0.694 26.034 43.985 1.00 42.54 102 GLU C C 1
ATOM 5618 O O . GLU C 1 122 ? 1.844 26.386 43.715 1.00 39.88 102 GLU C O 1
ATOM 5624 N N . GLU C 1 123 ? 0.403 25.139 44.925 1.00 44.28 103 GLU C N 1
ATOM 5625 C CA . GLU C 1 123 ? 1.422 24.504 45.760 1.00 46.76 103 GLU C CA 1
ATOM 5626 C C . GLU C 1 123 ? 2.694 24.219 44.964 1.00 42.16 103 GLU C C 1
ATOM 5627 O O . GLU C 1 123 ? 2.622 23.789 43.817 1.00 25.72 103 GLU C O 1
ATOM 5633 N N . MET C 1 124 ? 3.854 24.478 45.558 1.00 32.52 104 MET C N 1
ATOM 5634 C CA . MET C 1 124 ? 5.106 24.179 44.865 1.00 45.06 104 MET C CA 1
ATOM 5635 C C . MET C 1 124 ? 5.126 22.659 44.724 1.00 45.87 104 MET C C 1
ATOM 5636 O O . MET C 1 124 ? 4.989 21.938 45.713 1.00 58.62 104 MET C O 1
ATOM 5641 N N . GLY C 1 125 ? 5.278 22.164 43.507 1.00 36.77 105 GLY C N 1
ATOM 5642 C CA . GLY C 1 125 ? 5.306 20.729 43.330 1.00 32.35 105 GLY C CA 1
ATOM 5643 C C . GLY C 1 125 ? 6.555 20.334 42.589 1.00 28.61 105 GLY C C 1
ATOM 5644 O O . GLY C 1 125 ? 7.384 21.181 42.272 1.00 26.39 105 GLY C O 1
ATOM 5645 N N . ARG C 1 126 ? 6.710 19.047 42.315 1.00 23.05 106 ARG C N 1
ATOM 5646 C CA . ARG C 1 126 ? 7.874 18.600 41.575 1.00 25.20 106 ARG C CA 1
ATOM 5647 C C . ARG C 1 126 ? 7.837 19.266 40.193 1.00 25.99 106 ARG C C 1
ATOM 5648 O O . ARG C 1 126 ? 8.874 19.502 39.586 1.00 26.83 106 ARG C O 1
ATOM 5656 N N . TYR C 1 127 ? 6.639 19.583 39.707 1.00 22.34 107 TYR C N 1
ATOM 5657 C CA . TYR C 1 127 ? 6.515 20.192 38.385 1.00 26.12 107 TYR C CA 1
ATOM 5658 C C . TYR C 1 127 ? 5.847 21.561 38.386 1.00 22.95 107 TYR C C 1
ATOM 5659 O O . TYR C 1 127 ? 5.573 22.127 37.322 1.00 20.31 107 TYR C O 1
ATOM 5668 N N . HIS C 1 128 ? 5.601 22.098 39.577 1.00 19.74 108 HIS C N 1
ATOM 5669 C CA . HIS C 1 128 ? 4.954 23.394 39.704 1.00 15.75 108 HIS C CA 1
ATOM 5670 C C . HIS C 1 128 ? 5.687 24.317 40.678 1.00 22.83 108 HIS C C 1
ATOM 5671 O O . HIS C 1 128 ? 6.281 23.873 41.666 1.00 21.03 108 HIS C O 1
ATOM 5678 N N . ASN C 1 129 ? 5.627 25.610 40.385 1.00 17.23 109 ASN C N 1
ATOM 5679 C CA . ASN C 1 129 ? 6.155 26.635 41.267 1.00 14.93 109 ASN C CA 1
ATOM 5680 C C . ASN C 1 129 ? 5.087 27.732 41.146 1.00 11.11 109 ASN C C 1
ATOM 5681 O O . ASN C 1 129 ? 4.571 27.946 40.057 1.00 19.10 109 ASN C O 1
ATOM 5686 N N . PRO C 1 130 ? 4.731 28.419 42.255 1.00 10.70 110 PRO C N 1
ATOM 5687 C CA . PRO C 1 130 ? 3.708 29.485 42.276 1.00 14.59 110 PRO C CA 1
ATOM 5688 C C . PRO C 1 130 ? 3.989 30.584 41.259 1.00 19.83 110 PRO C C 1
ATOM 5689 O O . PRO C 1 130 ? 3.078 31.297 40.804 1.00 15.02 110 PRO C O 1
ATOM 5693 N N . GLU C 1 131 ? 5.263 30.788 40.971 1.00 12.74 111 GLU C N 1
ATOM 5694 C CA . GLU C 1 131 ? 5.608 31.728 39.924 1.00 13.21 111 GLU C CA 1
ATOM 5695 C C . GLU C 1 131 ? 6.476 30.943 38.966 1.00 16.58 111 GLU C C 1
ATOM 5696 O O . GLU C 1 131 ? 7.331 30.163 39.384 1.00 14.05 111 GLU C O 1
ATOM 5702 N N . PHE C 1 132 ? 6.242 31.117 37.675 1.00 11.98 112 PHE C N 1
ATOM 5703 C CA . PHE C 1 132 ? 7.016 30.378 36.691 1.00 13.29 112 PHE C CA 1
ATOM 5704 C C . PHE C 1 132 ? 7.088 31.199 35.425 1.00 16.86 112 PHE C C 1
ATOM 5705 O O . PHE C 1 132 ? 6.361 32.184 35.275 1.00 15.42 112 PHE C O 1
ATOM 5713 N N . THR C 1 133 ? 7.953 30.787 34.505 1.00 15.31 113 THR C N 1
ATOM 5714 C CA . THR C 1 133 ? 8.120 31.533 33.273 1.00 8.21 113 THR C CA 1
ATOM 5715 C C . THR C 1 133 ? 7.265 30.946 32.161 1.00 18.41 113 THR C C 1
ATOM 5716 O O . THR C 1 133 ? 7.337 29.750 31.882 1.00 14.58 113 THR C O 1
ATOM 5720 N N . MET C 1 134 ? 6.458 31.791 31.525 1.00 11.70 114 MET C N 1
ATOM 5721 C CA . MET C 1 134 ? 5.599 31.327 30.440 1.00 8.06 114 MET C CA 1
ATOM 5722 C C . MET C 1 134 ? 6.178 31.836 29.127 1.00 13.95 114 MET C C 1
ATOM 5723 O O . MET C 1 134 ? 6.742 32.932 29.074 1.00 11.72 114 MET C O 1
ATOM 5728 N N . LEU C 1 135 ? 6.067 31.026 28.079 1.00 14.61 115 LEU C N 1
ATOM 5729 C CA . LEU C 1 135 ? 6.491 31.445 26.742 1.00 13.14 115 LEU C CA 1
ATOM 5730 C C . LEU C 1 135 ? 5.119 31.402 26.086 1.00 13.57 115 LEU C C 1
ATOM 5731 O O . LEU C 1 135 ? 4.544 30.321 25.957 1.00 11.16 115 LEU C O 1
ATOM 5736 N N . GLU C 1 136 ? 4.566 32.553 25.723 1.00 16.15 116 GLU C N 1
ATOM 5737 C CA . GLU C 1 136 ? 3.241 32.573 25.113 1.00 11.51 116 GLU C CA 1
ATOM 5738 C C . GLU C 1 136 ? 3.289 33.420 23.845 1.00 12.46 116 GLU C C 1
ATOM 5739 O O . GLU C 1 136 ? 3.868 34.510 23.822 1.00 12.18 116 GLU C O 1
ATOM 5745 N N . TRP C 1 137 ? 2.719 32.898 22.764 1.00 17.56 117 TRP C N 1
ATOM 5746 C CA . TRP C 1 137 ? 2.744 33.647 21.528 1.00 12.91 117 TRP C CA 1
ATOM 5747 C C . TRP C 1 137 ? 1.485 33.495 20.694 1.00 17.85 117 TRP C C 1
ATOM 5748 O O . TRP C 1 137 ? 0.704 32.569 20.880 1.00 15.05 117 TRP C O 1
ATOM 5759 N N . TYR C 1 138 ? 1.284 34.451 19.799 1.00 13.45 118 TYR C N 1
ATOM 5760 C CA . TYR C 1 138 ? 0.109 34.477 18.963 1.00 12.65 118 TYR C CA 1
ATOM 5761 C C . TYR C 1 138 ? 0.508 34.696 17.516 1.00 18.54 118 TYR C C 1
ATOM 5762 O O . TYR C 1 138 ? 1.403 35.492 17.206 1.00 19.80 118 TYR C O 1
ATOM 5771 N N . ARG C 1 139 ? -0.174 33.984 16.632 1.00 20.96 119 ARG C N 1
ATOM 5772 C CA . ARG C 1 139 ? 0.119 34.060 15.213 1.00 19.61 119 ARG C CA 1
ATOM 5773 C C . ARG C 1 139 ? -1.135 34.316 14.387 1.00 18.67 119 ARG C C 1
ATOM 5774 O O . ARG C 1 139 ? -1.920 33.397 14.127 1.00 17.17 119 ARG C O 1
ATOM 5782 N N . PRO C 1 140 ? -1.357 35.579 13.997 1.00 16.93 120 PRO C N 1
ATOM 5783 C CA . PRO C 1 140 ? -2.525 35.931 13.186 1.00 21.29 120 PRO C CA 1
ATOM 5784 C C . PRO C 1 140 ? -2.500 35.087 11.909 1.00 17.30 120 PRO C C 1
ATOM 5785 O O . PRO C 1 140 ? -1.433 34.871 11.330 1.00 18.60 120 PRO C O 1
ATOM 5789 N N . HIS C 1 141 ? -3.664 34.584 11.505 1.00 25.38 121 HIS C N 1
ATOM 5790 C CA . HIS C 1 141 ? -3.804 33.785 10.280 1.00 26.51 121 HIS C CA 1
ATOM 5791 C C . HIS C 1 141 ? -3.194 32.396 10.281 1.00 32.49 121 HIS C C 1
ATOM 5792 O O . HIS C 1 141 ? -2.999 31.796 9.222 1.00 27.71 121 HIS C O 1
ATOM 5799 N N . TYR C 1 142 ? -2.879 31.891 11.467 1.00 22.56 122 TYR C N 1
ATOM 5800 C CA . TYR C 1 142 ? -2.348 30.541 11.600 1.00 20.40 122 TYR C CA 1
ATOM 5801 C C . TYR C 1 142 ? -3.497 29.721 12.132 1.00 21.97 122 TYR C C 1
ATOM 5802 O O . TYR C 1 142 ? -4.146 30.132 13.101 1.00 21.74 122 TYR C O 1
ATOM 5811 N N . ASP C 1 143 ? -3.792 28.584 11.503 1.00 25.89 123 ASP C N 1
ATOM 5812 C CA . ASP C 1 143 ? -4.875 27.773 12.039 1.00 27.47 123 ASP C CA 1
ATOM 5813 C C . ASP C 1 143 ? -4.250 26.932 13.132 1.00 23.59 123 ASP C C 1
ATOM 5814 O O . ASP C 1 143 ? -3.050 26.999 13.352 1.00 22.37 123 ASP C O 1
ATOM 5819 N N . MET C 1 144 ? -5.062 26.150 13.824 1.00 21.35 124 MET C N 1
ATOM 5820 C CA . MET C 1 144 ? -4.556 25.327 14.900 1.00 23.72 124 MET C CA 1
ATOM 5821 C C . MET C 1 144 ? -3.400 24.425 14.490 1.00 23.18 124 MET C C 1
ATOM 5822 O O . MET C 1 144 ? -2.415 24.320 15.208 1.00 19.11 124 MET C O 1
ATOM 5827 N N . TYR C 1 145 ? -3.516 23.773 13.335 1.00 20.78 125 TYR C N 1
ATOM 5828 C CA . TYR C 1 145 ? -2.468 22.868 12.882 1.00 23.80 125 TYR C CA 1
ATOM 5829 C C . TYR C 1 145 ? -1.155 23.568 12.567 1.00 21.21 125 TYR C C 1
ATOM 5830 O O . TYR C 1 145 ? -0.078 23.060 12.892 1.00 21.11 125 TYR C O 1
ATOM 5839 N N . ARG C 1 146 ? -1.228 24.729 11.926 1.00 16.28 126 ARG C N 1
ATOM 5840 C CA . ARG C 1 146 ? 0.003 25.417 11.590 1.00 23.05 126 ARG C CA 1
ATOM 5841 C C . ARG C 1 146 ? 0.721 25.864 12.861 1.00 15.12 126 ARG C C 1
ATOM 5842 O O . ARG C 1 146 ? 1.950 25.857 12.914 1.00 20.83 126 ARG C O 1
ATOM 5850 N N . LEU C 1 147 ? -0.040 26.240 13.885 1.00 15.87 127 LEU C N 1
ATOM 5851 C CA . LEU C 1 147 ? 0.598 26.666 15.134 1.00 15.82 127 LEU C CA 1
ATOM 5852 C C . LEU C 1 147 ? 1.225 25.431 15.774 1.00 20.24 127 LEU C C 1
ATOM 5853 O O . LEU C 1 147 ? 2.360 25.489 16.246 1.00 17.50 127 LEU C O 1
ATOM 5858 N N . MET C 1 148 ? 0.505 24.304 15.767 1.00 15.89 128 MET C N 1
ATOM 5859 C CA . MET C 1 148 ? 1.065 23.073 16.343 1.00 17.83 128 MET C CA 1
ATOM 5860 C C . MET C 1 148 ? 2.395 22.723 15.674 1.00 12.33 128 MET C C 1
ATOM 5861 O O . MET C 1 148 ? 3.347 22.279 16.330 1.00 19.81 128 MET C O 1
ATOM 5866 N N . ASN C 1 149 ? 2.475 22.938 14.367 1.00 18.14 129 ASN C N 1
ATOM 5867 C CA . ASN C 1 149 ? 3.700 22.634 13.652 1.00 18.99 129 ASN C CA 1
ATOM 5868 C C . ASN C 1 149 ? 4.831 23.540 14.125 1.00 23.06 129 ASN C C 1
ATOM 5869 O O . ASN C 1 149 ? 5.982 23.107 14.213 1.00 18.96 129 ASN C O 1
ATOM 5874 N N . GLU C 1 150 ? 4.504 24.795 14.425 1.00 17.83 130 GLU C N 1
ATOM 5875 C CA . GLU C 1 150 ? 5.521 25.728 14.901 1.00 20.79 130 GLU C CA 1
ATOM 5876 C C . GLU C 1 150 ? 6.007 25.319 16.295 1.00 15.67 130 GLU C C 1
ATOM 5877 O O . GLU C 1 150 ? 7.210 25.402 16.598 1.00 14.56 130 GLU C O 1
ATOM 5883 N N . VAL C 1 151 ? 5.071 24.899 17.145 1.00 15.16 131 VAL C N 1
ATOM 5884 C CA . VAL C 1 151 ? 5.419 24.444 18.498 1.00 18.13 131 VAL C CA 1
ATOM 5885 C C . VAL C 1 151 ? 6.340 23.219 18.357 1.00 19.05 131 VAL C C 1
ATOM 5886 O O . VAL C 1 151 ? 7.370 23.101 19.031 1.00 14.06 131 VAL C O 1
ATOM 5890 N N . ASP C 1 152 ? 5.956 22.324 17.452 1.00 17.79 132 ASP C N 1
ATOM 5891 C CA . ASP C 1 152 ? 6.693 21.096 17.151 1.00 21.57 132 ASP C CA 1
ATOM 5892 C C . ASP C 1 152 ? 8.144 21.449 16.781 1.00 19.43 132 ASP C C 1
ATOM 5893 O O . ASP C 1 152 ? 9.096 20.827 17.262 1.00 19.87 132 ASP C O 1
ATOM 5898 N N . ASP C 1 153 ? 8.305 22.447 15.917 1.00 16.94 133 ASP C N 1
ATOM 5899 C CA . ASP C 1 153 ? 9.639 22.866 15.497 1.00 16.30 133 ASP C CA 1
ATOM 5900 C C . ASP C 1 153 ? 10.487 23.396 16.650 1.00 19.54 133 ASP C C 1
ATOM 5901 O O . ASP C 1 153 ? 11.674 23.099 16.732 1.00 19.69 133 ASP C O 1
ATOM 5906 N N . LEU C 1 154 ? 9.873 24.176 17.535 1.00 16.97 134 LEU C N 1
ATOM 5907 C CA . LEU C 1 154 ? 10.573 24.711 18.694 1.00 14.66 134 LEU C CA 1
ATOM 5908 C C . LEU C 1 154 ? 11.031 23.563 19.603 1.00 18.23 134 LEU C C 1
ATOM 5909 O O . LEU C 1 154 ? 12.174 23.551 20.077 1.00 16.15 134 LEU C O 1
ATOM 5914 N N . LEU C 1 155 ? 10.145 22.601 19.853 1.00 15.42 135 LEU C N 1
ATOM 5915 C CA . LEU C 1 155 ? 10.499 21.469 20.719 1.00 17.15 135 LEU C CA 1
ATOM 5916 C C . LEU C 1 155 ? 11.677 20.684 20.150 1.00 18.05 135 LEU C C 1
ATOM 5917 O O . LEU C 1 155 ? 12.645 20.395 20.860 1.00 22.89 135 LEU C O 1
ATOM 5922 N N . GLN C 1 156 ? 11.596 20.346 18.867 1.00 20.13 136 GLN C N 1
ATOM 5923 C CA . GLN C 1 156 ? 12.674 19.595 18.226 1.00 21.20 136 GLN C CA 1
ATOM 5924 C C . GLN C 1 156 ? 14.005 20.319 18.409 1.00 23.91 136 GLN C C 1
ATOM 5925 O O . GLN C 1 156 ? 15.007 19.715 18.782 1.00 30.66 136 GLN C O 1
ATOM 5931 N N . GLN C 1 157 ? 14.006 21.622 18.158 1.00 22.03 137 GLN C N 1
ATOM 5932 C CA . GLN C 1 157 ? 15.222 22.404 18.304 1.00 19.00 137 GLN C CA 1
ATOM 5933 C C . GLN C 1 157 ? 15.768 22.505 19.724 1.00 24.59 137 GLN C C 1
ATOM 5934 O O . GLN C 1 157 ? 16.949 22.241 19.945 1.00 22.83 137 GLN C O 1
ATOM 5940 N N . VAL C 1 158 ? 14.940 22.895 20.695 1.00 21.12 138 VAL C N 1
ATOM 5941 C CA . VAL C 1 158 ? 15.475 23.032 22.044 1.00 17.91 138 VAL C CA 1
ATOM 5942 C C . VAL C 1 158 ? 15.774 21.705 22.738 1.00 17.98 138 VAL C C 1
ATOM 5943 O O . VAL C 1 158 ? 16.776 21.591 23.438 1.00 20.85 138 VAL C O 1
ATOM 5947 N N . LEU C 1 159 ? 14.921 20.706 22.541 1.00 20.73 139 LEU C N 1
ATOM 5948 C CA . LEU C 1 159 ? 15.113 19.399 23.180 1.00 22.58 139 LEU C CA 1
ATOM 5949 C C . LEU C 1 159 ? 15.841 18.389 22.298 1.00 23.24 139 LEU C C 1
ATOM 5950 O O . LEU C 1 159 ? 16.227 17.319 22.768 1.00 29.72 139 LEU C O 1
ATOM 5955 N N . ASP C 1 160 ? 16.011 18.723 21.026 1.00 22.30 140 ASP C N 1
ATOM 5956 C CA . ASP C 1 160 ? 16.672 17.826 20.082 1.00 31.09 140 ASP C CA 1
ATOM 5957 C C . ASP C 1 160 ? 15.943 16.482 20.094 1.00 32.42 140 ASP C C 1
ATOM 5958 O O . ASP C 1 160 ? 16.558 15.419 20.006 1.00 33.88 140 ASP C O 1
ATOM 5963 N N . CYS C 1 161 ? 14.621 16.540 20.199 1.00 29.15 141 CYS C N 1
ATOM 5964 C CA . CYS C 1 161 ? 13.801 15.332 20.237 1.00 26.60 141 CYS C CA 1
ATOM 5965 C C . CYS C 1 161 ? 13.172 15.087 18.869 1.00 23.83 141 CYS C C 1
ATOM 5966 O O . CYS C 1 161 ? 13.256 15.923 17.984 1.00 21.47 141 CYS C O 1
ATOM 5969 N N . PRO C 1 162 ? 12.531 13.926 18.678 1.00 24.10 142 PRO C N 1
ATOM 5970 C CA . PRO C 1 162 ? 11.908 13.648 17.379 1.00 29.17 142 PRO C CA 1
ATOM 5971 C C . PRO C 1 162 ? 10.692 14.549 17.138 1.00 22.18 142 PRO C C 1
ATOM 5972 O O . PRO C 1 162 ? 10.167 15.154 18.079 1.00 24.14 142 PRO C O 1
ATOM 5976 N N . ALA C 1 163 ? 10.256 14.642 15.884 1.00 23.06 143 ALA C N 1
ATOM 5977 C CA . ALA C 1 163 ? 9.065 15.421 15.548 1.00 23.85 143 ALA C CA 1
ATOM 5978 C C . ALA C 1 163 ? 7.942 14.768 16.362 1.00 28.17 143 ALA C C 1
ATOM 5979 O O . ALA C 1 163 ? 7.994 13.572 16.662 1.00 23.66 143 ALA C O 1
ATOM 5981 N N . ALA C 1 164 ? 6.940 15.548 16.740 1.00 21.90 144 ALA C N 1
ATOM 5982 C CA . ALA C 1 164 ? 5.870 15.028 17.573 1.00 19.40 144 ALA C CA 1
ATOM 5983 C C . ALA C 1 164 ? 4.883 14.085 16.918 1.00 19.58 144 ALA C C 1
ATOM 5984 O O . ALA C 1 164 ? 4.797 13.974 15.696 1.00 24.66 144 ALA C O 1
ATOM 5986 N N . GLU C 1 165 ? 4.144 13.411 17.786 1.00 26.60 145 GLU C N 1
ATOM 5987 C CA . GLU C 1 165 ? 3.069 12.504 17.419 1.00 26.69 145 GLU C CA 1
ATOM 5988 C C . GLU C 1 165 ? 1.849 13.399 17.650 1.00 24.78 145 GLU C C 1
ATOM 5989 O O . GLU C 1 165 ? 1.855 14.227 18.564 1.00 22.86 145 GLU C O 1
ATOM 5995 N N . SER C 1 166 ? 0.822 13.258 16.823 1.00 20.36 146 SER C N 1
ATOM 5996 C CA . SER C 1 166 ? -0.395 14.051 16.981 1.00 21.46 146 SER C CA 1
ATOM 5997 C C . SER C 1 166 ? -1.559 13.088 17.053 1.00 25.84 146 SER C C 1
ATOM 5998 O O . SER C 1 166 ? -1.673 12.169 16.236 1.00 25.05 146 SER C O 1
ATOM 6001 N N . LEU C 1 167 ? -2.426 13.312 18.030 1.00 18.91 147 LEU C N 1
ATOM 6002 C CA . LEU C 1 167 ? -3.577 12.446 18.259 1.00 27.48 147 LEU C CA 1
ATOM 6003 C C . LEU C 1 167 ? -4.762 13.305 18.683 1.00 23.23 147 LEU C C 1
ATOM 6004 O O . LEU C 1 167 ? -4.594 14.225 19.486 1.00 24.93 147 LEU C O 1
ATOM 6009 N N . SER C 1 168 ? -5.953 13.022 18.161 1.00 21.35 148 SER C N 1
ATOM 6010 C CA . SER C 1 168 ? -7.113 13.785 18.593 1.00 20.03 148 SER C CA 1
ATOM 6011 C C . SER C 1 168 ? -7.479 13.244 19.973 1.00 23.29 148 SER C C 1
ATOM 6012 O O . SER C 1 168 ? -7.101 12.124 20.334 1.00 20.34 148 SER C O 1
ATOM 6015 N N . TYR C 1 169 ? -8.198 14.051 20.747 1.00 15.78 149 TYR C N 1
ATOM 6016 C CA . TYR C 1 169 ? -8.620 13.675 22.083 1.00 17.02 149 TYR C CA 1
ATOM 6017 C C . TYR C 1 169 ? -9.442 12.380 21.963 1.00 22.41 149 TYR C C 1
ATOM 6018 O O . TYR C 1 169 ? -9.270 11.441 22.742 1.00 24.73 149 TYR C O 1
ATOM 6027 N N . GLN C 1 170 ? -10.330 12.343 20.977 1.00 23.75 150 GLN C N 1
ATOM 6028 C CA . GLN C 1 170 ? -11.177 11.175 20.744 1.00 22.55 150 GLN C CA 1
ATOM 6029 C C . GLN C 1 170 ? -10.313 9.949 20.427 1.00 23.62 150 GLN C C 1
ATOM 6030 O O . GLN C 1 170 ? -10.504 8.891 21.019 1.00 23.44 150 GLN C O 1
ATOM 6036 N N . GLN C 1 171 ? -9.355 10.105 19.513 1.00 24.02 151 GLN C N 1
ATOM 6037 C CA . GLN C 1 171 ? -8.446 9.022 19.141 1.00 23.56 151 GLN C CA 1
ATOM 6038 C C . GLN C 1 171 ? -7.625 8.511 20.334 1.00 22.72 151 GLN C C 1
ATOM 6039 O O . GLN C 1 171 ? -7.392 7.302 20.466 1.00 24.98 151 GLN C O 1
ATOM 6045 N N . ALA C 1 172 ? -7.182 9.411 21.208 1.00 19.35 152 ALA C N 1
ATOM 6046 C CA . ALA C 1 172 ? -6.391 8.975 22.358 1.00 24.63 152 ALA C CA 1
ATOM 6047 C C . ALA C 1 172 ? -7.243 8.132 23.307 1.00 21.20 152 ALA C C 1
ATOM 6048 O O . ALA C 1 172 ? -6.782 7.125 23.835 1.00 24.17 152 ALA C O 1
ATOM 6050 N N . PHE C 1 173 ? -8.490 8.539 23.522 1.00 24.42 153 PHE C N 1
ATOM 6051 C CA . PHE C 1 173 ? -9.370 7.781 24.398 1.00 24.86 153 PHE C CA 1
ATOM 6052 C C . PHE C 1 173 ? -9.648 6.410 23.789 1.00 27.01 153 PHE C C 1
ATOM 6053 O O . PHE C 1 173 ? -9.592 5.392 24.481 1.00 32.56 153 PHE C O 1
ATOM 6061 N N . LEU C 1 174 ? -9.940 6.387 22.493 1.00 27.09 154 LEU C N 1
ATOM 6062 C CA . LEU C 1 174 ? -10.226 5.130 21.814 1.00 25.37 154 LEU C CA 1
ATOM 6063 C C . LEU C 1 174 ? -9.060 4.175 21.897 1.00 25.70 154 LEU C C 1
ATOM 6064 O O . LEU C 1 174 ? -9.229 2.998 22.215 1.00 28.23 154 LEU C O 1
ATOM 6069 N N . ARG C 1 175 ? -7.866 4.686 21.641 1.00 28.71 155 ARG C N 1
ATOM 6070 C CA . ARG C 1 175 ? -6.683 3.848 21.674 1.00 25.38 155 ARG C CA 1
ATOM 6071 C C . ARG C 1 175 ? -6.334 3.310 23.054 1.00 28.55 155 ARG C C 1
ATOM 6072 O O . ARG C 1 175 ? -6.126 2.108 23.225 1.00 31.57 155 ARG C O 1
ATOM 6080 N N . TYR C 1 176 ? -6.290 4.189 24.044 1.00 26.21 156 TYR C N 1
ATOM 6081 C CA . TYR C 1 176 ? -5.901 3.772 25.382 1.00 30.75 156 TYR C CA 1
ATOM 6082 C C . TYR C 1 176 ? -6.987 3.330 26.338 1.00 32.13 156 TYR C C 1
ATOM 6083 O O . TYR C 1 176 ? -6.700 2.607 27.289 1.00 30.51 156 TYR C O 1
ATOM 6092 N N . LEU C 1 177 ? -8.227 3.743 26.097 1.00 25.56 157 LEU C N 1
ATOM 6093 C CA . LEU C 1 177 ? -9.308 3.388 27.008 1.00 28.46 157 LEU C CA 1
ATOM 6094 C C . LEU C 1 177 ? -10.478 2.707 26.328 1.00 28.26 157 LEU C C 1
ATOM 6095 O O . LEU C 1 177 ? -11.453 2.355 26.991 1.00 26.30 157 LEU C O 1
ATOM 6100 N N . GLU C 1 178 ? -10.373 2.533 25.011 1.00 30.84 158 GLU C N 1
ATOM 6101 C CA . GLU C 1 178 ? -11.407 1.883 24.216 1.00 31.77 158 GLU C CA 1
ATOM 6102 C C . GLU C 1 178 ? -12.800 2.472 24.439 1.00 38.85 158 GLU C C 1
ATOM 6103 O O . GLU C 1 178 ? -13.790 1.745 24.537 1.00 37.42 158 GLU C O 1
ATOM 6109 N N . ILE C 1 179 ? -12.875 3.794 24.521 1.00 31.18 159 ILE C N 1
ATOM 6110 C CA . ILE C 1 179 ? -14.157 4.461 24.706 1.00 31.12 159 ILE C CA 1
ATOM 6111 C C . ILE C 1 179 ? -14.144 5.756 23.899 1.00 31.67 159 ILE C C 1
ATOM 6112 O O . ILE C 1 179 ? -13.093 6.379 23.725 1.00 27.77 159 ILE C O 1
ATOM 6117 N N . ASP C 1 180 ? -15.299 6.141 23.373 1.00 30.91 160 ASP C N 1
ATOM 6118 C CA . ASP C 1 180 ? -15.397 7.371 22.597 1.00 28.12 160 ASP C CA 1
ATOM 6119 C C . ASP C 1 180 ? -15.844 8.476 23.563 1.00 34.05 160 ASP C C 1
ATOM 6120 O O . ASP C 1 180 ? -16.990 8.499 24.014 1.00 36.08 160 ASP C O 1
ATOM 6125 N N . PRO C 1 181 ? -14.929 9.405 23.904 1.00 29.73 161 PRO C N 1
ATOM 6126 C CA . PRO C 1 181 ? -15.232 10.506 24.829 1.00 25.16 161 PRO C CA 1
ATOM 6127 C C . PRO C 1 181 ? -16.287 11.497 24.351 1.00 22.40 161 PRO C C 1
ATOM 6128 O O . PRO C 1 181 ? -16.829 12.261 25.143 1.00 31.47 161 PRO C O 1
ATOM 6132 N N . LEU C 1 182 ? -16.584 11.486 23.060 1.00 19.89 162 LEU C N 1
ATOM 6133 C CA . LEU C 1 182 ? -17.566 12.413 22.527 1.00 25.25 162 LEU C CA 1
ATOM 6134 C C . LEU C 1 182 ? -18.975 11.824 22.522 1.00 35.76 162 LEU C C 1
ATOM 6135 O O . LEU C 1 182 ? -19.953 12.561 22.398 1.00 33.61 162 LEU C O 1
ATOM 6140 N N . SER C 1 183 ? -19.068 10.502 22.676 1.00 34.54 163 SER C N 1
ATOM 6141 C CA . SER C 1 183 ? -20.348 9.786 22.651 1.00 41.64 163 SER C CA 1
ATOM 6142 C C . SER C 1 183 ? -20.762 9.114 23.958 1.00 41.32 163 SER C C 1
ATOM 6143 O O . SER C 1 183 ? -21.935 9.119 24.312 1.00 36.48 163 SER C O 1
ATOM 6146 N N . ALA C 1 184 ? -19.806 8.523 24.662 1.00 37.03 164 ALA C N 1
ATOM 6147 C CA . ALA C 1 184 ? -20.100 7.812 25.901 1.00 43.75 164 ALA C CA 1
ATOM 6148 C C . ALA C 1 184 ? -20.889 8.614 26.938 1.00 46.56 164 ALA C C 1
ATOM 6149 O O . ALA C 1 184 ? -20.688 9.817 27.103 1.00 43.62 164 ALA C O 1
ATOM 6151 N N . ASP C 1 185 ? -21.793 7.930 27.633 1.00 49.65 165 ASP C N 1
ATOM 6152 C CA . ASP C 1 185 ? -22.609 8.558 28.665 1.00 44.91 165 ASP C CA 1
ATOM 6153 C C . ASP C 1 185 ? -21.874 8.517 30.003 1.00 43.68 165 ASP C C 1
ATOM 6154 O O . ASP C 1 185 ? -20.878 7.806 30.153 1.00 42.58 165 ASP C O 1
ATOM 6159 N N . LYS C 1 186 ? -22.366 9.278 30.975 1.00 41.84 166 LYS C N 1
ATOM 6160 C CA . LYS C 1 186 ? -21.736 9.326 32.291 1.00 45.70 166 LYS C CA 1
ATOM 6161 C C . LYS C 1 186 ? -21.570 7.952 32.941 1.00 39.55 166 LYS C C 1
ATOM 6162 O O . LYS C 1 186 ? -20.673 7.756 33.756 1.00 37.94 166 LYS C O 1
ATOM 6168 N N . THR C 1 187 ? -22.433 7.004 32.591 1.00 43.75 167 THR C N 1
ATOM 6169 C CA . THR C 1 187 ? -22.347 5.664 33.164 1.00 45.78 167 THR C CA 1
ATOM 6170 C C . THR C 1 187 ? -21.163 4.916 32.574 1.00 46.80 167 THR C C 1
ATOM 6171 O O . THR C 1 187 ? -20.371 4.317 33.302 1.00 49.21 167 THR C O 1
ATOM 6175 N N . GLN C 1 188 ? -21.043 4.958 31.253 1.00 42.57 168 GLN C N 1
ATOM 6176 C CA . GLN C 1 188 ? -19.942 4.292 30.576 1.00 45.16 168 GLN C CA 1
ATOM 6177 C C . GLN C 1 188 ? -18.616 4.874 31.054 1.00 44.01 168 GLN C C 1
ATOM 6178 O O . GLN C 1 188 ? -17.617 4.163 31.167 1.00 37.19 168 GLN C O 1
ATOM 6184 N N . LEU C 1 189 ? -18.610 6.174 31.325 1.00 39.53 169 LEU C N 1
ATOM 6185 C CA . LEU C 1 189 ? -17.396 6.821 31.791 1.00 40.11 169 LEU C CA 1
ATOM 6186 C C . LEU C 1 189 ? -17.029 6.286 33.163 1.00 42.33 169 LEU C C 1
ATOM 6187 O O . LEU C 1 189 ? -15.865 5.976 33.420 1.00 37.92 169 LEU C O 1
ATOM 6192 N N . ARG C 1 190 ? -18.016 6.162 34.045 1.00 35.58 170 ARG C N 1
ATOM 6193 C CA . ARG C 1 190 ? -17.739 5.643 35.378 1.00 46.90 170 ARG C CA 1
ATOM 6194 C C . ARG C 1 190 ? -17.266 4.188 35.296 1.00 44.45 170 ARG C C 1
ATOM 6195 O O . ARG C 1 190 ? -16.522 3.717 36.161 1.00 43.51 170 ARG C O 1
ATOM 6203 N N . GLU C 1 191 ? -17.697 3.490 34.249 1.00 43.02 171 GLU C N 1
ATOM 6204 C CA . GLU C 1 191 ? -17.312 2.100 34.033 1.00 46.41 171 GLU C CA 1
ATOM 6205 C C . GLU C 1 191 ? -15.821 2.030 33.759 1.00 47.09 171 GLU C C 1
ATOM 6206 O O . GLU C 1 191 ? -15.101 1.239 34.375 1.00 45.95 171 GLU C O 1
ATOM 6212 N N . VAL C 1 192 ? -15.359 2.851 32.820 1.00 38.05 172 VAL C N 1
ATOM 6213 C CA . VAL C 1 192 ? -13.943 2.888 32.493 1.00 35.99 172 VAL C CA 1
ATOM 6214 C C . VAL C 1 192 ? -13.191 3.301 33.760 1.00 34.68 172 VAL C C 1
ATOM 6215 O O . VAL C 1 192 ? -12.114 2.794 34.049 1.00 33.59 172 VAL C O 1
ATOM 6219 N N . ALA C 1 193 ? -13.788 4.211 34.521 1.00 33.81 173 ALA C N 1
ATOM 6220 C CA . ALA C 1 193 ? -13.183 4.693 35.752 1.00 42.13 173 ALA C CA 1
ATOM 6221 C C . ALA C 1 193 ? -12.934 3.519 36.683 1.00 49.69 173 ALA C C 1
ATOM 6222 O O . ALA C 1 193 ? -11.858 3.397 37.273 1.00 48.63 173 ALA C O 1
ATOM 6224 N N . ALA C 1 194 ? -13.935 2.654 36.812 1.00 51.96 174 ALA C N 1
ATOM 6225 C CA . ALA C 1 194 ? -13.813 1.483 37.666 1.00 56.13 174 ALA C CA 1
ATOM 6226 C C . ALA C 1 194 ? -12.561 0.706 37.265 1.00 52.08 174 ALA C C 1
ATOM 6227 O O . ALA C 1 194 ? -11.734 0.376 38.112 1.00 51.87 174 ALA C O 1
ATOM 6229 N N . LYS C 1 195 ? -12.423 0.437 35.967 1.00 52.98 175 LYS C N 1
ATOM 6230 C CA . LYS C 1 195 ? -11.274 -0.296 35.426 1.00 55.28 175 LYS C CA 1
ATOM 6231 C C . LYS C 1 195 ? -9.935 0.354 35.793 1.00 53.92 175 LYS C C 1
ATOM 6232 O O . LYS C 1 195 ? -8.886 -0.282 35.714 1.00 47.88 175 LYS C O 1
ATOM 6238 N N . LEU C 1 196 ? -9.974 1.624 36.183 1.00 54.59 176 LEU C N 1
ATOM 6239 C CA . LEU C 1 196 ? -8.760 2.338 36.559 1.00 55.94 176 LEU C CA 1
ATOM 6240 C C . LEU C 1 196 ? -8.697 2.497 38.072 1.00 54.49 176 LEU C C 1
ATOM 6241 O O . LEU C 1 196 ? -7.838 3.208 38.596 1.00 53.86 176 LEU C O 1
ATOM 6246 N N . ASP C 1 197 ? -9.617 1.829 38.764 1.00 56.76 177 ASP C N 1
ATOM 6247 C CA . ASP C 1 197 ? -9.687 1.878 40.221 1.00 57.80 177 ASP C CA 1
ATOM 6248 C C . ASP C 1 197 ? -9.938 3.314 40.673 1.00 61.73 177 ASP C C 1
ATOM 6249 O O . ASP C 1 197 ? -9.318 3.798 41.625 1.00 59.90 177 ASP C O 1
ATOM 6254 N N . LEU C 1 198 ? -10.859 3.990 39.992 1.00 60.12 178 LEU C N 1
ATOM 6255 C CA . LEU C 1 198 ? -11.170 5.376 40.313 1.00 63.39 178 LEU C CA 1
ATOM 6256 C C . LEU C 1 198 ? -12.529 5.589 40.983 1.00 62.47 178 LEU C C 1
ATOM 6257 O O . LEU C 1 198 ? -13.069 6.696 40.966 1.00 64.28 178 LEU C O 1
ATOM 6262 N N . SER C 1 199 ? -13.076 4.540 41.588 1.00 62.54 179 SER C N 1
ATOM 6263 C CA . SER C 1 199 ? -14.375 4.647 42.246 1.00 60.46 179 SER C CA 1
ATOM 6264 C C . SER C 1 199 ? -14.259 5.205 43.665 1.00 61.18 179 SER C C 1
ATOM 6265 O O . SER C 1 199 ? -14.829 6.253 43.984 1.00 58.57 179 SER C O 1
ATOM 6268 N N . GLU C 1 206 ? -22.667 14.194 39.065 1.00 58.70 186 GLU C N 1
ATOM 6269 C CA . GLU C 1 206 ? -21.267 14.329 38.685 1.00 51.87 186 GLU C CA 1
ATOM 6270 C C . GLU C 1 206 ? -21.099 15.013 37.330 1.00 53.33 186 GLU C C 1
ATOM 6271 O O . GLU C 1 206 ? -21.825 14.733 36.372 1.00 50.86 186 GLU C O 1
ATOM 6277 N N . ASP C 1 207 ? -20.126 15.917 37.275 1.00 51.11 187 ASP C N 1
ATOM 6278 C CA . ASP C 1 207 ? -19.798 16.678 36.076 1.00 46.97 187 ASP C CA 1
ATOM 6279 C C . ASP C 1 207 ? -19.156 15.759 35.031 1.00 42.18 187 ASP C C 1
ATOM 6280 O O . ASP C 1 207 ? -18.236 15.006 35.338 1.00 34.83 187 ASP C O 1
ATOM 6285 N N . ARG C 1 208 ? -19.649 15.825 33.800 1.00 42.82 188 ARG C N 1
ATOM 6286 C CA . ARG C 1 208 ? -19.124 15.003 32.716 1.00 42.17 188 ARG C CA 1
ATOM 6287 C C . ARG C 1 208 ? -17.647 15.315 32.458 1.00 38.61 188 ARG C C 1
ATOM 6288 O O . ARG C 1 208 ? -16.827 14.409 32.337 1.00 34.48 188 ARG C O 1
ATOM 6296 N N . ASP C 1 209 ? -17.311 16.599 32.387 1.00 37.31 189 ASP C N 1
ATOM 6297 C CA . ASP C 1 209 ? -15.931 17.007 32.132 1.00 37.96 189 ASP C CA 1
ATOM 6298 C C . ASP C 1 209 ? -14.956 16.624 33.226 1.00 33.87 189 ASP C C 1
ATOM 6299 O O . ASP C 1 209 ? -13.789 16.363 32.949 1.00 29.13 189 ASP C O 1
ATOM 6304 N N . THR C 1 210 ? -15.417 16.602 34.472 1.00 35.98 190 THR C N 1
ATOM 6305 C CA . THR C 1 210 ? -14.529 16.238 35.567 1.00 38.30 190 THR C CA 1
ATOM 6306 C C . THR C 1 210 ? -14.234 14.751 35.432 1.00 33.63 190 THR C C 1
ATOM 6307 O O . THR C 1 210 ? -13.146 14.277 35.771 1.00 33.74 190 THR C O 1
ATOM 6311 N N . LEU C 1 211 ? -15.214 14.019 34.916 1.00 32.59 191 LEU C N 1
ATOM 6312 C CA . LEU C 1 211 ? -15.068 12.588 34.717 1.00 36.42 191 LEU C CA 1
ATOM 6313 C C . LEU C 1 211 ? -14.079 12.350 33.582 1.00 36.95 191 LEU C C 1
ATOM 6314 O O . LEU C 1 211 ? -13.171 11.521 33.694 1.00 31.41 191 LEU C O 1
ATOM 6319 N N . LEU C 1 212 ? -14.262 13.088 32.492 1.00 29.71 192 LEU C N 1
ATOM 6320 C CA . LEU C 1 212 ? -13.384 12.964 31.338 1.00 31.34 192 LEU C CA 1
ATOM 6321 C C . LEU C 1 212 ? -11.958 13.340 31.743 1.00 30.59 192 LEU C C 1
ATOM 6322 O O . LEU C 1 212 ? -10.997 12.721 31.293 1.00 30.31 192 LEU C O 1
ATOM 6327 N N . GLN C 1 213 ? -11.836 14.349 32.605 1.00 25.96 193 GLN C N 1
ATOM 6328 C CA . GLN C 1 213 ? -10.534 14.812 33.080 1.00 31.47 193 GLN C CA 1
ATOM 6329 C C . GLN C 1 213 ? -9.864 13.746 33.922 1.00 35.27 193 GLN C C 1
ATOM 6330 O O . GLN C 1 213 ? -8.659 13.540 33.823 1.00 30.87 193 GLN C O 1
ATOM 6336 N N . LEU C 1 214 ? -10.652 13.073 34.755 1.00 36.71 194 LEU C N 1
ATOM 6337 C CA . LEU C 1 214 ? -10.122 12.012 35.600 1.00 33.24 194 LEU C CA 1
ATOM 6338 C C . LEU C 1 214 ? -9.556 10.920 34.698 1.00 30.26 194 LEU C C 1
ATOM 6339 O O . LEU C 1 214 ? -8.437 10.456 34.897 1.00 34.99 194 LEU C O 1
ATOM 6344 N N . LEU C 1 215 ? -10.345 10.516 33.707 1.00 28.96 195 LEU C N 1
ATOM 6345 C CA . LEU C 1 215 ? -9.935 9.483 32.767 1.00 27.99 195 LEU C CA 1
ATOM 6346 C C . LEU C 1 215 ? -8.695 9.889 31.969 1.00 33.26 195 LEU C C 1
ATOM 6347 O O . LEU C 1 215 ? -7.805 9.076 31.742 1.00 21.60 195 LEU C O 1
ATOM 6352 N N . PHE C 1 216 ? -8.638 11.147 31.541 1.00 29.35 196 PHE C N 1
ATOM 6353 C CA . PHE C 1 216 ? -7.496 11.615 30.770 1.00 30.89 196 PHE C CA 1
ATOM 6354 C C . PHE C 1 216 ? -6.249 11.555 31.635 1.00 27.69 196 PHE C C 1
ATOM 6355 O O . PHE C 1 216 ? -5.230 10.991 31.240 1.00 30.40 196 PHE C O 1
ATOM 6363 N N . THR C 1 217 ? -6.347 12.127 32.828 1.00 23.79 197 THR C N 1
ATOM 6364 C CA . THR C 1 217 ? -5.232 12.152 33.757 1.00 28.04 197 THR C CA 1
ATOM 6365 C C . THR C 1 217 ? -4.664 10.775 34.087 1.00 32.34 197 THR C C 1
ATOM 6366 O O . THR C 1 217 ? -3.451 10.577 34.052 1.00 33.63 197 THR C O 1
ATOM 6370 N N . PHE C 1 218 ? -5.536 9.821 34.395 1.00 30.44 198 PHE C N 1
ATOM 6371 C CA . PHE C 1 218 ? -5.079 8.489 34.773 1.00 29.86 198 PHE C CA 1
ATOM 6372 C C . PHE C 1 218 ? -5.077 7.440 33.673 1.00 33.19 198 PHE C C 1
ATOM 6373 O O . PHE C 1 218 ? -4.358 6.446 33.766 1.00 29.08 198 PHE C O 1
ATOM 6381 N N . GLY C 1 219 ? -5.870 7.653 32.631 1.00 31.13 199 GLY C N 1
ATOM 6382 C CA . GLY C 1 219 ? -5.921 6.679 31.555 1.00 31.84 199 GLY C CA 1
ATOM 6383 C C . GLY C 1 219 ? -5.225 7.054 30.258 1.00 35.16 199 GLY C C 1
ATOM 6384 O O . GLY C 1 219 ? -4.961 6.186 29.428 1.00 36.77 199 GLY C O 1
ATOM 6385 N N . VAL C 1 220 ? -4.926 8.333 30.060 1.00 29.91 200 VAL C N 1
ATOM 6386 C CA . VAL C 1 220 ? -4.268 8.745 28.828 1.00 23.04 200 VAL C CA 1
ATOM 6387 C C . VAL C 1 220 ? -2.860 9.308 29.029 1.00 24.53 200 VAL C C 1
ATOM 6388 O O . VAL C 1 220 ? -1.916 8.836 28.397 1.00 26.26 200 VAL C O 1
ATOM 6392 N N . GLU C 1 221 ? -2.712 10.302 29.905 1.00 23.76 201 GLU C N 1
ATOM 6393 C CA . GLU C 1 221 ? -1.397 10.923 30.129 1.00 28.17 201 GLU C CA 1
ATOM 6394 C C . GLU C 1 221 ? -0.253 9.954 30.361 1.00 27.36 201 GLU C C 1
ATOM 6395 O O . GLU C 1 221 ? 0.825 10.106 29.791 1.00 27.09 201 GLU C O 1
ATOM 6401 N N . PRO C 1 222 ? -0.463 8.943 31.208 1.00 29.84 202 PRO C N 1
ATOM 6402 C CA . PRO C 1 222 ? 0.643 8.016 31.429 1.00 29.94 202 PRO C CA 1
ATOM 6403 C C . PRO C 1 222 ? 1.056 7.173 30.225 1.00 31.22 202 PRO C C 1
ATOM 6404 O O . PRO C 1 222 ? 2.065 6.471 30.275 1.00 38.14 202 PRO C O 1
ATOM 6408 N N . ASN C 1 223 ? 0.298 7.243 29.136 1.00 27.46 203 ASN C N 1
ATOM 6409 C CA . ASN C 1 223 ? 0.626 6.452 27.957 1.00 30.22 203 ASN C CA 1
ATOM 6410 C C . ASN C 1 223 ? 1.139 7.249 26.772 1.00 28.68 203 ASN C C 1
ATOM 6411 O O . ASN C 1 223 ? 1.537 6.668 25.764 1.00 32.28 203 ASN C O 1
ATOM 6416 N N . ILE C 1 224 ? 1.136 8.573 26.875 1.00 25.87 204 ILE C N 1
ATOM 6417 C CA . ILE C 1 224 ? 1.598 9.388 25.754 1.00 19.10 204 ILE C CA 1
ATOM 6418 C C . ILE C 1 224 ? 2.933 10.072 25.981 1.00 23.53 204 ILE C C 1
ATOM 6419 O O . ILE C 1 224 ? 3.437 10.107 27.094 1.00 21.61 204 ILE C O 1
ATOM 6424 N N . GLY C 1 225 ? 3.507 10.598 24.901 1.00 19.70 205 GLY C N 1
ATOM 6425 C CA . GLY C 1 225 ? 4.774 11.303 24.985 1.00 21.43 205 GLY C CA 1
ATOM 6426 C C . GLY C 1 225 ? 5.964 10.545 25.543 1.00 29.08 205 GLY C C 1
ATOM 6427 O O . GLY C 1 225 ? 6.848 11.146 26.151 1.00 24.74 205 GLY C O 1
ATOM 6428 N N . LYS C 1 226 ? 6.013 9.235 25.333 1.00 27.90 206 LYS C N 1
ATOM 6429 C CA . LYS C 1 226 ? 7.125 8.442 25.847 1.00 34.27 206 LYS C CA 1
ATOM 6430 C C . LYS C 1 226 ? 8.404 8.588 25.034 1.00 32.96 206 LYS C C 1
ATOM 6431 O O . LYS C 1 226 ? 9.453 8.914 25.582 1.00 37.28 206 LYS C O 1
ATOM 6437 N N . GLU C 1 227 ? 8.316 8.346 23.730 1.00 29.10 207 GLU C N 1
ATOM 6438 C CA . GLU C 1 227 ? 9.483 8.434 22.860 1.00 36.70 207 GLU C CA 1
ATOM 6439 C C . GLU C 1 227 ? 9.643 9.795 22.185 1.00 33.55 207 GLU C C 1
ATOM 6440 O O . GLU C 1 227 ? 10.725 10.128 21.706 1.00 33.79 207 GLU C O 1
ATOM 6446 N N . LYS C 1 228 ? 8.563 10.567 22.140 1.00 27.54 208 LYS C N 1
ATOM 6447 C CA . LYS C 1 228 ? 8.570 11.893 21.521 1.00 26.71 208 LYS C CA 1
ATOM 6448 C C . LYS C 1 228 ? 7.338 12.647 22.001 1.00 21.53 208 LYS C C 1
ATOM 6449 O O . LYS C 1 228 ? 6.414 12.034 22.537 1.00 21.32 208 LYS C O 1
ATOM 6455 N N . PRO C 1 229 ? 7.290 13.976 21.799 1.00 23.51 209 PRO C N 1
ATOM 6456 C CA . PRO C 1 229 ? 6.103 14.709 22.268 1.00 21.22 209 PRO C CA 1
ATOM 6457 C C . PRO C 1 229 ? 4.801 14.248 21.635 1.00 20.71 209 PRO C C 1
ATOM 6458 O O . PRO C 1 229 ? 4.777 13.814 20.487 1.00 23.59 209 PRO C O 1
ATOM 6462 N N . THR C 1 230 ? 3.715 14.332 22.392 1.00 19.84 210 THR C N 1
ATOM 6463 C CA . THR C 1 230 ? 2.428 13.962 21.839 1.00 18.63 210 THR C CA 1
ATOM 6464 C C . THR C 1 230 ? 1.501 15.152 21.964 1.00 20.48 210 THR C C 1
ATOM 6465 O O . THR C 1 230 ? 1.320 15.689 23.050 1.00 18.32 210 THR C O 1
ATOM 6469 N N . PHE C 1 231 ? 0.962 15.591 20.831 1.00 20.60 211 PHE C N 1
ATOM 6470 C CA . PHE C 1 231 ? -0.005 16.681 20.811 1.00 18.00 211 PHE C CA 1
ATOM 6471 C C . PHE C 1 231 ? -1.384 16.007 20.844 1.00 22.06 211 PHE C C 1
ATOM 6472 O O . PHE C 1 231 ? -1.632 15.068 20.083 1.00 23.62 211 PHE C O 1
ATOM 6480 N N . VAL C 1 232 ? -2.267 16.468 21.724 1.00 22.28 212 VAL C N 1
ATOM 6481 C CA . VAL C 1 232 ? -3.626 15.954 21.778 1.00 19.70 212 VAL C CA 1
ATOM 6482 C C . VAL C 1 232 ? -4.475 17.163 21.397 1.00 23.35 212 VAL C C 1
ATOM 6483 O O . VAL C 1 232 ? -4.421 18.206 22.060 1.00 16.67 212 VAL C O 1
ATOM 6487 N N . TYR C 1 233 ? -5.240 17.044 20.318 1.00 19.06 213 TYR C N 1
ATOM 6488 C CA . TYR C 1 233 ? -6.054 18.164 19.879 1.00 16.99 213 TYR C CA 1
ATOM 6489 C C . TYR C 1 233 ? -7.540 17.827 19.784 1.00 17.66 213 TYR C C 1
ATOM 6490 O O . TYR C 1 233 ? -7.949 16.669 19.893 1.00 19.56 213 TYR C O 1
ATOM 6499 N N . HIS C 1 234 ? -8.335 18.865 19.566 1.00 18.53 214 HIS C N 1
ATOM 6500 C CA . HIS C 1 234 ? -9.774 18.739 19.476 1.00 21.35 214 HIS C CA 1
ATOM 6501 C C . HIS C 1 234 ? -10.382 18.238 20.778 1.00 22.34 214 HIS C C 1
ATOM 6502 O O . HIS C 1 234 ? -11.032 17.200 20.815 1.00 20.50 214 HIS C O 1
ATOM 6509 N N . PHE C 1 235 ? -10.153 18.998 21.852 1.00 23.05 215 PHE C N 1
ATOM 6510 C CA . PHE C 1 235 ? -10.703 18.676 23.160 1.00 16.51 215 PHE C CA 1
ATOM 6511 C C . PHE C 1 235 ? -12.215 18.877 23.075 1.00 22.54 215 PHE C C 1
ATOM 6512 O O . PHE C 1 235 ? -12.721 19.521 22.145 1.00 19.56 215 PHE C O 1
ATOM 6520 N N . PRO C 1 236 ? -12.964 18.324 24.037 1.00 17.53 216 PRO C N 1
ATOM 6521 C CA . PRO C 1 236 ? -14.422 18.497 23.986 1.00 22.25 216 PRO C CA 1
ATOM 6522 C C . PRO C 1 236 ? -14.821 19.971 24.031 1.00 26.57 216 PRO C C 1
ATOM 6523 O O . PRO C 1 236 ? -14.180 20.784 24.705 1.00 23.50 216 PRO C O 1
ATOM 6527 N N . ALA C 1 237 ? -15.884 20.307 23.309 1.00 25.38 217 ALA C N 1
ATOM 6528 C CA . ALA C 1 237 ? -16.375 21.679 23.245 1.00 27.53 217 ALA C CA 1
ATOM 6529 C C . ALA C 1 237 ? -16.617 22.285 24.618 1.00 23.30 217 ALA C C 1
ATOM 6530 O O . ALA C 1 237 ? -16.404 23.478 24.809 1.00 26.24 217 ALA C O 1
ATOM 6532 N N . SER C 1 238 ? -17.059 21.468 25.570 1.00 22.98 218 SER C N 1
ATOM 6533 C CA . SER C 1 238 ? -17.315 21.949 26.920 1.00 29.50 218 SER C CA 1
ATOM 6534 C C . SER C 1 238 ? -16.004 22.334 27.607 1.00 28.79 218 SER C C 1
ATOM 6535 O O . SER C 1 238 ? -16.009 23.014 28.632 1.00 31.98 218 SER C O 1
ATOM 6538 N N . GLN C 1 239 ? -14.883 21.912 27.029 1.00 23.74 219 GLN C N 1
ATOM 6539 C CA . GLN C 1 239 ? -13.568 22.228 27.589 1.00 22.99 219 GLN C CA 1
ATOM 6540 C C . GLN C 1 239 ? -12.800 23.139 26.651 1.00 23.23 219 GLN C C 1
ATOM 6541 O O . GLN C 1 239 ? -11.575 23.093 26.603 1.00 23.17 219 GLN C O 1
ATOM 6547 N N . ALA C 1 240 ? -13.521 23.983 25.920 1.00 22.06 220 ALA C N 1
ATOM 6548 C CA . ALA C 1 240 ? -12.897 24.869 24.945 1.00 22.14 220 ALA C CA 1
ATOM 6549 C C . ALA C 1 240 ? -12.048 25.997 25.501 1.00 20.56 220 ALA C C 1
ATOM 6550 O O . ALA C 1 240 ? -11.196 26.507 24.791 1.00 20.47 220 ALA C O 1
ATOM 6552 N N . SER C 1 241 ? -12.269 26.382 26.757 1.00 19.68 221 SER C N 1
ATOM 6553 C CA . SER C 1 241 ? -11.533 27.510 27.341 1.00 21.08 221 SER C CA 1
ATOM 6554 C C . SER C 1 241 ? -11.815 28.727 26.442 1.00 22.81 221 SER C C 1
ATOM 6555 O O . SER C 1 241 ? -12.966 29.111 26.288 1.00 19.69 221 SER C O 1
ATOM 6558 N N . LEU C 1 242 ? -10.795 29.335 25.841 1.00 18.68 222 LEU C N 1
ATOM 6559 C CA . LEU C 1 242 ? -11.066 30.482 24.967 1.00 23.01 222 LEU C CA 1
ATOM 6560 C C . LEU C 1 242 ? -10.832 30.130 23.501 1.00 18.12 222 LEU C C 1
ATOM 6561 O O . LEU C 1 242 ? -10.504 30.989 22.681 1.00 19.30 222 LEU C O 1
ATOM 6566 N N . ALA C 1 243 ? -11.026 28.856 23.176 1.00 17.27 223 ALA C N 1
ATOM 6567 C CA . ALA C 1 243 ? -10.833 28.399 21.809 1.00 21.59 223 ALA C CA 1
ATOM 6568 C C . ALA C 1 243 ?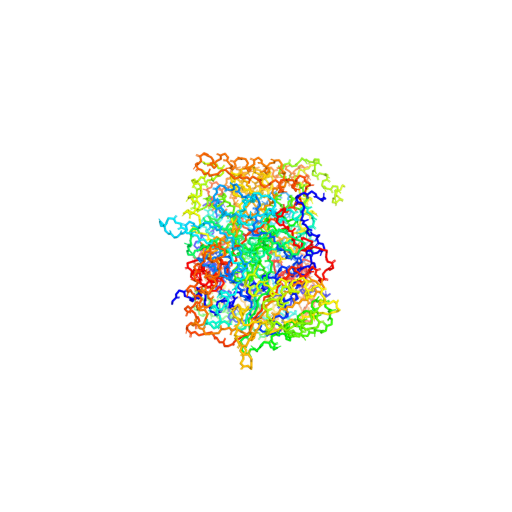 -12.153 28.381 21.031 1.00 21.75 223 ALA C C 1
ATOM 6569 O O . ALA C 1 243 ? -13.232 28.239 21.604 1.00 20.15 223 ALA C O 1
ATOM 6571 N N . GLN C 1 244 ? -12.054 28.533 19.716 1.00 20.03 224 GLN C N 1
ATOM 6572 C CA . GLN C 1 244 ? -13.231 28.483 18.871 1.00 22.28 224 GLN C CA 1
ATOM 6573 C C . GLN C 1 244 ? -13.690 27.037 18.820 1.00 22.94 224 GLN C C 1
ATOM 6574 O O . GLN C 1 244 ? -12.878 26.113 18.944 1.00 23.83 224 GLN C O 1
ATOM 6580 N N . ILE C 1 245 ? -14.989 26.846 18.623 1.00 25.65 225 ILE C N 1
ATOM 6581 C CA . ILE C 1 245 ? -15.547 25.513 18.501 1.00 22.37 225 ILE C CA 1
ATOM 6582 C C . ILE C 1 245 ? -15.354 25.124 17.042 1.00 33.48 225 ILE C C 1
ATOM 6583 O O . ILE C 1 245 ? -15.496 25.962 16.157 1.00 25.26 225 ILE C O 1
ATOM 6588 N N . SER C 1 246 ? -14.986 23.869 16.797 1.00 30.64 226 SER C N 1
ATOM 6589 C CA . SER C 1 246 ? -14.751 23.399 15.437 1.00 26.46 226 SER C CA 1
ATOM 6590 C C . SER C 1 246 ? -15.966 23.584 14.544 1.00 31.38 226 SER C C 1
ATOM 6591 O O . SER C 1 246 ? -17.096 23.486 15.009 1.00 28.31 226 SER C O 1
ATOM 6594 N N . THR C 1 247 ? -15.718 23.861 13.264 1.00 33.56 227 THR C N 1
ATOM 6595 C CA . THR C 1 247 ? -16.796 24.035 12.294 1.00 43.45 227 THR C CA 1
ATOM 6596 C C . THR C 1 247 ? -17.238 22.674 11.749 1.00 39.52 227 THR C C 1
ATOM 6597 O O . THR C 1 247 ? -18.412 22.479 11.420 1.00 39.61 227 THR C O 1
ATOM 6601 N N . GLU C 1 248 ? -16.302 21.734 11.664 1.00 38.52 228 GLU C N 1
ATOM 6602 C CA . GLU C 1 248 ? -16.625 20.400 11.181 1.00 35.38 228 GLU C CA 1
ATOM 6603 C C . GLU C 1 248 ? -17.430 19.624 12.222 1.00 42.23 228 GLU C C 1
ATOM 6604 O O . GLU C 1 248 ? -18.466 19.040 11.908 1.00 46.97 228 GLU C O 1
ATOM 6610 N N . ASP C 1 249 ? -16.973 19.643 13.468 1.00 32.93 229 ASP C N 1
ATOM 6611 C CA . ASP C 1 249 ? -17.653 18.910 14.525 1.00 26.24 229 ASP C CA 1
ATOM 6612 C C . ASP C 1 249 ? -17.892 19.799 15.748 1.00 36.20 229 ASP C C 1
ATOM 6613 O O . ASP C 1 249 ? -16.976 20.074 16.524 1.00 31.13 229 ASP C O 1
ATOM 6618 N N . HIS C 1 250 ? -19.132 20.243 15.915 1.00 26.79 230 HIS C N 1
ATOM 6619 C CA . HIS C 1 250 ? -19.482 21.116 17.023 1.00 32.32 230 HIS C CA 1
ATOM 6620 C C . HIS C 1 250 ? -19.184 20.523 18.398 1.00 29.56 230 HIS C C 1
ATOM 6621 O O . HIS C 1 250 ? -19.164 21.242 19.394 1.00 27.24 230 HIS C O 1
ATOM 6628 N N . ARG C 1 251 ? -18.942 19.220 18.466 1.00 20.61 231 ARG C N 1
ATOM 6629 C CA . ARG C 1 251 ? -18.666 18.592 19.758 1.00 21.47 231 ARG C CA 1
ATOM 6630 C C . ARG C 1 251 ? -17.216 18.802 20.206 1.00 22.12 231 ARG C C 1
ATOM 6631 O O . ARG C 1 251 ? -16.832 18.437 21.319 1.00 22.03 231 ARG C O 1
ATOM 6639 N N . VAL C 1 252 ? -16.417 19.406 19.337 1.00 20.00 232 VAL C N 1
ATOM 6640 C CA . VAL C 1 252 ? -15.014 19.611 19.637 1.00 21.77 232 VAL C CA 1
ATOM 6641 C C . VAL C 1 252 ? -14.582 21.079 19.548 1.00 22.43 232 VAL C C 1
ATOM 6642 O O . VAL C 1 252 ? -15.200 21.882 18.852 1.00 23.98 232 VAL C O 1
ATOM 6646 N N . ALA C 1 253 ? -13.531 21.416 20.290 1.00 23.81 233 ALA C N 1
ATOM 6647 C CA . ALA C 1 253 ? -12.978 22.762 20.287 1.00 17.86 233 ALA C CA 1
ATOM 6648 C C . ALA C 1 253 ? -11.617 22.678 19.624 1.00 16.96 233 ALA C C 1
ATOM 6649 O O . ALA C 1 253 ? -10.940 21.652 19.700 1.00 17.24 233 ALA C O 1
ATOM 6651 N N . GLU C 1 254 ? -11.203 23.761 18.981 1.00 21.36 234 GLU C N 1
ATOM 6652 C CA . GLU C 1 254 ? -9.909 23.786 18.330 1.00 21.84 234 GLU C CA 1
ATOM 6653 C C . GLU C 1 254 ? -8.827 24.125 19.348 1.00 21.80 234 GLU C C 1
ATOM 6654 O O . GLU C 1 254 ? -8.192 25.170 19.295 1.00 22.55 234 GLU C O 1
ATOM 6660 N N . ARG C 1 255 ? -8.632 23.207 20.281 1.00 19.73 235 ARG C N 1
ATOM 6661 C CA . ARG C 1 255 ? -7.646 23.371 21.335 1.00 17.48 235 ARG C CA 1
ATOM 6662 C C . ARG C 1 255 ? -6.753 22.141 21.340 1.00 19.77 235 ARG C C 1
ATOM 6663 O O . ARG C 1 255 ? -7.191 21.042 20.973 1.00 20.27 235 ARG C O 1
ATOM 6671 N N . PHE C 1 256 ? -5.497 22.331 21.735 1.00 14.96 236 PHE C N 1
ATOM 6672 C CA . PHE C 1 256 ? -4.551 21.234 21.812 1.00 14.71 236 PHE C CA 1
ATOM 6673 C C . PHE C 1 256 ? -3.627 21.445 22.999 1.00 18.40 236 PHE C C 1
ATOM 6674 O O . PHE C 1 256 ? -3.457 22.567 23.483 1.00 17.99 236 PHE C O 1
ATOM 6682 N N . GLU C 1 257 ? -3.055 20.347 23.473 1.00 17.55 237 GLU C N 1
ATOM 6683 C CA . GLU C 1 257 ? -2.087 20.370 24.573 1.00 17.54 237 GLU C CA 1
ATOM 6684 C C . GLU C 1 257 ? -0.945 19.487 24.114 1.00 17.99 237 GLU C C 1
ATOM 6685 O O . GLU C 1 257 ? -1.138 18.647 23.238 1.00 20.45 237 GLU C O 1
ATOM 6691 N N . VAL C 1 258 ? 0.244 19.680 24.670 1.00 17.49 238 VAL C N 1
ATOM 6692 C CA . VAL C 1 258 ? 1.365 18.834 24.279 1.00 16.54 238 VAL C CA 1
ATOM 6693 C C . VAL C 1 258 ? 2.026 18.281 25.520 1.00 18.86 238 VAL C C 1
ATOM 6694 O O . VAL C 1 258 ? 2.241 18.994 26.506 1.00 21.98 238 VAL C O 1
ATOM 6698 N N . TYR C 1 259 ? 2.329 16.989 25.460 1.00 18.70 239 TYR C N 1
ATOM 6699 C CA . TYR C 1 259 ? 2.924 16.268 26.567 1.00 16.18 239 TYR C CA 1
ATOM 6700 C C . TYR C 1 259 ? 4.208 15.589 26.129 1.00 17.18 239 TYR C C 1
ATOM 6701 O O . TYR C 1 259 ? 4.324 15.135 24.988 1.00 19.00 239 TYR C O 1
ATOM 6710 N N . TYR C 1 260 ? 5.170 15.506 27.034 1.00 18.77 240 TYR C N 1
ATOM 6711 C CA . TYR C 1 260 ? 6.417 14.835 26.706 1.00 19.61 240 TYR C CA 1
ATOM 6712 C C . TYR C 1 260 ? 7.078 14.341 27.983 1.00 24.65 240 TYR C C 1
ATOM 6713 O O . TYR C 1 260 ? 7.218 15.091 28.950 1.00 21.15 240 TYR C O 1
ATOM 6722 N N . LYS C 1 261 ? 7.461 13.067 27.977 1.00 21.55 241 LYS C N 1
ATOM 6723 C CA . LYS C 1 261 ? 8.102 12.430 29.120 1.00 16.91 241 LYS C CA 1
ATOM 6724 C C . LYS C 1 261 ? 7.311 12.591 30.399 1.00 20.26 241 LYS C C 1
ATOM 6725 O O . LYS C 1 261 ? 7.871 12.807 31.472 1.00 25.69 241 LYS C O 1
ATOM 6731 N N . GLY C 1 262 ? 5.996 12.490 30.281 1.00 23.99 242 GLY C N 1
ATOM 6732 C CA . GLY C 1 262 ? 5.153 12.608 31.449 1.00 20.96 242 GLY C CA 1
ATOM 6733 C C . GLY C 1 262 ? 4.793 14.010 31.902 1.00 26.09 242 GLY C C 1
ATOM 6734 O O . GLY C 1 262 ? 4.075 14.155 32.894 1.00 20.77 242 GLY C O 1
ATOM 6735 N N . ILE C 1 263 ? 5.266 15.049 31.217 1.00 22.75 243 ILE C N 1
ATOM 6736 C CA . ILE C 1 263 ? 4.901 16.387 31.667 1.00 21.94 243 ILE C CA 1
ATOM 6737 C C . ILE C 1 263 ? 4.145 17.240 30.642 1.00 18.73 243 ILE C C 1
ATOM 6738 O O . ILE C 1 263 ? 4.407 17.194 29.433 1.00 19.77 243 ILE C O 1
ATOM 6743 N N . GLU C 1 264 ? 3.180 18.005 31.134 1.00 17.30 244 GLU C N 1
ATOM 6744 C CA . GLU C 1 264 ? 2.396 18.861 30.253 1.00 21.70 244 GLU C CA 1
ATOM 6745 C C . GLU C 1 264 ? 3.238 20.093 29.932 1.00 15.02 244 GLU C C 1
ATOM 6746 O O . GLU C 1 264 ? 3.583 20.877 30.827 1.00 17.38 244 GLU C O 1
ATOM 6752 N N . LEU C 1 265 ? 3.573 20.264 28.662 1.00 18.41 245 LEU C N 1
ATOM 6753 C CA . LEU C 1 265 ? 4.403 21.389 28.243 1.00 15.72 245 LEU C CA 1
ATOM 6754 C C . LEU C 1 265 ? 3.671 22.618 27.715 1.00 19.99 245 LEU C C 1
ATOM 6755 O O . LEU C 1 265 ? 4.140 23.727 27.921 1.00 17.90 245 LEU C O 1
ATOM 6760 N N . ALA C 1 266 ? 2.543 22.441 27.030 1.00 17.38 246 ALA C N 1
ATOM 6761 C CA . ALA C 1 266 ? 1.832 23.602 26.470 1.00 14.63 246 ALA C CA 1
ATOM 6762 C C . ALA C 1 266 ? 0.346 23.368 26.229 1.00 17.76 246 ALA C C 1
ATOM 6763 O O . ALA C 1 266 ? -0.135 22.234 26.236 1.00 23.72 246 ALA C O 1
ATOM 6765 N N . ASN C 1 267 ? -0.377 24.465 26.021 1.00 15.21 247 ASN C N 1
ATOM 6766 C CA . ASN C 1 267 ? -1.813 24.433 25.776 1.00 16.71 247 ASN C CA 1
ATOM 6767 C C . ASN C 1 267 ? -2.065 25.563 24.786 1.00 20.09 247 ASN C C 1
ATOM 6768 O O . ASN C 1 267 ? -1.610 26.689 24.995 1.00 15.02 247 ASN C O 1
ATOM 6773 N N . GLY C 1 268 ? -2.749 25.268 23.685 1.00 14.63 248 GLY C N 1
ATOM 6774 C CA . GLY C 1 268 ? -3.001 26.325 22.725 1.00 14.53 248 GLY C CA 1
ATOM 6775 C C . GLY C 1 268 ? -4.278 26.138 21.945 1.00 17.84 248 GLY C C 1
ATOM 6776 O O . GLY C 1 268 ? -4.887 25.075 21.977 1.00 16.58 248 GLY C O 1
ATOM 6777 N N . PHE C 1 269 ? -4.714 27.188 21.267 1.00 14.61 249 PHE C N 1
ATOM 6778 C CA . PHE C 1 269 ? -5.909 27.054 20.468 1.00 24.03 249 PHE C CA 1
ATOM 6779 C C . PHE C 1 269 ? -6.090 28.044 19.335 1.00 23.65 249 PHE C C 1
ATOM 6780 O O . PHE C 1 269 ? -5.300 28.971 19.164 1.00 15.46 249 PHE C O 1
ATOM 6788 N N . HIS C 1 270 ? -7.102 27.787 18.512 1.00 22.90 250 HIS C N 1
ATOM 6789 C CA . HIS C 1 270 ? -7.438 28.700 17.428 1.00 20.21 250 HIS C CA 1
ATOM 6790 C C . HIS C 1 270 ? -8.351 29.603 18.245 1.00 23.75 250 HIS C C 1
ATOM 6791 O O . HIS C 1 270 ? -9.379 29.158 18.749 1.00 20.98 250 HIS C O 1
ATOM 6798 N N . GLU C 1 271 ? -7.957 30.862 18.405 1.00 22.20 251 GLU C N 1
ATOM 6799 C CA . GLU C 1 271 ? -8.687 31.791 19.268 1.00 17.10 251 GLU C CA 1
ATOM 6800 C C . GLU C 1 271 ? -10.109 32.214 18.953 1.00 23.41 251 GLU C C 1
ATOM 6801 O O . GLU C 1 271 ? -10.453 32.528 17.814 1.00 21.50 251 GLU C O 1
ATOM 6807 N N . LEU C 1 272 ? -10.919 32.264 20.007 1.00 22.79 252 LEU C N 1
ATOM 6808 C CA . LEU C 1 272 ? -12.300 32.708 19.902 1.00 22.66 252 LEU C CA 1
ATOM 6809 C C . LEU C 1 272 ? -12.241 34.220 19.695 1.00 26.71 252 LEU C C 1
ATOM 6810 O O . LEU C 1 272 ? -11.597 34.929 20.463 1.00 25.26 252 LEU C O 1
ATOM 6815 N N . THR C 1 273 ? -12.881 34.720 18.645 1.00 24.06 253 THR C N 1
ATOM 6816 C CA . THR C 1 273 ? -12.865 36.157 18.410 1.00 24.48 253 THR C CA 1
ATOM 6817 C C . THR C 1 273 ? -14.223 36.794 18.657 1.00 29.27 253 THR C C 1
ATOM 6818 O O . THR C 1 273 ? -14.349 38.017 18.637 1.00 29.63 253 THR C O 1
ATOM 6822 N N . ASP C 1 274 ? -15.245 35.978 18.891 1.00 23.61 254 ASP C N 1
ATOM 6823 C CA . ASP C 1 274 ? -16.567 36.540 19.129 1.00 24.59 254 ASP C CA 1
ATOM 6824 C C . ASP C 1 274 ? -16.704 37.034 20.559 1.00 23.72 254 ASP C C 1
ATOM 6825 O O . ASP C 1 274 ? -16.679 36.241 21.499 1.00 20.09 254 ASP C O 1
ATOM 6830 N N . ALA C 1 275 ? -16.845 38.348 20.719 1.00 20.71 255 ALA C N 1
ATOM 6831 C CA . ALA C 1 275 ? -16.965 38.960 22.042 1.00 25.92 255 ALA C CA 1
ATOM 6832 C C . ALA C 1 275 ? -18.203 38.510 22.809 1.00 25.85 255 ALA C C 1
ATOM 6833 O O . ALA C 1 275 ? -18.129 38.235 24.003 1.00 24.63 255 ALA C O 1
ATOM 6835 N N . ARG C 1 276 ? -19.350 38.429 22.146 1.00 22.22 256 ARG C N 1
ATOM 6836 C CA . ARG C 1 276 ? -20.542 38.001 22.857 1.00 21.57 256 ARG C CA 1
ATOM 6837 C C . ARG C 1 276 ? -20.418 36.570 23.350 1.00 22.61 256 ARG C C 1
ATOM 6838 O O . ARG C 1 276 ? -20.793 36.257 24.475 1.00 22.66 256 ARG C O 1
ATOM 6846 N N . GLU C 1 277 ? -19.889 35.689 22.515 1.00 22.17 257 GLU C N 1
ATOM 6847 C CA . GLU C 1 277 ? -19.727 34.303 22.929 1.00 17.44 257 GLU C CA 1
ATOM 6848 C C . GLU C 1 277 ? -18.696 34.213 24.062 1.00 22.90 257 GLU C C 1
ATOM 6849 O O . GLU C 1 277 ? -18.855 33.425 24.993 1.00 20.61 257 GLU C O 1
ATOM 6855 N N . GLN C 1 278 ? -17.632 35.013 23.978 1.00 21.69 258 GLN C N 1
ATOM 6856 C CA . GLN C 1 278 ? -16.585 34.976 25.005 1.00 19.58 258 GLN C CA 1
ATOM 6857 C C . GLN C 1 278 ? -17.130 35.426 26.356 1.00 22.71 258 GLN C C 1
ATOM 6858 O O . GLN C 1 278 ? -16.832 34.838 27.405 1.00 22.58 258 GLN C O 1
ATOM 6864 N N . GLN C 1 279 ? -17.933 36.481 26.323 1.00 15.68 259 GLN C N 1
ATOM 6865 C CA . GLN C 1 279 ? -18.568 37.021 27.515 1.00 23.64 259 GLN C CA 1
ATOM 6866 C C . GLN C 1 279 ? -19.492 35.985 28.168 1.00 27.90 259 GLN C C 1
ATOM 6867 O O . GLN C 1 279 ? -19.572 35.879 29.400 1.00 22.58 259 GLN C O 1
ATOM 6873 N N . GLN C 1 280 ? -20.214 35.237 27.338 1.00 20.57 260 GLN C N 1
ATOM 6874 C CA . GLN C 1 280 ? -21.124 34.222 27.843 1.00 23.39 260 GLN C CA 1
ATOM 6875 C C . GLN C 1 280 ? -20.356 33.069 28.476 1.00 20.07 260 GLN C C 1
ATOM 6876 O O . GLN C 1 280 ? -20.787 32.507 29.478 1.00 19.91 260 GLN C O 1
ATOM 6882 N N . ARG C 1 281 ? -19.213 32.712 27.899 1.00 18.20 261 ARG C N 1
ATOM 6883 C CA . ARG C 1 281 ? -18.428 31.629 28.482 1.00 21.37 261 ARG C CA 1
ATOM 6884 C C . ARG C 1 281 ? -17.913 32.031 29.871 1.00 25.43 261 ARG C C 1
ATOM 6885 O O . ARG C 1 281 ? -17.845 31.193 30.779 1.00 21.93 261 ARG C O 1
ATOM 6893 N N . PHE C 1 282 ? -17.543 33.300 30.033 1.00 18.87 262 PHE C N 1
ATOM 6894 C CA . PHE C 1 282 ? -17.055 33.777 31.324 1.00 20.74 262 PHE C CA 1
ATOM 6895 C C . PHE C 1 282 ? -18.176 33.722 32.370 1.00 20.93 262 PHE C C 1
ATOM 6896 O O . PHE C 1 282 ? -17.940 33.396 33.539 1.00 15.68 262 PHE C O 1
ATOM 6904 N N . GLU C 1 283 ? -19.395 34.070 31.972 1.00 17.06 263 GLU C N 1
ATOM 6905 C CA . GLU C 1 283 ? -20.500 34.011 32.925 1.00 15.90 263 GLU C CA 1
ATOM 6906 C C . GLU C 1 283 ? -20.768 32.550 33.287 1.00 17.80 263 GLU C C 1
ATOM 6907 O O . GLU C 1 283 ? -21.105 32.250 34.426 1.00 19.80 263 GLU C O 1
ATOM 6913 N N . GLN C 1 284 ? -20.625 31.641 32.320 1.00 22.25 264 GLN C N 1
ATOM 6914 C CA . GLN C 1 284 ? -20.804 30.211 32.608 1.00 21.37 264 GLN C CA 1
ATOM 6915 C C . GLN C 1 284 ? -19.757 29.831 33.652 1.00 24.44 264 GLN C C 1
ATOM 6916 O O . GLN C 1 284 ? -20.061 29.142 34.636 1.00 21.65 264 GLN C O 1
ATOM 6922 N N . ASP C 1 285 ? -18.520 30.281 33.423 1.00 20.59 265 ASP C N 1
ATOM 6923 C CA . ASP C 1 285 ? -17.405 30.014 34.347 1.00 20.34 265 ASP C CA 1
ATOM 6924 C C . ASP C 1 285 ? -17.788 30.403 35.764 1.00 17.61 265 ASP C C 1
ATOM 6925 O O . ASP C 1 285 ? -17.649 29.614 36.695 1.00 18.70 265 ASP C O 1
ATOM 6930 N N . ASN C 1 286 ? -18.253 31.638 35.935 1.00 15.96 266 ASN C N 1
ATOM 6931 C CA . ASN C 1 286 ? -18.641 32.091 37.266 1.00 20.60 266 ASN C CA 1
ATOM 6932 C C . ASN C 1 286 ? -19.808 31.312 37.869 1.00 21.56 266 ASN C C 1
ATOM 6933 O O . ASN C 1 286 ? -19.865 31.138 39.090 1.00 19.08 266 ASN C O 1
ATOM 6938 N N . ARG C 1 287 ? -20.745 30.850 37.040 1.00 19.20 267 ARG C N 1
ATOM 6939 C CA . ARG C 1 287 ? -21.859 30.075 37.587 1.00 19.69 267 ARG C CA 1
ATOM 6940 C C . ARG C 1 287 ? -21.325 28.718 38.039 1.00 20.79 267 ARG C C 1
ATOM 6941 O O . ARG C 1 287 ? -21.732 28.199 39.078 1.00 18.96 267 ARG C O 1
ATOM 6949 N N . LYS C 1 288 ? -20.392 28.162 37.270 1.00 19.70 268 LYS C N 1
ATOM 6950 C CA . LYS C 1 288 ? -19.795 26.882 37.643 1.00 21.19 268 LYS C CA 1
ATOM 6951 C C . LYS C 1 288 ? -19.031 27.082 38.950 1.00 22.05 268 LYS C C 1
ATOM 6952 O O . LYS C 1 288 ? -19.090 26.248 39.855 1.00 23.41 268 LYS C O 1
ATOM 6958 N N . ARG C 1 289 ? -18.325 28.204 39.050 1.00 22.34 269 ARG C N 1
ATOM 6959 C CA . ARG C 1 289 ? -17.580 28.534 40.254 1.00 22.23 269 ARG C CA 1
ATOM 6960 C C . ARG C 1 289 ? -18.496 28.560 41.468 1.00 28.98 269 ARG C C 1
ATOM 6961 O O . ARG C 1 289 ? -18.202 27.939 42.499 1.00 22.55 269 ARG C O 1
ATOM 6969 N N . ALA C 1 290 ? -19.612 29.274 41.347 1.00 28.97 270 ALA C N 1
ATOM 6970 C CA . ALA C 1 290 ? -20.560 29.376 42.447 1.00 21.65 270 ALA C CA 1
ATOM 6971 C C . ALA C 1 290 ? -21.094 27.993 42.809 1.00 21.00 270 ALA C C 1
ATOM 6972 O O . ALA C 1 290 ? -21.276 27.680 43.982 1.00 24.93 270 ALA C O 1
ATOM 6974 N N . ALA C 1 291 ? -21.341 27.170 41.794 1.00 23.25 271 ALA C N 1
ATOM 6975 C CA . ALA C 1 291 ? -21.868 25.826 42.013 1.00 26.24 271 ALA C CA 1
ATOM 6976 C C . ALA C 1 291 ? -20.909 24.979 42.845 1.00 36.21 271 ALA C C 1
ATOM 6977 O O . ALA C 1 291 ? -21.339 24.085 43.567 1.00 29.87 271 ALA C O 1
ATOM 6979 N N . ARG C 1 292 ? -19.613 25.265 42.748 1.00 28.99 272 ARG C N 1
ATOM 6980 C CA . ARG C 1 292 ? -18.611 24.509 43.495 1.00 25.73 272 ARG C CA 1
ATOM 6981 C C . ARG C 1 292 ? -18.112 25.276 44.716 1.00 32.59 272 ARG C C 1
ATOM 6982 O O . ARG C 1 292 ? -17.087 24.931 45.307 1.00 34.54 272 ARG C O 1
ATOM 6990 N N . GLY C 1 293 ? -18.834 26.328 45.086 1.00 24.55 273 GLY C N 1
ATOM 6991 C CA . GLY C 1 293 ? -18.449 27.108 46.247 1.00 23.27 273 GLY C CA 1
ATOM 6992 C C . GLY C 1 293 ? -17.162 27.896 46.089 1.00 31.25 273 GLY C C 1
ATOM 6993 O O . GLY C 1 293 ? -16.540 28.292 47.080 1.00 28.96 273 GLY C O 1
ATOM 6994 N N . LEU C 1 294 ? -16.756 28.126 44.845 1.00 30.85 274 LEU C N 1
ATOM 6995 C CA . LEU C 1 294 ? -15.545 28.891 44.556 1.00 26.89 274 LEU C CA 1
ATOM 6996 C C . LEU C 1 294 ? -15.958 30.341 44.353 1.00 29.59 274 LEU C C 1
ATOM 6997 O O . LEU C 1 294 ? -17.097 30.623 43.982 1.00 27.47 274 LEU C O 1
ATOM 7002 N N . PRO C 1 295 ? -15.041 31.285 44.584 1.00 28.08 275 PRO C N 1
ATOM 7003 C CA . PRO C 1 295 ? -15.416 32.689 44.389 1.00 23.87 275 PRO C CA 1
ATOM 7004 C C . PRO C 1 295 ? -15.673 33.006 42.919 1.00 29.11 275 PRO C C 1
ATOM 7005 O O . PRO C 1 295 ? -15.084 32.390 42.030 1.00 22.09 275 PRO C O 1
ATOM 7009 N N . GLN C 1 296 ? -16.576 33.943 42.661 1.00 22.92 276 GLN C N 1
ATOM 7010 C CA . GLN C 1 296 ? -16.845 34.335 41.290 1.00 22.08 276 GLN C CA 1
ATOM 7011 C C . GLN C 1 296 ? -15.918 35.529 41.069 1.00 28.75 276 GLN C C 1
ATOM 7012 O O . GLN C 1 296 ? -15.740 36.366 41.962 1.00 20.58 276 GLN C O 1
ATOM 7018 N N . HIS C 1 297 ? -15.321 35.587 39.885 1.00 22.73 277 HIS C N 1
ATOM 7019 C CA . HIS C 1 297 ? -14.373 36.633 39.540 1.00 26.29 277 HIS C CA 1
ATOM 7020 C C . HIS C 1 297 ? -14.908 37.640 38.540 1.00 26.07 277 HIS C C 1
ATOM 7021 O O . HIS C 1 297 ? -15.705 37.305 37.661 1.00 27.79 277 HIS C O 1
ATOM 7028 N N . PRO C 1 298 ? -14.447 38.896 38.648 1.00 29.56 278 PRO C N 1
ATOM 7029 C CA . PRO C 1 298 ? -14.866 39.980 37.755 1.00 28.05 278 PRO C CA 1
ATOM 7030 C C . PRO C 1 298 ? -14.374 39.748 36.327 1.00 26.01 278 PRO C C 1
ATOM 7031 O O . PRO C 1 298 ? -13.200 39.449 36.112 1.00 33.27 278 PRO C O 1
ATOM 7035 N N . ILE C 1 299 ? -15.269 39.872 35.356 1.00 23.62 279 ILE C N 1
ATOM 7036 C CA . ILE C 1 299 ? -14.882 39.690 33.972 1.00 32.58 279 ILE C CA 1
ATOM 7037 C C . ILE C 1 299 ? -14.023 40.878 33.512 1.00 30.50 279 ILE C C 1
ATOM 7038 O O . ILE C 1 299 ? -14.355 42.036 33.764 1.00 24.59 279 ILE C O 1
ATOM 7043 N N . ASP C 1 300 ? -12.910 40.574 32.852 1.00 22.74 280 ASP C N 1
ATOM 7044 C CA . ASP C 1 300 ? -12.013 41.604 32.334 1.00 24.23 280 ASP C CA 1
ATOM 7045 C C . ASP C 1 300 ? -12.727 42.322 31.189 1.00 25.86 280 ASP C C 1
ATOM 7046 O O . ASP C 1 300 ? -12.681 41.881 30.042 1.00 22.24 280 ASP C O 1
ATOM 7051 N N . GLN C 1 301 ? -13.383 43.432 31.493 1.00 25.18 281 GLN C N 1
ATOM 7052 C CA . GLN C 1 301 ? -14.113 44.176 30.470 1.00 29.43 281 GLN C CA 1
ATOM 7053 C C . GLN C 1 301 ? -13.194 44.748 29.394 1.00 28.53 281 GLN C C 1
ATOM 7054 O O . GLN C 1 301 ? -13.636 45.012 28.272 1.00 20.78 281 GLN C O 1
ATOM 7060 N N . ASN C 1 302 ? -11.920 44.951 29.733 1.00 22.89 282 ASN C N 1
ATOM 7061 C CA . ASN C 1 302 ? -10.975 45.479 28.752 1.00 23.29 282 ASN C CA 1
ATOM 7062 C C . ASN C 1 302 ? -10.785 44.475 27.618 1.00 18.27 282 ASN C C 1
ATOM 7063 O O . ASN C 1 302 ? -10.676 44.861 26.454 1.00 19.24 282 ASN C O 1
ATOM 7068 N N . LEU C 1 303 ? -10.750 43.184 27.959 1.00 15.09 283 LEU C N 1
ATOM 7069 C CA . LEU C 1 303 ? -10.594 42.138 26.957 1.00 13.86 283 LEU C CA 1
ATOM 7070 C C . LEU C 1 303 ? -11.837 42.098 26.063 1.00 18.03 283 LEU C C 1
ATOM 7071 O O . LEU C 1 303 ? -11.726 42.147 24.844 1.00 20.52 283 LEU C O 1
ATOM 7076 N N . ILE C 1 304 ? -13.015 42.010 26.677 1.00 24.11 284 ILE C N 1
ATOM 7077 C CA . ILE C 1 304 ? -14.274 41.961 25.925 1.00 23.26 284 ILE C CA 1
ATOM 7078 C C . ILE C 1 304 ? -14.425 43.184 25.006 1.00 21.64 284 ILE C C 1
ATOM 7079 O O . ILE C 1 304 ? -14.818 43.051 23.850 1.00 23.48 284 ILE C O 1
ATOM 7084 N N . GLU C 1 305 ? -14.116 44.372 25.513 1.00 19.81 285 GLU C N 1
ATOM 7085 C CA . GLU C 1 305 ? -14.226 45.568 24.684 1.00 20.63 285 GLU C CA 1
ATOM 7086 C C . GLU C 1 305 ? -13.252 45.529 23.505 1.00 24.82 285 GLU C C 1
ATOM 7087 O O . GLU C 1 305 ? -13.554 46.040 22.425 1.00 19.45 285 GLU C O 1
ATOM 7093 N N . ALA C 1 306 ? -12.085 44.920 23.697 1.00 22.34 286 ALA C N 1
ATOM 7094 C CA . ALA C 1 306 ? -11.121 44.817 22.604 1.00 24.53 286 ALA C CA 1
ATOM 7095 C C . ALA C 1 306 ? -11.694 43.848 21.578 1.00 20.72 286 ALA C C 1
ATOM 7096 O O . ALA C 1 306 ? -11.646 44.097 20.369 1.00 20.01 286 ALA C O 1
ATOM 7098 N N . LEU C 1 307 ? -12.230 42.730 22.062 1.00 22.50 287 LEU C N 1
ATOM 7099 C CA . LEU C 1 307 ? -12.807 41.726 21.166 1.00 24.05 287 LEU C CA 1
ATOM 7100 C C . LEU C 1 307 ? -13.950 42.339 20.349 1.00 23.20 287 LEU C C 1
ATOM 7101 O O . LEU C 1 307 ? -14.156 41.984 19.193 1.00 26.79 287 LEU C O 1
ATOM 7106 N N . LYS C 1 308 ? -14.704 43.243 20.959 1.00 21.61 288 LYS C N 1
ATOM 7107 C CA . LYS C 1 308 ? -15.787 43.892 20.234 1.00 28.69 288 LYS C CA 1
ATOM 7108 C C . LYS C 1 308 ? -15.203 44.713 19.083 1.00 33.14 288 LYS C C 1
ATOM 7109 O O . LYS C 1 308 ? -15.749 44.715 17.986 1.00 27.61 288 LYS C O 1
ATOM 7115 N N . VAL C 1 309 ? -14.100 45.420 19.330 1.00 29.60 289 VAL C N 1
ATOM 7116 C CA . VAL C 1 309 ? -13.475 46.214 18.276 1.00 25.68 289 VAL C CA 1
ATOM 7117 C C . VAL C 1 309 ? -13.053 45.276 17.160 1.00 28.21 289 VAL C C 1
ATOM 7118 O O . VAL C 1 309 ? -13.289 45.553 15.982 1.00 24.25 289 VAL C O 1
ATOM 7122 N N . GLY C 1 310 ? -12.422 44.166 17.528 1.00 21.27 290 GLY C N 1
ATOM 7123 C CA . GLY C 1 310 ? -12.045 43.199 16.518 1.00 26.05 290 GLY C CA 1
ATOM 7124 C C . GLY C 1 310 ? -10.636 42.655 16.568 1.00 20.73 290 GLY C C 1
ATOM 7125 O O . GLY C 1 310 ? -9.681 43.353 16.245 1.00 27.64 290 GLY C O 1
ATOM 7126 N N . MET C 1 311 ? -10.510 41.399 16.976 1.00 19.46 291 MET C N 1
ATOM 7127 C CA . MET C 1 311 ? -9.204 40.762 17.029 1.00 20.96 291 MET C CA 1
ATOM 7128 C C . MET C 1 311 ? -8.996 39.973 15.739 1.00 23.36 291 MET C C 1
ATOM 7129 O O . MET C 1 311 ? -9.914 39.292 15.266 1.00 23.84 291 MET C O 1
ATOM 7134 N N . PRO C 1 312 ? -7.802 40.080 15.129 1.00 22.91 292 PRO C N 1
ATOM 7135 C CA . PRO C 1 312 ? -7.563 39.331 13.896 1.00 24.26 292 PRO C CA 1
ATOM 7136 C C . PRO C 1 312 ? -7.648 37.840 14.201 1.00 30.70 292 PRO C C 1
ATOM 7137 O O . PRO C 1 312 ? -7.325 37.417 15.311 1.00 20.87 292 PRO C O 1
ATOM 7141 N N . ASP C 1 313 ? -8.104 37.056 13.230 1.00 23.68 293 ASP C N 1
ATOM 7142 C CA . ASP C 1 313 ? -8.214 35.622 13.419 1.00 28.53 293 ASP C CA 1
ATOM 7143 C C . ASP C 1 313 ? -6.803 35.110 13.666 1.00 21.41 293 ASP C C 1
ATOM 7144 O O . ASP C 1 313 ? -5.874 35.415 12.917 1.00 23.00 293 ASP C O 1
ATOM 7149 N N . CYS C 1 314 ? -6.636 34.330 14.723 1.00 23.53 294 CYS C N 1
ATOM 7150 C CA . CYS C 1 314 ? -5.306 33.865 15.070 1.00 17.41 294 CYS C CA 1
ATOM 7151 C C . CYS C 1 314 ? -5.359 32.640 15.954 1.00 15.44 294 CYS C C 1
ATOM 7152 O O . CYS C 1 314 ? -6.422 32.264 16.443 1.00 16.57 294 CYS C O 1
ATOM 7155 N N . SER C 1 315 ? -4.189 32.035 16.146 1.00 13.79 295 SER C N 1
ATOM 7156 C CA . SER C 1 315 ? -4.011 30.885 17.031 1.00 16.93 295 SER C CA 1
ATOM 7157 C C . SER C 1 315 ? -2.906 31.297 18.018 1.00 18.43 295 SER C C 1
ATOM 7158 O O . SER C 1 315 ? -1.961 31.997 17.641 1.00 19.89 295 SER C O 1
ATOM 7161 N N . GLY C 1 316 ? -3.042 30.877 19.272 1.00 14.66 296 GLY C N 1
ATOM 7162 C CA . GLY C 1 316 ? -2.057 31.208 20.294 1.00 17.13 296 GLY C CA 1
ATOM 7163 C C . GLY C 1 316 ? -1.732 29.989 21.148 1.00 21.70 296 GLY C C 1
ATOM 7164 O O . GLY C 1 316 ? -2.496 29.035 21.174 1.00 16.14 296 GLY C O 1
ATOM 7165 N N . VAL C 1 317 ? -0.602 30.021 21.847 1.00 15.63 297 VAL C N 1
ATOM 7166 C CA . VAL C 1 317 ? -0.187 28.896 22.690 1.00 18.07 297 VAL C CA 1
ATOM 7167 C C . VAL C 1 317 ? 0.666 29.378 23.846 1.00 15.21 297 VAL C C 1
ATOM 7168 O O . VAL C 1 317 ? 1.417 30.332 23.696 1.00 14.23 297 VAL C O 1
ATOM 7172 N N . ALA C 1 318 ? 0.542 28.705 24.990 1.00 13.72 298 ALA C N 1
ATOM 7173 C CA . ALA C 1 318 ? 1.315 29.044 26.187 1.00 19.30 298 ALA C CA 1
ATOM 7174 C C . ALA C 1 318 ? 2.088 27.794 26.587 1.00 15.19 298 ALA C C 1
ATOM 7175 O O . ALA C 1 318 ? 1.506 26.705 26.716 1.00 15.51 298 ALA C O 1
ATOM 7177 N N . LEU C 1 319 ? 3.390 27.958 26.778 1.00 13.97 299 LEU C N 1
ATOM 7178 C CA . LEU C 1 319 ? 4.273 26.846 27.120 1.00 12.84 299 LEU C CA 1
ATOM 7179 C C . LEU C 1 319 ? 5.048 27.186 28.384 1.00 14.10 299 LEU C C 1
ATOM 7180 O O . LEU C 1 319 ? 5.497 28.318 28.541 1.00 12.15 299 LEU C O 1
ATOM 7185 N N . GLY C 1 320 ? 5.194 26.211 29.286 1.00 14.24 300 GLY C N 1
ATOM 7186 C CA . GLY C 1 320 ? 5.920 26.447 30.525 1.00 13.90 300 GLY C CA 1
ATOM 7187 C C . GLY C 1 320 ? 7.404 26.298 30.250 1.00 15.11 300 GLY C C 1
ATOM 7188 O O . GLY C 1 320 ? 7.893 25.185 30.077 1.00 18.13 300 GLY C O 1
ATOM 7189 N N . VAL C 1 321 ? 8.139 27.398 30.199 1.00 9.59 301 VAL C N 1
ATOM 7190 C CA . VAL C 1 321 ? 9.558 27.265 29.880 1.00 13.41 301 VAL C CA 1
ATOM 7191 C C . VAL C 1 321 ? 10.362 26.526 30.948 1.00 15.29 301 VAL C C 1
ATOM 7192 O O . VAL C 1 321 ? 11.328 25.859 30.629 1.00 12.94 301 VAL C O 1
ATOM 7196 N N . ASP C 1 322 ? 9.981 26.644 32.214 1.00 15.36 302 ASP C N 1
ATOM 7197 C CA . ASP C 1 322 ? 10.712 25.927 33.255 1.00 14.89 302 ASP C CA 1
ATOM 7198 C C . ASP C 1 322 ? 10.621 24.430 32.971 1.00 19.30 302 ASP C C 1
ATOM 7199 O O . ASP C 1 322 ? 11.614 23.711 33.074 1.00 18.82 302 ASP C O 1
ATOM 7204 N N . ARG C 1 323 ? 9.435 23.961 32.593 1.00 15.36 303 ARG C N 1
ATOM 7205 C CA . ARG C 1 323 ? 9.279 22.539 32.304 1.00 18.96 303 ARG C CA 1
ATOM 7206 C C . ARG C 1 323 ? 10.106 22.154 31.093 1.00 19.83 303 ARG C C 1
ATOM 7207 O O . ARG C 1 323 ? 10.701 21.082 31.054 1.00 18.11 303 ARG C O 1
ATOM 7215 N N . LEU C 1 324 ? 10.144 23.036 30.102 1.00 18.56 304 LEU C N 1
ATOM 7216 C CA . LEU C 1 324 ? 10.912 22.781 28.888 1.00 17.33 304 LEU C CA 1
ATOM 7217 C C . LEU C 1 324 ? 12.404 22.691 29.243 1.00 20.53 304 LEU C C 1
ATOM 7218 O O . LEU C 1 324 ? 13.097 21.768 28.821 1.00 14.24 304 LEU C O 1
ATOM 7223 N N . VAL C 1 325 ? 12.897 23.651 30.023 1.00 16.21 305 VAL C N 1
ATOM 7224 C CA . VAL C 1 325 ? 14.308 23.662 30.420 1.00 17.82 305 VAL C CA 1
ATOM 7225 C C . VAL C 1 325 ? 14.660 22.431 31.264 1.00 16.95 305 VAL C C 1
ATOM 7226 O O . VAL C 1 325 ? 15.749 21.862 31.136 1.00 23.97 305 VAL C O 1
ATOM 7230 N N . MET C 1 326 ? 13.730 22.024 32.119 1.00 15.94 306 MET C N 1
ATOM 7231 C CA . MET C 1 326 ? 13.921 20.865 32.986 1.00 19.33 306 MET C CA 1
ATOM 7232 C C . MET C 1 326 ? 14.185 19.636 32.107 1.00 23.96 306 MET C C 1
ATOM 7233 O O . MET C 1 326 ? 15.177 18.920 32.294 1.00 19.91 306 MET C O 1
ATOM 7238 N N . LEU C 1 327 ? 13.311 19.410 31.134 1.00 16.90 307 LEU C N 1
ATOM 7239 C CA . LEU C 1 327 ? 13.484 18.285 30.221 1.00 23.09 307 LEU C CA 1
ATOM 7240 C C . LEU C 1 327 ? 14.770 18.406 29.404 1.00 27.54 307 LEU C C 1
ATOM 7241 O O . LEU C 1 327 ? 15.491 17.423 29.229 1.00 23.24 307 LEU C O 1
ATOM 7246 N N . ALA C 1 328 ? 15.057 19.605 28.899 1.00 21.33 308 ALA C N 1
ATOM 7247 C CA . ALA C 1 328 ? 16.257 19.819 28.101 1.00 21.83 308 ALA C CA 1
ATOM 7248 C C . ALA C 1 328 ? 17.543 19.554 28.876 1.00 28.44 308 ALA C C 1
ATOM 7249 O O . ALA C 1 328 ? 18.544 19.134 28.303 1.00 25.87 308 ALA C O 1
ATOM 7251 N N . LEU C 1 329 ? 17.516 19.811 30.177 1.00 20.61 309 LEU C N 1
ATOM 7252 C CA . LEU C 1 329 ? 18.698 19.626 30.998 1.00 27.70 309 LEU C CA 1
ATOM 7253 C C . LEU C 1 329 ? 18.696 18.298 31.739 1.00 30.61 309 LEU C C 1
ATOM 7254 O O . LEU C 1 329 ? 19.647 17.979 32.452 1.00 30.50 309 LEU C O 1
ATOM 7259 N N . GLY C 1 330 ? 17.633 17.523 31.563 1.00 26.41 310 GLY C N 1
ATOM 7260 C CA . GLY C 1 330 ? 17.542 16.246 32.238 1.00 30.00 310 GLY C CA 1
ATOM 7261 C C . GLY C 1 330 ? 17.424 16.413 33.739 1.00 32.76 310 GLY C C 1
ATOM 7262 O O . GLY C 1 330 ? 17.823 15.531 34.503 1.00 33.85 310 GLY C O 1
ATOM 7263 N N . ALA C 1 331 ? 16.871 17.547 34.162 1.00 25.40 311 ALA C N 1
ATOM 7264 C CA . ALA C 1 331 ? 16.685 17.842 35.579 1.00 25.53 311 ALA C CA 1
ATOM 7265 C C . ALA C 1 331 ? 15.551 16.976 36.109 1.00 28.71 311 ALA C C 1
ATOM 7266 O O . ALA C 1 331 ? 14.672 16.565 35.355 1.00 29.09 311 ALA C O 1
ATOM 7268 N N . GLU C 1 332 ? 15.564 16.709 37.408 1.00 24.44 312 GLU C N 1
ATOM 7269 C CA . GLU C 1 332 ? 14.537 15.875 38.010 1.00 31.04 312 GLU C CA 1
ATOM 7270 C C . GLU C 1 332 ? 13.344 16.659 38.531 1.00 26.76 312 GLU C C 1
ATOM 7271 O O . GLU C 1 332 ? 12.242 16.125 38.634 1.00 25.93 312 GLU C O 1
ATOM 7277 N N . THR C 1 333 ? 13.558 17.925 38.866 1.00 25.17 313 THR C N 1
ATOM 7278 C CA . THR C 1 333 ? 12.483 18.745 39.406 1.00 21.98 313 THR C CA 1
ATOM 7279 C C . THR C 1 333 ? 12.495 20.154 38.810 1.00 20.38 313 THR C C 1
ATOM 7280 O O . THR C 1 333 ? 13.489 20.583 38.225 1.00 21.20 313 THR C O 1
ATOM 7284 N N . LEU C 1 334 ? 11.384 20.869 38.953 1.00 22.36 314 LEU C N 1
ATOM 7285 C CA . LEU C 1 334 ? 11.307 22.232 38.447 1.00 22.35 314 LEU C CA 1
ATOM 7286 C C . LEU C 1 334 ? 12.290 23.092 39.217 1.00 22.41 314 LEU C C 1
ATOM 7287 O O . LEU C 1 334 ? 12.967 23.948 38.641 1.00 19.89 314 LEU C O 1
ATOM 7292 N N . ALA C 1 335 ? 12.353 22.874 40.529 1.00 22.05 315 ALA C N 1
ATOM 7293 C CA . ALA C 1 335 ? 13.241 23.646 41.398 1.00 25.83 315 ALA C CA 1
ATOM 7294 C C . ALA C 1 335 ? 14.689 23.674 40.916 1.00 22.71 315 ALA C C 1
ATOM 7295 O O . ALA C 1 335 ? 15.415 24.651 41.132 1.00 21.78 315 ALA C O 1
ATOM 7297 N N . GLU C 1 336 ? 15.113 22.607 40.262 1.00 18.35 316 GLU C N 1
ATOM 7298 C CA . GLU C 1 336 ? 16.482 22.539 39.785 1.00 18.35 316 GLU C CA 1
ATOM 7299 C C . GLU C 1 336 ? 16.822 23.461 38.613 1.00 19.52 316 GLU C C 1
ATOM 7300 O O . GLU C 1 336 ? 17.996 23.616 38.293 1.00 20.33 316 GLU C O 1
ATOM 7306 N N . VAL C 1 337 ? 15.826 24.075 37.972 1.00 16.70 317 VAL C N 1
ATOM 7307 C CA . VAL C 1 337 ? 16.117 24.981 36.855 1.00 19.46 317 VAL C CA 1
ATOM 7308 C C . VAL C 1 337 ? 15.594 26.398 37.109 1.00 20.90 317 VAL C C 1
ATOM 7309 O O . VAL C 1 337 ? 15.627 27.266 36.235 1.00 16.38 317 VAL C O 1
ATOM 7313 N N . ILE C 1 338 ? 15.098 26.610 38.315 1.00 15.96 318 ILE C N 1
ATOM 7314 C CA . ILE C 1 338 ? 14.599 27.915 38.731 1.00 18.69 318 ILE C CA 1
ATOM 7315 C C . ILE C 1 338 ? 15.631 28.372 39.763 1.00 17.90 318 ILE C C 1
ATOM 7316 O O . ILE C 1 338 ? 15.958 27.620 40.695 1.00 17.21 318 ILE C O 1
ATOM 7321 N N . ALA C 1 339 ? 16.172 29.573 39.578 1.00 12.97 319 ALA C N 1
ATOM 7322 C CA . ALA C 1 339 ? 17.193 30.108 40.489 1.00 17.97 319 ALA C CA 1
ATOM 7323 C C . ALA C 1 339 ? 16.824 29.868 41.949 1.00 17.78 319 ALA C C 1
ATOM 7324 O O . ALA C 1 339 ? 17.612 29.301 42.715 1.00 17.33 319 ALA C O 1
ATOM 7326 N N . PHE C 1 340 ? 15.636 30.304 42.344 1.00 13.76 320 PHE C N 1
ATOM 7327 C CA . PHE C 1 340 ? 15.172 30.094 43.710 1.00 13.65 320 PHE C CA 1
ATOM 7328 C C . PHE C 1 340 ? 13.691 29.702 43.748 1.00 22.15 320 PHE C C 1
ATOM 7329 O O . PHE C 1 340 ? 12.812 30.558 43.617 1.00 17.99 320 PHE C O 1
ATOM 7337 N N . SER C 1 341 ? 13.412 28.418 43.933 1.00 18.67 321 SER C N 1
ATOM 7338 C CA . SER C 1 341 ? 12.027 27.967 44.019 1.00 15.51 321 SER C CA 1
ATOM 7339 C C . SER C 1 341 ? 11.405 28.672 45.223 1.00 19.26 321 SER C C 1
ATOM 7340 O O . SER C 1 341 ? 12.120 29.213 46.077 1.00 18.21 321 SER C O 1
ATOM 7343 N N . VAL C 1 342 ? 10.079 28.647 45.313 1.00 14.08 322 VAL C N 1
ATOM 7344 C CA . VAL C 1 342 ? 9.398 29.378 46.367 1.00 14.67 322 VAL C CA 1
ATOM 7345 C C . VAL C 1 342 ? 9.810 29.039 47.807 1.00 15.26 322 VAL C C 1
ATOM 7346 O O . VAL C 1 342 ? 9.799 29.905 48.669 1.00 15.68 322 VAL C O 1
ATOM 7350 N N . ASP C 1 343 ? 10.214 27.804 48.068 1.00 20.46 323 ASP C N 1
ATOM 7351 C CA . ASP C 1 343 ? 10.610 27.460 49.428 1.00 24.64 323 ASP C CA 1
ATOM 7352 C C . ASP C 1 343 ? 11.908 28.176 49.835 1.00 27.66 323 ASP C C 1
ATOM 7353 O O . ASP C 1 343 ? 12.232 28.246 51.013 1.00 25.45 323 ASP C O 1
ATOM 7358 N N . ARG C 1 344 ? 12.638 28.722 48.863 1.00 25.91 324 ARG C N 1
ATOM 7359 C CA . ARG C 1 344 ? 13.905 29.402 49.155 1.00 26.07 324 ARG C CA 1
ATOM 7360 C C . ARG C 1 344 ? 13.919 30.871 48.763 1.00 25.74 324 ARG C C 1
ATOM 7361 O O . ARG C 1 344 ? 14.900 31.580 49.010 1.00 24.58 324 ARG C O 1
ATOM 7369 N N . ALA C 1 345 ? 12.825 31.330 48.163 1.00 20.07 325 ALA C N 1
ATOM 7370 C CA . ALA C 1 345 ? 12.722 32.706 47.702 1.00 17.66 325 ALA C CA 1
ATOM 7371 C C . ALA C 1 345 ? 12.609 33.739 48.814 1.00 20.14 325 ALA C C 1
ATOM 7372 O O . ALA C 1 345 ? 11.860 33.516 49.791 1.00 20.93 325 ALA C O 1
ATOM 7375 N N . THR D 1 24 ? -8.361 57.846 24.601 1.00 55.43 4 THR D N 1
ATOM 7376 C CA . THR D 1 24 ? -8.512 56.491 23.997 1.00 54.29 4 THR D CA 1
ATOM 7377 C C . THR D 1 24 ? -9.264 55.550 24.931 1.00 48.59 4 THR D C 1
ATOM 7378 O O . THR D 1 24 ? -9.157 55.662 26.156 1.00 44.75 4 THR D O 1
ATOM 7382 N N . ALA D 1 25 ? -10.031 54.630 24.346 1.00 44.44 5 ALA D N 1
ATOM 7383 C CA . ALA D 1 25 ? -10.788 53.657 25.124 1.00 36.90 5 ALA D CA 1
ATOM 7384 C C . ALA D 1 25 ? -9.793 52.946 26.038 1.00 35.51 5 ALA D C 1
ATOM 7385 O O . ALA D 1 25 ? -8.618 52.813 25.691 1.00 28.12 5 ALA D O 1
ATOM 7387 N N . SER D 1 26 ? -10.256 52.494 27.198 1.00 29.35 6 SER D N 1
ATOM 7388 C CA . SER D 1 26 ? -9.364 51.836 28.144 1.00 35.93 6 SER D CA 1
ATOM 7389 C C . SER D 1 26 ? -8.840 50.475 27.692 1.00 30.44 6 SER D C 1
ATOM 7390 O O . SER D 1 26 ? -7.836 50.000 28.225 1.00 34.00 6 SER D O 1
ATOM 7393 N N . TRP D 1 27 ? -9.493 49.844 26.716 1.00 25.51 7 TRP D N 1
ATOM 7394 C CA . TRP D 1 27 ? -9.011 48.542 26.268 1.00 24.43 7 TRP D CA 1
ATOM 7395 C C . TRP D 1 27 ? -7.664 48.671 25.551 1.00 23.73 7 TRP D C 1
ATOM 7396 O O . TRP D 1 27 ? -6.871 47.727 25.503 1.00 22.06 7 TRP D O 1
ATOM 7407 N N . GLN D 1 28 ? -7.404 49.850 25.000 1.00 21.38 8 GLN D N 1
ATOM 7408 C CA . GLN D 1 28 ? -6.173 50.090 24.255 1.00 25.82 8 GLN D CA 1
ATOM 7409 C C . GLN D 1 28 ? -4.914 50.136 25.114 1.00 19.96 8 GLN D C 1
ATOM 7410 O O . GLN D 1 28 ? -4.971 50.462 26.297 1.00 18.78 8 GLN D O 1
ATOM 7416 N N . PRO D 1 29 ? -3.761 49.805 24.520 1.00 18.52 9 PRO D N 1
ATOM 7417 C CA . PRO D 1 29 ? -2.487 49.832 25.251 1.00 17.20 9 PRO D CA 1
ATOM 7418 C C . PRO D 1 29 ? -2.145 51.297 25.431 1.00 24.28 9 PRO D C 1
ATOM 7419 O O . PRO D 1 29 ? -2.550 52.127 24.616 1.00 19.48 9 PRO D O 1
ATOM 7423 N N . SER D 1 30 ? -1.397 51.624 26.478 1.00 18.83 10 SER D N 1
ATOM 7424 C CA . SER D 1 30 ? -0.992 53.006 26.690 1.00 19.52 10 SER D CA 1
ATOM 7425 C C . SER D 1 30 ? 0.175 53.301 25.752 1.00 22.35 10 SER D C 1
ATOM 7426 O O . SER D 1 30 ? 0.474 54.453 25.457 1.00 22.33 10 SER D O 1
ATOM 7429 N N . ALA D 1 31 ? 0.847 52.246 25.300 1.00 21.54 11 ALA D N 1
ATOM 7430 C CA . ALA D 1 31 ? 1.970 52.395 24.393 1.00 22.10 11 ALA D CA 1
ATOM 7431 C C . ALA D 1 31 ? 1.570 52.022 22.971 1.00 20.34 11 ALA D C 1
ATOM 7432 O O . ALA D 1 31 ? 0.935 50.982 22.746 1.00 17.73 11 ALA D O 1
ATOM 7434 N N . SER D 1 32 ? 1.947 52.858 22.006 1.00 22.03 12 SER D N 1
ATOM 7435 C CA . SER D 1 32 ? 1.634 52.589 20.601 1.00 25.19 12 SER D CA 1
ATOM 7436 C C . SER D 1 32 ? 2.432 51.384 20.098 1.00 20.92 12 SER D C 1
ATOM 7437 O O . SER D 1 32 ? 3.481 51.060 20.650 1.00 17.19 12 SER D O 1
ATOM 7440 N N . ILE D 1 33 ? 1.939 50.730 19.049 1.00 16.35 13 ILE D N 1
ATOM 7441 C CA . ILE D 1 33 ? 2.643 49.588 18.483 1.00 18.82 13 ILE D CA 1
ATOM 7442 C C . ILE D 1 33 ? 4.045 50.027 18.063 1.00 20.10 13 ILE D C 1
ATOM 7443 O O . ILE D 1 33 ? 5.026 49.298 18.278 1.00 17.78 13 ILE D O 1
ATOM 7448 N N . PRO D 1 34 ? 4.175 51.228 17.456 1.00 22.69 14 PRO D N 1
ATOM 7449 C CA . PRO D 1 34 ? 5.513 51.684 17.058 1.00 16.10 14 PRO D CA 1
ATOM 7450 C C . PRO D 1 34 ? 6.468 51.757 18.271 1.00 19.57 14 PRO D C 1
ATOM 7451 O O . PRO D 1 34 ? 7.624 51.352 18.191 1.00 17.89 14 PRO D O 1
ATOM 7455 N N . ASN D 1 35 ? 5.985 52.280 19.394 1.00 15.40 15 ASN D N 1
ATOM 7456 C CA . ASN D 1 35 ? 6.831 52.363 20.586 1.00 14.24 15 ASN D CA 1
ATOM 7457 C C . ASN D 1 35 ? 7.205 50.966 21.121 1.00 15.55 15 ASN D C 1
ATOM 7458 O O . ASN D 1 35 ? 8.357 50.734 21.517 1.00 18.04 15 ASN D O 1
ATOM 7463 N N . LEU D 1 36 ? 6.257 50.029 21.115 1.00 15.21 16 LEU D N 1
ATOM 7464 C CA . LEU D 1 36 ? 6.577 48.679 21.603 1.00 17.37 16 LEU D CA 1
ATOM 7465 C C . LEU D 1 36 ? 7.605 47.995 20.686 1.00 15.73 16 LEU D C 1
ATOM 7466 O O . LEU D 1 36 ? 8.475 47.240 21.139 1.00 15.56 16 LEU D O 1
ATOM 7471 N N . LEU D 1 37 ? 7.515 48.274 19.391 1.00 15.15 17 LEU D N 1
ATOM 7472 C CA . LEU D 1 37 ? 8.440 47.699 18.434 1.00 17.59 17 LEU D CA 1
ATOM 7473 C C . LEU D 1 37 ? 9.827 48.213 18.770 1.00 21.24 17 LEU D C 1
ATOM 7474 O O . LEU D 1 37 ? 10.804 47.445 18.846 1.00 18.80 17 LEU D O 1
ATOM 7479 N N . LYS D 1 38 ? 9.916 49.520 18.986 1.00 16.08 18 LYS D N 1
ATOM 7480 C CA . LYS D 1 38 ? 11.192 50.143 19.301 1.00 15.76 18 LYS D CA 1
ATOM 7481 C C . LYS D 1 38 ? 11.698 49.722 20.677 1.00 18.65 18 LYS D C 1
ATOM 7482 O O . LYS D 1 38 ? 12.905 49.591 20.898 1.00 20.79 18 LYS D O 1
ATOM 7488 N N . ARG D 1 39 ? 10.773 49.519 21.608 1.00 15.86 19 ARG D N 1
ATOM 7489 C CA . ARG D 1 39 ? 11.166 49.092 22.946 1.00 17.35 19 ARG D CA 1
ATOM 7490 C C . ARG D 1 39 ? 11.823 47.711 22.832 1.00 16.08 19 ARG D C 1
ATOM 7491 O O . ARG D 1 39 ? 12.837 47.451 23.453 1.00 16.00 19 ARG D O 1
ATOM 7499 N N . ALA D 1 40 ? 11.245 46.822 22.032 1.00 20.67 20 ALA D N 1
ATOM 7500 C CA . ALA D 1 40 ? 11.817 45.486 21.874 1.00 17.55 20 ALA D CA 1
ATOM 7501 C C . ALA D 1 40 ? 13.221 45.571 21.264 1.00 22.95 20 ALA D C 1
ATOM 7502 O O . ALA D 1 40 ? 14.104 44.781 21.596 1.00 16.84 20 ALA D O 1
ATOM 7504 N N . ALA D 1 41 ? 13.421 46.522 20.357 1.00 15.36 21 ALA D N 1
ATOM 7505 C CA . ALA D 1 41 ? 14.734 46.707 19.741 1.00 17.08 21 ALA D CA 1
ATOM 7506 C C . ALA D 1 41 ? 15.749 47.146 20.802 1.00 14.57 21 ALA D C 1
ATOM 7507 O O . ALA D 1 41 ? 16.889 46.687 20.815 1.00 15.74 21 ALA D O 1
ATOM 7509 N N . ILE D 1 42 ? 15.332 48.046 21.691 1.00 21.22 22 ILE D N 1
ATOM 7510 C CA . ILE D 1 42 ? 16.226 48.521 22.729 1.00 17.99 22 ILE D CA 1
ATOM 7511 C C . ILE D 1 42 ? 16.523 47.411 23.732 1.00 16.18 22 ILE D C 1
ATOM 7512 O O . ILE D 1 42 ? 17.641 47.314 24.256 1.00 15.45 22 ILE D O 1
ATOM 7517 N N . MET D 1 43 ? 15.522 46.586 24.024 1.00 13.63 23 MET D N 1
ATOM 7518 C CA . MET D 1 43 ? 15.752 45.487 24.962 1.00 14.80 23 MET D CA 1
ATOM 7519 C C . MET D 1 43 ? 16.793 44.545 24.364 1.00 15.78 23 MET D C 1
ATOM 7520 O O . MET D 1 43 ? 17.702 44.085 25.053 1.00 18.00 23 MET D O 1
ATOM 7525 N N . ALA D 1 44 ? 16.682 44.280 23.068 1.00 15.50 24 ALA D N 1
ATOM 7526 C CA . ALA D 1 44 ? 17.638 43.380 22.415 1.00 13.68 24 ALA D CA 1
ATOM 7527 C C . ALA D 1 44 ? 19.029 44.003 22.371 1.00 14.91 24 ALA D C 1
ATOM 7528 O O . ALA D 1 44 ? 20.040 43.311 22.497 1.00 15.73 24 ALA D O 1
ATOM 7530 N N . GLU D 1 45 ? 19.079 45.315 22.188 1.00 13.58 25 GLU D N 1
ATOM 7531 C CA . GLU D 1 45 ? 20.358 46.023 22.157 1.00 16.30 25 GLU D CA 1
ATOM 7532 C C . GLU D 1 45 ? 21.014 45.891 23.547 1.00 15.80 25 GLU D C 1
ATOM 7533 O O . GLU D 1 45 ? 22.231 45.700 23.669 1.00 19.24 25 GLU D O 1
ATOM 7539 N N . ILE D 1 46 ? 20.196 45.986 24.594 1.00 15.06 26 ILE D N 1
ATOM 7540 C CA . ILE D 1 46 ? 20.709 45.861 25.961 1.00 16.91 26 ILE D CA 1
ATOM 7541 C C . ILE D 1 46 ? 21.283 44.452 26.160 1.00 18.90 26 ILE D C 1
ATOM 7542 O O . ILE D 1 46 ? 22.365 44.295 26.724 1.00 18.35 26 ILE D O 1
ATOM 7547 N N . ARG D 1 47 ? 20.568 43.429 25.687 1.00 21.01 27 ARG D N 1
ATOM 7548 C CA . ARG D 1 47 ? 21.052 42.054 25.841 1.00 19.34 27 ARG D CA 1
ATOM 7549 C C . ARG D 1 47 ? 22.364 41.813 25.090 1.00 17.30 27 ARG D C 1
ATOM 7550 O O . ARG D 1 47 ? 23.253 41.128 25.580 1.00 17.53 27 ARG D O 1
ATOM 7558 N N . ARG D 1 48 ? 22.494 42.404 23.913 1.00 16.36 28 ARG D N 1
ATOM 7559 C CA . ARG D 1 48 ? 23.710 42.242 23.117 1.00 17.17 28 ARG D CA 1
ATOM 7560 C C . ARG D 1 48 ? 24.889 42.939 23.825 1.00 22.25 28 ARG D C 1
ATOM 7561 O O . ARG D 1 48 ? 26.025 42.460 23.784 1.00 19.50 28 ARG D O 1
ATOM 7569 N N . PHE D 1 49 ? 24.606 44.060 24.486 1.00 17.51 29 PHE D N 1
ATOM 7570 C CA . PHE D 1 49 ? 25.640 44.817 25.197 1.00 17.79 29 PHE D CA 1
ATOM 7571 C C . PHE D 1 49 ? 26.320 43.959 26.259 1.00 20.47 29 PHE D C 1
ATOM 7572 O O . PHE D 1 49 ? 27.546 43.927 26.363 1.00 17.18 29 PHE D O 1
ATOM 7580 N N . PHE D 1 50 ? 25.519 43.245 27.041 1.00 18.51 30 PHE D N 1
ATOM 7581 C CA . PHE D 1 50 ? 26.066 42.402 28.090 1.00 19.45 30 PHE D CA 1
ATOM 7582 C C . PHE D 1 50 ? 26.568 41.077 27.538 1.00 22.72 30 PHE D C 1
ATOM 7583 O O . PHE D 1 50 ? 27.542 40.501 28.047 1.00 23.35 30 PHE D O 1
ATOM 7591 N N . ALA D 1 51 ? 25.914 40.600 26.484 1.00 22.17 31 ALA D N 1
ATOM 7592 C CA . ALA D 1 51 ? 26.322 39.350 25.858 1.00 27.35 31 ALA D CA 1
ATOM 7593 C C . ALA D 1 51 ? 27.748 39.535 25.348 1.00 22.68 31 ALA D C 1
ATOM 7594 O O . ALA D 1 51 ? 28.621 38.718 25.621 1.00 23.97 31 ALA D O 1
ATOM 7596 N N . ASP D 1 52 ? 27.971 40.626 24.619 1.00 28.93 32 ASP D N 1
ATOM 7597 C CA . ASP D 1 52 ? 29.289 40.936 24.070 1.00 27.85 32 ASP D CA 1
ATOM 7598 C C . ASP D 1 52 ? 30.330 41.138 25.159 1.00 31.91 32 ASP D C 1
ATOM 7599 O O . ASP D 1 52 ? 31.526 41.094 24.888 1.00 36.31 32 ASP D O 1
ATOM 7604 N N . ARG D 1 53 ? 29.882 41.375 26.387 1.00 27.22 33 ARG D N 1
ATOM 7605 C CA . ARG D 1 53 ? 30.822 41.566 27.484 1.00 28.24 33 ARG D CA 1
ATOM 7606 C C . ARG D 1 53 ? 30.933 40.352 28.400 1.00 24.54 33 ARG D C 1
ATOM 7607 O O . ARG D 1 53 ? 31.597 40.405 29.433 1.00 31.16 33 ARG D O 1
ATOM 7615 N N . GLY D 1 54 ? 30.298 39.252 28.006 1.00 20.10 34 GLY D N 1
ATOM 7616 C CA . GLY D 1 54 ? 30.348 38.028 28.797 1.00 16.83 34 GLY D CA 1
ATOM 7617 C C . GLY D 1 54 ? 29.579 38.037 30.116 1.00 26.04 34 GLY D C 1
ATOM 7618 O O . GLY D 1 54 ? 29.913 37.293 31.044 1.00 26.34 34 GLY D O 1
ATOM 7619 N N . VAL D 1 55 ? 28.543 38.863 30.221 1.00 24.72 35 VAL D N 1
ATOM 7620 C CA . VAL D 1 55 ? 27.760 38.905 31.452 1.00 20.34 35 VAL D CA 1
ATOM 7621 C C . VAL D 1 55 ? 26.529 37.995 31.297 1.00 23.51 35 VAL D C 1
ATOM 7622 O O . VAL D 1 55 ? 25.748 38.143 30.356 1.00 18.08 35 VAL D O 1
ATOM 7626 N N . LEU D 1 56 ? 26.377 37.054 32.227 1.00 17.82 36 LEU D N 1
ATOM 7627 C CA . LEU D 1 56 ? 25.289 36.060 32.221 1.00 21.36 36 LEU D CA 1
ATOM 7628 C C . LEU D 1 56 ? 23.919 36.620 32.623 1.00 18.51 36 LEU D C 1
ATOM 7629 O O . LEU D 1 56 ? 23.799 37.297 33.636 1.00 17.02 36 LEU D O 1
ATOM 7634 N N . GLU D 1 57 ? 22.877 36.320 31.859 1.00 17.75 37 GLU D N 1
ATOM 7635 C CA . GLU D 1 57 ? 21.547 36.801 32.247 1.00 17.02 37 GLU D CA 1
ATOM 7636 C C . GLU D 1 57 ? 20.953 35.768 33.198 1.00 12.82 37 GLU D C 1
ATOM 7637 O O . GLU D 1 57 ? 21.124 34.564 32.985 1.00 17.62 37 GLU D O 1
ATOM 7643 N N . VAL D 1 58 ? 20.285 36.238 34.251 1.00 14.69 38 VAL D N 1
ATOM 7644 C CA . VAL D 1 58 ? 19.633 35.364 35.226 1.00 15.57 38 VAL D CA 1
ATOM 7645 C C . VAL D 1 58 ? 18.223 35.865 35.511 1.00 15.14 38 VAL D C 1
ATOM 7646 O O . VAL D 1 58 ? 17.884 37.014 35.217 1.00 12.07 38 VAL D O 1
ATOM 7650 N N . GLU D 1 59 ? 17.407 34.991 36.089 1.00 12.22 39 GLU D N 1
ATOM 7651 C CA . GLU D 1 59 ? 16.037 35.310 36.434 1.00 15.31 39 GLU D CA 1
ATOM 7652 C C . GLU D 1 59 ? 15.835 34.908 37.885 1.00 14.94 39 GLU D C 1
ATOM 7653 O O . GLU D 1 59 ? 15.999 33.751 38.229 1.00 23.11 39 GLU D O 1
ATOM 7659 N N . THR D 1 60 ? 15.481 35.855 38.740 1.00 14.68 40 THR D N 1
ATOM 7660 C CA . THR D 1 60 ? 15.246 35.499 40.129 1.00 16.68 40 THR D CA 1
ATOM 7661 C C . THR D 1 60 ? 13.783 35.757 40.445 1.00 15.56 40 THR D C 1
ATOM 7662 O O . THR D 1 60 ? 13.064 36.338 39.628 1.00 16.51 40 THR D O 1
ATOM 7666 N N . PRO D 1 61 ? 13.319 35.348 41.636 1.00 12.80 41 PRO D N 1
ATOM 7667 C CA . PRO D 1 61 ? 11.916 35.527 42.038 1.00 11.54 41 PRO D CA 1
ATOM 7668 C C . PRO D 1 61 ? 11.301 36.927 41.989 1.00 12.54 41 PRO D C 1
ATOM 7669 O O . PRO D 1 61 ? 11.983 37.920 42.202 1.00 16.27 41 PRO D O 1
ATOM 7673 N N . CYS D 1 62 ? 10.001 36.985 41.703 1.00 10.85 42 CYS D N 1
ATOM 7674 C CA . CYS D 1 62 ? 9.275 38.249 41.782 1.00 10.59 42 CYS D CA 1
ATOM 7675 C C . CYS D 1 62 ? 8.619 38.245 43.165 1.00 13.71 42 CYS D C 1
ATOM 7676 O O . CYS D 1 62 ? 8.111 39.272 43.616 1.00 14.00 42 CYS D O 1
ATOM 7679 N N . MET D 1 63 ? 8.617 37.086 43.828 1.00 14.53 43 MET D N 1
ATOM 7680 C CA . MET D 1 63 ? 7.994 36.970 45.161 1.00 13.08 43 MET D CA 1
ATOM 7681 C C . MET D 1 63 ? 8.951 36.361 46.173 1.00 19.20 43 MET D C 1
ATOM 7682 O O . MET D 1 63 ? 9.681 35.424 45.865 1.00 15.48 43 MET D O 1
ATOM 7687 N N . SER D 1 64 ? 8.923 36.864 47.398 1.00 19.40 44 SER D N 1
ATOM 7688 C CA . SER D 1 64 ? 9.825 36.355 48.418 1.00 19.79 44 SER D CA 1
ATOM 7689 C C . SER D 1 64 ? 9.140 36.287 49.776 1.00 14.86 44 SER D C 1
ATOM 7690 O O . SER D 1 64 ? 8.168 36.994 50.026 1.00 16.16 44 SER D O 1
ATOM 7693 N N . GLN D 1 65 ? 9.672 35.452 50.659 1.00 21.63 45 GLN D N 1
ATOM 7694 C CA . GLN D 1 65 ? 9.127 35.372 52.005 1.00 18.52 45 GLN D CA 1
ATOM 7695 C C . GLN D 1 65 ? 9.695 36.526 52.835 1.00 19.04 45 GLN D C 1
ATOM 7696 O O . GLN D 1 65 ? 9.298 36.723 53.982 1.00 24.27 45 GLN D O 1
ATOM 7702 N N . ALA D 1 66 ? 10.620 37.285 52.251 1.00 17.09 46 ALA D N 1
ATOM 7703 C CA . ALA D 1 66 ? 11.233 38.431 52.932 1.00 16.79 46 ALA D CA 1
ATOM 7704 C C . ALA D 1 66 ? 11.144 39.652 52.028 1.00 24.91 46 ALA D C 1
ATOM 7705 O O . ALA D 1 66 ? 10.899 39.521 50.835 1.00 20.57 46 ALA D O 1
ATOM 7707 N N . THR D 1 67 ? 11.329 40.838 52.592 1.00 18.75 47 THR D N 1
ATOM 7708 C CA . THR D 1 67 ? 11.266 42.066 51.807 1.00 20.83 47 THR D CA 1
ATOM 7709 C C . THR D 1 67 ? 12.482 42.937 52.154 1.00 23.68 47 THR D C 1
ATOM 7710 O O . THR D 1 67 ? 13.483 42.426 52.646 1.00 21.77 47 THR D O 1
ATOM 7714 N N . VAL D 1 68 ? 12.413 44.236 51.885 1.00 20.84 48 VAL D N 1
ATOM 7715 C CA . VAL D 1 68 ? 13.533 45.120 52.193 1.00 18.54 48 VAL D CA 1
ATOM 7716 C C . VAL D 1 68 ? 13.204 45.988 53.408 1.00 15.80 48 VAL D C 1
ATOM 7717 O O . VAL D 1 68 ? 12.060 46.357 53.613 1.00 20.26 48 VAL D O 1
ATOM 7721 N N . THR D 1 69 ? 14.201 46.295 54.224 1.00 17.64 49 THR D N 1
ATOM 7722 C CA . THR D 1 69 ? 13.960 47.137 55.392 1.00 19.63 49 THR D CA 1
ATOM 7723 C C . THR D 1 69 ? 14.159 48.593 55.001 1.00 26.67 49 THR D C 1
ATOM 7724 O O . THR D 1 69 ? 13.873 49.497 55.780 1.00 24.65 49 THR D O 1
ATOM 7728 N N . ASP D 1 70 ? 14.649 48.813 53.782 1.00 20.42 50 ASP D N 1
ATOM 7729 C CA . ASP D 1 70 ? 14.866 50.159 53.269 1.00 19.97 50 ASP D CA 1
ATOM 7730 C C . ASP D 1 70 ? 13.673 51.001 53.696 1.00 25.59 50 ASP D C 1
ATOM 7731 O O . ASP D 1 70 ? 12.525 50.630 53.455 1.00 25.78 50 ASP D O 1
ATOM 7736 N N . ILE D 1 71 ? 13.944 52.142 54.319 1.00 21.55 51 ILE D N 1
ATOM 7737 C CA . ILE D 1 71 ? 12.879 52.992 54.860 1.00 23.03 51 ILE D CA 1
ATOM 7738 C C . ILE D 1 71 ? 11.947 53.690 53.893 1.00 29.11 51 ILE D C 1
ATOM 7739 O O . ILE D 1 71 ? 10.809 54.001 54.250 1.00 29.04 51 ILE D O 1
ATOM 7744 N N . HIS D 1 72 ? 12.399 53.924 52.667 1.00 29.76 52 HIS D N 1
ATOM 7745 C CA . HIS D 1 72 ? 11.566 54.630 51.695 1.00 29.78 52 HIS D CA 1
ATOM 7746 C C . HIS D 1 72 ? 10.697 53.763 50.797 1.00 29.46 52 HIS D C 1
ATOM 7747 O O . HIS D 1 72 ? 9.931 54.289 49.988 1.00 22.92 52 HIS D O 1
ATOM 7754 N N . LEU D 1 73 ? 10.807 52.449 50.932 1.00 21.30 53 LEU D N 1
ATOM 7755 C CA . LEU D 1 73 ? 10.027 51.552 50.081 1.00 23.04 53 LEU D CA 1
ATOM 7756 C C . LEU D 1 73 ? 8.800 50.940 50.750 1.00 25.79 53 LEU D C 1
ATOM 7757 O O . LEU D 1 73 ? 8.790 50.683 51.953 1.00 23.81 53 LEU D O 1
ATOM 7762 N N . VAL D 1 74 ? 7.761 50.729 49.947 1.00 23.83 54 VAL D N 1
ATOM 7763 C CA . VAL D 1 74 ? 6.522 50.111 50.402 1.00 26.49 54 VAL D CA 1
ATOM 7764 C C . VAL D 1 74 ? 6.243 48.974 49.416 1.00 24.05 54 VAL D C 1
ATOM 7765 O O . VAL D 1 74 ? 5.852 49.196 48.263 1.00 17.33 54 VAL D O 1
ATOM 7769 N N . PRO D 1 75 ? 6.443 47.733 49.861 1.00 16.49 55 PRO D N 1
ATOM 7770 C CA . PRO D 1 75 ? 6.225 46.576 48.990 1.00 21.16 55 PRO D CA 1
ATOM 7771 C C . PRO D 1 75 ? 4.799 46.064 48.893 1.00 24.02 55 PRO D C 1
ATOM 7772 O O . PRO D 1 75 ? 3.978 46.305 49.776 1.00 21.48 55 PRO D O 1
ATOM 7776 N N . PHE D 1 76 ? 4.507 45.368 47.798 1.00 13.92 56 PHE D N 1
ATOM 7777 C CA . PHE D 1 76 ? 3.201 44.762 47.634 1.00 14.67 56 PHE D CA 1
ATOM 7778 C C . PHE D 1 76 ? 3.223 43.513 48.500 1.00 12.16 56 PHE D C 1
ATOM 7779 O O . PHE D 1 76 ? 4.272 42.888 48.676 1.00 17.23 56 PHE D O 1
ATOM 7787 N N . GLU D 1 77 ? 2.060 43.143 49.014 1.00 13.52 57 GLU D N 1
ATOM 7788 C CA . GLU D 1 77 ? 1.928 41.976 49.863 1.00 17.43 57 GLU D CA 1
ATOM 7789 C C . GLU D 1 77 ? 0.972 40.977 49.243 1.00 16.69 57 GLU D C 1
ATOM 7790 O O . GLU D 1 77 ? -0.069 41.359 48.716 1.00 20.62 57 GLU D O 1
ATOM 7796 N N . THR D 1 78 ? 1.319 39.697 49.282 1.00 15.14 58 THR D N 1
ATOM 7797 C CA . THR D 1 78 ? 0.398 38.709 48.745 1.00 20.77 58 THR D CA 1
ATOM 7798 C C . THR D 1 78 ? 0.457 37.402 49.523 1.00 24.39 58 THR D C 1
ATOM 7799 O O . THR D 1 78 ? 1.484 37.044 50.100 1.00 24.62 58 THR D O 1
ATOM 7803 N N . ARG D 1 79 ? -0.656 36.685 49.551 1.00 16.52 59 ARG D N 1
ATOM 7804 C CA . ARG D 1 79 ? -0.679 35.427 50.291 1.00 16.89 59 ARG D CA 1
ATOM 7805 C C . ARG D 1 79 ? -0.595 34.192 49.395 1.00 17.26 59 ARG D C 1
ATOM 7806 O O . ARG D 1 79 ? -1.367 34.040 48.449 1.00 20.89 59 ARG D O 1
ATOM 7814 N N . PHE D 1 80 ? 0.335 33.304 49.726 1.00 20.72 60 PHE D N 1
ATOM 7815 C CA . PHE D 1 80 ? 0.535 32.055 48.996 1.00 15.88 60 PHE D CA 1
ATOM 7816 C C . PHE D 1 80 ? -0.126 30.893 49.746 1.00 32.10 60 PHE D C 1
ATOM 7817 O O . PHE D 1 80 ? -0.146 30.872 50.979 1.00 30.16 60 PHE D O 1
ATOM 7825 N N . VAL D 1 81 ? -0.646 29.934 48.980 1.00 41.34 61 VAL D N 1
ATOM 7826 C CA . VAL D 1 81 ? -1.303 28.729 49.488 1.00 44.55 61 VAL D CA 1
ATOM 7827 C C . VAL D 1 81 ? -2.662 29.028 50.092 1.00 48.47 61 VAL D C 1
ATOM 7828 O O . VAL D 1 81 ? -3.689 28.675 49.512 1.00 54.30 61 VAL D O 1
ATOM 7832 N N . MET D 1 89 ? 2.236 30.744 52.981 1.00 28.64 69 MET D N 1
ATOM 7833 C CA . MET D 1 89 ? 3.187 31.777 53.379 1.00 24.61 69 MET D CA 1
ATOM 7834 C C . MET D 1 89 ? 2.783 33.186 52.986 1.00 21.26 69 MET D C 1
ATOM 7835 O O . MET D 1 89 ? 2.047 33.403 52.010 1.00 23.93 69 MET D O 1
ATOM 7840 N N . ASN D 1 90 ? 3.294 34.144 53.754 1.00 17.29 70 ASN D N 1
ATOM 7841 C CA . ASN D 1 90 ? 3.072 35.550 53.487 1.00 19.51 70 ASN D CA 1
ATOM 7842 C C . ASN D 1 90 ? 4.241 35.905 52.589 1.00 17.91 70 ASN D C 1
ATOM 7843 O O . ASN D 1 90 ? 5.394 35.731 52.973 1.00 21.75 70 ASN D O 1
ATOM 7848 N N . LEU D 1 91 ? 3.941 36.402 51.398 1.00 19.05 71 LEU D N 1
ATOM 7849 C CA . LEU D 1 91 ? 4.976 36.752 50.425 1.00 11.32 71 LEU D CA 1
ATOM 7850 C C . LEU D 1 91 ? 4.948 38.235 50.127 1.00 18.65 71 LEU D C 1
ATOM 7851 O O . LEU D 1 91 ? 3.928 38.898 50.335 1.00 15.70 71 LEU D O 1
ATOM 7856 N N . TRP D 1 92 ? 6.072 38.745 49.640 1.00 15.95 72 TRP D N 1
ATOM 7857 C CA . TRP D 1 92 ? 6.197 40.150 49.278 1.00 17.90 72 TRP D CA 1
ATOM 7858 C C . TRP D 1 92 ? 6.690 40.154 47.829 1.00 17.82 72 TRP D C 1
ATOM 7859 O O . TRP D 1 92 ? 7.462 39.270 47.448 1.00 18.40 72 TRP D O 1
ATOM 7870 N N . LEU D 1 93 ? 6.234 41.114 47.024 1.00 18.81 73 LEU D N 1
ATOM 7871 C CA . LEU D 1 93 ? 6.701 41.208 45.638 1.00 17.44 73 LEU D CA 1
ATOM 7872 C C . LEU D 1 93 ? 8.033 41.940 45.733 1.00 18.68 73 LEU D C 1
ATOM 7873 O O . LEU D 1 93 ? 8.203 42.825 46.577 1.00 16.53 73 LEU D O 1
ATOM 7878 N N . MET D 1 94 ? 8.975 41.569 44.871 1.00 14.25 74 MET D N 1
ATOM 7879 C CA . MET D 1 94 ? 10.314 42.139 44.906 1.00 13.28 74 MET D CA 1
ATOM 7880 C C . MET D 1 94 ? 10.457 43.571 44.391 1.00 18.72 74 MET D C 1
ATOM 7881 O O . MET D 1 94 ? 10.100 43.871 43.264 1.00 15.10 74 MET D O 1
ATOM 7886 N N . THR D 1 95 ? 10.990 44.453 45.233 1.00 15.10 75 THR D N 1
ATOM 7887 C CA . THR D 1 95 ? 11.173 45.846 44.843 1.00 15.34 75 THR D CA 1
ATOM 7888 C C . THR D 1 95 ? 12.356 45.994 43.891 1.00 17.65 75 THR D C 1
ATOM 7889 O O . THR D 1 95 ? 12.455 46.983 43.164 1.00 15.45 75 THR D O 1
ATOM 7893 N N . SER D 1 96 ? 13.249 45.006 43.932 1.00 15.09 76 SER D N 1
ATOM 7894 C CA . SER D 1 96 ? 14.451 44.942 43.101 1.00 15.51 76 SER D CA 1
ATOM 7895 C C . SER D 1 96 ? 15.013 43.531 43.320 1.00 16.96 76 SER D C 1
ATOM 7896 O O . SER D 1 96 ? 14.845 42.944 44.403 1.00 17.75 76 SER D O 1
ATOM 7899 N N . PRO D 1 97 ? 15.682 42.954 42.307 1.00 14.01 77 PRO D N 1
ATOM 7900 C CA . PRO D 1 97 ? 16.224 41.591 42.486 1.00 18.48 77 PRO D CA 1
ATOM 7901 C C . PRO D 1 97 ? 17.530 41.499 43.270 1.00 15.95 77 PRO D C 1
ATOM 7902 O O . PRO D 1 97 ? 18.135 40.419 43.386 1.00 13.87 77 PRO D O 1
ATOM 7906 N N . GLU D 1 98 ? 17.961 42.618 43.822 1.00 12.86 78 GLU D N 1
ATOM 7907 C CA . GLU D 1 98 ? 19.246 42.645 44.512 1.00 18.82 78 GLU D CA 1
ATOM 7908 C C . GLU D 1 98 ? 19.561 41.475 45.450 1.00 15.63 78 GLU D C 1
ATOM 7909 O O . GLU D 1 98 ? 20.580 40.793 45.280 1.00 20.11 78 GLU D O 1
ATOM 7915 N N . TYR D 1 99 ? 18.693 41.216 46.426 1.00 15.77 79 TYR D N 1
ATOM 7916 C CA . TYR D 1 99 ? 18.992 40.157 47.382 1.00 12.01 79 TYR D CA 1
ATOM 7917 C C . TYR D 1 99 ? 19.223 38.785 46.783 1.00 24.47 79 TYR D C 1
ATOM 7918 O O . TYR D 1 99 ? 20.072 38.034 47.265 1.00 20.80 79 TYR D O 1
ATOM 7927 N N . HIS D 1 100 ? 18.466 38.432 45.750 1.00 18.20 80 HIS D N 1
ATOM 7928 C CA . HIS D 1 100 ? 18.661 37.128 45.144 1.00 14.12 80 HIS D CA 1
ATOM 7929 C C . HIS D 1 100 ? 19.902 37.114 44.279 1.00 14.25 80 HIS D C 1
ATOM 7930 O O . HIS D 1 100 ? 20.594 36.101 44.211 1.00 16.66 80 HIS D O 1
ATOM 7937 N N . MET D 1 101 ? 20.198 38.231 43.617 1.00 12.87 81 MET D N 1
ATOM 7938 C CA . MET D 1 101 ? 21.392 38.281 42.784 1.00 15.87 81 MET D CA 1
ATOM 7939 C C . MET D 1 101 ? 22.664 38.183 43.645 1.00 18.62 81 MET D C 1
ATOM 7940 O O . MET D 1 101 ? 23.655 37.573 43.239 1.00 17.37 81 MET D O 1
ATOM 7945 N N . LYS D 1 102 ? 22.624 38.755 44.843 1.00 17.40 82 LYS D N 1
ATOM 7946 C CA . LYS D 1 102 ? 23.781 38.680 45.734 1.00 22.12 82 LYS D CA 1
ATOM 7947 C C . LYS D 1 102 ? 23.970 37.239 46.195 1.00 17.52 82 LYS D C 1
ATOM 7948 O O . LYS D 1 102 ? 25.099 36.735 46.264 1.00 21.37 82 LYS D O 1
ATOM 7954 N N . ARG D 1 103 ? 22.866 36.562 46.497 1.00 21.20 83 ARG D N 1
ATOM 7955 C CA . ARG D 1 103 ? 22.951 35.160 46.895 1.00 22.59 83 ARG D CA 1
ATOM 7956 C C . ARG D 1 103 ? 23.563 34.363 45.750 1.00 22.53 83 ARG D C 1
ATOM 7957 O O . ARG D 1 103 ? 24.371 33.454 45.970 1.00 20.14 83 ARG D O 1
ATOM 7965 N N . LEU D 1 104 ? 23.181 34.697 44.518 1.00 17.63 84 LEU D N 1
ATOM 7966 C CA . LEU D 1 104 ? 23.743 33.997 43.372 1.00 15.70 84 LEU D CA 1
ATOM 7967 C C . LEU D 1 104 ? 25.245 34.264 43.278 1.00 15.89 84 LEU D C 1
ATOM 7968 O O . LEU D 1 104 ? 26.018 33.377 42.917 1.00 18.69 84 LEU D O 1
ATOM 7973 N N . LEU D 1 105 ? 25.662 35.485 43.600 1.00 15.67 85 LEU D N 1
ATOM 7974 C CA . LEU D 1 105 ? 27.082 35.827 43.519 1.00 18.75 85 LEU D CA 1
ATOM 7975 C C . LEU D 1 105 ? 27.867 34.942 44.474 1.00 25.48 85 LEU D C 1
ATOM 7976 O O . LEU D 1 105 ? 28.904 34.365 44.102 1.00 23.42 85 LEU D O 1
ATOM 7981 N N . VAL D 1 106 ? 27.348 34.820 45.694 1.00 19.75 86 VAL D N 1
ATOM 7982 C CA . VAL D 1 106 ? 27.964 33.983 46.712 1.00 25.89 86 VAL D CA 1
ATOM 7983 C C . VAL D 1 106 ? 28.032 32.550 46.181 1.00 31.60 86 VAL D C 1
ATOM 7984 O O . VAL D 1 106 ? 29.026 31.846 46.395 1.00 26.76 86 VAL D O 1
ATOM 7988 N N . ALA D 1 107 ? 26.978 32.128 45.478 1.00 20.97 87 ALA D N 1
ATOM 7989 C CA . ALA D 1 107 ? 26.925 30.786 44.892 1.00 23.06 87 ALA D CA 1
ATOM 7990 C C . ALA D 1 107 ? 27.898 30.610 43.719 1.00 21.31 87 ALA D C 1
ATOM 7991 O O . ALA D 1 107 ? 28.032 29.509 43.198 1.00 23.56 87 ALA D O 1
ATOM 7993 N N . GLY D 1 108 ? 28.561 31.691 43.298 1.00 19.83 88 GLY D N 1
ATOM 7994 C CA . GLY D 1 108 ? 29.525 31.610 42.205 1.00 18.91 88 GLY D CA 1
ATOM 7995 C C . GLY D 1 108 ? 29.037 31.807 40.770 1.00 20.00 88 GLY D C 1
ATOM 7996 O O . GLY D 1 108 ? 29.615 31.252 39.828 1.00 21.09 88 GLY D O 1
ATOM 7997 N N . CYS D 1 109 ? 27.985 32.597 40.588 1.00 23.76 89 CYS D N 1
ATOM 7998 C CA . CYS D 1 109 ? 27.439 32.850 39.251 1.00 22.02 89 CYS D CA 1
ATOM 7999 C C . CYS D 1 109 ? 28.353 33.718 38.369 1.00 22.27 89 CYS D C 1
ATOM 8000 O O . CYS D 1 109 ? 28.295 33.640 37.148 1.00 18.06 89 CYS D O 1
ATOM 8003 N N . GLY D 1 110 ? 29.208 34.531 38.988 1.00 16.61 90 GLY D N 1
ATOM 8004 C CA . GLY D 1 110 ? 30.076 35.398 38.213 1.00 14.61 90 GLY D CA 1
ATOM 8005 C C . GLY D 1 110 ? 29.321 36.664 37.827 1.00 18.07 90 GLY D C 1
ATOM 8006 O O . GLY D 1 110 ? 28.259 36.927 38.384 1.00 21.84 90 GLY D O 1
ATOM 8007 N N . PRO D 1 111 ? 29.821 37.461 36.862 1.00 18.31 91 PRO D N 1
ATOM 8008 C CA . PRO D 1 111 ? 29.090 38.678 36.496 1.00 19.83 91 PRO D CA 1
ATOM 8009 C C . PRO D 1 111 ? 27.734 38.316 35.889 1.00 17.90 91 PRO D C 1
ATOM 8010 O O . PRO D 1 111 ? 27.653 37.460 35.012 1.00 16.62 91 PRO D O 1
ATOM 8014 N N . VAL D 1 112 ? 26.680 38.977 36.365 1.00 20.24 92 VAL D N 1
ATOM 8015 C CA . VAL D 1 112 ? 25.326 38.701 35.899 1.00 18.49 92 VAL D CA 1
ATOM 8016 C C . VAL D 1 112 ? 24.472 39.948 35.767 1.00 17.82 92 VAL D C 1
ATOM 8017 O O . VAL D 1 112 ? 24.733 40.965 36.403 1.00 15.39 92 VAL D O 1
ATOM 8021 N N . PHE D 1 113 ? 23.454 39.867 34.919 1.00 16.20 93 PHE D N 1
ATOM 8022 C CA . PHE D 1 113 ? 22.525 40.971 34.743 1.00 12.24 93 PHE D CA 1
ATOM 8023 C C . PHE D 1 113 ? 21.138 40.381 34.663 1.00 16.31 93 PHE D C 1
ATOM 8024 O O . PHE D 1 113 ? 20.969 39.180 34.438 1.00 16.49 93 PHE D O 1
ATOM 8032 N N . GLN D 1 114 ? 20.136 41.225 34.868 1.00 15.91 94 GLN D N 1
ATOM 8033 C CA . GLN D 1 114 ? 18.768 40.747 34.805 1.00 12.47 94 GLN D CA 1
ATOM 8034 C C . GLN D 1 114 ? 17.863 41.861 34.302 1.00 13.30 94 GLN D C 1
ATOM 8035 O O . GLN D 1 114 ? 18.094 43.026 34.597 1.00 13.01 94 GLN D O 1
ATOM 8041 N N . LEU D 1 115 ? 16.863 41.480 33.509 1.00 12.52 95 LEU D N 1
ATOM 8042 C CA . LEU D 1 115 ? 15.859 42.397 32.979 1.00 12.11 95 LEU D CA 1
ATOM 8043 C C . LEU D 1 115 ? 14.576 41.811 33.546 1.00 16.33 95 LEU D C 1
ATOM 8044 O O . LEU D 1 115 ? 13.958 40.948 32.938 1.00 14.70 95 LEU D O 1
ATOM 8049 N N . CYS D 1 116 ? 14.187 42.285 34.725 1.00 16.90 96 CYS D N 1
ATOM 8050 C CA . CYS D 1 116 ? 13.024 41.753 35.408 1.00 13.89 96 CYS D CA 1
ATOM 8051 C C . CYS D 1 116 ? 11.904 42.748 35.644 1.00 15.60 96 CYS D C 1
ATOM 8052 O O . CYS D 1 116 ? 12.073 43.952 35.466 1.00 15.93 96 CYS D O 1
ATOM 8055 N N . ARG D 1 117 ? 10.744 42.226 36.024 1.00 12.48 97 ARG D N 1
ATOM 8056 C CA . ARG D 1 117 ? 9.635 43.102 36.380 1.00 11.94 97 ARG D CA 1
ATOM 8057 C C . ARG D 1 117 ? 9.830 43.306 37.885 1.00 16.55 97 ARG D C 1
ATOM 8058 O O . ARG D 1 117 ? 9.982 42.326 38.625 1.00 13.26 97 ARG D O 1
ATOM 8066 N N . SER D 1 118 ? 9.872 44.564 38.325 1.00 12.07 98 SER D N 1
ATOM 8067 C CA . SER D 1 118 ? 10.022 44.887 39.745 1.00 14.68 98 SER D CA 1
ATOM 8068 C C . SER D 1 118 ? 8.737 45.566 40.221 1.00 14.70 98 SER D C 1
ATOM 8069 O O . SER D 1 118 ? 8.022 46.176 39.432 1.00 13.36 98 SER D O 1
ATOM 8072 N N . PHE D 1 119 ? 8.460 45.487 41.517 1.00 15.79 99 PHE D N 1
ATOM 8073 C CA . PHE D 1 119 ? 7.210 46.025 42.050 1.00 16.12 99 PHE D CA 1
ATOM 8074 C C . PHE D 1 119 ? 7.340 46.928 43.274 1.00 20.68 99 PHE D C 1
ATOM 8075 O O . PHE D 1 119 ? 8.041 46.598 44.215 1.00 18.23 99 PHE D O 1
ATOM 8083 N N . ARG D 1 120 ? 6.619 48.043 43.259 1.00 15.97 100 ARG D N 1
ATOM 8084 C CA . ARG D 1 120 ? 6.632 48.984 44.371 1.00 20.58 100 ARG D CA 1
ATOM 8085 C C . ARG D 1 120 ? 5.247 49.565 44.514 1.00 20.57 100 ARG D C 1
ATOM 8086 O O . ARG D 1 120 ? 4.694 50.094 43.566 1.00 13.71 100 ARG D O 1
ATOM 8094 N N . ASN D 1 121 ? 4.679 49.446 45.705 1.00 17.80 101 ASN D N 1
ATOM 8095 C CA . ASN D 1 121 ? 3.334 49.956 45.937 1.00 19.37 101 ASN D CA 1
ATOM 8096 C C . ASN D 1 121 ? 3.372 51.485 45.987 1.00 21.17 101 ASN D C 1
ATOM 8097 O O . ASN D 1 121 ? 3.218 52.090 47.038 1.00 24.93 101 ASN D O 1
ATOM 8102 N N . GLU D 1 122 ? 3.586 52.095 44.830 1.00 28.59 102 GLU D N 1
ATOM 8103 C CA . GLU D 1 122 ? 3.674 53.543 44.698 1.00 29.57 102 GLU D CA 1
ATOM 8104 C C . GLU D 1 122 ? 2.633 53.929 43.666 1.00 33.63 102 GLU D C 1
ATOM 8105 O O . GLU D 1 122 ? 2.400 53.190 42.703 1.00 32.41 102 GLU D O 1
ATOM 8111 N N . GLU D 1 123 ? 1.999 55.079 43.860 1.00 30.74 103 GLU D N 1
ATOM 8112 C CA . GLU D 1 123 ? 0.989 55.513 42.917 1.00 34.63 103 GLU D CA 1
ATOM 8113 C C . GLU D 1 123 ? 1.621 55.783 41.558 1.00 29.02 103 GLU D C 1
ATOM 8114 O O . GLU D 1 123 ? 2.810 56.116 41.441 1.00 27.05 103 GLU D O 1
ATOM 8120 N N . MET D 1 124 ? 0.811 55.619 40.529 1.00 26.44 104 MET D N 1
ATOM 8121 C CA . MET D 1 124 ? 1.255 55.852 39.175 1.00 29.00 104 MET D CA 1
ATOM 8122 C C . MET D 1 124 ? 1.534 57.344 38.987 1.00 35.12 104 MET D C 1
ATOM 8123 O O . MET D 1 124 ? 0.840 58.199 39.544 1.00 27.69 104 MET D O 1
ATOM 8128 N N . GLY D 1 125 ? 2.558 57.645 38.200 1.00 31.08 105 GLY D N 1
ATOM 8129 C CA . GLY D 1 125 ? 2.908 59.022 37.925 1.00 26.86 105 GLY D CA 1
ATOM 8130 C C . GLY D 1 125 ? 3.512 59.113 36.541 1.00 32.13 105 GLY D C 1
ATOM 8131 O O . GLY D 1 125 ? 3.649 58.109 35.837 1.00 26.50 105 GLY D O 1
ATOM 8132 N N . ARG D 1 126 ? 3.887 60.318 36.147 1.00 26.24 106 ARG D N 1
ATOM 8133 C CA . ARG D 1 126 ? 4.481 60.532 34.842 1.00 27.80 106 ARG D CA 1
ATOM 8134 C C . ARG D 1 126 ? 5.716 59.655 34.643 1.00 28.56 106 ARG D C 1
ATOM 8135 O O . ARG D 1 126 ? 5.978 59.196 33.530 1.00 26.05 106 ARG D O 1
ATOM 8143 N N . TYR D 1 127 ? 6.466 59.415 35.720 1.00 19.70 107 TYR D N 1
ATOM 8144 C CA . TYR D 1 127 ? 7.689 58.610 35.632 1.00 20.64 107 TYR D CA 1
ATOM 8145 C C . TYR D 1 127 ? 7.699 57.353 36.502 1.00 21.93 107 TYR D C 1
ATOM 8146 O O . TYR D 1 127 ? 8.743 56.712 36.678 1.00 20.03 107 TYR D O 1
ATOM 8155 N N . HIS D 1 128 ? 6.542 57.001 37.046 1.00 18.52 108 HIS D N 1
ATOM 8156 C CA . HIS D 1 128 ? 6.440 55.835 37.910 1.00 18.34 108 HIS D CA 1
ATOM 8157 C C . HIS D 1 128 ? 5.265 54.941 37.543 1.00 26.77 108 HIS D C 1
ATOM 8158 O O . HIS D 1 128 ? 4.184 55.428 37.175 1.00 20.92 108 HIS D O 1
ATOM 8165 N N . ASN D 1 129 ? 5.475 53.633 37.646 1.00 14.30 109 ASN D N 1
ATOM 8166 C CA . ASN D 1 129 ? 4.381 52.682 37.450 1.00 14.17 109 ASN D CA 1
ATOM 8167 C C . ASN D 1 129 ? 4.651 51.688 38.584 1.00 14.00 109 ASN D C 1
ATOM 8168 O O . ASN D 1 129 ? 5.813 51.394 38.872 1.00 18.29 109 ASN D O 1
ATOM 8173 N N . PRO D 1 130 ? 3.598 51.170 39.250 1.00 17.04 110 PRO D N 1
ATOM 8174 C CA . PRO D 1 130 ? 3.797 50.220 40.357 1.00 18.06 110 PRO D CA 1
ATOM 8175 C C . PRO D 1 130 ? 4.565 48.963 39.958 1.00 20.08 110 PRO D C 1
ATOM 8176 O O . PRO D 1 130 ? 5.145 48.280 40.800 1.00 16.15 110 PRO D O 1
ATOM 8180 N N . GLU D 1 131 ? 4.556 48.640 38.674 1.00 13.62 111 GLU D N 1
ATOM 8181 C CA . GLU D 1 131 ? 5.384 47.533 38.216 1.00 15.18 111 GLU D CA 1
ATOM 8182 C C . GLU D 1 131 ? 6.164 48.130 37.058 1.00 16.83 111 GLU D C 1
ATOM 8183 O O . GLU D 1 131 ? 5.607 48.846 36.213 1.00 15.17 111 GLU D O 1
ATOM 8189 N N . PHE D 1 132 ? 7.467 47.881 37.043 1.00 14.92 112 PHE D N 1
ATOM 8190 C CA . PHE D 1 132 ? 8.311 48.448 36.003 1.00 14.97 112 PHE D CA 1
ATOM 8191 C C . PHE D 1 132 ? 9.445 47.503 35.688 1.00 14.42 112 PHE D C 1
ATOM 8192 O O . PHE D 1 132 ? 9.687 46.541 36.425 1.00 16.22 112 PHE D O 1
ATOM 8200 N N . THR D 1 133 ? 10.159 47.779 34.609 1.00 13.14 113 THR D N 1
ATOM 8201 C CA . THR D 1 133 ? 11.254 46.906 34.232 1.00 10.70 113 THR D CA 1
ATOM 8202 C C . THR D 1 133 ? 12.590 47.424 34.741 1.00 11.99 113 THR D C 1
ATOM 8203 O O . THR D 1 133 ? 12.970 48.563 34.490 1.00 14.24 113 THR D O 1
ATOM 8207 N N . MET D 1 134 ? 13.286 46.582 35.494 1.00 13.53 114 MET D N 1
ATOM 8208 C CA . MET D 1 134 ? 14.582 46.961 36.019 1.00 11.11 114 MET D CA 1
ATOM 8209 C C . MET D 1 134 ? 15.685 46.236 35.260 1.00 14.41 114 MET D C 1
ATOM 8210 O O . MET D 1 134 ? 15.518 45.092 34.848 1.00 16.61 114 MET D O 1
ATOM 8215 N N . LEU D 1 135 ? 16.801 46.924 35.050 1.00 17.74 115 LEU D N 1
ATOM 8216 C CA . LEU D 1 135 ? 17.968 46.311 34.431 1.00 13.82 115 LEU D CA 1
ATOM 8217 C C . LEU D 1 135 ? 18.932 46.400 35.605 1.00 17.28 115 LEU D C 1
ATOM 8218 O O . LEU D 1 135 ? 19.332 47.499 35.985 1.00 13.36 115 LEU D O 1
ATOM 8223 N N . GLU D 1 136 ? 19.301 45.261 36.180 1.00 14.74 116 GLU D N 1
ATOM 8224 C CA . GLU D 1 136 ? 20.204 45.283 37.312 1.00 13.06 116 GLU D CA 1
ATOM 8225 C C . GLU D 1 136 ? 21.324 44.287 37.058 1.00 13.76 116 GLU D C 1
ATOM 8226 O O . GLU D 1 136 ? 21.087 43.170 36.582 1.00 14.52 116 GLU D O 1
ATOM 8232 N N . TRP D 1 137 ? 22.558 44.711 37.327 1.00 14.62 117 TRP D N 1
ATOM 8233 C CA . TRP D 1 137 ? 23.697 43.831 37.109 1.00 16.20 117 TRP D CA 1
ATOM 8234 C C . TRP D 1 137 ? 24.801 44.026 38.125 1.00 20.58 117 TRP D C 1
ATOM 8235 O O . TRP D 1 137 ? 24.891 45.068 38.784 1.00 18.41 117 TRP D O 1
ATOM 8246 N N . TYR D 1 138 ? 25.617 42.985 38.256 1.00 15.67 118 TYR D N 1
ATOM 8247 C CA . TYR D 1 138 ? 26.692 42.941 39.225 1.00 22.66 118 TYR D CA 1
ATOM 8248 C C . TYR D 1 138 ? 28.000 42.534 38.578 1.00 18.20 118 TYR D C 1
ATOM 8249 O O . TYR D 1 138 ? 28.037 41.649 37.726 1.00 16.92 118 TYR D O 1
ATOM 8258 N N . ARG D 1 139 ? 29.078 43.163 39.032 1.00 18.52 119 ARG D N 1
ATOM 8259 C CA . ARG D 1 139 ? 30.389 42.938 38.465 1.00 17.08 119 ARG D CA 1
ATOM 8260 C C . ARG D 1 139 ? 31.470 42.648 39.481 1.00 22.19 119 ARG D C 1
ATOM 8261 O O . ARG D 1 139 ? 31.957 43.558 40.154 1.00 22.77 119 ARG D O 1
ATOM 8269 N N . PRO D 1 140 ? 31.850 41.376 39.620 1.00 22.50 120 PRO D N 1
ATOM 8270 C CA . PRO D 1 140 ? 32.906 41.054 40.579 1.00 22.96 120 PRO D CA 1
ATOM 8271 C C . PRO D 1 140 ? 34.202 41.762 40.128 1.00 25.22 120 PRO D C 1
ATOM 8272 O O . PRO D 1 140 ? 34.466 41.871 38.924 1.00 19.83 120 PRO D O 1
ATOM 8276 N N . HIS D 1 141 ? 34.977 42.262 41.090 1.00 28.04 121 HIS D N 1
ATOM 8277 C CA . HIS D 1 141 ? 36.251 42.926 40.806 1.00 26.00 121 HIS D CA 1
ATOM 8278 C C . HIS D 1 141 ? 36.172 44.322 40.211 1.00 32.67 121 HIS D C 1
ATOM 8279 O O . HIS D 1 141 ? 37.196 44.895 39.848 1.00 36.05 121 HIS D O 1
ATOM 8286 N N . TYR D 1 142 ? 34.967 44.867 40.090 1.00 23.26 122 TYR D N 1
ATOM 8287 C CA . TYR D 1 142 ? 34.810 46.213 39.558 1.00 24.42 122 TYR D CA 1
ATOM 8288 C C . TYR D 1 142 ? 34.619 47.159 40.739 1.00 23.58 122 TYR D C 1
ATOM 8289 O O . TYR D 1 142 ? 33.807 46.882 41.632 1.00 18.32 122 TYR D O 1
ATOM 8298 N N . ASP D 1 143 ? 35.374 48.255 40.779 1.00 21.57 123 ASP D N 1
ATOM 8299 C CA . ASP D 1 143 ? 35.161 49.210 41.856 1.00 23.11 123 ASP D CA 1
ATOM 8300 C C . ASP D 1 143 ? 34.071 50.152 41.339 1.00 25.64 123 ASP D C 1
ATOM 8301 O O . ASP D 1 143 ? 33.632 50.031 40.192 1.00 24.53 123 ASP D O 1
ATOM 8306 N N . MET D 1 144 ? 33.633 51.086 42.168 1.00 23.01 124 MET D N 1
ATOM 8307 C CA . MET D 1 144 ? 32.556 51.981 41.774 1.00 23.68 124 MET D CA 1
ATOM 8308 C C . MET D 1 144 ? 32.733 52.770 40.477 1.00 27.18 124 MET D C 1
ATOM 8309 O O . MET D 1 144 ? 31.789 52.910 39.704 1.00 16.32 124 MET D O 1
ATOM 8314 N N . TYR D 1 145 ? 33.929 53.297 40.238 1.00 24.92 125 TYR D N 1
ATOM 8315 C CA . TYR D 1 145 ? 34.159 54.072 39.032 1.00 20.97 125 TYR D CA 1
ATOM 8316 C C . TYR D 1 145 ? 34.186 53.209 37.777 1.00 17.59 125 TYR D C 1
ATOM 8317 O O . TYR D 1 145 ? 33.688 53.609 36.731 1.00 25.41 125 TYR D O 1
ATOM 8326 N N . ARG D 1 146 ? 34.754 52.018 37.876 1.00 21.11 126 ARG D N 1
ATOM 8327 C CA . ARG D 1 146 ? 34.808 51.159 36.704 1.00 25.68 126 ARG D CA 1
ATOM 8328 C C . ARG D 1 146 ? 33.383 50.792 36.305 1.00 25.65 126 ARG D C 1
ATOM 8329 O O . ARG D 1 146 ? 33.064 50.730 35.122 1.00 23.63 126 ARG D O 1
ATOM 8337 N N . LEU D 1 147 ? 32.520 50.575 37.297 1.00 25.02 127 LEU D N 1
ATOM 8338 C CA . LEU D 1 147 ? 31.123 50.240 37.016 1.00 20.58 127 LEU D CA 1
ATOM 8339 C C . LEU D 1 147 ? 30.473 51.457 36.370 1.00 17.16 127 LEU D C 1
ATOM 8340 O O . LEU D 1 147 ? 29.718 51.339 35.403 1.00 17.59 127 LEU D O 1
ATOM 8345 N N . MET D 1 148 ? 30.760 52.640 36.907 1.00 20.87 128 MET D N 1
ATOM 8346 C CA . MET D 1 148 ? 30.181 53.860 36.346 1.00 19.55 128 MET D CA 1
ATOM 8347 C C . MET D 1 148 ? 30.519 54.024 34.863 1.00 20.47 128 MET D C 1
ATOM 8348 O O . MET D 1 148 ? 29.676 54.456 34.064 1.00 23.81 128 MET D O 1
ATOM 8353 N N . ASN D 1 149 ? 31.742 53.672 34.487 1.00 21.53 129 ASN D N 1
ATOM 8354 C CA . ASN D 1 149 ? 32.149 53.782 33.083 1.00 21.82 129 ASN D CA 1
ATOM 8355 C C . ASN D 1 149 ? 31.335 52.843 32.198 1.00 21.90 129 ASN D C 1
ATOM 8356 O O . ASN D 1 149 ? 31.064 53.153 31.041 1.00 23.28 129 ASN D O 1
ATOM 8361 N N . GLU D 1 150 ? 30.968 51.684 32.739 1.00 26.74 130 GLU D N 1
ATOM 8362 C CA . GLU D 1 150 ? 30.173 50.719 31.980 1.00 24.67 130 GLU D CA 1
ATOM 8363 C C . GLU D 1 150 ? 28.762 51.277 31.783 1.00 20.49 130 GLU D C 1
ATOM 8364 O O . GLU D 1 150 ? 28.184 51.193 30.695 1.00 18.64 130 GLU D O 1
ATOM 8370 N N . VAL D 1 151 ? 28.198 51.843 32.841 1.00 21.62 131 VAL D N 1
ATOM 8371 C CA . VAL D 1 151 ? 26.871 52.434 32.735 1.00 22.30 131 VAL D CA 1
ATOM 8372 C C . VAL D 1 151 ? 26.925 53.579 31.717 1.00 27.07 131 VAL D C 1
ATOM 8373 O O . VAL D 1 151 ? 25.994 53.791 30.934 1.00 24.83 131 VAL D O 1
ATOM 8377 N N . ASP D 1 152 ? 28.026 54.321 31.745 1.00 23.08 132 ASP D N 1
ATOM 8378 C CA . ASP D 1 152 ? 28.226 55.444 30.836 1.00 23.74 132 ASP D CA 1
ATOM 8379 C C . ASP D 1 152 ? 28.205 54.901 29.398 1.00 18.70 132 ASP D C 1
ATOM 8380 O O . ASP D 1 152 ? 27.505 55.435 28.528 1.00 26.58 132 ASP D O 1
ATOM 8385 N N . ASP D 1 153 ? 28.953 53.829 29.155 1.00 16.66 133 ASP D N 1
ATOM 8386 C CA . ASP D 1 153 ? 28.993 53.211 27.830 1.00 19.36 133 ASP D CA 1
ATOM 8387 C C . ASP D 1 153 ? 27.583 52.775 27.405 1.00 31.14 133 ASP D C 1
ATOM 8388 O O . ASP D 1 153 ? 27.153 53.041 26.278 1.00 27.83 133 ASP D O 1
ATOM 8393 N N . LEU D 1 154 ? 26.857 52.108 28.299 1.00 23.02 134 LEU D N 1
ATOM 8394 C CA . LEU D 1 154 ? 25.509 51.665 27.951 1.00 23.23 134 LEU D CA 1
ATOM 8395 C C . LEU D 1 154 ? 24.631 52.845 27.544 1.00 23.55 134 LEU D C 1
ATOM 8396 O O . LEU D 1 154 ? 23.918 52.782 26.541 1.00 25.66 134 LEU D O 1
ATOM 8401 N N . LEU D 1 155 ? 24.681 53.922 28.321 1.00 15.37 135 LEU D N 1
ATOM 8402 C CA . LEU D 1 155 ? 23.882 55.103 28.022 1.00 21.92 135 LEU D CA 1
ATOM 8403 C C . LEU D 1 155 ? 24.222 55.736 26.673 1.00 25.54 135 LEU D C 1
ATOM 8404 O O . LEU D 1 155 ? 23.333 56.088 25.900 1.00 24.71 135 LEU D O 1
ATOM 8409 N N . GLN D 1 156 ? 25.507 55.895 26.393 1.00 24.98 136 GLN D N 1
ATOM 8410 C CA . GLN D 1 156 ? 25.913 56.493 25.128 1.00 26.47 136 GLN D CA 1
ATOM 8411 C C . GLN D 1 156 ? 25.372 55.691 23.955 1.00 30.02 136 GLN D C 1
ATOM 8412 O O . GLN D 1 156 ? 24.794 56.251 23.026 1.00 32.09 136 GLN D O 1
ATOM 8418 N N . GLN D 1 157 ? 25.553 54.378 24.005 1.00 28.30 137 GLN D N 1
ATOM 8419 C CA . GLN D 1 157 ? 25.083 53.517 22.932 1.00 33.38 137 GLN D CA 1
ATOM 8420 C C . GLN D 1 157 ? 23.568 53.457 22.752 1.00 29.44 137 GLN D C 1
ATOM 8421 O O . GLN D 1 157 ? 23.078 53.465 21.626 1.00 30.66 137 GLN D O 1
ATOM 8427 N N . VAL D 1 158 ? 22.815 53.403 23.844 1.00 21.18 138 VAL D N 1
ATOM 8428 C CA . VAL D 1 158 ? 21.369 53.304 23.720 1.00 20.56 138 VAL D CA 1
ATOM 8429 C C . VAL D 1 158 ? 20.697 54.624 23.382 1.00 24.85 138 VAL D C 1
ATOM 8430 O O . VAL D 1 158 ? 19.743 54.653 22.619 1.00 24.23 138 VAL D O 1
ATOM 8434 N N . LEU D 1 159 ? 21.204 55.716 23.945 1.00 22.43 139 LEU D N 1
ATOM 8435 C CA . LEU D 1 159 ? 20.615 57.034 23.739 1.00 22.86 139 LEU D CA 1
ATOM 8436 C C . LEU D 1 159 ? 21.378 57.926 22.766 1.00 24.84 139 LEU D C 1
ATOM 8437 O O . LEU D 1 159 ? 20.933 59.035 22.458 1.00 29.09 139 LEU D O 1
ATOM 8442 N N . ASP D 1 160 ? 22.518 57.451 22.288 1.00 29.19 140 ASP D N 1
ATOM 8443 C CA . ASP D 1 160 ? 23.342 58.259 21.389 1.00 39.08 140 ASP D CA 1
ATOM 8444 C C . ASP D 1 160 ? 23.582 59.644 21.994 1.00 36.35 140 ASP D C 1
ATOM 8445 O O . ASP D 1 160 ? 23.569 60.654 21.290 1.00 40.68 140 ASP D O 1
ATOM 8450 N N . CYS D 1 161 ? 23.785 59.682 23.307 1.00 32.90 141 CYS D N 1
ATOM 8451 C CA . CYS D 1 161 ? 24.031 60.933 24.018 1.00 26.38 141 CYS D CA 1
ATOM 8452 C C . CYS D 1 161 ? 25.530 61.054 24.276 1.00 28.27 141 CYS D C 1
ATOM 8453 O O . CYS D 1 161 ? 26.269 60.077 24.147 1.00 24.16 141 CYS D O 1
ATOM 8456 N N . PRO D 1 162 ? 26.006 62.255 24.643 1.00 32.26 142 PRO D N 1
ATOM 8457 C CA . PRO D 1 162 ? 27.446 62.397 24.896 1.00 33.16 142 PRO D CA 1
ATOM 8458 C C . PRO D 1 162 ? 27.914 61.687 26.168 1.00 32.18 142 PRO D C 1
ATOM 8459 O O . PRO D 1 162 ? 27.100 61.300 27.004 1.00 32.00 142 PRO D O 1
ATOM 8463 N N . ALA D 1 163 ? 29.223 61.498 26.296 1.00 30.97 143 ALA D N 1
ATOM 8464 C CA . ALA D 1 163 ? 29.782 60.853 27.476 1.00 30.40 143 ALA D CA 1
ATOM 8465 C C . ALA D 1 163 ? 29.288 61.622 28.696 1.00 32.30 143 ALA D C 1
ATOM 8466 O O . ALA D 1 163 ? 29.086 62.837 28.631 1.00 25.14 143 ALA D O 1
ATOM 8468 N N . ALA D 1 164 ? 29.073 60.912 29.800 1.00 27.84 144 ALA D N 1
ATOM 8469 C CA . ALA D 1 164 ? 28.570 61.530 31.019 1.00 29.36 144 ALA D CA 1
ATOM 8470 C C . ALA D 1 164 ? 29.633 62.260 31.836 1.00 30.11 144 ALA D C 1
ATOM 8471 O O . ALA D 1 164 ? 30.832 62.004 31.695 1.00 28.95 144 ALA D O 1
ATOM 8473 N N . GLU D 1 165 ? 29.165 63.171 32.687 1.00 32.57 145 GLU D N 1
ATOM 8474 C CA . GLU D 1 165 ? 30.014 63.931 33.595 1.00 33.92 145 GLU D CA 1
ATOM 8475 C C . GLU D 1 165 ? 29.796 63.318 34.970 1.00 36.01 145 GLU D C 1
ATOM 8476 O O . GLU D 1 165 ? 28.719 62.793 35.256 1.00 29.12 145 GLU D O 1
ATOM 8482 N N . SER D 1 166 ? 30.822 63.395 35.810 1.00 31.92 146 SER D N 1
ATOM 8483 C CA . SER D 1 166 ? 30.785 62.833 37.155 1.00 35.66 146 SER D CA 1
ATOM 8484 C C . SER D 1 166 ? 30.937 63.964 38.165 1.00 32.93 146 SER D C 1
ATOM 8485 O O . SER D 1 166 ? 31.820 64.814 38.032 1.00 35.78 146 SER D O 1
ATOM 8488 N N . LEU D 1 167 ? 30.077 63.958 39.177 1.00 27.33 147 LEU D N 1
ATOM 8489 C CA . LEU D 1 167 ? 30.062 64.996 40.194 1.00 31.86 147 LEU D CA 1
ATOM 8490 C C . LEU D 1 167 ? 29.852 64.372 41.567 1.00 34.86 147 LEU D C 1
ATOM 8491 O O . LEU D 1 167 ? 28.941 63.566 41.744 1.00 33.54 147 LEU D O 1
ATOM 8496 N N . SER D 1 168 ? 30.681 64.735 42.541 1.00 31.83 148 SER D N 1
ATOM 8497 C CA . SER D 1 168 ? 30.497 64.187 43.878 1.00 27.47 148 SER D CA 1
ATOM 8498 C C . SER D 1 168 ? 29.277 64.870 44.496 1.00 26.93 148 SER D C 1
ATOM 8499 O O . SER D 1 168 ? 28.905 65.990 44.112 1.00 27.61 148 SER D O 1
ATOM 8502 N N . TYR D 1 169 ? 28.641 64.178 45.435 1.00 22.82 149 TYR D N 1
ATOM 8503 C CA . TYR D 1 169 ? 27.457 64.677 46.123 1.00 21.65 149 TYR D CA 1
ATOM 8504 C C . TYR D 1 169 ? 27.813 66.016 46.762 1.00 29.59 149 TYR D C 1
ATOM 8505 O O . TYR D 1 169 ? 27.058 66.992 46.695 1.00 25.96 149 TYR D O 1
ATOM 8514 N N . GLN D 1 170 ? 28.982 66.048 47.384 1.00 28.07 150 GLN D N 1
ATOM 8515 C CA . GLN D 1 170 ? 29.448 67.259 48.046 1.00 36.29 150 GLN D CA 1
ATOM 8516 C C . GLN D 1 170 ? 29.566 68.454 47.110 1.00 29.47 150 GLN D C 1
ATOM 8517 O O . GLN D 1 170 ? 29.100 69.545 47.432 1.00 32.40 150 GLN D O 1
ATOM 8523 N N . GLN D 1 171 ? 30.178 68.262 45.947 1.00 30.61 151 GLN D N 1
ATOM 8524 C CA . GLN D 1 171 ? 30.332 69.386 45.043 1.00 32.26 151 GLN D CA 1
ATOM 8525 C C . GLN D 1 171 ? 29.052 69.805 44.337 1.00 35.13 151 GLN D C 1
ATOM 8526 O O . GLN D 1 171 ? 28.889 70.977 44.012 1.00 35.72 151 GLN D O 1
ATOM 8532 N N . ALA D 1 172 ? 28.132 68.870 44.108 1.00 27.58 152 ALA D N 1
ATOM 8533 C CA . ALA D 1 172 ? 26.883 69.236 43.469 1.00 28.70 152 ALA D CA 1
ATOM 8534 C C . ALA D 1 172 ? 26.201 70.228 44.405 1.00 31.80 152 ALA D C 1
ATOM 8535 O O . ALA D 1 172 ? 25.673 71.249 43.971 1.00 29.83 152 ALA D O 1
ATOM 8537 N N . PHE D 1 173 ? 26.236 69.927 45.698 1.00 32.02 153 PHE D N 1
ATOM 8538 C CA . PHE D 1 173 ? 25.632 70.795 46.704 1.00 37.03 153 PHE D CA 1
ATOM 8539 C C . PHE D 1 173 ? 26.332 72.156 46.781 1.00 35.39 153 PHE D C 1
ATOM 8540 O O . PHE D 1 173 ? 25.686 73.207 46.804 1.00 35.37 153 PHE D O 1
ATOM 8548 N N . LEU D 1 174 ? 27.657 72.120 46.823 1.00 36.01 154 LEU D N 1
ATOM 8549 C CA . LEU D 1 174 ? 28.465 73.331 46.900 1.00 38.37 154 LEU D CA 1
ATOM 8550 C C . LEU D 1 174 ? 28.220 74.230 45.695 1.00 40.19 154 LEU D C 1
ATOM 8551 O O . LEU D 1 174 ? 28.042 75.439 45.826 1.00 45.06 154 LEU D O 1
ATOM 8556 N N . ARG D 1 175 ? 28.189 73.616 44.522 1.00 40.33 155 ARG D N 1
ATOM 8557 C CA . ARG D 1 175 ? 28.007 74.324 43.264 1.00 36.41 155 ARG D CA 1
ATOM 8558 C C . ARG D 1 175 ? 26.626 74.905 42.980 1.00 43.68 155 ARG D C 1
ATOM 8559 O O . ARG D 1 175 ? 26.517 75.940 42.324 1.00 48.80 155 ARG D O 1
ATOM 8567 N N . TYR D 1 176 ? 25.570 74.259 43.458 1.00 38.34 156 TYR D N 1
ATOM 8568 C CA . TYR D 1 176 ? 24.229 74.761 43.190 1.00 40.27 156 TYR D CA 1
ATOM 8569 C C . TYR D 1 176 ? 23.539 75.356 44.414 1.00 41.74 156 TYR D C 1
ATOM 8570 O O . TYR D 1 176 ? 22.579 76.115 44.282 1.00 37.43 156 TYR D O 1
ATOM 8579 N N . LEU D 1 177 ? 24.017 75.019 45.605 1.00 41.98 157 LEU D N 1
ATOM 8580 C CA . LEU D 1 177 ? 23.392 75.537 46.818 1.00 44.32 157 LEU D CA 1
ATOM 8581 C C . LEU D 1 177 ? 24.393 76.236 47.740 1.00 46.19 157 LEU D C 1
ATOM 8582 O O . LEU D 1 177 ? 24.012 76.827 48.751 1.00 40.71 157 LEU D O 1
ATOM 8587 N N . GLU D 1 178 ? 25.669 76.169 47.370 1.00 47.50 158 GLU D N 1
ATOM 8588 C CA . GLU D 1 178 ? 26.745 76.788 48.134 1.00 48.92 158 GLU D CA 1
ATOM 8589 C C . GLU D 1 178 ? 26.743 76.364 49.599 1.00 48.02 158 GLU D C 1
ATOM 8590 O O . GLU D 1 178 ? 26.925 77.188 50.493 1.00 42.05 158 GLU D O 1
ATOM 8596 N N . ILE D 1 179 ? 26.537 75.072 49.834 1.00 44.26 159 ILE D N 1
ATOM 8597 C CA . ILE D 1 179 ? 26.524 74.520 51.182 1.00 38.19 159 ILE D CA 1
ATOM 8598 C C . ILE D 1 179 ? 27.220 73.160 51.153 1.00 43.74 159 ILE D C 1
ATOM 8599 O O . ILE D 1 179 ? 27.061 72.393 50.201 1.00 43.72 159 ILE D O 1
ATOM 8604 N N . ASP D 1 180 ? 28.020 72.872 52.172 1.00 38.25 160 ASP D N 1
ATOM 8605 C CA . ASP D 1 180 ? 28.706 71.593 52.231 1.00 33.08 160 ASP D CA 1
ATOM 8606 C C . ASP D 1 180 ? 27.760 70.658 52.961 1.00 37.65 160 ASP D C 1
ATOM 8607 O O . ASP D 1 180 ? 27.570 70.779 54.165 1.00 34.90 160 ASP D O 1
ATOM 8612 N N . PRO D 1 181 ? 27.159 69.700 52.238 1.00 35.32 161 PRO D N 1
ATOM 8613 C CA . PRO D 1 181 ? 26.219 68.761 52.852 1.00 30.47 161 PRO D CA 1
ATOM 8614 C C . PRO D 1 181 ? 26.871 67.818 53.853 1.00 29.99 161 PRO D C 1
ATOM 8615 O O . PRO D 1 181 ? 26.180 67.161 54.640 1.00 32.48 161 PRO D O 1
ATOM 8619 N N . LEU D 1 182 ? 28.196 67.755 53.819 1.00 30.05 162 LEU D N 1
ATOM 8620 C CA . LEU D 1 182 ? 28.947 66.867 54.705 1.00 35.33 162 LEU D CA 1
ATOM 8621 C C . LEU D 1 182 ? 29.283 67.447 56.072 1.00 39.43 162 LEU D C 1
ATOM 8622 O O . LEU D 1 182 ? 29.761 66.722 56.946 1.00 41.54 162 LEU D O 1
ATOM 8627 N N . SER D 1 183 ? 29.043 68.743 56.250 1.00 41.33 163 SER D N 1
ATOM 8628 C CA . SER D 1 183 ? 29.337 69.415 57.515 1.00 41.87 163 SER D CA 1
ATOM 8629 C C . SER D 1 183 ? 28.276 70.446 57.881 1.00 47.54 163 SER D C 1
ATOM 8630 O O . SER D 1 183 ? 28.160 70.839 59.044 1.00 48.08 163 SER D O 1
ATOM 8633 N N . ALA D 1 184 ? 27.504 70.881 56.888 1.00 44.18 164 ALA D N 1
ATOM 8634 C CA . ALA D 1 184 ? 26.453 71.865 57.114 1.00 43.84 164 ALA D CA 1
ATOM 8635 C C . ALA D 1 184 ? 25.583 71.441 58.294 1.00 48.97 164 ALA D C 1
ATOM 8636 O O . ALA D 1 184 ? 25.238 70.266 58.438 1.00 45.47 164 ALA D O 1
ATOM 8638 N N . ASP D 1 185 ? 25.229 72.400 59.140 1.00 55.56 165 ASP D N 1
ATOM 8639 C CA . ASP D 1 185 ? 24.414 72.105 60.311 1.00 58.05 165 ASP D CA 1
ATOM 8640 C C . ASP D 1 185 ? 22.928 72.179 59.977 1.00 60.26 165 ASP D C 1
ATOM 8641 O O . ASP D 1 185 ? 22.524 72.865 59.032 1.00 52.66 165 ASP D O 1
ATOM 8646 N N . LYS D 1 186 ? 22.125 71.470 60.767 1.00 59.83 166 LYS D N 1
ATOM 8647 C CA . LYS D 1 186 ? 20.674 71.421 60.589 1.00 63.38 166 LYS D CA 1
ATOM 8648 C C . LYS D 1 186 ? 20.062 72.798 60.335 1.00 63.91 166 LYS D C 1
ATOM 8649 O O . LYS D 1 186 ? 19.175 72.955 59.492 1.00 55.46 166 LYS D O 1
ATOM 8655 N N . THR D 1 187 ? 20.539 73.792 61.074 1.00 63.34 167 THR D N 1
ATOM 8656 C CA . THR D 1 187 ? 20.056 75.159 60.935 1.00 64.58 167 THR D CA 1
ATOM 8657 C C . THR D 1 187 ? 20.426 75.708 59.563 1.00 64.26 167 THR D C 1
ATOM 8658 O O . THR D 1 187 ? 19.597 76.302 58.875 1.00 65.40 167 THR D O 1
ATOM 8662 N N . GLN D 1 188 ? 21.679 75.498 59.173 1.00 63.13 168 GLN D N 1
ATOM 8663 C CA . GLN D 1 188 ? 22.179 75.973 57.892 1.00 65.77 168 GLN D CA 1
ATOM 8664 C C . GLN D 1 188 ? 21.416 75.342 56.727 1.00 62.11 168 GLN D C 1
ATOM 8665 O O . GLN D 1 188 ? 20.991 76.039 55.805 1.00 60.81 168 GLN D O 1
ATOM 8671 N N . LEU D 1 189 ? 21.244 74.023 56.774 1.00 59.35 169 LEU D N 1
ATOM 8672 C CA . LEU D 1 189 ? 20.511 73.304 55.731 1.00 55.27 169 LEU D CA 1
ATOM 8673 C C . LEU D 1 189 ? 19.089 73.846 55.713 1.00 53.25 169 LEU D C 1
ATOM 8674 O O . LEU D 1 189 ? 18.448 73.950 54.667 1.00 53.26 169 LEU D O 1
ATOM 8679 N N . ARG D 1 190 ? 18.609 74.191 56.898 1.00 52.49 170 ARG D N 1
ATOM 8680 C CA . ARG D 1 190 ? 17.271 74.719 57.073 1.00 57.36 170 ARG D CA 1
ATOM 8681 C C . ARG D 1 190 ? 17.187 76.107 56.440 1.00 61.66 170 ARG D C 1
ATOM 8682 O O . ARG D 1 190 ? 16.108 76.576 56.079 1.00 59.35 170 ARG D O 1
ATOM 8690 N N . GLU D 1 191 ? 18.339 76.753 56.295 1.00 65.70 171 GLU D N 1
ATOM 8691 C CA . GLU D 1 191 ? 18.403 78.081 55.699 1.00 66.48 171 GLU D CA 1
ATOM 8692 C C . GLU D 1 191 ? 18.300 77.974 54.184 1.00 66.78 171 GLU D C 1
ATOM 8693 O O . GLU D 1 191 ? 17.619 78.774 53.537 1.00 66.83 171 GLU D O 1
ATOM 8699 N N . VAL D 1 192 ? 18.979 76.979 53.623 1.00 63.38 172 VAL D N 1
ATOM 8700 C CA . VAL D 1 192 ? 18.946 76.758 52.182 1.00 60.38 172 VAL D CA 1
ATOM 8701 C C . VAL D 1 192 ? 17.526 76.378 51.780 1.00 55.15 172 VAL D C 1
ATOM 8702 O O . VAL D 1 192 ? 17.061 76.724 50.693 1.00 57.55 172 VAL D O 1
ATOM 8706 N N . ALA D 1 193 ? 16.840 75.667 52.669 1.00 51.72 173 ALA D N 1
ATOM 8707 C CA . ALA D 1 193 ? 15.468 75.256 52.415 1.00 56.86 173 ALA D CA 1
ATOM 8708 C C . ALA D 1 193 ? 14.597 76.504 52.356 1.00 64.80 173 ALA D C 1
ATOM 8709 O O . ALA D 1 193 ? 13.551 76.509 51.707 1.00 68.73 173 ALA D O 1
ATOM 8711 N N . ALA D 1 194 ? 15.043 77.559 53.036 1.00 68.37 174 ALA D N 1
ATOM 8712 C CA . ALA D 1 194 ? 14.320 78.826 53.068 1.00 69.23 174 ALA D CA 1
ATOM 8713 C C . ALA D 1 194 ? 14.440 79.547 51.731 1.00 70.05 174 ALA D C 1
ATOM 8714 O O . ALA D 1 194 ? 13.469 80.129 51.249 1.00 68.09 174 ALA D O 1
ATOM 8716 N N . LYS D 1 195 ? 15.631 79.511 51.135 1.00 73.16 175 LYS D N 1
ATOM 8717 C CA . LYS D 1 195 ? 15.857 80.153 49.841 1.00 75.80 175 LYS D CA 1
ATOM 8718 C C . LYS D 1 195 ? 14.911 79.558 48.808 1.00 79.75 175 LYS D C 1
ATOM 8719 O O . LYS D 1 195 ? 14.930 79.925 47.631 1.00 80.07 175 LYS D O 1
ATOM 8725 N N . LEU D 1 196 ? 14.091 78.625 49.273 1.00 80.64 176 LEU D N 1
ATOM 8726 C CA . LEU D 1 196 ? 13.101 77.955 48.449 1.00 82.91 176 LEU D CA 1
ATOM 8727 C C . LEU D 1 196 ? 11.836 77.905 49.299 1.00 83.20 176 LEU D C 1
ATOM 8728 O O . LEU D 1 196 ? 11.913 77.942 50.526 1.00 86.87 176 LEU D O 1
ATOM 8733 N N . ASP D 1 197 ? 10.674 77.838 48.662 1.00 83.06 177 ASP D N 1
ATOM 8734 C CA . ASP D 1 197 ? 9.425 77.794 49.413 1.00 84.94 177 ASP D CA 1
ATOM 8735 C C . ASP D 1 197 ? 9.262 76.471 50.156 1.00 82.13 177 ASP D C 1
ATOM 8736 O O . ASP D 1 197 ? 8.144 76.009 50.389 1.00 80.92 177 ASP D O 1
ATOM 8741 N N . LEU D 1 198 ? 10.389 75.872 50.530 1.00 79.87 178 LEU D N 1
ATOM 8742 C CA . LEU D 1 198 ? 10.393 74.604 51.249 1.00 79.78 178 LEU D CA 1
ATOM 8743 C C . LEU D 1 198 ? 10.448 74.849 52.751 1.00 77.54 178 LEU D C 1
ATOM 8744 O O . LEU D 1 198 ? 10.427 73.910 53.545 1.00 80.26 178 LEU D O 1
ATOM 8749 N N . SER D 1 199 ? 10.527 76.119 53.133 1.00 77.21 179 SER D N 1
ATOM 8750 C CA . SER D 1 199 ? 10.578 76.493 54.540 1.00 74.46 179 SER D CA 1
ATOM 8751 C C . SER D 1 199 ? 9.358 75.940 55.263 1.00 73.56 179 SER D C 1
ATOM 8752 O O . SER D 1 199 ? 9.416 75.636 56.456 1.00 71.05 179 SER D O 1
ATOM 8755 N N . ASN D 1 200 ? 8.256 75.803 54.532 1.00 73.59 180 ASN D N 1
ATOM 8756 C CA . ASN D 1 200 ? 7.026 75.273 55.106 1.00 77.95 180 ASN D CA 1
ATOM 8757 C C . ASN D 1 200 ? 7.266 73.814 55.496 1.00 78.56 180 ASN D C 1
ATOM 8758 O O . ASN D 1 200 ? 6.507 73.230 56.272 1.00 80.08 180 ASN D O 1
ATOM 8763 N N . VAL D 1 201 ? 8.332 73.238 54.944 1.00 76.91 181 VAL D N 1
ATOM 8764 C CA . VAL D 1 201 ? 8.718 71.856 55.218 1.00 73.62 181 VAL D CA 1
ATOM 8765 C C . VAL D 1 201 ? 10.200 71.795 55.577 1.00 74.02 181 VAL D C 1
ATOM 8766 O O . VAL D 1 201 ? 10.582 71.995 56.731 1.00 76.37 181 VAL D O 1
ATOM 8770 N N . GLU D 1 206 ? 13.272 67.378 61.386 1.00 64.69 186 GLU D N 1
ATOM 8771 C CA . GLU D 1 206 ? 14.521 67.464 62.134 1.00 68.81 186 GLU D CA 1
ATOM 8772 C C . GLU D 1 206 ? 15.515 66.358 61.780 1.00 65.54 186 GLU D C 1
ATOM 8773 O O . GLU D 1 206 ? 16.588 66.264 62.379 1.00 61.68 186 GLU D O 1
ATOM 8779 N N . ASP D 1 207 ? 15.160 65.517 60.814 1.00 59.33 187 ASP D N 1
ATOM 8780 C CA . ASP D 1 207 ? 16.065 64.455 60.393 1.00 56.60 187 ASP D CA 1
ATOM 8781 C C . ASP D 1 207 ? 17.001 65.057 59.350 1.00 47.92 187 ASP D C 1
ATOM 8782 O O . ASP D 1 207 ? 16.547 65.554 58.323 1.00 47.57 187 ASP D O 1
ATOM 8787 N N . ARG D 1 208 ? 18.302 65.022 59.619 1.00 43.42 188 ARG D N 1
ATOM 8788 C CA . ARG D 1 208 ? 19.279 65.587 58.696 1.00 45.51 188 ARG D CA 1
ATOM 8789 C C . ARG D 1 208 ? 19.148 65.024 57.278 1.00 46.01 188 ARG D C 1
ATOM 8790 O O . ARG D 1 208 ? 19.158 65.775 56.302 1.00 39.27 188 ARG D O 1
ATOM 8798 N N . ASP D 1 209 ? 19.013 63.707 57.164 1.00 39.79 189 ASP D N 1
ATOM 8799 C CA . ASP D 1 209 ? 18.883 63.081 55.855 1.00 41.26 189 ASP D CA 1
ATOM 8800 C C . ASP D 1 209 ? 17.677 63.524 55.039 1.00 36.75 189 ASP D C 1
ATOM 8801 O O . ASP D 1 209 ? 17.800 63.787 53.845 1.00 41.21 189 ASP D O 1
ATOM 8806 N N . THR D 1 210 ? 16.508 63.600 55.663 1.00 40.72 190 THR D N 1
ATOM 8807 C CA . THR D 1 210 ? 15.322 64.004 54.920 1.00 42.08 190 THR D CA 1
ATOM 8808 C C . THR D 1 210 ? 15.496 65.444 54.447 1.00 42.71 190 THR D C 1
ATOM 8809 O O . THR D 1 210 ? 14.988 65.834 53.393 1.00 39.88 190 THR D O 1
ATOM 8813 N N . LEU D 1 211 ? 16.242 66.222 55.226 1.00 41.78 191 LEU D N 1
ATOM 8814 C CA . LEU D 1 211 ? 16.503 67.615 54.899 1.00 41.17 191 LEU D CA 1
ATOM 8815 C C . LEU D 1 211 ? 17.436 67.658 53.692 1.00 38.09 191 LEU D C 1
ATOM 8816 O O . LEU D 1 211 ? 17.240 68.443 52.766 1.00 37.38 191 LEU D O 1
ATOM 8821 N N . LEU D 1 212 ? 18.456 66.807 53.709 1.00 37.68 192 LEU D N 1
ATOM 8822 C CA . LEU D 1 212 ? 19.397 66.749 52.600 1.00 38.30 192 LEU D CA 1
ATOM 8823 C C . LEU D 1 212 ? 18.676 66.333 51.315 1.00 33.39 192 LEU D C 1
ATOM 8824 O O . LEU D 1 212 ? 18.826 66.976 50.277 1.00 35.21 192 LEU D O 1
ATOM 8829 N N . GLN D 1 213 ? 17.876 65.272 51.380 1.00 36.71 193 GLN D N 1
ATOM 8830 C CA . GLN D 1 213 ? 17.165 64.824 50.187 1.00 38.45 193 GLN D CA 1
ATOM 8831 C C . GLN D 1 213 ? 16.140 65.853 49.681 1.00 35.29 193 GLN D C 1
ATOM 8832 O O . GLN D 1 213 ? 15.889 65.949 48.479 1.00 29.42 193 GLN D O 1
ATOM 8838 N N . LEU D 1 214 ? 15.574 66.642 50.593 1.00 37.58 194 LEU D N 1
ATOM 8839 C CA . LEU D 1 214 ? 14.613 67.674 50.213 1.00 33.78 194 LEU D CA 1
ATOM 8840 C C . LEU D 1 214 ? 15.341 68.703 49.352 1.00 33.33 194 LEU D C 1
ATOM 8841 O O . LEU D 1 214 ? 14.872 69.092 48.280 1.00 39.05 194 LEU D O 1
ATOM 8846 N N . LEU D 1 215 ? 16.498 69.141 49.836 1.00 32.08 195 LEU D N 1
ATOM 8847 C CA . LEU D 1 215 ? 17.314 70.112 49.122 1.00 34.75 195 LEU D CA 1
ATOM 8848 C C . LEU D 1 215 ? 17.867 69.519 47.839 1.00 40.15 195 LEU D C 1
ATOM 8849 O O . LEU D 1 215 ? 17.994 70.218 46.836 1.00 40.01 195 LEU D O 1
ATOM 8854 N N . PHE D 1 216 ? 18.211 68.234 47.867 1.00 36.27 196 PHE D N 1
ATOM 8855 C CA . PHE D 1 216 ? 18.737 67.602 46.666 1.00 40.24 196 PHE D CA 1
ATOM 8856 C C . PHE D 1 216 ? 17.653 67.623 45.596 1.00 40.58 196 PHE D C 1
ATOM 8857 O O . PHE D 1 216 ? 17.888 68.051 44.467 1.00 45.29 196 PHE D O 1
ATOM 8865 N N . THR D 1 217 ? 16.460 67.171 45.967 1.00 41.25 197 THR D N 1
ATOM 8866 C CA . THR D 1 217 ? 15.339 67.119 45.038 1.00 39.75 197 THR D CA 1
ATOM 8867 C C . THR D 1 217 ? 15.027 68.453 44.364 1.00 45.51 197 THR D C 1
ATOM 8868 O O . THR D 1 217 ? 14.829 68.505 43.152 1.00 41.01 197 THR D O 1
ATOM 8872 N N . PHE D 1 218 ? 14.994 69.535 45.137 1.00 50.95 198 PHE D N 1
ATOM 8873 C CA . PHE D 1 218 ? 14.666 70.840 44.568 1.00 49.57 198 PHE D CA 1
ATOM 8874 C C . PHE D 1 218 ? 15.847 71.758 44.293 1.00 47.88 198 PHE D C 1
ATOM 8875 O O . PHE D 1 218 ? 15.718 72.714 43.531 1.00 49.73 198 PHE D O 1
ATOM 8883 N N . GLY D 1 219 ? 16.994 71.472 44.898 1.00 45.99 199 GLY D N 1
ATOM 8884 C CA . GLY D 1 219 ? 18.155 72.318 44.689 1.00 44.60 199 GLY D CA 1
ATOM 8885 C C . GLY D 1 219 ? 19.199 71.807 43.710 1.00 45.05 199 GLY D C 1
ATOM 8886 O O . GLY D 1 219 ? 19.833 72.597 43.009 1.00 41.85 199 GLY D O 1
ATOM 8887 N N . VAL D 1 220 ? 19.381 70.491 43.652 1.00 36.58 200 VAL D N 1
ATOM 8888 C CA . VAL D 1 220 ? 20.375 69.905 42.767 1.00 30.19 200 VAL D CA 1
ATOM 8889 C C . VAL D 1 220 ? 19.813 69.273 41.491 1.00 35.72 200 VAL D C 1
ATOM 8890 O O . VAL D 1 220 ? 20.289 69.561 40.393 1.00 34.66 200 VAL D O 1
ATOM 8894 N N . GLU D 1 221 ? 18.810 68.411 41.637 1.00 33.37 201 GLU D N 1
ATOM 8895 C CA . GLU D 1 221 ? 18.219 67.726 40.487 1.00 36.78 201 GLU D CA 1
ATOM 8896 C C . GLU D 1 221 ? 17.840 68.602 39.292 1.00 36.08 201 GLU D C 1
ATOM 8897 O O . GLU D 1 221 ? 18.139 68.259 38.149 1.00 41.23 201 GLU D O 1
ATOM 8903 N N . PRO D 1 222 ? 17.183 69.745 39.536 1.00 38.80 202 PRO D N 1
ATOM 8904 C CA . PRO D 1 222 ? 16.787 70.615 38.422 1.00 40.02 202 PRO D CA 1
ATOM 8905 C C . PRO D 1 222 ? 17.935 71.226 37.630 1.00 39.77 202 PRO D C 1
ATOM 8906 O O . PRO D 1 222 ? 17.714 71.810 36.571 1.00 42.00 202 PRO D O 1
ATOM 8910 N N . ASN D 1 223 ? 19.158 71.076 38.129 1.00 37.84 203 ASN D N 1
ATOM 8911 C CA . ASN D 1 223 ? 20.318 71.664 37.471 1.00 38.56 203 ASN D CA 1
ATOM 8912 C C . ASN D 1 223 ? 21.306 70.699 36.821 1.00 39.32 203 ASN D C 1
ATOM 8913 O O . ASN D 1 223 ? 22.231 71.136 36.131 1.00 40.38 203 ASN D O 1
ATOM 8918 N N . ILE D 1 224 ? 21.133 69.398 37.035 1.00 37.15 204 ILE D N 1
ATOM 8919 C CA . ILE D 1 224 ? 22.067 68.432 36.454 1.00 28.63 204 ILE D CA 1
ATOM 8920 C C . ILE D 1 224 ? 21.500 67.647 35.272 1.00 27.53 204 ILE D C 1
ATOM 8921 O O . ILE D 1 224 ? 20.297 67.669 35.022 1.00 26.76 204 ILE D O 1
ATOM 8926 N N . GLY D 1 225 ? 22.381 66.966 34.543 1.00 27.73 205 GLY D N 1
ATOM 8927 C CA . GLY D 1 225 ? 21.957 66.169 33.400 1.00 27.24 205 GLY D CA 1
ATOM 8928 C C . GLY D 1 225 ? 21.247 66.925 32.286 1.00 35.92 205 GLY D C 1
ATOM 8929 O O . GLY D 1 225 ? 20.350 66.386 31.628 1.00 25.92 205 GLY D O 1
ATOM 8930 N N . LYS D 1 226 ? 21.653 68.168 32.047 1.00 35.45 206 LYS D N 1
ATOM 8931 C CA . LYS D 1 226 ? 21.014 68.976 31.013 1.00 39.52 206 LYS D CA 1
ATOM 8932 C C . LYS D 1 226 ? 21.457 68.628 29.597 1.00 36.07 206 LYS D C 1
ATOM 8933 O O . LYS D 1 226 ? 20.620 68.420 28.725 1.00 41.89 206 LYS D O 1
ATOM 8939 N N . GLU D 1 227 ? 22.764 68.559 29.363 1.00 42.87 207 GLU D N 1
ATOM 8940 C CA . GLU D 1 227 ? 23.269 68.260 28.023 1.00 49.12 207 GLU D CA 1
ATOM 8941 C C . GLU D 1 227 ? 23.877 66.876 27.904 1.00 45.79 207 GLU D C 1
ATOM 8942 O O . GLU D 1 227 ? 24.263 66.453 26.814 1.00 44.96 207 GLU D O 1
ATOM 8948 N N . LYS D 1 228 ? 23.970 66.181 29.030 1.00 43.31 208 LYS D N 1
ATOM 8949 C CA . LYS D 1 228 ? 24.519 64.832 29.063 1.00 38.22 208 LYS D CA 1
ATOM 8950 C C . LYS D 1 228 ? 24.229 64.246 30.435 1.00 33.64 208 LYS D C 1
ATOM 8951 O O . LYS D 1 228 ? 23.917 64.979 31.369 1.00 32.36 208 LYS D O 1
ATOM 8957 N N . PRO D 1 229 ? 24.323 62.914 30.572 1.00 24.72 209 PRO D N 1
ATOM 8958 C CA . PRO D 1 229 ? 24.054 62.283 31.868 1.00 25.93 209 PRO D CA 1
ATOM 8959 C C . PRO D 1 229 ? 25.001 62.779 32.965 1.00 22.96 209 PRO D C 1
ATOM 8960 O O . PRO D 1 229 ? 26.186 62.998 32.723 1.00 27.50 209 PRO D O 1
ATOM 8964 N N . THR D 1 230 ? 24.467 62.961 34.166 1.00 25.85 210 THR D N 1
ATOM 8965 C CA . THR D 1 230 ? 25.286 63.375 35.291 1.00 23.86 210 THR D CA 1
ATOM 8966 C C . THR D 1 230 ? 25.249 62.275 36.352 1.00 22.60 210 THR D C 1
ATOM 8967 O O . THR D 1 230 ? 24.176 61.918 36.850 1.00 22.60 210 THR D O 1
ATOM 8971 N N . PHE D 1 231 ? 26.424 61.740 36.667 1.00 21.01 211 PHE D N 1
ATOM 8972 C CA . PHE D 1 231 ? 26.589 60.724 37.696 1.00 24.69 211 PHE D CA 1
ATOM 8973 C C . PHE D 1 231 ? 26.935 61.479 38.973 1.00 28.28 211 PHE D C 1
ATOM 8974 O O . PHE D 1 231 ? 27.909 62.226 38.994 1.00 24.84 211 PHE D O 1
ATOM 8982 N N . VAL D 1 232 ? 26.128 61.319 40.016 1.00 22.78 212 VAL D N 1
ATOM 8983 C CA . VAL D 1 232 ? 26.423 61.954 41.295 1.00 25.12 212 VAL D CA 1
ATOM 8984 C C . VAL D 1 232 ? 26.895 60.813 42.179 1.00 27.96 212 VAL D C 1
ATOM 8985 O O . VAL D 1 232 ? 26.151 59.864 42.416 1.00 23.32 212 VAL D O 1
ATOM 8989 N N . TYR D 1 233 ? 28.132 60.879 42.647 1.00 22.12 213 TYR D N 1
ATOM 8990 C CA . TYR D 1 233 ? 28.647 59.798 43.470 1.00 22.56 213 TYR D CA 1
ATOM 8991 C C . TYR D 1 233 ? 29.049 60.262 44.854 1.00 26.77 213 TYR D C 1
ATOM 8992 O O . TYR D 1 233 ? 29.094 61.459 45.131 1.00 22.01 213 TYR D O 1
ATOM 9001 N N . HIS D 1 234 ? 29.326 59.301 45.728 1.00 27.77 214 HIS D N 1
ATOM 9002 C CA . HIS D 1 234 ? 29.717 59.601 47.098 1.00 29.61 214 HIS D CA 1
ATOM 9003 C C . HIS D 1 234 ? 28.628 60.278 47.937 1.00 29.22 214 HIS D C 1
ATOM 9004 O O . HIS D 1 234 ? 28.834 61.353 48.502 1.00 28.58 214 HIS D O 1
ATOM 9011 N N . PHE D 1 235 ? 27.463 59.642 48.019 1.00 20.86 215 PHE D N 1
ATOM 9012 C CA . PHE D 1 235 ? 26.377 60.164 48.836 1.00 22.02 215 PHE D CA 1
ATOM 9013 C C . PHE D 1 235 ? 26.861 60.064 50.297 1.00 20.23 215 PHE D C 1
ATOM 9014 O O . PHE D 1 235 ? 27.856 59.397 50.583 1.00 21.59 215 PHE D O 1
ATOM 9022 N N . PRO D 1 236 ? 26.180 60.742 51.234 1.00 26.76 216 PRO D N 1
ATOM 9023 C CA . PRO D 1 236 ? 26.620 60.654 52.632 1.00 27.77 216 PRO D CA 1
ATOM 9024 C C . PRO D 1 236 ? 26.454 59.252 53.211 1.00 26.23 216 PRO D C 1
ATOM 9025 O O . PRO D 1 236 ? 25.573 58.486 52.787 1.00 28.89 216 PRO D O 1
ATOM 9029 N N . ALA D 1 237 ? 27.329 58.915 54.158 1.00 27.70 217 ALA D N 1
ATOM 9030 C CA . ALA D 1 237 ? 27.335 57.605 54.800 1.00 29.71 217 ALA D CA 1
ATOM 9031 C C . ALA D 1 237 ? 25.969 57.220 55.344 1.00 27.22 217 ALA D C 1
ATOM 9032 O O . ALA D 1 237 ? 25.611 56.045 55.382 1.00 32.37 217 ALA D O 1
ATOM 9034 N N . SER D 1 238 ? 25.200 58.220 55.747 1.00 29.13 218 SER D N 1
ATOM 9035 C CA . SER D 1 238 ? 23.871 57.997 56.289 1.00 33.29 218 SER D CA 1
ATOM 9036 C C . SER D 1 238 ? 22.943 57.406 55.230 1.00 31.70 218 SER D C 1
ATOM 9037 O O . SER D 1 238 ? 21.975 56.723 55.555 1.00 31.55 218 SER D O 1
ATOM 9040 N N . GLN D 1 239 ? 23.248 57.670 53.962 1.00 28.42 219 GLN D N 1
ATOM 9041 C CA . GLN D 1 239 ? 22.435 57.167 52.850 1.00 27.94 219 GLN D CA 1
ATOM 9042 C C . GLN D 1 239 ? 23.155 56.071 52.064 1.00 28.29 219 GLN D C 1
ATOM 9043 O O . GLN D 1 239 ? 22.932 55.907 50.861 1.00 26.55 219 GLN D O 1
ATOM 9049 N N . ALA D 1 240 ? 24.006 55.321 52.760 1.00 19.88 220 ALA D N 1
ATOM 9050 C CA . ALA D 1 240 ? 24.795 54.260 52.162 1.00 19.78 220 ALA D CA 1
ATOM 9051 C C . ALA D 1 240 ? 23.978 53.116 51.580 1.00 25.02 220 ALA D C 1
ATOM 9052 O O . ALA D 1 240 ? 24.442 52.440 50.661 1.00 20.57 220 ALA D O 1
ATOM 9054 N N . SER D 1 241 ? 22.780 52.883 52.110 1.00 21.79 221 SER D N 1
ATOM 9055 C CA . SER D 1 241 ? 21.962 51.783 51.614 1.00 26.13 221 SER D CA 1
ATOM 9056 C C . SER D 1 241 ? 22.784 50.495 51.802 1.00 25.50 221 SER D C 1
ATOM 9057 O O . SER D 1 241 ? 23.169 50.178 52.923 1.00 30.13 221 SER D O 1
ATOM 9060 N N . LEU D 1 242 ? 23.062 49.753 50.734 1.00 18.70 222 LEU D N 1
ATOM 9061 C CA . LEU D 1 242 ? 23.855 48.529 50.884 1.00 17.19 222 LEU D CA 1
ATOM 9062 C C . LEU D 1 242 ? 25.253 48.711 50.301 1.00 22.62 222 LEU D C 1
ATOM 9063 O O . LEU D 1 242 ? 25.885 47.752 49.855 1.00 25.16 222 LEU D O 1
ATOM 9068 N N . ALA D 1 243 ? 25.727 49.952 50.337 1.00 21.46 223 ALA D N 1
ATOM 9069 C CA . ALA D 1 243 ? 27.039 50.307 49.811 1.00 23.18 223 ALA D CA 1
ATOM 9070 C C . ALA D 1 243 ? 28.146 50.332 50.856 1.00 22.93 223 ALA D C 1
ATOM 9071 O O . ALA D 1 243 ? 27.925 50.587 52.040 1.00 25.91 223 ALA D O 1
ATOM 9073 N N . GLN D 1 244 ? 29.351 50.061 50.384 1.00 25.57 224 GLN D N 1
ATOM 9074 C CA . GLN D 1 244 ? 30.532 50.071 51.215 1.00 25.38 224 GLN D CA 1
ATOM 9075 C C . GLN D 1 244 ? 30.792 51.548 51.511 1.00 31.56 224 GLN D C 1
ATOM 9076 O O . GLN D 1 244 ? 30.448 52.420 50.704 1.00 23.14 224 GLN D O 1
ATOM 9082 N N . ILE D 1 245 ? 31.352 51.841 52.677 1.00 27.23 225 ILE D N 1
ATOM 9083 C CA . ILE D 1 245 ? 31.657 53.224 53.016 1.00 30.58 225 ILE D CA 1
ATOM 9084 C C . ILE D 1 245 ? 33.075 53.506 52.549 1.00 29.62 225 ILE D C 1
ATOM 9085 O O . ILE D 1 245 ? 33.968 52.675 52.737 1.00 32.50 225 ILE D O 1
ATOM 9090 N N . SER D 1 246 ? 33.271 54.657 51.908 1.00 25.97 226 SER D N 1
ATOM 9091 C CA . SER D 1 246 ? 34.590 55.040 51.399 1.00 34.25 226 SER D CA 1
ATOM 9092 C C . SER D 1 246 ? 35.709 54.836 52.412 1.00 28.96 226 SER D C 1
ATOM 9093 O O . SER D 1 246 ? 35.557 55.138 53.585 1.00 28.07 226 SER D O 1
ATOM 9096 N N . THR D 1 247 ? 36.838 54.331 51.938 1.00 36.85 227 THR D N 1
ATOM 9097 C CA . THR D 1 247 ? 37.983 54.087 52.798 1.00 43.36 227 THR D CA 1
ATOM 9098 C C . THR D 1 247 ? 38.798 55.363 52.972 1.00 48.84 227 THR D C 1
ATOM 9099 O O . THR D 1 247 ? 39.583 55.480 53.909 1.00 55.04 227 THR D O 1
ATOM 9103 N N . GLU D 1 248 ? 38.609 56.320 52.070 1.00 50.60 228 GLU D N 1
ATOM 9104 C CA . GLU D 1 248 ? 39.341 57.577 52.155 1.00 50.77 228 GLU D CA 1
ATOM 9105 C C . GLU D 1 248 ? 38.572 58.644 52.923 1.00 51.46 228 GLU D C 1
ATOM 9106 O O . GLU D 1 248 ? 39.159 59.606 53.416 1.00 50.69 228 GLU D O 1
ATOM 9112 N N . ASP D 1 249 ? 37.256 58.481 53.015 1.00 46.89 229 ASP D N 1
ATOM 9113 C CA . ASP D 1 249 ? 36.429 59.432 53.746 1.00 41.92 229 ASP D CA 1
ATOM 9114 C C . ASP D 1 249 ? 35.192 58.730 54.300 1.00 42.85 229 ASP D C 1
ATOM 9115 O O . ASP D 1 249 ? 34.238 58.440 53.574 1.00 42.33 229 ASP D O 1
ATOM 9120 N N . HIS D 1 250 ? 35.231 58.464 55.600 1.00 36.48 230 HIS D N 1
ATOM 9121 C CA . HIS D 1 250 ? 34.166 57.775 56.313 1.00 35.28 230 HIS D CA 1
ATOM 9122 C C . HIS D 1 250 ? 32.821 58.480 56.284 1.00 26.55 230 HIS D C 1
ATOM 9123 O O . HIS D 1 250 ? 31.805 57.903 56.673 1.00 29.22 230 HIS D O 1
ATOM 9130 N N . ARG D 1 251 ? 32.810 59.731 55.842 1.00 25.81 231 ARG D N 1
ATOM 9131 C CA . ARG D 1 251 ? 31.573 60.502 55.799 1.00 29.69 231 ARG D CA 1
ATOM 9132 C C . ARG D 1 251 ? 30.791 60.238 54.525 1.00 28.37 231 ARG D C 1
ATOM 9133 O O . ARG D 1 251 ? 29.628 60.632 54.407 1.00 25.10 231 ARG D O 1
ATOM 9141 N N . VAL D 1 252 ? 31.431 59.561 53.581 1.00 29.59 232 VAL D N 1
ATOM 9142 C CA . VAL D 1 252 ? 30.802 59.286 52.297 1.00 28.53 232 VAL D CA 1
ATOM 9143 C C . VAL D 1 252 ? 30.700 57.801 51.946 1.00 33.21 232 VAL D C 1
ATOM 9144 O O . VAL D 1 252 ? 31.565 57.002 52.312 1.00 33.18 232 VAL D O 1
ATOM 9148 N N . ALA D 1 253 ? 29.635 57.439 51.231 1.00 28.89 233 ALA D N 1
ATOM 9149 C CA . ALA D 1 253 ? 29.419 56.054 50.817 1.00 23.90 233 ALA D CA 1
ATOM 9150 C C . ALA D 1 253 ? 29.743 55.880 49.334 1.00 24.96 233 ALA D C 1
ATOM 9151 O O . ALA D 1 253 ? 29.627 56.824 48.545 1.00 23.23 233 ALA D O 1
ATOM 9153 N N . GLU D 1 254 ? 30.147 54.671 48.962 1.00 18.62 234 GLU D N 1
ATOM 9154 C CA . GLU D 1 254 ? 30.473 54.353 47.573 1.00 20.56 234 GLU D CA 1
ATOM 9155 C C . GLU D 1 254 ? 29.193 54.051 46.798 1.00 23.07 234 GLU D C 1
ATOM 9156 O O . GLU D 1 254 ? 28.937 52.922 46.370 1.00 23.89 234 GLU D O 1
ATOM 9162 N N . ARG D 1 255 ? 28.391 55.087 46.632 1.00 19.15 235 ARG D N 1
ATOM 9163 C CA . ARG D 1 255 ? 27.123 54.986 45.943 1.00 19.99 235 ARG D CA 1
ATOM 9164 C C . ARG D 1 255 ? 27.044 56.083 44.900 1.00 23.97 235 ARG D C 1
ATOM 9165 O O . ARG D 1 255 ? 27.560 57.181 45.105 1.00 26.54 235 ARG D O 1
ATOM 9173 N N . PHE D 1 256 ? 26.408 55.785 43.772 1.00 16.68 236 PHE D N 1
ATOM 9174 C CA . PHE D 1 256 ? 26.253 56.788 42.728 1.00 21.55 236 PHE D CA 1
ATOM 9175 C C . PHE D 1 256 ? 24.857 56.658 42.131 1.00 19.84 236 PHE D C 1
ATOM 9176 O O . PHE D 1 256 ? 24.247 55.597 42.202 1.00 18.45 236 PHE D O 1
ATOM 9184 N N . GLU D 1 257 ? 24.346 57.755 41.589 1.00 19.98 237 GLU D N 1
ATOM 9185 C CA . GLU D 1 257 ? 23.039 57.784 40.939 1.00 23.86 237 GLU D CA 1
ATOM 9186 C C . GLU D 1 257 ? 23.273 58.551 39.658 1.00 23.25 237 GLU D C 1
ATOM 9187 O O . GLU D 1 257 ? 24.151 59.406 39.600 1.00 28.11 237 GLU D O 1
ATOM 9193 N N . VAL D 1 258 ? 22.507 58.241 38.624 1.00 20.37 238 VAL D N 1
ATOM 9194 C CA . VAL D 1 258 ? 22.681 58.944 37.365 1.00 15.75 238 VAL D CA 1
ATOM 9195 C C . VAL D 1 258 ? 21.367 59.569 36.937 1.00 19.97 238 VAL D C 1
ATOM 9196 O O . VAL D 1 258 ? 20.309 58.930 37.019 1.00 20.33 238 VAL D O 1
ATOM 9200 N N . TYR D 1 259 ? 21.448 60.832 36.507 1.00 18.91 239 TYR D N 1
ATOM 9201 C CA . TYR D 1 259 ? 20.295 61.610 36.060 1.00 24.30 239 TYR D CA 1
ATOM 9202 C C . TYR D 1 259 ? 20.529 62.134 34.647 1.00 24.93 239 TYR D C 1
ATOM 9203 O O . TYR D 1 259 ? 21.660 62.437 34.266 1.00 27.19 239 TYR D O 1
ATOM 9212 N N . TYR D 1 260 ? 19.454 62.243 33.874 1.00 24.91 240 TYR D N 1
ATOM 9213 C CA . TYR D 1 260 ? 19.558 62.749 32.516 1.00 22.88 240 TYR D CA 1
ATOM 9214 C C . TYR D 1 260 ? 18.218 63.318 32.083 1.00 28.68 240 TYR D C 1
ATOM 9215 O O . TYR D 1 260 ? 17.187 62.662 32.202 1.00 25.84 240 TYR D O 1
ATOM 9224 N N . LYS D 1 261 ? 18.246 64.553 31.595 1.00 24.36 241 LYS D N 1
ATOM 9225 C CA . LYS D 1 261 ? 17.055 65.249 31.138 1.00 20.46 241 LYS D CA 1
ATOM 9226 C C . LYS D 1 261 ? 15.978 65.288 32.195 1.00 25.88 241 LYS D C 1
ATOM 9227 O O . LYS D 1 261 ? 14.787 65.168 31.893 1.00 29.01 241 LYS D O 1
ATOM 9233 N N . GLY D 1 262 ? 16.414 65.450 33.441 1.00 22.55 242 GLY D N 1
ATOM 9234 C CA . GLY D 1 262 ? 15.494 65.538 34.555 1.00 20.65 242 GLY D CA 1
ATOM 9235 C C . GLY D 1 262 ? 14.966 64.221 35.097 1.00 26.67 242 GLY D C 1
ATOM 9236 O O . GLY D 1 262 ? 14.109 64.224 35.975 1.00 29.05 242 GLY D O 1
ATOM 9237 N N . ILE D 1 263 ? 15.466 63.098 34.589 1.00 26.09 243 ILE D N 1
ATOM 9238 C CA . ILE D 1 263 ? 14.994 61.792 35.047 1.00 25.47 243 ILE D CA 1
ATOM 9239 C C . ILE D 1 263 ? 16.068 60.985 35.773 1.00 27.21 243 ILE D C 1
ATOM 9240 O O . ILE D 1 263 ? 17.211 60.913 35.327 1.00 27.37 243 ILE D O 1
ATOM 9245 N N . GLU D 1 264 ? 15.688 60.382 36.896 1.00 24.28 244 GLU D N 1
ATOM 9246 C CA . GLU D 1 264 ? 16.607 59.560 37.665 1.00 25.50 244 GLU D CA 1
ATOM 9247 C C . GLU D 1 264 ? 16.643 58.199 36.981 1.00 22.68 244 GLU D C 1
ATOM 9248 O O . GLU D 1 264 ? 15.655 57.468 36.983 1.00 20.95 244 GLU D O 1
ATOM 9254 N N . LEU D 1 265 ? 17.791 57.856 36.413 1.00 23.24 245 LEU D N 1
ATOM 9255 C CA . LEU D 1 265 ? 17.928 56.607 35.674 1.00 18.14 245 LEU D CA 1
ATOM 9256 C C . LEU D 1 265 ? 18.456 55.392 36.408 1.00 16.62 245 LEU D C 1
ATOM 9257 O O . LEU D 1 265 ? 18.006 54.288 36.156 1.00 18.19 245 LEU D O 1
ATOM 9262 N N . ALA D 1 266 ? 19.417 55.577 37.302 1.00 17.67 246 ALA D N 1
ATOM 9263 C CA . ALA D 1 266 ? 19.996 54.421 37.973 1.00 20.95 246 ALA D CA 1
ATOM 9264 C C . ALA D 1 266 ? 20.636 54.739 39.316 1.00 23.70 246 ALA D C 1
ATOM 9265 O O . ALA D 1 266 ? 20.898 55.896 39.641 1.00 25.33 246 ALA D O 1
ATOM 9267 N N . ASN D 1 267 ? 20.917 53.687 40.075 1.00 18.43 247 ASN D N 1
ATOM 9268 C CA . ASN D 1 267 ? 21.508 53.816 41.402 1.00 15.68 247 ASN D CA 1
ATOM 9269 C C . ASN D 1 267 ? 22.412 52.594 41.549 1.00 19.88 247 ASN D C 1
ATOM 9270 O O . ASN D 1 267 ? 21.964 51.475 41.351 1.00 17.11 247 ASN D O 1
ATOM 9275 N N . GLY D 1 268 ? 23.680 52.811 41.884 1.00 13.11 248 GLY D N 1
ATOM 9276 C CA . GLY D 1 268 ? 24.612 51.704 42.023 1.00 18.65 248 GLY D CA 1
ATOM 9277 C C . GLY D 1 268 ? 25.566 51.884 43.182 1.00 18.16 248 GLY D C 1
ATOM 9278 O O . GLY D 1 268 ? 25.759 53.015 43.651 1.00 22.25 248 GLY D O 1
ATOM 9279 N N . PHE D 1 269 ? 26.166 50.777 43.633 1.00 16.69 249 PHE D N 1
ATOM 9280 C CA . PHE D 1 269 ? 27.091 50.783 44.770 1.00 16.72 249 PHE D CA 1
ATOM 9281 C C . PHE D 1 269 ? 28.303 49.918 44.544 1.00 20.93 249 PHE D C 1
ATOM 9282 O O . PHE D 1 269 ? 28.276 48.990 43.727 1.00 16.73 249 PHE D O 1
ATOM 9290 N N . HIS D 1 270 ? 29.346 50.213 45.319 1.00 12.50 250 HIS D N 1
ATOM 9291 C CA . HIS D 1 270 ? 30.495 49.320 45.402 1.00 19.61 250 HIS D CA 1
ATOM 9292 C C . HIS D 1 270 ? 29.830 48.540 46.563 1.00 19.95 250 HIS D C 1
ATOM 9293 O O . HIS D 1 270 ? 29.599 49.105 47.636 1.00 25.58 250 HIS D O 1
ATOM 9300 N N . GLU D 1 271 ? 29.502 47.272 46.352 1.00 21.47 251 GLU D N 1
ATOM 9301 C CA . GLU D 1 271 ? 28.766 46.479 47.344 1.00 21.96 251 GLU D CA 1
ATOM 9302 C C . GLU D 1 271 ? 29.367 46.148 48.704 1.00 20.81 251 GLU D C 1
ATOM 9303 O O . GLU D 1 271 ? 30.538 45.806 48.808 1.00 20.16 251 GLU D O 1
ATOM 9309 N N . LEU D 1 272 ? 28.532 46.228 49.739 1.00 20.43 252 LEU D N 1
ATOM 9310 C CA . LEU D 1 272 ? 28.948 45.872 51.094 1.00 24.45 252 LEU D CA 1
ATOM 9311 C C . LEU D 1 272 ? 28.994 44.345 51.150 1.00 25.47 252 LEU D C 1
ATOM 9312 O O . LEU D 1 272 ? 28.010 43.677 50.813 1.00 24.63 252 LEU D O 1
ATOM 9317 N N . THR D 1 273 ? 30.131 43.790 51.554 1.00 20.46 253 THR D N 1
ATOM 9318 C CA . THR D 1 273 ? 30.270 42.342 51.649 1.00 25.92 253 THR D CA 1
ATOM 9319 C C . THR D 1 273 ? 30.312 41.832 53.088 1.00 31.58 253 THR D C 1
ATOM 9320 O O . THR D 1 273 ? 30.254 40.623 53.326 1.00 33.93 253 THR D O 1
ATOM 9324 N N . ASP D 1 274 ? 30.407 42.748 54.048 1.00 29.93 254 ASP D N 1
ATOM 9325 C CA . ASP D 1 274 ? 30.465 42.365 55.459 1.00 29.92 254 ASP D CA 1
ATOM 9326 C C . ASP D 1 274 ? 29.083 42.047 55.990 1.00 22.90 254 ASP D C 1
ATOM 9327 O O . ASP D 1 274 ? 28.242 42.935 56.113 1.00 31.90 254 ASP D O 1
ATOM 9332 N N . ALA D 1 275 ? 28.862 40.775 56.314 1.00 29.74 255 ALA D N 1
ATOM 9333 C CA . ALA D 1 275 ? 27.573 40.313 56.812 1.00 28.14 255 ALA D CA 1
ATOM 9334 C C . ALA D 1 275 ? 27.159 40.992 58.112 1.00 30.11 255 ALA D C 1
ATOM 9335 O O . ALA D 1 275 ? 25.978 41.293 58.316 1.00 24.23 255 ALA D O 1
ATOM 9337 N N . ARG D 1 276 ? 28.128 41.228 58.994 1.00 31.57 256 ARG D N 1
ATOM 9338 C CA . ARG D 1 276 ? 27.843 41.865 60.276 1.00 31.02 256 ARG D CA 1
ATOM 9339 C C . ARG D 1 276 ? 27.319 43.276 60.064 1.00 22.40 256 ARG D C 1
ATOM 9340 O O . ARG D 1 276 ? 26.298 43.674 60.640 1.00 29.54 256 ARG D O 1
ATOM 9348 N N . GLU D 1 277 ? 28.019 44.035 59.231 1.00 20.88 257 GLU D N 1
ATOM 9349 C CA . GLU D 1 277 ? 27.623 45.412 58.955 1.00 23.47 257 GLU D CA 1
ATOM 9350 C C . GLU D 1 277 ? 26.260 45.437 58.273 1.00 30.12 257 GLU D C 1
ATOM 9351 O O . GLU D 1 277 ? 25.411 46.267 58.596 1.00 22.54 257 GLU D O 1
ATOM 9357 N N . GLN D 1 278 ? 26.052 44.521 57.330 1.00 32.08 258 GLN D N 1
ATOM 9358 C CA . GLN D 1 278 ? 24.789 44.501 56.612 1.00 25.36 258 GLN D CA 1
ATOM 9359 C C . GLN D 1 278 ? 23.645 44.258 57.567 1.00 29.65 258 GLN D C 1
ATOM 9360 O O . GLN D 1 278 ? 22.672 45.008 57.576 1.00 25.88 258 GLN D O 1
ATOM 9366 N N . GLN D 1 279 ? 23.767 43.220 58.388 1.00 31.77 259 GLN D N 1
ATOM 9367 C CA . GLN D 1 279 ? 22.711 42.917 59.341 1.00 26.59 259 GLN D CA 1
ATOM 9368 C C . GLN D 1 279 ? 22.455 44.098 60.263 1.00 18.19 259 GLN D C 1
ATOM 9369 O O . GLN D 1 279 ? 21.312 44.448 60.546 1.00 21.04 259 GLN D O 1
ATOM 9375 N N . GLN D 1 280 ? 23.520 44.727 60.742 1.00 25.15 260 GLN D N 1
ATOM 9376 C CA . GLN D 1 280 ? 23.333 45.855 61.649 1.00 26.56 260 GLN D CA 1
ATOM 9377 C C . GLN D 1 280 ? 22.614 47.013 60.980 1.00 24.49 260 GLN D C 1
ATOM 9378 O O . GLN D 1 280 ? 21.795 47.683 61.601 1.00 24.20 260 GLN D O 1
ATOM 9384 N N . ARG D 1 281 ? 22.908 47.236 59.701 1.00 28.95 261 ARG D N 1
ATOM 9385 C CA . ARG D 1 281 ? 22.269 48.317 58.968 1.00 23.94 261 ARG D CA 1
ATOM 9386 C C . ARG D 1 281 ? 20.783 48.026 58.822 1.00 25.78 261 ARG D C 1
ATOM 9387 O O . ARG D 1 281 ? 19.954 48.932 58.918 1.00 24.92 261 ARG D O 1
ATOM 9395 N N . PHE D 1 282 ? 20.450 46.760 58.582 1.00 27.71 262 PHE D N 1
ATOM 9396 C CA . PHE D 1 282 ? 19.052 46.365 58.451 1.00 28.12 262 PHE D CA 1
ATOM 9397 C C . PHE D 1 282 ? 18.338 46.627 59.781 1.00 33.08 262 PHE D C 1
ATOM 9398 O O . PHE D 1 282 ? 17.196 47.091 59.810 1.00 25.62 262 PHE D O 1
ATOM 9406 N N . GLU D 1 283 ? 19.013 46.339 60.887 1.00 28.63 263 GLU D N 1
ATOM 9407 C CA . GLU D 1 283 ? 18.395 46.583 62.181 1.00 28.82 263 GLU D CA 1
ATOM 9408 C C . GLU D 1 283 ? 18.138 48.068 62.348 1.00 26.87 263 GLU D C 1
ATOM 9409 O O . GLU D 1 283 ? 17.074 48.459 62.813 1.00 36.84 263 GLU D O 1
ATOM 9415 N N . GLN D 1 284 ? 19.092 48.900 61.934 1.00 31.53 264 GLN D N 1
ATOM 9416 C CA . GLN D 1 284 ? 18.927 50.353 62.046 1.00 29.15 264 GLN D CA 1
ATOM 9417 C C . GLN D 1 284 ? 17.754 50.821 61.200 1.00 27.64 264 GLN D C 1
ATOM 9418 O O . GLN D 1 284 ? 17.060 51.771 61.560 1.00 30.52 264 GLN D O 1
ATOM 9424 N N . ASP D 1 285 ? 17.535 50.158 60.068 1.00 28.93 265 ASP D N 1
ATOM 9425 C CA . ASP D 1 285 ? 16.407 50.502 59.206 1.00 27.21 265 ASP D CA 1
ATOM 9426 C C . ASP D 1 285 ? 15.134 50.260 60.008 1.00 20.99 265 ASP D C 1
ATOM 9427 O O . ASP D 1 285 ? 14.239 51.090 60.042 1.00 21.90 265 ASP D O 1
ATOM 9432 N N . ASN D 1 286 ? 15.041 49.091 60.626 1.00 32.69 266 ASN D N 1
ATOM 9433 C CA . ASN D 1 286 ? 13.857 48.798 61.414 1.00 34.93 266 ASN D CA 1
ATOM 9434 C C . ASN D 1 286 ? 13.802 49.757 62.587 1.00 41.74 266 ASN D C 1
ATOM 9435 O O . ASN D 1 286 ? 12.733 50.270 62.927 1.00 35.74 266 ASN D O 1
ATOM 9440 N N . ARG D 1 287 ? 14.964 50.012 63.189 1.00 36.29 267 ARG D N 1
ATOM 9441 C CA . ARG D 1 287 ? 15.037 50.938 64.315 1.00 43.45 267 ARG D CA 1
ATOM 9442 C C . ARG D 1 287 ? 14.373 52.231 63.867 1.00 35.85 267 ARG D C 1
ATOM 9443 O O . ARG D 1 287 ? 13.505 52.757 64.561 1.00 32.53 267 ARG D O 1
ATOM 9451 N N . LYS D 1 288 ? 14.777 52.728 62.697 1.00 32.16 268 LYS D N 1
ATOM 9452 C CA . LYS D 1 288 ? 14.224 53.970 62.157 1.00 26.60 268 LYS D CA 1
ATOM 9453 C C . LYS D 1 288 ? 12.746 53.844 61.853 1.00 34.15 268 LYS D C 1
ATOM 9454 O O . LYS D 1 288 ? 11.947 54.661 62.305 1.00 43.95 268 LYS D O 1
ATOM 9460 N N . ARG D 1 289 ? 12.379 52.819 61.090 1.00 35.16 269 ARG D N 1
ATOM 9461 C CA . ARG D 1 289 ? 10.980 52.585 60.765 1.00 32.70 269 ARG D CA 1
ATOM 9462 C C . ARG D 1 289 ? 10.157 52.680 62.051 1.00 36.80 269 ARG D C 1
ATOM 9463 O O . ARG D 1 289 ? 9.162 53.405 62.109 1.00 33.09 269 ARG D O 1
ATOM 9471 N N . ALA D 1 290 ? 10.590 51.956 63.083 1.00 36.62 270 ALA D N 1
ATOM 9472 C CA . ALA D 1 290 ? 9.886 51.959 64.362 1.00 41.54 270 ALA D CA 1
ATOM 9473 C C . ALA D 1 290 ? 9.884 53.345 64.978 1.00 43.73 270 ALA D C 1
ATOM 9474 O O . ALA D 1 290 ? 8.911 53.729 65.621 1.00 40.61 270 ALA D O 1
ATOM 9476 N N . ALA D 1 291 ? 10.977 54.086 64.784 1.00 42.90 271 ALA D N 1
ATOM 9477 C CA . ALA D 1 291 ? 11.101 55.445 65.311 1.00 49.73 271 ALA D CA 1
ATOM 9478 C C . ALA D 1 291 ? 10.085 56.324 64.588 1.00 48.01 271 ALA D C 1
ATOM 9479 O O . ALA D 1 291 ? 9.678 57.377 65.077 1.00 52.48 271 ALA D O 1
ATOM 9481 N N . ARG D 1 292 ? 9.699 55.884 63.402 1.00 43.05 272 ARG D N 1
ATOM 9482 C CA . ARG D 1 292 ? 8.699 56.572 62.611 1.00 45.72 272 ARG D CA 1
ATOM 9483 C C . ARG D 1 292 ? 7.496 55.672 62.877 1.00 48.24 272 ARG D C 1
ATOM 9484 O O . ARG D 1 292 ? 7.573 54.809 63.751 1.00 48.39 272 ARG D O 1
ATOM 9492 N N . GLY D 1 293 ? 6.394 55.841 62.160 1.00 39.86 273 GLY D N 1
ATOM 9493 C CA . GLY D 1 293 ? 5.264 54.960 62.423 1.00 42.81 273 GLY D CA 1
ATOM 9494 C C . GLY D 1 293 ? 5.182 53.855 61.389 1.00 40.99 273 GLY D C 1
ATOM 9495 O O . GLY D 1 293 ? 4.093 53.383 61.047 1.00 40.19 273 GLY D O 1
ATOM 9496 N N . LEU D 1 294 ? 6.338 53.414 60.905 1.00 32.95 274 LEU D N 1
ATOM 9497 C CA . LEU D 1 294 ? 6.356 52.405 59.862 1.00 32.77 274 LEU D CA 1
ATOM 9498 C C . LEU D 1 294 ? 6.507 50.967 60.303 1.00 26.18 274 LEU D C 1
ATOM 9499 O O . LEU D 1 294 ? 7.248 50.655 61.242 1.00 31.12 274 LEU D O 1
ATOM 9504 N N . PRO D 1 295 ? 5.833 50.054 59.596 1.00 26.29 275 PRO D N 1
ATOM 9505 C CA . PRO D 1 295 ? 5.919 48.639 59.955 1.00 20.77 275 PRO D CA 1
ATOM 9506 C C . PRO D 1 295 ? 7.331 48.130 59.840 1.00 35.34 275 PRO D C 1
ATOM 9507 O O . PRO D 1 295 ? 8.064 48.505 58.921 1.00 36.70 275 PRO D O 1
ATOM 9511 N N . GLN D 1 296 ? 7.725 47.289 60.786 1.00 31.07 276 GLN D N 1
ATOM 9512 C CA . GLN D 1 296 ? 9.049 46.726 60.736 1.00 36.34 276 GLN D CA 1
ATOM 9513 C C . GLN D 1 296 ? 8.981 45.514 59.822 1.00 35.77 276 GLN D C 1
ATOM 9514 O O . GLN D 1 296 ? 7.989 44.782 59.801 1.00 37.92 276 GLN D O 1
ATOM 9520 N N . HIS D 1 297 ? 10.023 45.329 59.031 1.00 31.26 277 HIS D N 1
ATOM 9521 C CA . HIS D 1 297 ? 10.057 44.219 58.108 1.00 34.00 277 HIS D CA 1
ATOM 9522 C C . HIS D 1 297 ? 11.129 43.253 58.561 1.00 34.00 277 HIS D C 1
ATOM 9523 O O . HIS D 1 297 ? 12.220 43.661 58.949 1.00 36.27 277 HIS D O 1
ATOM 9530 N N . PRO D 1 298 ? 10.821 41.954 58.550 1.00 43.03 278 PRO D N 1
ATOM 9531 C CA . PRO D 1 298 ? 11.799 40.945 58.964 1.00 37.34 278 PRO D CA 1
ATOM 9532 C C . PRO D 1 298 ? 13.002 40.990 58.031 1.00 36.73 278 PRO D C 1
ATOM 9533 O O . PRO D 1 298 ? 12.870 41.264 56.838 1.00 35.35 278 PRO D O 1
ATOM 9537 N N . ILE D 1 299 ? 14.174 40.730 58.583 1.00 30.87 279 ILE D N 1
ATOM 9538 C CA . ILE D 1 299 ? 15.402 40.739 57.815 1.00 32.39 279 ILE D CA 1
ATOM 9539 C C . ILE D 1 299 ? 15.557 39.451 57.011 1.00 29.17 279 ILE D C 1
ATOM 9540 O O . ILE D 1 299 ? 15.345 38.359 57.536 1.00 37.62 279 ILE D O 1
ATOM 9545 N N . ASP D 1 300 ? 15.915 39.579 55.736 1.00 23.42 280 ASP D N 1
ATOM 9546 C CA . ASP D 1 300 ? 16.099 38.407 54.878 1.00 24.99 280 ASP D CA 1
ATOM 9547 C C . ASP D 1 300 ? 17.321 37.616 55.344 1.00 30.32 280 ASP D C 1
ATOM 9548 O O . ASP D 1 300 ? 18.460 37.968 55.016 1.00 25.79 280 ASP D O 1
ATOM 9553 N N . GLN D 1 301 ? 17.087 36.540 56.092 1.00 25.23 281 GLN D N 1
ATOM 9554 C CA . GLN D 1 301 ? 18.180 35.719 56.601 1.00 24.41 281 GLN D CA 1
ATOM 9555 C C . GLN D 1 301 ? 18.960 35.019 55.503 1.00 25.59 281 GLN D C 1
ATOM 9556 O O . GLN D 1 301 ? 20.146 34.735 55.660 1.00 25.03 281 GLN D O 1
ATOM 9562 N N . ASN D 1 302 ? 18.301 34.724 54.386 1.00 21.62 282 ASN D N 1
ATOM 9563 C CA . ASN D 1 302 ? 18.999 34.070 53.287 1.00 21.67 282 ASN D CA 1
ATOM 9564 C C . ASN D 1 302 ? 20.109 34.976 52.778 1.00 20.45 282 ASN D C 1
ATOM 9565 O O . ASN D 1 302 ? 21.213 34.509 52.484 1.00 21.36 282 ASN D O 1
ATOM 9570 N N . LEU D 1 303 ? 19.823 36.271 52.660 1.00 14.66 283 LEU D N 1
ATOM 9571 C CA . LEU D 1 303 ? 20.854 37.209 52.221 1.00 15.10 283 LEU D CA 1
ATOM 9572 C C . LEU D 1 303 ? 22.004 37.242 53.250 1.00 19.59 283 LEU D C 1
ATOM 9573 O O . LEU D 1 303 ? 23.176 37.208 52.882 1.00 22.01 283 LEU D O 1
ATOM 9578 N N . ILE D 1 304 ? 21.659 37.301 54.534 1.00 22.74 284 ILE D N 1
ATOM 9579 C CA . ILE D 1 304 ? 22.684 37.352 55.572 1.00 26.53 284 ILE D CA 1
ATOM 9580 C C . ILE D 1 304 ? 23.543 36.082 55.593 1.00 26.98 284 ILE D C 1
ATOM 9581 O O . ILE D 1 304 ? 24.772 36.155 55.582 1.00 31.74 284 ILE D O 1
ATOM 9586 N N . GLU D 1 305 ? 22.909 34.915 55.604 1.00 23.81 285 GLU D N 1
ATOM 9587 C CA . GLU D 1 305 ? 23.665 33.669 55.615 1.00 20.58 285 GLU D CA 1
ATOM 9588 C C . GLU D 1 305 ? 24.593 33.561 54.405 1.00 30.63 285 GLU D C 1
ATOM 9589 O O . GLU D 1 305 ? 25.715 33.068 54.517 1.00 23.43 285 GLU D O 1
ATOM 9595 N N . ALA D 1 306 ? 24.130 34.019 53.244 1.00 24.67 286 ALA D N 1
ATOM 9596 C CA . ALA D 1 306 ? 24.958 33.967 52.049 1.00 26.49 286 ALA D CA 1
ATOM 9597 C C . ALA D 1 306 ? 26.161 34.908 52.218 1.00 25.26 286 ALA D C 1
ATOM 9598 O O . ALA D 1 306 ? 27.290 34.545 51.879 1.00 22.71 286 ALA D O 1
ATOM 9600 N N . LEU D 1 307 ? 25.925 36.113 52.735 1.00 20.96 287 LEU D N 1
ATOM 9601 C CA . LEU D 1 307 ? 27.027 37.058 52.933 1.00 24.23 287 LEU D CA 1
ATOM 9602 C C . LEU D 1 307 ? 28.063 36.488 53.902 1.00 26.74 287 LEU D C 1
ATOM 9603 O O . LEU D 1 307 ? 29.255 36.784 53.791 1.00 23.98 287 LEU D O 1
ATOM 9608 N N . LYS D 1 308 ? 27.599 35.680 54.857 1.00 26.79 288 LYS D N 1
ATOM 9609 C CA . LYS D 1 308 ? 28.489 35.051 55.825 1.00 27.45 288 LYS D CA 1
ATOM 9610 C C . LYS D 1 308 ? 29.384 34.056 55.106 1.00 27.42 288 LYS D C 1
ATOM 9611 O O . LYS D 1 308 ? 30.579 33.966 55.384 1.00 27.39 288 LYS D O 1
ATOM 9617 N N . VAL D 1 309 ? 28.811 33.309 54.171 1.00 24.58 289 VAL D N 1
ATOM 9618 C CA . VAL D 1 309 ? 29.591 32.346 53.406 1.00 26.30 289 VAL D CA 1
ATOM 9619 C C . VAL D 1 309 ? 30.647 33.110 52.620 1.00 28.52 289 VAL D C 1
ATOM 9620 O O . VAL D 1 309 ? 31.751 32.608 52.411 1.00 40.93 289 VAL D O 1
ATOM 9624 N N . GLY D 1 310 ? 30.302 34.316 52.171 1.00 31.33 290 GLY D N 1
ATOM 9625 C CA . GLY D 1 310 ? 31.259 35.133 51.443 1.00 28.05 290 GLY D CA 1
ATOM 9626 C C . GLY D 1 310 ? 30.917 35.570 50.030 1.00 30.16 290 GLY D C 1
ATOM 9627 O O . GLY D 1 310 ? 30.961 34.765 49.099 1.00 24.59 290 GLY D O 1
ATOM 9628 N N . MET D 1 311 ? 30.584 36.849 49.865 1.00 29.18 291 MET D N 1
ATOM 9629 C CA . MET D 1 311 ? 30.273 37.391 48.541 1.00 20.73 291 MET D CA 1
ATOM 9630 C C . MET D 1 311 ? 31.511 38.064 47.976 1.00 28.42 291 MET D C 1
ATOM 9631 O O . MET D 1 311 ? 32.107 38.920 48.627 1.00 29.83 291 MET D O 1
ATOM 9636 N N . PRO D 1 312 ? 31.921 37.685 46.759 1.00 26.71 292 PRO D N 1
ATOM 9637 C CA . PRO D 1 312 ? 33.107 38.306 46.168 1.00 25.46 292 PRO D CA 1
ATOM 9638 C C . PRO D 1 312 ? 32.952 39.820 46.094 1.00 32.18 292 PRO D C 1
ATOM 9639 O O . PRO D 1 312 ? 31.838 40.340 45.983 1.00 23.07 292 PRO D O 1
ATOM 9643 N N . ASP D 1 313 ? 34.069 40.532 46.175 1.00 27.83 293 ASP D N 1
ATOM 9644 C CA . ASP D 1 313 ? 34.010 41.978 46.115 1.00 30.72 293 ASP D CA 1
ATOM 9645 C C . ASP D 1 313 ? 33.450 42.371 44.753 1.00 27.98 293 ASP D C 1
ATOM 9646 O O . ASP D 1 313 ? 33.900 41.875 43.711 1.00 24.63 293 ASP D O 1
ATOM 9651 N N . CYS D 1 314 ? 32.471 43.269 44.752 1.00 26.61 294 CYS D N 1
ATOM 9652 C CA . CYS D 1 314 ? 31.848 43.666 43.493 1.00 27.85 294 CYS D CA 1
ATOM 9653 C C . CYS D 1 314 ? 31.099 44.982 43.602 1.00 22.80 294 CYS D C 1
ATOM 9654 O O . CYS D 1 314 ? 30.926 45.521 44.695 1.00 19.41 294 CYS D O 1
ATOM 9657 N N . SER D 1 315 ? 30.648 45.476 42.449 1.00 18.30 295 SER D N 1
ATOM 9658 C CA . SER D 1 315 ? 29.860 46.699 42.362 1.00 18.30 295 SER D CA 1
ATOM 9659 C C . SER D 1 315 ? 28.640 46.335 41.522 1.00 23.71 295 SER D C 1
ATOM 9660 O O . SER D 1 315 ? 28.746 45.557 40.559 1.00 19.82 295 SER D O 1
ATOM 9663 N N . GLY D 1 316 ? 27.490 46.891 41.880 1.00 15.39 296 GLY D N 1
ATOM 9664 C CA . GLY D 1 316 ? 26.275 46.582 41.151 1.00 17.92 296 GLY D CA 1
ATOM 9665 C C . GLY D 1 316 ? 25.474 47.834 40.905 1.00 21.72 296 GLY D C 1
ATOM 9666 O O . GLY D 1 316 ? 25.689 48.850 41.566 1.00 19.13 296 GLY D O 1
ATOM 9667 N N . VAL D 1 317 ? 24.537 47.764 39.966 1.00 15.68 297 VAL D N 1
ATOM 9668 C CA . VAL D 1 317 ? 23.726 48.925 39.650 1.00 14.48 297 VAL D CA 1
ATOM 9669 C C . VAL D 1 317 ? 22.351 48.497 39.136 1.00 19.04 297 VAL D C 1
ATOM 9670 O O . VAL D 1 317 ? 22.206 47.439 38.524 1.00 12.44 297 VAL D O 1
ATOM 9674 N N . ALA D 1 318 ? 21.341 49.312 39.415 1.00 15.96 298 ALA D N 1
ATOM 9675 C CA . ALA D 1 318 ? 19.987 49.020 38.966 1.00 14.10 298 ALA D CA 1
ATOM 9676 C C . ALA D 1 318 ? 19.526 50.215 38.166 1.00 20.55 298 ALA D C 1
ATOM 9677 O O . ALA D 1 318 ? 19.626 51.348 38.630 1.00 19.18 298 ALA D O 1
ATOM 9679 N N . LEU D 1 319 ? 19.016 49.954 36.968 1.00 18.25 299 LEU D N 1
ATOM 9680 C CA . LEU D 1 319 ? 18.544 51.008 36.085 1.00 17.90 299 LEU D CA 1
ATOM 9681 C C . LEU D 1 319 ? 17.084 50.801 35.678 1.00 16.39 299 LEU D C 1
ATOM 9682 O O . LEU D 1 319 ? 16.645 49.674 35.426 1.00 13.84 299 LEU D O 1
ATOM 9687 N N . GLY D 1 320 ? 16.325 51.889 35.636 1.00 15.88 300 GLY D N 1
ATOM 9688 C CA . GLY D 1 320 ? 14.931 51.793 35.233 1.00 15.41 300 GLY D CA 1
ATOM 9689 C C . GLY D 1 320 ? 14.864 51.786 33.712 1.00 21.43 300 GLY D C 1
ATOM 9690 O O . GLY D 1 320 ? 15.043 52.820 33.063 1.00 18.07 300 GLY D O 1
ATOM 9691 N N . VAL D 1 321 ? 14.607 50.615 33.142 1.00 14.47 301 VAL D N 1
ATOM 9692 C CA . VAL D 1 321 ? 14.540 50.463 31.696 1.00 14.15 301 VAL D CA 1
ATOM 9693 C C . VAL D 1 321 ? 13.419 51.287 31.061 1.00 16.28 301 VAL D C 1
ATOM 9694 O O . VAL D 1 321 ? 13.601 51.860 29.992 1.00 16.75 301 VAL D O 1
ATOM 9698 N N . ASP D 1 322 ? 12.259 51.347 31.703 1.00 14.89 302 ASP D N 1
ATOM 9699 C CA . ASP D 1 322 ? 11.159 52.117 31.140 1.00 15.08 302 ASP D CA 1
ATOM 9700 C C . ASP D 1 322 ? 11.582 53.565 31.009 1.00 20.64 302 ASP D C 1
ATOM 9701 O O . ASP D 1 322 ? 11.265 54.217 30.013 1.00 16.93 302 ASP D O 1
ATOM 9706 N N . ARG D 1 323 ? 12.300 54.067 32.013 1.00 16.29 303 ARG D N 1
ATOM 9707 C CA . ARG D 1 323 ? 12.748 55.450 31.968 1.00 19.28 303 ARG D CA 1
ATOM 9708 C C . ARG D 1 323 ? 13.782 55.628 30.865 1.00 21.91 303 ARG D C 1
ATOM 9709 O O . ARG D 1 323 ? 13.791 56.646 30.174 1.00 19.03 303 ARG D O 1
ATOM 9717 N N . LEU D 1 324 ? 14.636 54.625 30.683 1.00 16.13 304 LEU D N 1
ATOM 9718 C CA . LEU D 1 324 ? 15.644 54.693 29.633 1.00 18.46 304 LEU D CA 1
ATOM 9719 C C . LEU D 1 324 ? 14.963 54.702 28.256 1.00 22.83 304 LEU D C 1
ATOM 9720 O O . LEU D 1 324 ? 15.352 55.464 27.370 1.00 20.05 304 LEU D O 1
ATOM 9725 N N . VAL D 1 325 ? 13.940 53.865 28.089 1.00 16.27 305 VAL D N 1
ATOM 9726 C CA . VAL D 1 325 ? 13.207 53.787 26.829 1.00 19.74 305 VAL D CA 1
ATOM 9727 C C . VAL D 1 325 ? 12.456 55.090 26.559 1.00 19.60 305 VAL D C 1
ATOM 9728 O O . VAL D 1 325 ? 12.432 55.586 25.429 1.00 15.80 305 VAL D O 1
ATOM 9732 N N . MET D 1 326 ? 11.849 55.640 27.605 1.00 16.98 306 MET D N 1
ATOM 9733 C CA . MET D 1 326 ? 11.099 56.876 27.495 1.00 20.83 306 MET D CA 1
ATOM 9734 C C . MET D 1 326 ? 12.042 57.935 26.920 1.00 24.64 306 MET D C 1
ATOM 9735 O O . MET D 1 326 ? 11.693 58.634 25.968 1.00 26.28 306 MET D O 1
ATOM 9740 N N . LEU D 1 327 ? 13.249 58.023 27.472 1.00 19.27 307 LEU D N 1
ATOM 9741 C CA . LEU D 1 327 ? 14.230 58.988 26.991 1.00 21.78 307 LEU D CA 1
ATOM 9742 C C . LEU D 1 327 ? 14.625 58.729 25.541 1.00 25.80 307 LEU D C 1
ATOM 9743 O O . LEU D 1 327 ? 14.618 59.646 24.730 1.00 22.09 307 LEU D O 1
ATOM 9748 N N . ALA D 1 328 ? 14.962 57.483 25.217 1.00 21.16 308 ALA D N 1
ATOM 9749 C CA . ALA D 1 328 ? 15.351 57.127 23.853 1.00 23.01 308 ALA D CA 1
ATOM 9750 C C . ALA D 1 328 ? 14.290 57.470 22.798 1.00 23.49 308 ALA D C 1
ATOM 9751 O O . ALA D 1 328 ? 14.621 57.852 21.681 1.00 23.18 308 ALA D O 1
ATOM 9753 N N . LEU D 1 329 ? 13.018 57.337 23.156 1.00 24.29 309 LEU D N 1
ATOM 9754 C CA . LEU D 1 329 ? 11.925 57.594 22.219 1.00 22.04 309 LEU D CA 1
ATOM 9755 C C . LEU D 1 329 ? 11.335 58.989 22.319 1.00 30.18 309 LEU D C 1
ATOM 9756 O O . LEU D 1 329 ? 10.423 59.342 21.561 1.00 26.75 309 LEU D O 1
ATOM 9761 N N . GLY D 1 330 ? 11.856 59.778 23.250 1.00 27.07 310 GLY D N 1
ATOM 9762 C CA . GLY D 1 330 ? 11.355 61.125 23.434 1.00 29.02 310 GLY D CA 1
ATOM 9763 C C . GLY D 1 330 ? 9.914 61.115 23.900 1.00 34.30 310 GLY D C 1
ATOM 9764 O O . GLY D 1 330 ? 9.169 62.045 23.608 1.00 33.38 310 GLY D O 1
ATOM 9765 N N . ALA D 1 331 ? 9.511 60.067 24.618 1.00 27.40 311 ALA D N 1
ATOM 9766 C CA . ALA D 1 331 ? 8.138 59.977 25.108 1.00 22.08 311 ALA D CA 1
ATOM 9767 C C . ALA D 1 331 ? 7.908 60.958 26.255 1.00 21.21 311 ALA D C 1
ATOM 9768 O O . ALA D 1 331 ? 8.838 61.307 26.970 1.00 25.54 311 ALA D O 1
ATOM 9770 N N . GLU D 1 332 ? 6.659 61.393 26.416 1.00 26.97 312 GLU D N 1
ATOM 9771 C CA . GLU D 1 332 ? 6.264 62.353 27.448 1.00 35.59 312 GLU D CA 1
ATOM 9772 C C . GLU D 1 332 ? 6.048 61.719 28.822 1.00 36.49 312 GLU D C 1
ATOM 9773 O O . GLU D 1 332 ? 6.353 62.319 29.854 1.00 41.44 312 GLU D O 1
ATOM 9779 N N . THR D 1 333 ? 5.503 60.510 28.829 1.00 33.06 313 THR D N 1
ATOM 9780 C CA . THR D 1 333 ? 5.229 59.800 30.068 1.00 25.89 313 THR D CA 1
ATOM 9781 C C . THR D 1 333 ? 5.771 58.380 30.016 1.00 24.96 313 THR D C 1
ATOM 9782 O O . THR D 1 333 ? 6.121 57.861 28.952 1.00 27.73 313 THR D O 1
ATOM 9786 N N . LEU D 1 334 ? 5.819 57.748 31.178 1.00 23.34 314 LEU D N 1
ATOM 9787 C CA . LEU D 1 334 ? 6.283 56.380 31.259 1.00 23.91 314 LEU D CA 1
ATOM 9788 C C . LEU D 1 334 ? 5.231 55.469 30.611 1.00 18.98 314 LEU D C 1
ATOM 9789 O O . LEU D 1 334 ? 5.568 54.496 29.947 1.00 19.48 314 LEU D O 1
ATOM 9794 N N . ALA D 1 335 ? 3.953 55.796 30.788 1.00 17.76 315 ALA D N 1
ATOM 9795 C CA . ALA D 1 335 ? 2.891 54.956 30.232 1.00 16.04 315 ALA D CA 1
ATOM 9796 C C . ALA D 1 335 ? 2.983 54.770 28.730 1.00 19.37 315 ALA D C 1
ATOM 9797 O O . ALA D 1 335 ? 2.485 53.780 28.197 1.00 18.01 315 ALA D O 1
ATOM 9799 N N . GLU D 1 336 ? 3.594 55.731 28.047 1.00 20.25 316 GLU D N 1
ATOM 9800 C CA . GLU D 1 336 ? 3.721 55.675 26.597 1.00 20.54 316 GLU D CA 1
ATOM 9801 C C . GLU D 1 336 ? 4.719 54.629 26.112 1.00 19.14 316 GLU D C 1
ATOM 9802 O O . GLU D 1 336 ? 4.775 54.352 24.921 1.00 21.38 316 GLU D O 1
ATOM 9808 N N . VAL D 1 337 ? 5.527 54.074 27.014 1.00 17.79 317 VAL D N 1
ATOM 9809 C CA . VAL D 1 337 ? 6.489 53.050 26.603 1.00 15.89 317 VAL D CA 1
ATOM 9810 C C . VAL D 1 337 ? 6.245 51.717 27.305 1.00 16.52 317 VAL D C 1
ATOM 9811 O O . VAL D 1 337 ? 7.026 50.774 27.152 1.00 18.06 317 VAL D O 1
ATOM 9815 N N . ILE D 1 338 ? 5.155 51.658 28.072 1.00 15.10 318 ILE D N 1
ATOM 9816 C CA . ILE D 1 338 ? 4.721 50.452 28.793 1.00 16.48 318 ILE D CA 1
ATOM 9817 C C . ILE D 1 338 ? 3.430 49.991 28.087 1.00 20.73 318 ILE D C 1
ATOM 9818 O O . ILE D 1 338 ? 2.499 50.787 27.919 1.00 20.69 318 ILE D O 1
ATOM 9823 N N . ALA D 1 339 ? 3.362 48.725 27.675 1.00 9.72 319 ALA D N 1
ATOM 9824 C CA . ALA D 1 339 ? 2.181 48.246 26.963 1.00 12.31 319 ALA D CA 1
ATOM 9825 C C . ALA D 1 339 ? 0.877 48.645 27.657 1.00 18.94 319 ALA D C 1
ATOM 9826 O O . ALA D 1 339 ? -0.025 49.176 27.018 1.00 21.07 319 ALA D O 1
ATOM 9828 N N . PHE D 1 340 ? 0.783 48.417 28.964 1.00 15.92 320 PHE D N 1
ATOM 9829 C CA . PHE D 1 340 ? -0.417 48.778 29.703 1.00 20.75 320 PHE D CA 1
ATOM 9830 C C . PHE D 1 340 ? -0.075 49.314 31.076 1.00 22.23 320 PHE D C 1
ATOM 9831 O O . PHE D 1 340 ? 0.221 48.545 31.976 1.00 15.14 320 PHE D O 1
ATOM 9839 N N . SER D 1 341 ? -0.108 50.631 31.241 1.00 16.41 321 SER D N 1
ATOM 9840 C CA . SER D 1 341 ? 0.158 51.209 32.555 1.00 17.69 321 SER D CA 1
ATOM 9841 C C . SER D 1 341 ? -0.945 50.681 33.504 1.00 15.42 321 SER D C 1
ATOM 9842 O O . SER D 1 341 ? -2.007 50.250 33.049 1.00 16.74 321 SER D O 1
ATOM 9845 N N . VAL D 1 342 ? -0.689 50.716 34.810 1.00 14.74 322 VAL D N 1
ATOM 9846 C CA . VAL D 1 342 ? -1.617 50.165 35.791 1.00 14.48 322 VAL D CA 1
ATOM 9847 C C . VAL D 1 342 ? -3.064 50.614 35.688 1.00 17.08 322 VAL D C 1
ATOM 9848 O O . VAL D 1 342 ? -3.971 49.818 35.920 1.00 21.09 322 VAL D O 1
ATOM 9852 N N . ASP D 1 343 ? -3.290 51.865 35.310 1.00 19.09 323 ASP D N 1
ATOM 9853 C CA . ASP D 1 343 ? -4.654 52.374 35.186 1.00 23.86 323 ASP D CA 1
ATOM 9854 C C . ASP D 1 343 ? -5.493 51.574 34.198 1.00 26.19 323 ASP D C 1
ATOM 9855 O O . ASP D 1 343 ? -6.713 51.550 34.298 1.00 24.37 323 ASP D O 1
ATOM 9860 N N . ARG D 1 344 ? -4.859 50.918 33.234 1.00 25.89 324 ARG D N 1
ATOM 9861 C CA . ARG D 1 344 ? -5.641 50.124 32.296 1.00 21.25 324 ARG D CA 1
ATOM 9862 C C . ARG D 1 344 ? -5.241 48.657 32.255 1.00 22.74 324 ARG D C 1
ATOM 9863 O O . ARG D 1 344 ? -5.693 47.912 31.385 1.00 22.83 324 ARG D O 1
ATOM 9871 N N . ALA D 1 345 ? -4.411 48.241 33.215 1.00 18.65 325 ALA D N 1
ATOM 9872 C CA . ALA D 1 345 ? -3.952 46.854 33.309 1.00 23.32 325 ALA D CA 1
ATOM 9873 C C . ALA D 1 345 ? -5.047 45.885 33.783 1.00 22.37 325 ALA D C 1
ATOM 9874 O O . ALA D 1 345 ? -5.145 44.785 33.189 1.00 17.47 325 ALA D O 1
#

Nearest PDB structures (foldseek):
  3a5y-assembly2_C  TM=1.003E+00  e=1.158E-69  Escherichia coli
  3a5y-assembly2_D  TM=9.948E-01  e=1.046E-63  Escherichia coli
  3a5y-assembly1_B  TM=9.862E-01  e=5.365E-64  Escherichia coli
  3a5z-assembly2_E  TM=9.965E-01  e=3.312E-63  Escherichia coli
  3a5y-assembly1_A  TM=9.862E-01  e=3.148E-60  Escherichia coli

GO terms:
  GO:0005515 protein binding (F, IPI)
  GO:0052868 protein-lysine lysyltransferase activity (F, IDA)
  GO:0005829 cytosol (C, IDA)
  GO:0042803 protein homodimerization activity (F, IDA)
  GO:0071468 cellular response to acidic pH (P, IMP)

CATH classification: 3.30.930.10

Radius of gyration: 42.92 Å; Cα contacts (8 Å, |Δi|>4): 2627; chains: 4; bounding box: 63×135×99 Å

Solvent-accessible surface area: 48896 Å² total; per-residue (Å²): 90,74,20,80,17,27,4,52,37,80,26,7,93,86,12,20,56,13,13,43,35,0,45,140,11,0,70,127,92,58,7,21,37,5,36,2,8,4,0,1,75,13,8,16,2,43,24,114,31,71,8,0,103,7,108,2,73,0,54,59,170,45,165,19,50,90,0,30,2,12,4,18,3,23,12,0,0,1,0,0,2,19,32,50,10,24,40,0,6,3,27,16,40,1,0,49,18,55,88,65,29,135,68,82,5,0,9,29,6,12,0,3,0,4,23,19,140,29,39,4,35,111,0,8,45,4,0,13,52,0,0,56,100,15,26,134,14,66,23,20,45,63,4,16,2,32,24,0,5,66,106,56,64,153,83,33,22,26,74,117,72,79,120,45,59,98,73,11,59,144,16,0,50,94,49,4,0,91,135,64,0,0,2,0,22,35,8,12,27,88,21,4,39,15,0,43,62,5,126,59,41,139,79,4,0,28,32,0,14,0,8,15,113,54,8,68,3,3,42,1,12,23,2,6,41,61,9,178,59,0,65,110,24,4,70,76,27,15,157,99,3,50,89,129,72,63,90,120,13,64,35,5,133,17,0,3,78,0,8,105,94,38,12,51,72,0,0,2,3,20,0,12,0,3,40,0,0,4,38,37,40,53,16,104,39,5,19,61,0,22,2,2,2,7,85,67,4,230,73,55,62,23,54,16,26,1,57,31,82,27,6,84,106,11,22,61,13,16,50,34,0,39,137,11,0,71,125,93,57,6,25,35,4,42,3,7,5,0,1,74,16,9,15,3,45,39,123,31,89,8,1,95,5,125,3,64,3,87,55,192,55,167,19,42,56,0,31,2,14,4,20,4,23,12,1,0,1,0,0,4,18,32,52,12,24,42,0,6,2,23,16,40,1,0,53,22,63,87,67,30,139,64,82,5,0,10,30,4,11,0,3,0,4,16,20,161,26,60,0,105,131,0,13,92,5,0,23,62,0,0,60,89,18,28,132,15,68,55,27,54,71,8,13,1,53,80,0,0,79,136,72,56,160,28,36,1,29,78,7,76,56,91,86,3,115,181,106,133,32,79,21,52,8,0,52,87,39,12,61,151,15,0,46,78,60,5,2,140,149,76,0,0,5,0,38,38,7,9,34,77,22,2,38,15,0,46,56,10,122,160,40,142,97,7,0,25,35,0,13,0,8,21,123,52,8,65,3,3,43,1,12,16,1,12,44,71,13,208,59,1,40,63,24,4,63,51,31,15,141,71,5,51,80,111,70,64,95,110,10,78,33,5,98,32,0,9,78,0,6,137,95,37,10,54,68,0,0,2,3,18,0,12,0,4,40,0,0,4,27,35,33,69,20,104,34,5,18,66,0,20,1,1,2,6,83,34,4,144,56,68,23,62,19,25,1,55,40,78,30,7,103,95,10,20,61,12,17,44,32,0,40,139,3,0,72,118,92,57,6,27,36,5,36,4,9,6,0,1,72,15,10,17,2,46,17,113,29,72,8,0,103,7,131,5,70,3,147,70,57,92,0,35,2,16,5,18,4,23,13,0,0,1,0,0,2,20,36,50,12,23,42,0,6,3,23,17,40,1,0,44,23,48,110,72,28,129,76,77,4,0,9,29,4,11,0,2,0,4,20,19,142,31,65,2,76,134,0,11,78,12,0,21,55,0,0,58,88,16,26,133,14,73,18,20,26,62,2,11,2,28,29,0,0,54,58,61,22,154,16,28,1,26,78,6,73,91,87,76,0,101,91,19,7,56,178,53,130,43,138,130,45,70,21,40,12,1,63,55,0,11,60,109,5,0,51,72,66,5,2,127,141,42,0,0,2,0,18,40,9,9,27,82,25,4,44,16,0,38,68,8,124,95,39,139,86,7,0,32,32,0,13,0,9,13,112,58,5,68,3,4,42,1,12,20,1,5,42,61,10,186,57,1,62,107,27,4,65,95,32,15,154,83,4,51,88,99,71,66,87,118,10,65,36,6,126,19,0,4,69,0,7,118,94,37,13,45,64,0,0,2,3,21,0,12,0,3,41,0,0,4,24,36,42,62,21,116,34,5,18,64,0,21,2,2,2,5,81,36,6,136,54,62,23,51,17,30,2,58,40,81,29,8,95,106,11,22,59,15,17,58,35,0,38,124,4,0,67,110,93,59,8,24,36,5,36,3,9,5,0,1,88,17,9,18,3,49,45,128,32,65,6,0,110,9,139,8,106,48,102,2,41,2,14,4,18,3,24,11,0,0,1,1,0,2,19,31,50,13,23,42,0,6,3,22,16,40,1,0,47,14,50,98,76,31,134,66,84,5,0,8,29,5,12,0,3,0,4,19,19,151,30,74,0,101,125,0,13,89,11,0,22,67,0,0,60,74,13,28,132,12,72,56,24,51,68,10,15,1,55,75,0,0,73,136,64,28,151,10,36,0,25,80,4,75,32,79,76,0,99,97,12,5,58,173,57,134,22,79,123,118,156,74,83,20,65,16,0,55,32,0,11,61,105,4,0,47,78,54,3,2,130,135,61,0,0,6,0,37,38,8,9,30,69,26,4,40,18,0,42,62,11,128,170,35,142,98,6,0,24,36,0,14,0,7,13,118,56,12,71,3,4,40,2,14,18,2,11,42,54,11,192,64,1,50,87,27,4,69,86,31,17,136,93,4,54,94,150,66,59,86,109,8,89,30,7,93,30,0,0,70,0,6,122,95,37,10,52,69,0,0,2,3,19,0,13,0,4,41,0,0,4,22,39,46,60,19,111,44,4,20,64,0,22,3,2,2,5,79,39,5

Secondary structure (DSSP, 8-state):
-TTS-SS-HHHHHHHHHHHHHHHHHHHHTTPEE----SEESS----TT----EEEE--STTS--EEEEE-S-SHHHHHHHHHTT--SEEEEEEEE-----BTTB-SEEEEEEEEEET--HHHHHHHHHHHHHHHH--PPPEEEEHHHHHHHHT---TT---HHHHHHIIIIIGGGSSSSS-EEEE--BGGG-TTBPBPSS-TTBBSEEEEEETTEEEEEEEEBP--HHHHHHHHHHHHHHHHHTTPPPPPP-HHHHHHHHH-PPSEEEEEEEHHHHHHHHHT-SSGGGGSSS-TTT-/---TTS-SS-HHHHHHHHHHHHHHHHHHHTTTPEE----SEES-----TT----EEEE--STT---EEEEE-S-SHHHHHHHHHTT--SEEEEEEEE-----BTTB-SEEEEEEEEEET--HHHHHHHHHHHHHHHH--PPPEEEEHHHHHHHHHS--TTT--HHHHH----HHHHHHHHIIIIIGGGSSSSS-EEEEEEEGGG-TTBPBPSS-TTEEEEEEEEETTEEEEEEEEBP--HHHHHHHHHHHHHHHHHTT-------HHHHHHHHH-PPSEEEEEEEHHHHHHHHHT-SSGGGGSSS-GGG-/--TTS-SS-HHHHHHHHHHHHHHHHHHHTTTPEE----SEES-----TT----EEEE----EEEEE-S-SHHHHHHHHHTT--SEEEEEEEE------SS--SEEEEEEEEEET--HHHHHHHHHHHHHHHH-PPPPEEEEHHHHHHHHHSS-TTT--HHHHHHHHHHTT----HHHHHHHHIIIIIGGGSSSSS-EEEE--BGGG-TTBPBPSS-TTBBSEEEEEETTEEEEEEEEB---HHHHHHHHHHHHHHHHHTTPPP----HHHHHHHHH-PPSEEEEEEEHHHHHHHHHT-SSGGGGSSS-TTT-/--TTS-SS-HHHHHHHHHHHHHHHHHHHTTTPEE----SEES-----TT----EEE---EEEE-S-SHHHHHHHHHTT--SEEEEEEEE-----BTTB-SEEEEEEEEEET--HHHHHHHHHHHHHHHH-PPPPEEEEHHHHHHHHH---TTT--HHHHHHHHHTTTTTT---HHHHHHHHIIIIIGGGSSSSS-EEEE--BGGG-TTBPBPSS-TTBBSEEEEEETTEEEEEEEEB---HHHHHHHHHHHHHHHHHTTPPP----HHHHHHHHHHPPSEEEEEEEHHHHHHHHHT-SSGGGGSSS-GGG-

InterPro domains:
  IPR004364 Aminoacyl-tRNA synthetase, class II (D/K/N) [PF00152] (15-322)
  IPR004525 Elongation factor P--(R)-beta-lysine ligase [MF_00174] (2-325)
  IPR004525 Elongation factor P--(R)-beta-lysine ligase [TIGR00462] (17-320)
  IPR006195 Aminoacyl-tRNA synthetase, class II [PS50862] (19-325)
  IPR018149 Lysyl-tRNA synthetase, class II, C-terminal [PR00982] (31-41)
  IPR018149 Lysyl-tRNA synthetase, class II, C-terminal [PR00982] (99-116)
  IPR045864 Class II Aminoacyl-tRNA synthetase/Biotinyl protein ligase (BPL) and lipoyl protein ligase (LPL) [G3DSA:3.30.930.10] (1-324)
  IPR045864 Class II Aminoacyl-tRNA synthetase/Biotinyl protein ligase (BPL) and lipoyl protein ligase (LPL) [SSF55681] (12-320)